Protein 9JHY (pdb70)

Radius of gyration: 32.9 Å; Cα contacts (8 Å, |Δi|>4): 1780; chains: 3; bounding box: 76×95×77 Å

Foldseek 3Di:
DFEEEEEAQPQASLLVLLLQLLQPPYAYEQEYDDLVSSVVSLVVLLVVVVVCVVVVNDPPVSSVSSSVRYHYDHCLVRAAAHAEYEYDHDPDQVVLLVVQVVVLVRYDPNHQAEYQDQQDAQQSNCPPGPAHYWYWHADVSRNPAQETEIEDEPPHDPVSSVVSCVVSVSSPHHYDYFYDDHLTPPRVPQLVQLQVLVVCCVVPVDADVVQFVCCCVVVVDPTRSPLVQLVVWLVVSQSSLVSNCVRVVDPSSHGDVLSVVCVVVVQGHPVSCHDLWHQDPVRDIDGPVD/DEEEEEALPQQSLLVLLLQLLAPPYAYEQEYPDQVSSVVSLVVSLVVVVVCVVVVNDDPVSSVSSSVRYHYDHCLPPAQAGQEYEYDHDPDLVVLQVVVVVVLVRHDPNYAAEYQDQQDAQCSSCVPGPAHYWYWHADPSNNPAQETEIEAEPPRDPVSSVVSCVVSVVSRHHYDYFHDDQRTPCRVPQLVQLQVLVVCCVVVVDADVVQFVCCCVPVVDPTRSPLVQLVVWLVVSQVSLVSNCVRPVDCSSHGDVLSVVCVVVVQTHPVSQHHQWHQDPPGDIHGPD/DEEEEADLPQASLLLLLLQLLQPPYAYEFEYDPLVSSVVSLVVLLVVLVVVVVVVNDPPVSSVSRSVRYHYDRQAEGQEYEYPDDQDQVVLLVVQVVRLVRYDVRHAAEYQHQFDFQQSSPDPHPAFYWYWHADVNRNPAQETETEGHPPHDVVNSVVSCVVSVSSRHHYDYFYRDGRTPPRVPLLVQLQVLVVCCVVPVDHPVCQFVCCCVVPVDPTGSQLVQLSVWLVSSQVSLVSVCVRVVDCSSHGRVVSVVCVVVVQTHPVSCHHCWRQDPVRDTHGPVD

Structure (mmCIF, N/CA/C/O backbone):
data_9JHY
#
_entry.id   9JHY
#
_cell.length_a   91.010
_cell.length_b   91.010
_cell.length_c   212.700
_cell.angle_alpha   90.00
_cell.angle_beta   90.00
_cell.angle_gamma   120.00
#
_symmetry.space_group_name_H-M   'P 32 1 2'
#
loop_
_entity.id
_entity.type
_entity.pdbx_description
1 polymer '3-hydroxyacyl-CoA dehydrogenase, NAD binding domain protein'
2 non-polymer 'ACETOACETYL-COENZYME A'
3 water water
#
loop_
_atom_site.group_PDB
_atom_site.id
_atom_site.type_symbol
_atom_site.label_atom_id
_atom_site.label_alt_id
_atom_site.label_comp_id
_atom_site.label_asym_id
_atom_site.label_entity_id
_atom_site.label_seq_id
_atom_site.pdbx_PDB_ins_code
_atom_site.Cartn_x
_atom_site.Cartn_y
_atom_site.Cartn_z
_atom_site.occupancy
_atom_site.B_iso_or_equiv
_atom_site.auth_seq_id
_atom_site.auth_comp_id
_atom_site.auth_asym_id
_atom_site.auth_atom_id
_atom_site.pdbx_PDB_model_num
ATOM 1 N N . ALA A 1 1 ? -32.182 14.088 -28.377 1.00 39.92 0 ALA C N 1
ATOM 2 C CA . ALA A 1 1 ? -32.480 14.901 -29.555 1.00 36.35 0 ALA C CA 1
ATOM 3 C C . ALA A 1 1 ? -32.281 16.405 -29.294 1.00 39.06 0 ALA C C 1
ATOM 4 O O . ALA A 1 1 ? -33.150 17.068 -28.725 1.00 43.72 0 ALA C O 1
ATOM 6 N N . MET A 1 2 ? -31.135 16.938 -29.720 1.00 35.75 1 MET C N 1
ATOM 7 C CA . MET A 1 2 ? -30.818 18.348 -29.543 1.00 29.84 1 MET C CA 1
ATOM 8 C C . MET A 1 2 ? -29.868 18.824 -30.636 1.00 25.42 1 MET C C 1
ATOM 9 O O . MET A 1 2 ? -28.951 18.103 -31.040 1.00 26.32 1 MET C O 1
ATOM 14 N N . LYS A 1 3 ? -30.089 20.051 -31.086 1.00 23.99 2 LYS C N 1
ATOM 15 C CA . LYS A 1 3 ? -29.240 20.709 -32.064 1.00 26.06 2 LYS C CA 1
ATOM 16 C C . LYS A 1 3 ? -28.511 21.830 -31.349 1.00 23.37 2 LYS C C 1
ATOM 17 O O . LYS A 1 3 ? -29.144 22.651 -30.680 1.00 28.83 2 LYS C O 1
ATOM 23 N N . ILE A 1 4 ? -27.192 21.864 -31.467 1.00 22.51 3 ILE C N 1
ATOM 24 C CA . ILE A 1 4 ? -26.384 22.844 -30.748 1.00 22.06 3 ILE C CA 1
ATOM 25 C C . ILE A 1 4 ? -25.487 23.568 -31.743 1.00 21.02 3 ILE C C 1
ATOM 26 O O . ILE A 1 4 ? -24.760 22.931 -32.510 1.00 23.49 3 ILE C O 1
ATOM 31 N N . GLY A 1 5 ? -25.547 24.895 -31.744 1.00 21.83 4 GLY C N 1
ATOM 32 C CA . GLY A 1 5 ? -24.671 25.713 -32.555 1.00 20.45 4 GLY C CA 1
ATOM 33 C C . GLY A 1 5 ? -23.601 26.346 -31.685 1.00 21.65 4 GLY C C 1
ATOM 34 O O . GLY A 1 5 ? -23.897 26.910 -30.636 1.00 25.32 4 GLY C O 1
ATOM 35 N N . VAL A 1 6 ? -22.365 26.252 -32.137 1.00 22.38 5 VAL C N 1
ATOM 36 C CA . VAL A 1 6 ? -21.227 26.716 -31.366 1.00 21.59 5 VAL C CA 1
ATOM 37 C C . VAL A 1 6 ? -20.514 27.785 -32.176 1.00 21.07 5 VAL C C 1
ATOM 38 O O . VAL A 1 6 ? -19.904 27.481 -33.205 1.00 23.90 5 VAL C O 1
ATOM 42 N N . ILE A 1 7 ? -20.558 29.029 -31.699 1.00 22.96 6 ILE C N 1
ATOM 43 C CA . ILE A 1 7 ? -20.018 30.190 -32.412 1.00 22.10 6 ILE C CA 1
ATOM 44 C C . ILE A 1 7 ? -18.588 30.450 -31.938 1.00 23.38 6 ILE C C 1
ATOM 45 O O . ILE A 1 7 ? -18.369 31.055 -30.886 1.00 22.68 6 ILE C O 1
ATOM 50 N N . GLY A 1 8 ? -17.607 30.021 -32.746 1.00 23.44 7 GLY C N 1
ATOM 51 C CA . GLY A 1 8 ? -16.188 30.119 -32.445 1.00 18.10 7 GLY C CA 1
ATOM 52 C C . GLY A 1 8 ? -15.489 28.807 -32.691 1.00 17.84 7 GLY C C 1
ATOM 53 O O . GLY A 1 8 ? -15.957 27.769 -32.230 1.00 22.36 7 GLY C O 1
ATOM 54 N N . ALA A 1 9 ? -14.374 28.818 -33.417 1.00 22.66 8 ALA C N 1
ATOM 55 C CA . ALA A 1 9 ? -13.776 27.576 -33.889 1.00 19.55 8 ALA C CA 1
ATOM 56 C C . ALA A 1 9 ? -12.315 27.432 -33.490 1.00 19.85 8 ALA C C 1
ATOM 57 O O . ALA A 1 9 ? -11.629 26.538 -33.991 1.00 21.74 8 ALA C O 1
ATOM 59 N N . GLY A 1 10 ? -11.830 28.262 -32.579 1.00 21.16 9 GLY C N 1
ATOM 60 C CA . GLY A 1 10 ? -10.529 28.060 -31.977 1.00 22.36 9 GLY C CA 1
ATOM 61 C C . GLY A 1 10 ? -10.547 26.923 -30.967 1.00 25.44 9 GLY C C 1
ATOM 62 O O . GLY A 1 10 ? -11.319 25.962 -31.075 1.00 26.71 9 GLY C O 1
ATOM 63 N N . THR A 1 11 ? -9.713 27.070 -29.936 1.00 28.68 10 THR C N 1
ATOM 64 C CA . THR A 1 11 ? -9.536 26.039 -28.915 1.00 28.67 10 THR C CA 1
ATOM 65 C C . THR A 1 11 ? -10.836 25.759 -28.156 1.00 24.95 10 THR C C 1
ATOM 66 O O . THR A 1 11 ? -11.315 24.620 -28.129 1.00 20.72 10 THR C O 1
ATOM 70 N N . MET A 1 12 ? -11.412 26.793 -27.519 1.00 28.87 11 MET C N 1
ATOM 71 C CA . MET A 1 12 ? -12.606 26.608 -26.687 1.00 27.31 11 MET C CA 1
ATOM 72 C C . MET A 1 12 ? -13.788 26.095 -27.493 1.00 24.35 11 MET C C 1
ATOM 73 O O . MET A 1 12 ? -14.485 25.169 -27.066 1.00 23.75 11 MET C O 1
ATOM 78 N N . GLY A 1 13 ? -14.059 26.718 -28.641 1.00 26.45 12 GLY C N 1
ATOM 79 C CA . GLY A 1 13 ? -15.213 26.317 -29.425 1.00 22.23 12 GLY C CA 1
ATOM 80 C C . GLY A 1 13 ? -15.135 24.879 -29.906 1.00 21.06 12 GLY C C 1
ATOM 81 O O . GLY A 1 13 ? -16.138 24.159 -29.901 1.00 23.80 12 GLY C O 1
ATOM 82 N N . GLN A 1 14 ? -13.943 24.434 -30.318 1.00 21.07 13 GLN C N 1
ATOM 83 C CA . GLN A 1 14 ? -13.799 23.048 -30.739 1.00 20.95 13 GLN C CA 1
ATOM 84 C C . GLN A 1 14 ? -14.064 22.093 -29.583 1.00 21.21 13 GLN C C 1
ATOM 85 O O . GLN A 1 14 ? -14.698 21.051 -29.767 1.00 21.95 13 GLN C O 1
ATOM 91 N N . GLY A 1 15 ? -13.558 22.419 -28.392 1.00 23.26 14 GLY C N 1
ATOM 92 C CA . GLY A 1 15 ? -13.801 21.568 -27.242 1.00 20.15 14 GLY C CA 1
ATOM 93 C C . GLY A 1 15 ? -15.252 21.570 -26.803 1.00 18.49 14 GLY C C 1
ATOM 94 O O . GLY A 1 15 ? -15.759 20.553 -26.331 1.00 20.21 14 GLY C O 1
ATOM 95 N N . ILE A 1 16 ? -15.933 22.712 -26.943 1.00 21.34 15 ILE C N 1
ATOM 96 C CA . ILE A 1 16 ? -17.360 22.785 -26.630 1.00 20.29 15 ILE C CA 1
ATOM 97 C C . ILE A 1 16 ? -18.190 22.012 -27.661 1.00 18.47 15 ILE C C 1
ATOM 98 O O . ILE A 1 16 ? -19.166 21.342 -27.315 1.00 20.11 15 ILE C O 1
ATOM 103 N N . ALA A 1 17 ? -17.821 22.090 -28.937 1.00 22.38 16 ALA C N 1
ATOM 104 C CA . ALA A 1 17 ? -18.474 21.267 -29.952 1.00 17.92 16 ALA C CA 1
ATOM 105 C C . ALA A 1 17 ? -18.330 19.780 -29.642 1.00 17.56 16 ALA C C 1
ATOM 106 O O . ALA A 1 17 ? -19.279 19.006 -29.800 1.00 18.45 16 ALA C O 1
ATOM 108 N N . LYS A 1 18 ? -17.145 19.372 -29.181 1.00 21.92 17 LYS C N 1
ATOM 109 C CA . LYS A 1 18 ? -16.878 17.976 -28.846 1.00 22.22 17 LYS C CA 1
ATOM 110 C C . LYS A 1 18 ? -17.659 17.512 -27.623 1.00 21.07 17 LYS C C 1
ATOM 111 O O . LYS A 1 18 ? -18.001 16.332 -27.521 1.00 21.21 17 LYS C O 1
ATOM 117 N N . ALA A 1 19 ? -17.941 18.424 -26.692 1.00 22.25 18 ALA C N 1
ATOM 118 C CA . ALA A 1 19 ? -18.634 18.073 -25.462 1.00 20.77 18 ALA C CA 1
ATOM 119 C C . ALA A 1 19 ? -20.096 17.738 -25.712 1.00 21.47 18 ALA C C 1
ATOM 120 O O . ALA A 1 19 ? -20.673 16.897 -25.012 1.00 23.83 18 ALA C O 1
ATOM 122 N N . PHE A 1 20 ? -20.717 18.384 -26.696 1.00 24.67 19 PHE C N 1
ATOM 123 C CA . PHE A 1 20 ? -22.109 18.078 -27.010 1.00 21.69 19 PHE C CA 1
ATOM 124 C C . PHE A 1 20 ? -22.203 16.900 -27.970 1.00 23.39 19 PHE C C 1
ATOM 125 O O . PHE A 1 20 ? -23.100 16.060 -27.837 1.00 27.60 19 PHE C O 1
ATOM 133 N N . ALA A 1 21 ? -21.273 16.822 -28.931 1.00 25.13 20 ALA C N 1
ATOM 134 C CA . ALA A 1 21 ? -21.293 15.774 -29.946 1.00 24.24 20 ALA C CA 1
ATOM 135 C C . ALA A 1 21 ? -20.906 14.421 -29.391 1.00 23.42 20 ALA C C 1
ATOM 136 O O . ALA A 1 21 ? -21.164 13.412 -30.049 1.00 25.09 20 ALA C O 1
ATOM 138 N N . GLN A 1 22 ? -20.283 14.379 -28.206 1.00 24.76 21 GLN C N 1
ATOM 139 C CA . GLN A 1 22 ? -19.997 13.109 -27.542 1.00 26.31 21 GLN C CA 1
ATOM 140 C C . GLN A 1 22 ? -21.263 12.408 -27.079 1.00 23.47 21 GLN C C 1
ATOM 141 O O . GLN A 1 22 ? -21.269 11.182 -26.930 1.00 31.00 21 GLN C O 1
ATOM 147 N N . VAL A 1 23 ? -22.318 13.161 -26.807 1.00 23.83 22 VAL C N 1
ATOM 148 C CA . VAL A 1 23 ? -23.583 12.600 -26.351 1.00 25.69 22 VAL C CA 1
ATOM 149 C C . VAL A 1 23 ? -24.388 12.226 -27.584 1.00 26.17 22 VAL C C 1
ATOM 150 O O . VAL A 1 23 ? -24.701 13.088 -28.409 1.00 27.32 22 VAL C O 1
ATOM 154 N N . GLU A 1 24 ? -24.701 10.943 -27.719 1.00 28.27 23 GLU C N 1
ATOM 155 C CA . GLU A 1 24 ? -25.561 10.499 -28.802 1.00 29.19 23 GLU C CA 1
ATOM 156 C C . GLU A 1 24 ? -26.888 11.235 -28.736 1.00 31.49 23 GLU C C 1
ATOM 157 O O . GLU A 1 24 ? -27.507 11.349 -27.675 1.00 38.36 23 GLU C O 1
ATOM 159 N N . GLY A 1 25 ? -27.316 11.756 -29.872 1.00 29.53 24 GLY C N 1
ATOM 160 C CA . GLY A 1 25 ? -28.542 12.513 -29.939 1.00 28.82 24 GLY C CA 1
ATOM 161 C C . GLY A 1 25 ? -28.349 13.998 -30.029 1.00 25.77 24 GLY C C 1
ATOM 162 O O . GLY A 1 25 ? -29.320 14.743 -29.893 1.00 29.17 24 GLY C O 1
ATOM 163 N N . ASN A 1 26 ? -27.129 14.452 -30.240 1.00 28.27 25 ASN C N 1
ATOM 164 C CA . ASN A 1 26 ? -26.835 15.866 -30.327 1.00 27.34 25 ASN C CA 1
ATOM 165 C C . ASN A 1 26 ? -26.095 16.081 -31.633 1.00 24.08 25 ASN C C 1
ATOM 166 O O . ASN A 1 26 ? -25.203 15.299 -31.974 1.00 25.34 25 ASN C O 1
ATOM 171 N N . THR A 1 27 ? -26.485 17.105 -32.378 1.00 26.35 26 THR C N 1
ATOM 172 C CA . THR A 1 27 ? -25.736 17.496 -33.561 1.00 21.43 26 THR C CA 1
ATOM 173 C C . THR A 1 27 ? -25.296 18.931 -33.396 1.00 19.77 26 THR C C 1
ATOM 174 O O . THR A 1 27 ? -26.073 19.788 -32.978 1.00 21.91 26 THR C O 1
ATOM 178 N N . VAL A 1 28 ? -24.055 19.176 -33.773 1.00 20.98 27 VAL C N 1
ATOM 179 C CA . VAL A 1 28 ? -23.341 20.406 -33.488 1.00 19.93 27 VAL C CA 1
ATOM 180 C C . VAL A 1 28 ? -23.102 21.161 -34.784 1.00 19.10 27 VAL C C 1
ATOM 181 O O . VAL A 1 28 ? -22.524 20.612 -35.723 1.00 20.62 27 VAL C O 1
ATOM 185 N N . ALA A 1 29 ? -23.514 22.418 -34.824 1.00 18.81 28 ALA C N 1
ATOM 186 C CA . ALA A 1 29 ? -23.140 23.331 -35.895 1.00 19.54 28 ALA C CA 1
ATOM 187 C C . ALA A 1 29 ? -21.954 24.158 -35.413 1.00 19.11 28 ALA C C 1
ATOM 188 O O . ALA A 1 29 ? -22.118 25.027 -34.556 1.00 21.09 28 ALA C O 1
ATOM 190 N N . LEU A 1 30 ? -20.755 23.876 -35.961 1.00 19.24 29 LEU C N 1
ATOM 191 C CA . LEU A 1 30 ? -19.510 24.572 -35.614 1.00 17.92 29 LEU C CA 1
ATOM 192 C C . LEU A 1 30 ? -19.276 25.725 -36.579 1.00 21.70 29 LEU C C 1
ATOM 193 O O . LEU A 1 30 ? -18.743 25.534 -37.670 1.00 23.21 29 LEU C O 1
ATOM 198 N N . CYS A 1 31 ? -19.628 26.929 -36.142 1.00 24.25 30 CYS C N 1
ATOM 199 C CA . CYS A 1 31 ? -19.668 28.126 -36.963 1.00 23.53 30 CYS C CA 1
ATOM 200 C C . CYS A 1 31 ? -18.480 29.030 -36.660 1.00 24.99 30 CYS C C 1
ATOM 201 O O . CYS A 1 31 ? -17.921 29.019 -35.563 1.00 22.76 30 CYS C O 1
ATOM 204 N N . ASP A 1 32 ? -18.096 29.817 -37.664 1.00 27.35 31 ASP C N 1
ATOM 205 C CA . ASP A 1 32 ? -17.197 30.950 -37.474 1.00 25.87 31 ASP C CA 1
ATOM 206 C C . ASP A 1 32 ? -17.459 31.971 -38.577 1.00 24.46 31 ASP C C 1
ATOM 207 O O . ASP A 1 32 ? -18.336 31.788 -39.420 1.00 29.74 31 ASP C O 1
ATOM 212 N N . ILE A 1 33 ? -16.680 33.051 -38.562 1.00 24.87 32 ILE C N 1
ATOM 213 C CA . ILE A 1 33 ? -16.924 34.192 -39.442 1.00 27.37 32 ILE C CA 1
ATOM 214 C C . ILE A 1 33 ? -16.618 33.845 -40.897 1.00 27.41 32 ILE C C 1
ATOM 215 O O . ILE A 1 33 ? -17.340 34.257 -41.812 1.00 27.61 32 ILE C O 1
ATOM 220 N N . LYS A 1 34 ? -15.545 33.107 -41.138 1.00 28.30 33 LYS C N 1
ATOM 221 C CA . LYS A 1 34 ? -15.221 32.651 -42.477 1.00 25.24 33 LYS C CA 1
ATOM 222 C C . LYS A 1 34 ? -15.400 31.145 -42.543 1.00 25.19 33 LYS C C 1
ATOM 223 O O . LYS A 1 34 ? -14.853 30.413 -41.721 1.00 29.90 33 LYS C O 1
ATOM 229 N N . GLN A 1 35 ? -16.193 30.688 -43.507 1.00 27.06 34 GLN C N 1
ATOM 230 C CA . GLN A 1 35 ? -16.452 29.262 -43.642 1.00 24.71 34 GLN C CA 1
ATOM 231 C C . GLN A 1 35 ? -15.184 28.424 -43.555 1.00 24.19 34 GLN C C 1
ATOM 232 O O . GLN A 1 35 ? -15.227 27.280 -43.089 1.00 26.88 34 GLN C O 1
ATOM 238 N N . GLU A 1 36 ? -14.047 28.969 -43.963 1.00 26.18 35 GLU C N 1
ATOM 239 C CA . GLU A 1 36 ? -12.824 28.177 -43.940 1.00 26.95 35 GLU C CA 1
ATOM 240 C C . GLU A 1 36 ? -12.218 28.112 -42.549 1.00 27.78 35 GLU C C 1
ATOM 241 O O . GLU A 1 36 ? -11.360 27.263 -42.295 1.00 27.89 35 GLU C O 1
ATOM 247 N N . TRP A 1 37 ? -12.620 29.021 -41.664 1.00 26.94 36 TRP C N 1
ATOM 248 C CA . TRP A 1 37 ? -12.203 28.968 -40.270 1.00 27.67 36 TRP C CA 1
ATOM 249 C C . TRP A 1 37 ? -12.920 27.846 -39.530 1.00 24.42 36 TRP C C 1
ATOM 250 O O . TRP A 1 37 ? -12.335 27.191 -38.666 1.00 25.72 36 TRP C O 1
ATOM 261 N N . ALA A 1 38 ? -14.180 27.592 -39.877 1.00 26.73 37 ALA C N 1
ATOM 262 C CA . ALA A 1 38 ? -14.898 26.472 -39.282 1.00 24.90 37 ALA C CA 1
ATOM 263 C C . ALA A 1 38 ? -14.373 25.135 -39.792 1.00 23.04 37 ALA C C 1
ATOM 264 O O . ALA A 1 38 ? -14.288 24.164 -39.031 1.00 21.40 37 ALA C O 1
ATOM 266 N N . GLU A 1 39 ? -14.044 25.062 -41.083 1.00 23.44 38 GLU C N 1
ATOM 267 C CA . GLU A 1 39 ? -13.487 23.847 -41.659 1.00 22.08 38 GLU C CA 1
ATOM 268 C C . GLU A 1 39 ? -12.133 23.524 -41.063 1.00 20.36 38 GLU C C 1
ATOM 269 O O . GLU A 1 39 ? -11.817 22.358 -40.825 1.00 24.09 38 GLU C O 1
ATOM 275 N N . ASN A 1 40 ? -11.303 24.540 -40.840 1.00 22.70 39 ASN C N 1
ATOM 276 C CA . ASN A 1 40 ? -10.057 24.287 -40.142 1.00 21.22 39 ASN C CA 1
ATOM 277 C C . ASN A 1 40 ? -10.325 23.843 -38.709 1.00 25.05 39 ASN C C 1
ATOM 278 O O . ASN A 1 40 ? -9.539 23.074 -38.146 1.00 26.43 39 ASN C O 1
ATOM 283 N N . GLY A 1 41 ? -11.452 24.270 -38.126 1.00 25.09 40 GLY C N 1
ATOM 284 C CA . GLY A 1 41 ? -11.793 23.835 -36.779 1.00 23.38 40 GLY C CA 1
ATOM 285 C C . GLY A 1 41 ? -12.206 22.381 -36.716 1.00 21.32 40 GLY C C 1
ATOM 286 O O . GLY A 1 41 ? -11.801 21.649 -35.812 1.00 22.32 40 GLY C O 1
ATOM 287 N N . LEU A 1 42 ? -13.029 21.946 -37.673 1.00 25.61 41 LEU C N 1
ATOM 288 C CA . LEU A 1 42 ? -13.423 20.542 -37.762 1.00 23.38 41 LEU C CA 1
ATOM 289 C C . LEU A 1 42 ? -12.261 19.636 -38.167 1.00 25.45 41 LEU C C 1
ATOM 290 O O . LEU A 1 42 ? -12.195 18.489 -37.712 1.00 27.16 41 LEU C O 1
ATOM 295 N N . ALA A 1 43 ? -11.330 20.123 -38.999 1.00 25.54 42 ALA C N 1
ATOM 296 C CA . ALA A 1 43 ? -10.136 19.334 -39.289 1.00 22.31 42 ALA C CA 1
ATOM 297 C C . ALA A 1 43 ? -9.223 19.259 -38.075 1.00 21.30 42 ALA C C 1
ATOM 298 O O . ALA A 1 43 ? -8.567 18.244 -37.842 1.00 21.63 42 ALA C O 1
ATOM 300 N N . LYS A 1 44 ? -9.150 20.336 -37.302 1.00 26.11 43 LYS C N 1
ATOM 301 C CA . LYS A 1 44 ? -8.392 20.286 -36.059 1.00 27.78 43 LYS C CA 1
ATOM 302 C C . LYS A 1 44 ? -8.998 19.280 -35.082 1.00 22.97 43 LYS C C 1
ATOM 303 O O . LYS A 1 44 ? -8.265 18.512 -34.449 1.00 28.65 43 LYS C O 1
ATOM 309 N N . ILE A 1 45 ? -10.326 19.236 -34.971 1.00 22.08 44 ILE C N 1
ATOM 310 C CA . ILE A 1 45 ? -10.946 18.201 -34.144 1.00 24.10 44 ILE C CA 1
ATOM 311 C C . ILE A 1 45 ? -10.595 16.809 -34.673 1.00 26.29 44 ILE C C 1
ATOM 312 O O . ILE A 1 45 ? -10.271 15.894 -33.904 1.00 25.50 44 ILE C O 1
ATOM 317 N N . LYS A 1 46 ? -10.623 16.636 -35.993 1.00 25.90 45 LYS C N 1
ATOM 318 C CA . LYS A 1 46 ? -10.349 15.336 -36.602 1.00 24.64 45 LYS C CA 1
ATOM 319 C C . LYS A 1 46 ? -8.892 14.916 -36.386 1.00 23.79 45 LYS C C 1
ATOM 320 O O . LYS A 1 46 ? -8.611 13.799 -35.934 1.00 26.32 45 LYS C O 1
ATOM 326 N N . LYS A 1 47 ? -7.953 15.805 -36.714 1.00 24.47 46 LYS C N 1
ATOM 327 C CA . LYS A 1 47 ? -6.538 15.565 -36.462 1.00 23.04 46 LYS C CA 1
ATOM 328 C C . LYS A 1 47 ? -6.288 15.185 -35.011 1.00 28.22 46 LYS C C 1
ATOM 329 O O . LYS A 1 47 ? -5.559 14.231 -34.730 1.00 33.10 46 LYS C O 1
ATOM 335 N N . GLY A 1 48 ? -6.881 15.928 -34.072 1.00 31.95 47 GLY C N 1
ATOM 336 C CA . GLY A 1 48 ? -6.694 15.619 -32.661 1.00 27.56 47 GLY C CA 1
ATOM 337 C C . GLY A 1 48 ? -7.215 14.246 -32.273 1.00 27.40 47 GLY C C 1
ATOM 338 O O . GLY A 1 48 ? -6.616 13.561 -31.442 1.00 29.06 47 GLY C O 1
ATOM 339 N N . TYR A 1 49 ? -8.348 13.829 -32.859 1.00 26.06 48 TYR C N 1
ATOM 340 C CA . TYR A 1 49 ? -8.867 12.482 -32.621 1.00 24.80 48 TYR C CA 1
ATOM 341 C C . TYR A 1 49 ? -8.029 11.401 -33.297 1.00 29.55 48 TYR C C 1
ATOM 342 O O . TYR A 1 49 ? -8.017 10.250 -32.844 1.00 28.51 48 TYR C O 1
ATOM 351 N N . GLU A 1 50 ? -7.337 11.730 -34.379 1.00 31.01 49 GLU C N 1
ATOM 352 C CA . GLU A 1 50 ? -6.424 10.753 -34.947 1.00 30.80 49 GLU C CA 1
ATOM 353 C C . GLU A 1 50 ? -5.258 10.456 -34.010 1.00 29.48 49 GLU C C 1
ATOM 354 O O . GLU A 1 50 ? -4.710 9.351 -34.045 1.00 30.46 49 GLU C O 1
ATOM 360 N N . LYS A 1 51 ? -4.864 11.418 -33.170 1.00 25.78 50 LYS C N 1
ATOM 361 C CA . LYS A 1 51 ? -3.759 11.178 -32.244 1.00 31.46 50 LYS C CA 1
ATOM 362 C C . LYS A 1 51 ? -4.169 10.245 -31.109 1.00 28.91 50 LYS C C 1
ATOM 363 O O . LYS A 1 51 ? -3.413 9.348 -30.727 1.00 29.39 50 LYS C O 1
ATOM 369 N N . LEU A 1 52 ? -5.356 10.442 -30.555 1.00 26.14 51 LEU C N 1
ATOM 370 C CA . LEU A 1 52 ? -5.795 9.593 -29.463 1.00 28.67 51 LEU C CA 1
ATOM 371 C C . LEU A 1 52 ? -5.952 8.154 -29.921 1.00 33.09 51 LEU C C 1
ATOM 372 O O . LEU A 1 52 ? -5.486 7.233 -29.243 1.00 36.82 51 LEU C O 1
ATOM 377 N N . VAL A 1 53 ? -6.608 7.941 -31.071 1.00 30.80 52 VAL C N 1
ATOM 378 C CA . VAL A 1 53 ? -6.762 6.588 -31.613 1.00 30.73 52 VAL C CA 1
ATOM 379 C C . VAL A 1 53 ? -5.402 5.928 -31.743 1.00 29.21 52 VAL C C 1
ATOM 380 O O . VAL A 1 53 ? -5.247 4.722 -31.519 1.00 35.08 52 VAL C O 1
ATOM 384 N N . ALA A 1 54 ? -4.403 6.713 -32.133 1.00 30.28 53 ALA C N 1
ATOM 385 C CA . ALA A 1 54 ? -3.036 6.230 -32.179 1.00 29.44 53 ALA C CA 1
ATOM 386 C C . ALA A 1 54 ? -2.545 5.887 -30.786 1.00 37.29 53 ALA C C 1
ATOM 387 O O . ALA A 1 54 ? -2.084 4.769 -30.540 1.00 38.29 53 ALA C O 1
ATOM 389 N N . LYS A 1 55 ? -2.652 6.832 -29.850 1.00 38.45 54 LYS C N 1
ATOM 390 C CA . LYS A 1 55 ? -2.168 6.540 -28.509 1.00 36.40 54 LYS C CA 1
ATOM 391 C C . LYS A 1 55 ? -3.059 5.539 -27.793 1.00 38.83 54 LYS C C 1
ATOM 392 O O . LYS A 1 55 ? -2.785 5.206 -26.635 1.00 40.01 54 LYS C O 1
ATOM 398 N N . GLY A 1 56 ? -4.110 5.063 -28.461 1.00 35.75 55 GLY C N 1
ATOM 399 C CA . GLY A 1 56 ? -4.891 3.943 -27.984 1.00 35.05 55 GLY C CA 1
ATOM 400 C C . GLY A 1 56 ? -5.941 4.265 -26.951 1.00 34.57 55 GLY C C 1
ATOM 401 O O . GLY A 1 56 ? -6.444 3.344 -26.301 1.00 40.82 55 GLY C O 1
ATOM 402 N N . LYS A 1 57 ? -6.307 5.537 -26.792 1.00 34.19 56 LYS C N 1
ATOM 403 C CA . LYS A 1 57 ? -7.190 5.967 -25.719 1.00 30.50 56 LYS C CA 1
ATOM 404 C C . LYS A 1 57 ? -8.615 6.221 -26.175 1.00 32.58 56 LYS C C 1
ATOM 405 O O . LYS A 1 57 ? -9.447 6.616 -25.359 1.00 30.36 56 LYS C O 1
ATOM 411 N N . ILE A 1 58 ? -8.929 5.999 -27.446 1.00 36.61 57 ILE C N 1
ATOM 412 C CA . ILE A 1 58 ? -10.308 6.123 -27.914 1.00 30.04 57 ILE C CA 1
ATOM 413 C C . ILE A 1 58 ? -10.455 5.189 -29.109 1.00 28.59 57 ILE C C 1
ATOM 414 O O . ILE A 1 58 ? -9.483 4.987 -29.855 1.00 29.54 57 ILE C O 1
ATOM 419 N N . PRO A 1 59 ? -11.615 4.552 -29.294 1.00 32.55 58 PRO C N 1
ATOM 420 C CA . PRO A 1 59 ? -11.817 3.704 -30.481 1.00 30.86 58 PRO C CA 1
ATOM 421 C C . PRO A 1 59 ? -12.189 4.524 -31.705 1.00 23.96 58 PRO C C 1
ATOM 422 O O . PRO A 1 59 ? -12.938 5.498 -31.620 1.00 23.34 58 PRO C O 1
ATOM 426 N N . GLN A 1 60 ? -11.683 4.090 -32.860 1.00 26.14 59 GLN C N 1
ATOM 427 C CA . GLN A 1 60 ? -11.844 4.872 -34.083 1.00 25.99 59 GLN C CA 1
ATOM 428 C C . GLN A 1 60 ? -13.313 5.058 -34.464 1.00 22.75 59 GLN C C 1
ATOM 429 O O . GLN A 1 60 ? -13.680 6.109 -35.004 1.00 22.06 59 GLN C O 1
ATOM 435 N N . GLU A 1 61 ? -14.169 4.059 -34.187 1.00 25.83 60 GLU C N 1
ATOM 436 C CA . GLU A 1 61 ? -15.597 4.203 -34.473 1.00 23.20 60 GLU C CA 1
ATOM 437 C C . GLU A 1 61 ? -16.218 5.346 -33.682 1.00 24.51 60 GLU C C 1
ATOM 438 O O . GLU A 1 61 ? -17.090 6.055 -34.196 1.00 23.75 60 GLU C O 1
ATOM 444 N N . LYS A 1 62 ? -15.798 5.521 -32.418 1.00 23.99 61 LYS C N 1
ATOM 445 C CA . LYS A 1 62 ? -16.255 6.650 -31.606 1.00 20.48 61 LYS C CA 1
ATOM 446 C C . LYS A 1 62 ? -15.829 7.968 -32.215 1.00 20.13 61 LYS C C 1
ATOM 447 O O . LYS A 1 62 ? -16.645 8.878 -32.378 1.00 21.31 61 LYS C O 1
ATOM 453 N N . ALA A 1 63 ? -14.541 8.106 -32.508 1.00 18.62 62 ALA C N 1
ATOM 454 C CA . ALA A 1 63 ? -14.067 9.331 -33.130 1.00 23.66 62 ALA C CA 1
ATOM 455 C C . ALA A 1 63 ? -14.921 9.676 -34.346 1.00 21.52 62 ALA C C 1
ATOM 456 O O . ALA A 1 63 ? -15.432 10.792 -34.466 1.00 22.67 62 ALA C O 1
ATOM 458 N N . ASP A 1 64 ? -15.137 8.687 -35.218 1.00 23.98 63 ASP C N 1
ATOM 459 C CA . ASP A 1 64 ? -15.939 8.860 -36.422 1.00 19.74 63 ASP C CA 1
ATOM 460 C C . ASP A 1 64 ? -17.366 9.252 -36.075 1.00 20.87 63 ASP C C 1
ATOM 461 O O . ASP A 1 64 ? -17.957 10.119 -36.725 1.00 23.73 63 ASP C O 1
ATOM 466 N N . ALA A 1 65 ? -17.934 8.615 -35.047 1.00 23.49 64 ALA C N 1
ATOM 467 C CA . ALA A 1 65 ? -19.281 8.930 -34.570 1.00 22.05 64 ALA C CA 1
ATOM 468 C C . ALA A 1 65 ? -19.385 10.346 -34.009 1.00 21.51 64 ALA C C 1
ATOM 469 O O . ALA A 1 65 ? -20.428 10.994 -34.155 1.00 22.45 64 ALA C O 1
ATOM 471 N N . ILE A 1 66 ? -18.332 10.826 -33.344 1.00 22.62 65 ILE C N 1
ATOM 472 C CA . ILE A 1 66 ? -18.294 12.216 -32.892 1.00 23.43 65 ILE C CA 1
ATOM 473 C C . ILE A 1 66 ? -18.188 13.167 -34.083 1.00 19.43 65 ILE C C 1
ATOM 474 O O . ILE A 1 66 ? -18.979 14.102 -34.220 1.00 21.68 65 ILE C O 1
ATOM 479 N N . VAL A 1 67 ? -17.205 12.951 -34.952 1.00 21.12 66 VAL C N 1
ATOM 480 C CA . VAL A 1 67 ? -16.979 13.880 -36.053 1.00 21.51 66 VAL C CA 1
ATOM 481 C C . VAL A 1 67 ? -18.227 14.022 -36.913 1.00 22.82 66 VAL C C 1
ATOM 482 O O . VAL A 1 67 ? -18.542 15.123 -37.388 1.00 23.70 66 VAL C O 1
ATOM 486 N N . ALA A 1 68 ? -18.986 12.932 -37.077 1.00 24.26 67 ALA C N 1
ATOM 487 C CA . ALA A 1 68 ? -20.147 12.905 -37.959 1.00 20.45 67 ALA C CA 1
ATOM 488 C C . ALA A 1 68 ? -21.283 13.783 -37.469 1.00 20.96 67 ALA C C 1
ATOM 489 O O . ALA A 1 68 ? -22.189 14.093 -38.245 1.00 19.92 67 ALA C O 1
ATOM 491 N N . ALA A 1 69 ? -21.279 14.168 -36.196 1.00 24.26 68 ALA C N 1
ATOM 492 C CA . ALA A 1 69 ? -22.344 14.987 -35.642 1.00 18.37 68 ALA C CA 1
ATOM 493 C C . ALA A 1 69 ? -21.995 16.466 -35.637 1.00 17.82 68 ALA C C 1
ATOM 494 O O . ALA A 1 69 ? -22.806 17.277 -35.198 1.00 22.70 68 ALA C O 1
ATOM 496 N N . ILE A 1 70 ? -20.823 16.837 -36.141 1.00 19.68 69 ILE C N 1
ATOM 497 C CA . ILE A 1 70 ? -20.379 18.224 -36.231 1.00 19.46 69 ILE C CA 1
ATOM 498 C C . ILE A 1 70 ? -20.390 18.680 -37.688 1.00 21.65 69 ILE C C 1
ATOM 499 O O . ILE A 1 70 ? -19.792 18.028 -38.547 1.00 22.05 69 ILE C O 1
ATOM 504 N N . THR A 1 71 ? -21.016 19.829 -37.954 1.00 21.08 70 THR C N 1
ATOM 505 C CA . THR A 1 71 ? -21.106 20.403 -39.298 1.00 20.46 70 THR C CA 1
ATOM 506 C C . THR A 1 71 ? -20.519 21.806 -39.323 1.00 20.49 70 THR C C 1
ATOM 507 O O . THR A 1 71 ? -21.116 22.717 -38.730 1.00 24.61 70 THR C O 1
ATOM 511 N N . PRO A 1 72 ? -19.421 22.067 -40.029 1.00 22.67 71 PRO C N 1
ATOM 512 C CA . PRO A 1 72 ? -18.919 23.441 -40.120 1.00 24.69 71 PRO C CA 1
ATOM 513 C C . PRO A 1 72 ? -19.722 24.293 -41.089 1.00 27.36 71 PRO C C 1
ATOM 514 O O . PRO A 1 72 ? -20.303 23.800 -42.057 1.00 27.15 71 PRO C O 1
ATOM 518 N N . GLY A 1 73 ? -19.756 25.595 -40.806 1.00 26.87 72 GLY C N 1
ATOM 519 C CA . GLY A 1 73 ? -20.547 26.492 -41.636 1.00 25.09 72 GLY C CA 1
ATOM 520 C C . GLY A 1 73 ? -20.651 27.886 -41.061 1.00 22.47 72 GLY C C 1
ATOM 521 O O . GLY A 1 73 ? -19.797 28.321 -40.287 1.00 26.80 72 GLY C O 1
ATOM 522 N N . LEU A 1 74 ? -21.719 28.574 -41.442 1.00 22.45 73 LEU C N 1
ATOM 523 C CA . LEU A 1 74 ? -21.973 29.941 -41.020 1.00 26.12 73 LEU C CA 1
ATOM 524 C C . LEU A 1 74 ? -23.298 29.969 -40.273 1.00 24.36 73 LEU C C 1
ATOM 525 O O . LEU A 1 74 ? -24.214 29.211 -40.601 1.00 24.96 73 LEU C O 1
ATOM 530 N N . LYS A 1 75 ? -23.391 30.833 -39.253 1.00 29.97 74 LYS C N 1
ATOM 531 C CA . LYS A 1 75 ? -24.554 30.815 -38.361 1.00 28.06 74 LYS C CA 1
ATOM 532 C C . LYS A 1 75 ? -25.839 31.157 -39.105 1.00 28.17 74 LYS C C 1
ATOM 533 O O . LYS A 1 75 ? -26.896 30.573 -38.836 1.00 28.19 74 LYS C O 1
ATOM 539 N N . GLU A 1 76 ? -25.766 32.089 -40.052 1.00 27.57 75 GLU C N 1
ATOM 540 C CA . GLU A 1 76 ? -26.890 32.308 -40.953 1.00 31.47 75 GLU C CA 1
ATOM 541 C C . GLU A 1 76 ? -27.404 30.997 -41.552 1.00 28.10 75 GLU C C 1
ATOM 542 O O . GLU A 1 76 ? -28.615 30.810 -41.687 1.00 31.82 75 GLU C O 1
ATOM 548 N N . ASN A 1 77 ? -26.513 30.064 -41.887 1.00 27.07 76 ASN C N 1
ATOM 549 C CA . ASN A 1 77 ? -26.972 28.871 -42.585 1.00 27.75 76 ASN C CA 1
ATOM 550 C C . ASN A 1 77 ? -27.398 27.738 -41.650 1.00 30.86 76 ASN C C 1
ATOM 551 O O . ASN A 1 77 ? -28.352 27.016 -41.968 1.00 32.47 76 ASN C O 1
ATOM 556 N N . LEU A 1 78 ? -26.747 27.574 -40.494 1.00 31.12 77 LEU C N 1
ATOM 557 C CA . LEU A 1 78 ? -26.911 26.367 -39.691 1.00 28.46 77 LEU C CA 1
ATOM 558 C C . LEU A 1 78 ? -27.677 26.537 -38.381 1.00 29.46 77 LEU C C 1
ATOM 559 O O . LEU A 1 78 ? -28.089 25.532 -37.796 1.00 30.88 77 LEU C O 1
ATOM 564 N N . CYS A 1 79 ? -27.898 27.756 -37.906 1.00 31.83 78 CYS C N 1
ATOM 565 C CA . CYS A 1 79 ? -28.383 27.961 -36.550 1.00 29.92 78 CYS C CA 1
ATOM 566 C C . CYS A 1 79 ? -29.866 28.336 -36.463 1.00 31.59 78 CYS C C 1
ATOM 567 O O . CYS A 1 79 ? -30.325 28.758 -35.393 1.00 33.32 78 CYS C O 1
ATOM 570 N N . ALA A 1 80 ? -30.636 28.161 -37.539 1.00 30.87 79 ALA C N 1
ATOM 571 C CA . ALA A 1 80 ? -32.038 28.566 -37.515 1.00 32.50 79 ALA C CA 1
ATOM 572 C C . ALA A 1 80 ? -32.803 27.801 -36.448 1.00 34.37 79 ALA C C 1
ATOM 573 O O . ALA A 1 80 ? -33.278 28.374 -35.461 1.00 34.19 79 ALA C O 1
ATOM 575 N N . ASP A 1 81 ? -32.921 26.493 -36.627 1.00 32.81 80 ASP C N 1
ATOM 576 C CA . ASP A 1 81 ? -33.641 25.642 -35.690 1.00 31.93 80 ASP C CA 1
ATOM 577 C C . ASP A 1 81 ? -32.697 25.042 -34.656 1.00 32.13 80 ASP C C 1
ATOM 578 O O . ASP A 1 81 ? -32.791 23.863 -34.308 1.00 34.76 80 ASP C O 1
ATOM 583 N N . CYS A 1 82 ? -31.763 25.845 -34.143 1.00 32.31 81 CYS C N 1
ATOM 584 C CA . CYS A 1 82 ? -30.891 25.399 -33.061 1.00 30.40 81 CYS C CA 1
ATOM 585 C C . CYS A 1 82 ? -31.584 25.557 -31.719 1.00 24.90 81 CYS C C 1
ATOM 586 O O . CYS A 1 82 ? -32.334 26.514 -31.496 1.00 23.77 81 CYS C O 1
ATOM 589 N N . ASP A 1 83 ? -31.350 24.581 -30.840 1.00 28.77 82 ASP C N 1
ATOM 590 C CA . ASP A 1 83 ? -31.960 24.570 -29.514 1.00 25.98 82 ASP C CA 1
ATOM 591 C C . ASP A 1 83 ? -31.159 25.363 -28.509 1.00 23.97 82 ASP C C 1
ATOM 592 O O . ASP A 1 83 ? -31.735 25.962 -27.593 1.00 23.29 82 ASP C O 1
ATOM 597 N N . LEU A 1 84 ? -29.845 25.375 -28.676 1.00 23.72 83 LEU C N 1
ATOM 598 C CA . LEU A 1 84 ? -28.932 26.074 -27.794 1.00 21.01 83 LEU C CA 1
ATOM 599 C C . LEU A 1 84 ? -27.822 26.710 -28.612 1.00 18.70 83 LEU C C 1
ATOM 600 O O . LEU A 1 84 ? -27.268 26.065 -29.501 1.00 20.55 83 LEU C O 1
ATOM 605 N N . ILE A 1 85 ? -27.481 27.957 -28.297 1.00 19.16 84 ILE C N 1
ATOM 606 C CA . ILE A 1 85 ? -26.310 28.625 -28.857 1.00 19.68 84 ILE C CA 1
ATOM 607 C C . ILE A 1 85 ? -25.273 28.814 -27.757 1.00 20.50 84 ILE C C 1
ATOM 608 O O . ILE A 1 85 ? -25.577 29.397 -26.711 1.00 22.13 84 ILE C O 1
ATOM 613 N N . VAL A 1 86 ? -24.052 28.318 -27.986 1.00 20.79 85 VAL C N 1
ATOM 614 C CA . VAL A 1 86 ? -22.921 28.529 -27.074 1.00 21.30 85 VAL C CA 1
ATOM 615 C C . VAL A 1 86 ? -21.788 29.195 -27.846 1.0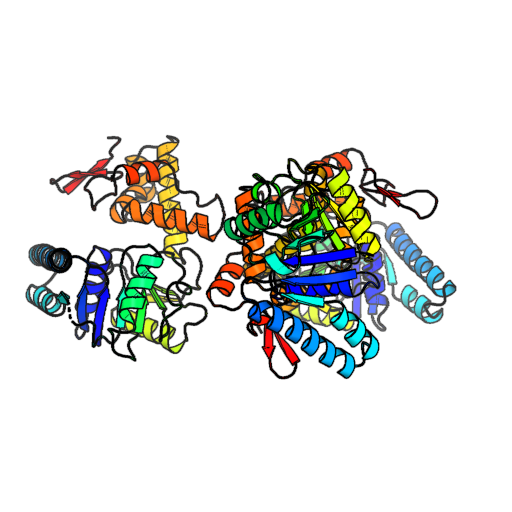0 21.47 85 VAL C C 1
ATOM 616 O O . VAL A 1 86 ? -21.091 28.541 -28.631 1.00 20.29 85 VAL C O 1
ATOM 620 N N . GLU A 1 87 ? -21.568 30.478 -27.573 1.00 21.48 86 GLU C N 1
ATOM 621 C CA . GLU A 1 87 ? -20.526 31.259 -28.218 1.00 22.23 86 GLU C CA 1
ATOM 622 C C . GLU A 1 87 ? -19.222 31.178 -27.435 1.00 23.26 86 GLU C C 1
ATOM 623 O O . GLU A 1 87 ? -19.201 31.316 -26.209 1.00 20.40 86 GLU C O 1
ATOM 629 N N . ALA A 1 88 ? -18.145 30.924 -28.159 1.00 19.48 87 ALA C N 1
ATOM 630 C CA . ALA A 1 88 ? -16.801 30.893 -27.625 1.00 22.22 87 ALA C CA 1
ATOM 631 C C . ALA A 1 88 ? -15.892 31.577 -28.629 1.00 18.00 87 ALA C C 1
ATOM 632 O O . ALA A 1 88 ? -14.831 31.083 -28.996 1.00 22.72 87 ALA C O 1
ATOM 634 N N . ALA A 1 89 ? -16.346 32.728 -29.095 1.00 23.48 88 ALA C N 1
ATOM 635 C CA . ALA A 1 89 ? -15.618 33.584 -30.009 1.00 24.06 88 ALA C CA 1
ATOM 636 C C . ALA A 1 89 ? -14.656 34.461 -29.213 1.00 27.76 88 ALA C C 1
ATOM 637 O O . ALA A 1 89 ? -14.492 34.311 -28.001 1.00 28.15 88 ALA C O 1
ATOM 639 N N . PHE A 1 90 ? -14.014 35.392 -29.898 1.00 26.81 89 PHE C N 1
ATOM 640 C CA . PHE A 1 90 ? -12.965 36.177 -29.280 1.00 27.35 89 PHE C CA 1
ATOM 641 C C . PHE A 1 90 ? -13.558 36.994 -28.138 1.00 24.37 89 PHE C C 1
ATOM 642 O O . PHE A 1 90 ? -14.743 37.328 -28.128 1.00 20.93 89 PHE C O 1
ATOM 650 N N . GLU A 1 91 ? -12.723 37.292 -27.154 1.00 26.09 90 GLU C N 1
ATOM 651 C CA . GLU A 1 91 ? -13.156 38.000 -25.961 1.00 25.97 90 GLU C CA 1
ATOM 652 C C . GLU A 1 91 ? -13.215 39.509 -26.220 1.00 24.94 90 GLU C C 1
ATOM 653 O O . GLU A 1 91 ? -12.448 40.303 -25.672 1.00 29.92 90 GLU C O 1
ATOM 659 N N . ASP A 1 92 ? -14.155 39.918 -27.074 1.00 24.53 91 ASP C N 1
ATOM 660 C CA . ASP A 1 92 ? -14.333 41.338 -27.329 1.00 23.60 91 ASP C CA 1
ATOM 661 C C . ASP A 1 92 ? -15.814 41.617 -27.170 1.00 22.03 91 ASP C C 1
ATOM 662 O O . ASP A 1 92 ? -16.646 40.826 -27.623 1.00 22.89 91 ASP C O 1
ATOM 667 N N . MET A 1 93 ? -16.143 42.735 -26.514 1.00 24.99 92 MET C N 1
ATOM 668 C CA . MET A 1 93 ? -17.537 43.020 -26.165 1.00 23.94 92 MET C CA 1
ATOM 669 C C . MET A 1 93 ? -18.385 43.211 -27.416 1.00 23.96 92 MET C C 1
ATOM 670 O O . MET A 1 93 ? -19.408 42.543 -27.587 1.00 24.12 92 MET C O 1
ATOM 675 N N . LYS A 1 94 ? -17.958 44.109 -28.312 1.00 23.53 93 LYS C N 1
ATOM 676 C CA . LYS A 1 94 ? -18.767 44.462 -29.479 1.00 28.00 93 LYS C CA 1
ATOM 677 C C . LYS A 1 94 ? -18.952 43.295 -30.453 1.00 25.38 93 LYS C C 1
ATOM 678 O O . LYS A 1 94 ? -20.013 43.163 -31.075 1.00 28.66 93 LYS C O 1
ATOM 684 N N . VAL A 1 95 ? -17.934 42.446 -30.602 1.00 28.10 94 VAL C N 1
ATOM 685 C CA . VAL A 1 95 ? -18.065 41.229 -31.405 1.00 25.81 94 VAL C CA 1
ATOM 686 C C . VAL A 1 95 ? -19.203 40.351 -30.891 1.00 27.19 94 VAL C C 1
ATOM 687 O O . VAL A 1 95 ? -20.022 39.853 -31.672 1.00 26.47 94 VAL C O 1
ATOM 691 N N . LYS A 1 96 ? -19.267 40.153 -29.565 1.00 26.66 95 LYS C N 1
ATOM 692 C CA . LYS A 1 96 ? -20.330 39.377 -28.915 1.00 26.91 95 LYS C CA 1
ATOM 693 C C . LYS A 1 96 ? -21.707 40.003 -29.120 1.00 22.10 95 LYS C C 1
ATOM 694 O O . LYS A 1 96 ? -22.673 39.299 -29.424 1.00 24.44 95 LYS C O 1
ATOM 700 N N . GLN A 1 97 ? -21.831 41.314 -28.902 1.00 24.52 96 GLN C N 1
ATOM 701 C CA . GLN A 1 97 ? -23.133 41.956 -29.044 1.00 27.09 96 GLN C CA 1
ATOM 702 C C . GLN A 1 97 ? -23.588 41.923 -30.488 1.00 25.68 96 GLN C C 1
ATOM 703 O O . GLN A 1 97 ? -24.789 41.870 -30.754 1.00 29.71 96 GLN C O 1
ATOM 709 N N . THR A 1 98 ? -22.650 41.963 -31.430 1.00 27.51 97 THR C N 1
ATOM 710 C CA . THR A 1 98 ? -23.030 41.839 -32.830 1.00 28.07 97 THR C CA 1
ATOM 711 C C . THR A 1 98 ? -23.469 40.418 -33.147 1.00 27.44 97 THR C C 1
ATOM 712 O O . THR A 1 98 ? -24.563 40.203 -33.681 1.00 30.55 97 THR C O 1
ATOM 716 N N . THR A 1 99 ? -22.636 39.432 -32.809 1.00 26.76 98 THR C N 1
ATOM 717 C CA . THR A 1 99 ? -22.992 38.036 -33.041 1.00 24.63 98 THR C CA 1
ATOM 718 C C . THR A 1 99 ? -24.394 37.739 -32.535 1.00 26.21 98 THR C C 1
ATOM 719 O O . THR A 1 99 ? -25.231 37.191 -33.261 1.00 30.05 98 THR C O 1
ATOM 723 N N . PHE A 1 100 ? -24.677 38.129 -31.293 1.00 26.41 99 PHE C N 1
ATOM 724 C CA . PHE A 1 100 ? -25.947 37.786 -30.660 1.00 25.63 99 PHE C CA 1
ATOM 725 C C . PHE A 1 100 ? -27.110 38.585 -31.231 1.00 24.15 99 PHE C C 1
ATOM 726 O O . PHE A 1 100 ? -28.246 38.094 -31.284 1.00 23.90 99 PHE C O 1
ATOM 734 N N . GLY A 1 101 ? -26.852 39.829 -31.625 1.00 29.52 100 GLY C N 1
ATOM 735 C CA . GLY A 1 101 ? -27.870 40.603 -32.303 1.00 32.59 100 GLY C CA 1
ATOM 736 C C . GLY A 1 101 ? -28.252 40.012 -33.647 1.00 29.58 100 GLY C C 1
ATOM 737 O O . GLY A 1 101 ? -29.399 40.128 -34.076 1.00 36.38 100 GLY C O 1
ATOM 738 N N . GLU A 1 102 ? -27.305 39.379 -34.339 1.00 31.79 101 GLU C N 1
ATOM 739 C CA . GLU A 1 102 ? -27.681 38.712 -35.581 1.00 30.82 101 GLU C CA 1
ATOM 740 C C . GLU A 1 102 ? -28.413 37.412 -35.290 1.00 26.59 101 GLU C C 1
ATOM 741 O O . GLU A 1 102 ? -29.485 37.149 -35.841 1.00 29.22 101 GLU C O 1
ATOM 747 N N . LEU A 1 103 ? -27.841 36.586 -34.424 1.00 29.15 102 LEU C N 1
ATOM 748 C CA . LEU A 1 103 ? -28.480 35.326 -34.079 1.00 28.84 102 LEU C CA 1
ATOM 749 C C . LEU A 1 103 ? -29.882 35.534 -33.523 1.00 27.38 102 LEU C C 1
ATOM 750 O O . LEU A 1 103 ? -30.732 34.651 -33.665 1.00 28.26 102 LEU C O 1
ATOM 755 N N . ASP A 1 104 ? -30.135 36.673 -32.872 1.00 27.62 103 ASP C N 1
ATOM 756 C CA . ASP A 1 104 ? -31.463 36.931 -32.330 1.00 28.17 103 ASP C CA 1
ATOM 757 C C . ASP A 1 104 ? -32.520 36.971 -33.420 1.00 29.83 103 ASP C C 1
ATOM 758 O O . ASP A 1 104 ? -33.671 36.586 -33.188 1.00 30.69 103 ASP C O 1
ATOM 763 N N . LYS A 1 105 ? -32.152 37.446 -34.605 1.00 33.66 104 LYS C N 1
ATOM 764 C CA . LYS A 1 105 ? -33.047 37.380 -35.745 1.00 33.29 104 LYS C CA 1
ATOM 765 C C . LYS A 1 105 ? -33.021 36.014 -36.413 1.00 32.57 104 LYS C C 1
ATOM 766 O O . LYS A 1 105 ? -34.062 35.545 -36.877 1.00 39.63 104 LYS C O 1
ATOM 772 N N . ILE A 1 106 ? -31.861 35.354 -36.451 1.00 32.75 105 ILE C N 1
ATOM 773 C CA . ILE A 1 106 ? -31.738 34.070 -37.146 1.00 33.02 105 ILE C CA 1
ATOM 774 C C . ILE A 1 106 ? -32.529 32.979 -36.422 1.00 36.17 105 ILE C C 1
ATOM 775 O O . ILE A 1 106 ? -33.322 32.254 -37.035 1.00 38.19 105 ILE C O 1
ATOM 780 N N . CYS A 1 107 ? -32.318 32.841 -35.115 1.00 35.11 106 CYS C N 1
ATOM 781 C CA . CYS A 1 107 ? -32.750 31.655 -34.404 1.00 29.38 106 CYS C CA 1
ATOM 782 C C . CYS A 1 107 ? -34.235 31.696 -34.123 1.00 25.79 106 CYS C C 1
ATOM 783 O O . CYS A 1 107 ? -34.824 32.760 -33.929 1.00 30.71 106 CYS C O 1
ATOM 786 N N . LYS A 1 108 ? -34.835 30.515 -34.099 1.00 25.44 107 LYS C N 1
ATOM 787 C CA . LYS A 1 108 ? -36.206 30.375 -33.651 1.00 29.90 107 LYS C CA 1
ATOM 788 C C . LYS A 1 108 ? -36.328 31.008 -32.273 1.00 32.20 107 LYS C C 1
ATOM 789 O O . LYS A 1 108 ? -35.312 31.200 -31.595 1.00 28.75 107 LYS C O 1
ATOM 795 N N . PRO A 1 109 ? -37.533 31.381 -31.841 1.00 32.44 108 PRO C N 1
ATOM 796 C CA . PRO A 1 109 ? -37.669 31.966 -30.500 1.00 28.30 108 PRO C CA 1
ATOM 797 C C . PRO A 1 109 ? -37.328 31.017 -29.366 1.00 31.43 108 PRO C C 1
ATOM 798 O O . PRO A 1 109 ? -36.881 31.489 -28.316 1.00 32.81 108 PRO C O 1
ATOM 802 N N . GLU A 1 110 ? -37.496 29.702 -29.540 1.00 30.63 109 GLU C N 1
ATOM 803 C CA . GLU A 1 110 ? -37.236 28.742 -28.469 1.00 27.40 109 GLU C CA 1
ATOM 804 C C . GLU A 1 110 ? -35.756 28.622 -28.109 1.00 25.81 109 GLU C C 1
ATOM 805 O O . GLU A 1 110 ? -35.426 27.962 -27.120 1.00 26.64 109 GLU C O 1
ATOM 811 N N . CYS A 1 111 ? -34.865 29.250 -28.864 1.00 26.13 110 CYS C N 1
ATOM 812 C CA . CYS A 1 111 ? -33.442 28.974 -28.742 1.00 23.06 110 CYS C CA 1
ATOM 813 C C . CYS A 1 111 ? -32.867 29.615 -27.492 1.00 23.92 110 CYS C C 1
ATOM 814 O O . CYS A 1 111 ? -33.186 30.759 -27.165 1.00 26.88 110 CYS C O 1
ATOM 817 N N . ILE A 1 112 ? -31.986 28.881 -26.817 1.00 24.37 111 ILE C N 1
ATOM 818 C CA . ILE A 1 112 ? -31.275 29.380 -25.650 1.00 22.04 111 ILE C CA 1
ATOM 819 C C . ILE A 1 112 ? -29.952 29.985 -26.101 1.00 21.82 111 ILE C C 1
ATOM 820 O O . ILE A 1 112 ? -29.161 29.326 -26.782 1.00 21.23 111 ILE C O 1
ATOM 825 N N . PHE A 1 113 ? -29.707 31.239 -25.716 1.00 23.20 112 PHE C N 1
ATOM 826 C CA . PHE A 1 113 ? -28.447 31.932 -25.967 1.00 19.58 112 PHE C CA 1
ATOM 827 C C . PHE A 1 113 ? -27.572 31.825 -24.730 1.00 22.97 112 PHE C C 1
ATOM 828 O O . PHE A 1 113 ? -27.981 32.248 -23.645 1.00 24.87 112 PHE C O 1
ATOM 836 N N . ALA A 1 114 ? -26.357 31.325 -24.914 1.00 24.03 113 ALA C N 1
ATOM 837 C CA . ALA A 1 114 ? -25.367 31.154 -23.864 1.00 21.31 113 ALA C CA 1
ATOM 838 C C . ALA A 1 114 ? -24.000 31.594 -24.381 1.00 23.62 113 ALA C C 1
ATOM 839 O O . ALA A 1 114 ? -23.726 31.496 -25.577 1.00 24.63 113 ALA C O 1
ATOM 841 N N . SER A 1 115 ? -23.135 32.067 -23.475 1.00 22.19 114 SER C N 1
ATOM 842 C CA . SER A 1 115 ? -21.783 32.524 -23.802 1.00 18.20 114 SER C CA 1
ATOM 843 C C . SER A 1 115 ? -20.766 31.943 -22.813 1.00 21.49 114 SER C C 1
ATOM 844 O O . SER A 1 115 ? -21.003 31.927 -21.604 1.00 21.45 114 SER C O 1
ATOM 847 N N . ASN A 1 116 ? -19.643 31.451 -23.333 1.00 19.57 115 ASN C N 1
ATOM 848 C CA . ASN A 1 116 ? -18.595 30.776 -22.572 1.00 19.66 115 ASN C CA 1
ATOM 849 C C . ASN A 1 116 ? -17.584 31.770 -21.997 1.00 16.32 115 ASN C C 1
ATOM 850 O O . ASN A 1 116 ? -16.585 31.361 -21.406 1.00 21.97 115 ASN C O 1
ATOM 855 N N . THR A 1 117 ? -17.843 33.066 -22.141 1.00 17.25 116 THR C N 1
ATOM 856 C CA . THR A 1 117 ? -16.894 34.088 -21.738 1.00 18.18 116 THR C CA 1
ATOM 857 C C . THR A 1 117 ? -16.527 33.979 -20.260 1.00 24.34 116 THR C C 1
ATOM 858 O O . THR A 1 117 ? -17.327 33.558 -19.412 1.00 23.13 116 THR C O 1
ATOM 862 N N . ALA A 1 118 ? -15.288 34.373 -19.970 1.00 23.77 117 ALA C N 1
ATOM 863 C CA . ALA A 1 118 ? -14.745 34.388 -18.625 1.00 22.27 117 ALA C CA 1
ATOM 864 C C . ALA A 1 118 ? -14.252 35.757 -18.199 1.00 24.35 117 ALA C C 1
ATOM 865 O O . ALA A 1 118 ? -13.824 35.904 -17.052 1.00 25.84 117 ALA C O 1
ATOM 867 N N . SER A 1 119 ? -14.264 36.748 -19.093 1.00 22.22 118 SER C N 1
ATOM 868 C CA . SER A 1 119 ? -13.694 38.055 -18.833 1.00 17.49 118 SER C CA 1
ATOM 869 C C . SER A 1 119 ? -14.701 39.179 -18.947 1.00 17.75 118 SER C C 1
ATOM 870 O O . SER A 1 119 ? -14.402 40.300 -18.535 1.00 17.54 118 SER C O 1
ATOM 873 N N . LEU A 1 120 ? -15.878 38.917 -19.496 1.00 21.17 119 LEU C N 1
ATOM 874 C CA . LEU A 1 120 ? -16.862 39.947 -19.780 1.00 21.77 119 LEU C CA 1
ATOM 875 C C . LEU A 1 120 ? -18.154 39.669 -19.031 1.00 19.69 119 LEU C C 1
ATOM 876 O O . LEU A 1 120 ? -18.436 38.541 -18.623 1.00 20.22 119 LEU C O 1
ATOM 881 N N . SER A 1 121 ? -18.946 40.727 -18.909 1.00 23.64 120 SER C N 1
ATOM 882 C CA . SER A 1 121 ? -20.239 40.686 -18.247 1.00 21.78 120 SER C CA 1
ATOM 883 C C . SER A 1 121 ? -21.260 40.016 -19.161 1.00 23.86 120 SER C C 1
ATOM 884 O O . SER A 1 121 ? -21.473 40.435 -20.308 1.00 21.04 120 SER C O 1
ATOM 887 N N . ILE A 1 122 ? -21.848 38.939 -18.642 1.00 23.50 121 ILE C N 1
ATOM 888 C CA . ILE A 1 122 ? -23.020 38.327 -19.240 1.00 20.34 121 ILE C CA 1
ATOM 889 C C . ILE A 1 122 ? -24.117 39.373 -19.340 1.00 23.29 121 ILE C C 1
ATOM 890 O O . ILE A 1 122 ? -24.864 39.440 -20.328 1.00 24.21 121 ILE C O 1
ATOM 895 N N . THR A 1 123 ? -24.188 40.243 -18.325 1.00 21.12 122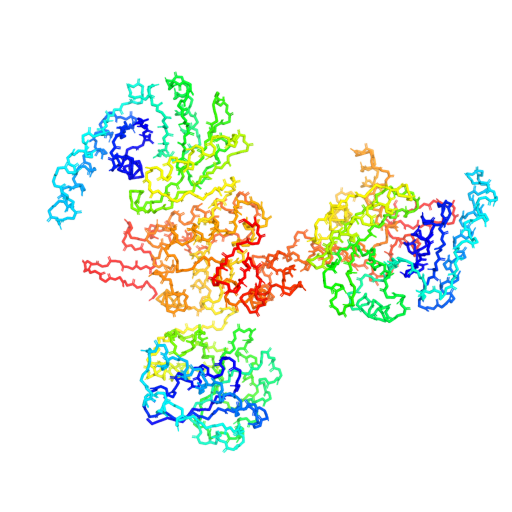 THR C N 1
ATOM 896 C CA . THR A 1 123 ? -25.239 41.243 -18.232 1.00 20.07 122 THR C CA 1
ATOM 897 C C . THR A 1 123 ? -25.141 42.255 -19.362 1.00 18.28 122 THR C C 1
ATOM 898 O O . THR A 1 123 ? -26.150 42.619 -19.966 1.00 21.12 122 THR C O 1
ATOM 902 N N . GLU A 1 124 ? -23.931 42.717 -19.663 1.00 22.02 123 GLU C N 1
ATOM 903 C CA . GLU A 1 124 ? -23.735 43.751 -20.674 1.00 22.03 123 GLU C CA 1
ATOM 904 C C . GLU A 1 124 ? -23.765 43.173 -22.089 1.00 25.13 123 GLU C C 1
ATOM 905 O O . GLU A 1 124 ? -24.079 43.905 -23.037 1.00 29.36 123 GLU C O 1
ATOM 911 N N . ILE A 1 125 ? -23.450 41.878 -22.247 1.00 22.38 124 ILE C N 1
ATOM 912 C CA . ILE A 1 125 ? -23.430 41.261 -23.576 1.00 23.98 124 ILE C CA 1
ATOM 913 C C . ILE A 1 125 ? -24.834 41.137 -24.140 1.00 25.87 124 ILE C C 1
ATOM 914 O O . ILE A 1 125 ? -25.055 41.371 -25.333 1.00 29.34 124 ILE C O 1
ATOM 919 N N . GLY A 1 126 ? -25.791 40.726 -23.312 1.00 22.78 125 GLY C N 1
ATOM 920 C CA . GLY A 1 126 ? -27.140 40.433 -23.760 1.00 23.52 125 GLY C CA 1
ATOM 921 C C . GLY A 1 126 ? -28.157 41.517 -23.480 1.00 24.25 125 GLY C C 1
ATOM 922 O O . GLY A 1 126 ? -29.363 41.259 -23.447 1.00 25.10 125 GLY C O 1
ATOM 923 N N . LYS A 1 127 ? -27.663 42.739 -23.304 1.00 25.63 126 LYS C N 1
ATOM 924 C CA . LYS A 1 127 ? -28.500 43.869 -22.923 1.00 27.46 126 LYS C CA 1
ATOM 925 C C . LYS A 1 127 ? -29.632 44.090 -23.918 1.00 31.94 126 LYS C C 1
ATOM 926 O O . LYS A 1 127 ? -30.812 43.948 -23.581 1.00 35.48 126 LYS C O 1
ATOM 932 N N . GLY A 1 128 ? -29.292 44.463 -25.147 1.00 35.63 127 GLY C N 1
ATOM 933 C CA . GLY A 1 128 ? -30.300 44.770 -26.142 1.00 34.87 127 GLY C CA 1
ATOM 934 C C . GLY A 1 128 ? -31.133 43.614 -26.680 1.00 39.94 127 GLY C C 1
ATOM 935 O O . GLY A 1 128 ? -32.044 43.859 -27.478 1.00 48.04 127 GLY C O 1
ATOM 936 N N . LEU A 1 129 ? -30.883 42.375 -26.259 1.00 33.38 128 LEU C N 1
ATOM 937 C CA . LEU A 1 129 ? -31.461 41.210 -26.910 1.00 27.54 128 LEU C CA 1
ATOM 938 C C . LEU A 1 129 ? -32.957 41.073 -26.611 1.00 30.46 128 LEU C C 1
ATOM 939 O O . LEU A 1 129 ? -33.496 41.695 -25.695 1.00 34.70 128 LEU C O 1
ATOM 944 N N . SER A 1 130 ? -33.622 40.206 -27.380 1.00 27.54 129 SER C N 1
ATOM 945 C CA . SER A 1 130 ? -35.049 39.934 -27.243 1.00 24.82 129 SER C CA 1
ATOM 946 C C . SER A 1 130 ? -35.336 38.712 -26.388 1.00 24.50 129 SER C C 1
ATOM 947 O O . SER A 1 130 ? -36.472 38.228 -26.373 1.00 21.80 129 SER C O 1
ATOM 950 N N . ARG A 1 131 ? -34.331 38.196 -25.694 1.00 27.47 130 ARG C N 1
ATOM 951 C CA . ARG A 1 131 ? -34.437 36.937 -24.969 1.00 28.33 130 ARG C CA 1
ATOM 952 C C . ARG A 1 131 ? -33.284 36.875 -23.971 1.00 26.73 130 ARG C C 1
ATOM 953 O O . ARG A 1 131 ? -32.346 37.675 -24.048 1.00 26.39 130 ARG C O 1
ATOM 961 N N . PRO A 1 132 ? -33.338 35.963 -23.000 1.00 25.28 131 PRO C N 1
ATOM 962 C CA . PRO A 1 132 ? -32.286 35.923 -21.976 1.00 26.58 131 PRO C CA 1
ATOM 963 C C . PRO A 1 132 ? -30.935 35.503 -22.543 1.00 24.91 131 PRO C C 1
ATOM 964 O O . PRO A 1 132 ? -30.838 34.550 -23.322 1.00 27.66 131 PRO C O 1
ATOM 968 N N . LEU A 1 133 ? -29.877 36.181 -22.101 1.00 24.50 132 LEU C N 1
ATOM 969 C CA . LEU A 1 133 ? -28.507 35.724 -22.313 1.00 26.18 132 LEU C CA 1
ATOM 970 C C . LEU A 1 133 ? -27.979 35.155 -21.002 1.00 24.34 132 LEU C C 1
ATOM 971 O O . LEU A 1 133 ? -28.188 35.744 -19.943 1.00 24.46 132 LEU C O 1
ATOM 976 N N . VAL A 1 134 ? -27.316 34.002 -21.075 1.00 20.21 133 VAL C N 1
ATOM 977 C CA . VAL A 1 134 ? -26.827 33.286 -19.908 1.00 20.49 133 VAL C CA 1
ATOM 978 C C . VAL A 1 134 ? -25.368 32.935 -20.156 1.00 21.58 133 VAL C C 1
ATOM 979 O O . VAL A 1 134 ? -24.866 32.941 -21.272 1.00 18.87 133 VAL C O 1
ATOM 983 N N . GLY A 1 135 ? -24.649 32.644 -19.049 1.00 20.69 134 GLY C N 1
ATOM 984 C CA . GLY A 1 135 ? -23.283 32.194 -19.125 1.00 15.94 134 GLY C CA 1
ATOM 985 C C . GLY A 1 135 ? -23.217 30.693 -18.853 1.00 18.45 134 GLY C C 1
ATOM 986 O O . GLY A 1 135 ? -23.800 30.206 -17.891 1.00 19.59 134 GLY C O 1
ATOM 987 N N . MET A 1 136 ? -22.524 29.994 -19.738 1.00 21.50 135 MET C N 1
ATOM 988 C CA . MET A 1 136 ? -22.325 28.551 -19.647 1.00 19.88 135 MET C CA 1
ATOM 989 C C . MET A 1 136 ? -20.832 28.351 -19.851 1.00 20.12 135 MET C C 1
ATOM 990 O O . MET A 1 136 ? -20.336 28.301 -20.979 1.00 20.84 135 MET C O 1
ATOM 995 N N . HIS A 1 137 ? -20.111 28.287 -18.757 1.00 16.32 136 HIS C N 1
ATOM 996 C CA . HIS A 1 137 ? -18.679 28.421 -18.786 1.00 15.21 136 HIS C CA 1
ATOM 997 C C . HIS A 1 137 ? -18.040 27.046 -18.684 1.00 18.31 136 HIS C C 1
ATOM 998 O O . HIS A 1 137 ? -18.201 26.358 -17.677 1.00 17.43 136 HIS C O 1
ATOM 1005 N N . PHE A 1 138 ? -17.318 26.659 -19.730 1.00 19.23 137 PHE C N 1
ATOM 1006 C CA . PHE A 1 138 ? -16.582 25.411 -19.827 1.00 17.78 137 PHE C CA 1
ATOM 1007 C C . PHE A 1 138 ? -15.131 25.569 -19.449 1.00 15.74 137 PHE C C 1
ATOM 1008 O O . PHE A 1 138 ? -14.584 26.666 -19.431 1.00 18.23 137 PHE C O 1
ATOM 1016 N N . PHE A 1 139 ? -14.491 24.432 -19.208 1.00 19.50 138 PHE C N 1
ATOM 1017 C CA . PHE A 1 139 ? -13.127 24.423 -18.719 1.00 21.63 138 PHE C CA 1
ATOM 1018 C C . PHE A 1 139 ? -12.318 23.485 -19.596 1.00 20.84 138 PHE C C 1
ATOM 1019 O O . PHE A 1 139 ? -12.682 22.323 -19.771 1.00 25.67 138 PHE C O 1
ATOM 1027 N N . ASN A 1 140 ? -11.257 24.012 -20.171 1.00 21.64 139 ASN C N 1
ATOM 1028 C CA . ASN A 1 140 ? -10.369 23.288 -21.062 1.00 25.79 139 ASN C CA 1
ATOM 1029 C C . ASN A 1 140 ? -9.753 22.074 -20.376 1.00 26.93 139 ASN C C 1
ATOM 1030 O O . ASN A 1 140 ? -9.060 22.237 -19.360 1.00 28.78 139 ASN C O 1
ATOM 1035 N N . PRO A 1 141 ? -9.900 20.857 -20.932 1.00 26.59 140 PRO C N 1
ATOM 1036 C CA . PRO A 1 141 ? -10.645 20.563 -22.160 1.00 26.27 140 PRO C CA 1
ATOM 1037 C C . PRO A 1 141 ? -12.119 20.287 -21.901 1.00 25.23 140 PRO C C 1
ATOM 1038 O O . PRO A 1 141 ? -12.477 19.416 -21.103 1.00 29.60 140 PRO C O 1
ATOM 1042 N N . ALA A 1 142 ? -12.965 21.065 -22.586 1.00 23.28 141 ALA C N 1
ATOM 1043 C CA . ALA A 1 142 ? -14.386 21.108 -22.264 1.00 22.18 141 ALA C CA 1
ATOM 1044 C C . ALA A 1 142 ? -15.028 19.740 -22.380 1.00 25.65 141 ALA C C 1
ATOM 1045 O O . ALA A 1 142 ? -16.029 19.464 -21.708 1.00 24.51 141 ALA C O 1
ATOM 1047 N N . ASP A 1 143 ? -14.464 18.869 -23.214 1.00 27.45 142 ASP C N 1
ATOM 1048 C CA . ASP A 1 143 ? -15.011 17.537 -23.381 1.00 26.23 142 ASP C CA 1
ATOM 1049 C C . ASP A 1 143 ? -14.590 16.593 -22.272 1.00 25.11 142 ASP C C 1
ATOM 1050 O O . ASP A 1 143 ? -15.080 15.466 -22.232 1.00 27.18 142 ASP C O 1
ATOM 1055 N N . ARG A 1 144 ? -13.696 17.012 -21.379 1.00 25.92 143 ARG C N 1
ATOM 1056 C CA . ARG A 1 144 ? -13.260 16.101 -20.332 1.00 27.27 143 ARG C CA 1
ATOM 1057 C C . ARG A 1 144 ? -13.472 16.682 -18.939 1.00 27.98 143 ARG C C 1
ATOM 1058 O O . ARG A 1 144 ? -13.705 15.933 -17.992 1.00 29.08 143 ARG C O 1
ATOM 1066 N N . MET A 1 145 ? -13.420 18.000 -18.801 1.00 27.63 144 MET C N 1
ATOM 1067 C CA . MET A 1 145 ? -13.759 18.629 -17.532 1.00 27.92 144 MET C CA 1
ATOM 1068 C C . MET A 1 145 ? -15.268 18.548 -17.304 1.00 26.91 144 MET C C 1
ATOM 1069 O O . MET A 1 145 ? -16.054 18.854 -18.208 1.00 28.09 144 MET C O 1
ATOM 1074 N N . LYS A 1 146 ? -15.682 18.133 -16.100 1.00 25.35 145 LYS C N 1
ATOM 1075 C CA . LYS A 1 146 ? -17.105 17.959 -15.807 1.00 22.12 145 LYS C CA 1
ATOM 1076 C C . LYS A 1 146 ? -17.765 19.189 -15.209 1.00 18.97 145 LYS C C 1
ATOM 1077 O O . LYS A 1 146 ? -18.988 19.193 -15.045 1.00 22.69 145 LYS C O 1
ATOM 1083 N N . LEU A 1 147 ? -17.009 20.226 -14.883 1.00 19.91 146 LEU C N 1
ATOM 1084 C CA . LEU A 1 147 ? -17.605 21.420 -14.304 1.00 20.40 146 LEU C CA 1
ATOM 1085 C C . LEU A 1 147 ? -18.162 22.331 -15.388 1.00 19.90 146 LEU C C 1
ATOM 1086 O O . LEU A 1 147 ? -17.514 22.588 -16.409 1.00 21.96 146 LEU C O 1
ATOM 1091 N N . ILE A 1 148 ? -19.362 22.832 -15.146 1.00 16.39 147 ILE C N 1
ATOM 1092 C CA . ILE A 1 148 ? -19.913 23.941 -15.892 1.00 16.99 147 ILE C CA 1
ATOM 1093 C C . ILE A 1 148 ? -20.363 24.979 -14.884 1.00 17.56 147 ILE C C 1
ATOM 1094 O O . ILE A 1 148 ? -21.171 24.672 -14.005 1.00 19.85 147 ILE C O 1
ATOM 1099 N N . GLU A 1 149 ? -19.856 26.201 -15.014 1.00 16.44 148 GLU C N 1
ATOM 1100 C CA . GLU A 1 149 ? -20.408 27.325 -14.281 1.00 17.03 148 GLU C CA 1
ATOM 1101 C C . GLU A 1 149 ? -21.522 27.955 -15.108 1.00 17.63 148 GLU C C 1
ATOM 1102 O O . GLU A 1 149 ? -21.286 28.412 -16.227 1.00 18.52 148 GLU C O 1
ATOM 1108 N N . VAL A 1 150 ? -22.728 27.980 -14.553 1.00 18.65 149 VAL C N 1
ATOM 1109 C CA . VAL A 1 150 ? -23.887 28.628 -15.155 1.00 18.97 149 VAL C CA 1
ATOM 1110 C C . VAL A 1 150 ? -24.044 29.993 -14.501 1.00 20.36 149 VAL C C 1
ATOM 1111 O O . VAL A 1 150 ? -24.408 30.091 -13.328 1.00 23.43 149 VAL C O 1
ATOM 1115 N N . ILE A 1 151 ? -23.808 31.050 -15.264 1.00 21.11 150 ILE C N 1
ATOM 1116 C CA . ILE A 1 151 ? -23.771 32.410 -14.750 1.00 17.61 150 ILE C CA 1
ATOM 1117 C C . ILE A 1 151 ? -25.115 33.070 -15.030 1.00 21.79 150 ILE C C 1
ATOM 1118 O O . ILE A 1 151 ? -25.514 33.204 -16.189 1.00 24.33 150 ILE C O 1
ATOM 1123 N N . ALA A 1 152 ? -25.817 33.491 -13.979 1.00 20.66 151 ALA C N 1
ATOM 1124 C CA . ALA A 1 152 ? -26.977 34.356 -14.123 1.00 19.35 151 ALA C CA 1
ATOM 1125 C C . ALA A 1 152 ? -26.524 35.807 -14.184 1.00 21.71 151 ALA C C 1
ATOM 1126 O O . ALA A 1 152 ? -25.705 36.245 -13.369 1.00 24.04 151 ALA C O 1
ATOM 1128 N N . GLY A 1 153 ? -27.071 36.558 -15.137 1.00 24.72 152 GLY C N 1
ATOM 1129 C CA . GLY A 1 153 ? -26.856 37.986 -15.214 1.00 21.11 152 GLY C CA 1
ATOM 1130 C C . GLY A 1 153 ? -27.932 38.747 -14.467 1.00 21.56 152 GLY C C 1
ATOM 1131 O O . GLY A 1 153 ? -28.833 38.176 -13.852 1.00 22.54 152 GLY C O 1
ATOM 1132 N N . CYS A 1 154 ? -27.846 40.069 -14.550 1.00 22.03 153 CYS C N 1
ATOM 1133 C CA . CYS A 1 154 ? -28.762 40.887 -13.775 1.00 24.77 153 CYS C CA 1
ATOM 1134 C C . CYS A 1 154 ? -30.224 40.632 -14.168 1.00 34.31 153 CYS C C 1
ATOM 1135 O O . CYS A 1 154 ? -31.127 40.789 -13.332 1.00 33.43 153 CYS C O 1
ATOM 1138 N N . ASN A 1 155 ? -30.478 40.212 -15.417 1.00 29.03 154 ASN C N 1
ATOM 1139 C CA . ASN A 1 155 ? -31.834 40.028 -15.922 1.00 23.37 154 ASN C CA 1
ATOM 1140 C C . ASN A 1 155 ? -32.114 38.621 -16.417 1.00 21.82 154 ASN C C 1
ATOM 1141 O O . ASN A 1 155 ? -33.184 38.383 -16.980 1.00 25.38 154 ASN C O 1
ATOM 1146 N N . THR A 1 156 ? -31.192 37.696 -16.236 1.00 24.67 155 THR C N 1
ATOM 1147 C CA . THR A 1 156 ? -31.366 36.319 -16.700 1.00 23.23 155 THR C CA 1
ATOM 1148 C C . THR A 1 156 ? -32.371 35.565 -15.837 1.00 29.65 155 THR C C 1
ATOM 1149 O O . THR A 1 156 ? -32.075 35.285 -14.664 1.00 32.08 155 THR C O 1
ATOM 1153 N N . PRO A 1 157 ? -33.532 35.179 -16.369 1.00 30.01 156 PRO C N 1
ATOM 1154 C CA . PRO A 1 157 ? -34.559 34.561 -15.531 1.00 24.18 156 PRO C CA 1
ATOM 1155 C C . PRO A 1 157 ? -34.111 33.212 -15.013 1.00 26.74 156 PRO C C 1
ATOM 1156 O O . PRO A 1 157 ? -33.207 32.578 -15.553 1.00 30.18 156 PRO C O 1
ATOM 1160 N N . ALA A 1 158 ? -34.788 32.765 -13.956 1.00 27.02 157 ALA C N 1
ATOM 1161 C CA . ALA A 1 158 ? -34.388 31.537 -13.277 1.00 27.57 157 ALA C CA 1
ATOM 1162 C C . ALA A 1 158 ? -34.662 30.291 -14.116 1.00 27.22 157 ALA C C 1
ATOM 1163 O O . ALA A 1 158 ? -33.902 29.320 -14.034 1.00 29.52 157 ALA C O 1
ATOM 1165 N N . GLU A 1 159 ? -35.748 30.279 -14.898 1.00 30.76 158 GLU C N 1
ATOM 1166 C CA . GLU A 1 159 ? -35.998 29.167 -15.814 1.00 30.30 158 GLU C CA 1
ATOM 1167 C C . GLU A 1 159 ? -34.847 28.980 -16.782 1.00 28.09 158 GLU C C 1
ATOM 1168 O O . GLU A 1 159 ? -34.451 27.850 -17.079 1.00 29.60 158 GLU C O 1
ATOM 1174 N N . THR A 1 160 ? -34.278 30.087 -17.255 1.00 32.49 159 THR C N 1
ATOM 1175 C CA . THR A 1 160 ? -33.145 30.027 -18.165 1.00 26.84 159 THR C CA 1
ATOM 1176 C C . THR A 1 160 ? -31.919 29.435 -17.481 1.00 28.43 159 THR C C 1
ATOM 1177 O O . THR A 1 160 ? -31.172 28.668 -18.094 1.00 29.61 159 THR C O 1
ATOM 1181 N N . VAL A 1 161 ? -31.689 29.775 -16.214 1.00 27.26 160 VAL C N 1
ATOM 1182 C CA . VAL A 1 161 ? -30.634 29.099 -15.470 1.00 24.38 160 VAL C CA 1
ATOM 1183 C C . VAL A 1 161 ? -30.987 27.633 -15.272 1.00 29.53 160 VAL C C 1
ATOM 1184 O O . VAL A 1 161 ? -30.116 26.752 -15.320 1.00 30.32 160 VAL C O 1
ATOM 1188 N N . GLU A 1 162 ? -32.267 27.343 -15.052 1.00 29.73 161 GLU C N 1
ATOM 1189 C CA . GLU A 1 162 ? -32.640 25.966 -14.771 1.00 30.14 161 GLU C CA 1
ATOM 1190 C C . GLU A 1 162 ? -32.456 25.102 -16.012 1.00 29.18 161 GLU C C 1
ATOM 1191 O O . GLU A 1 162 ? -32.003 23.960 -15.915 1.00 31.11 161 GLU C O 1
ATOM 1197 N N . LYS A 1 163 ? -32.760 25.645 -17.193 1.00 30.23 162 LYS C N 1
ATOM 1198 C CA . LYS A 1 163 ? -32.623 24.873 -18.429 1.00 31.55 162 LYS C CA 1
ATOM 1199 C C . LYS A 1 163 ? -31.162 24.508 -18.710 1.00 28.16 162 LYS C C 1
ATOM 1200 O O . LYS A 1 163 ? -30.851 23.342 -18.990 1.00 29.10 162 LYS C O 1
ATOM 1206 N N . ILE A 1 164 ? -30.249 25.480 -18.622 1.00 24.34 163 ILE C N 1
ATOM 1207 C CA . ILE A 1 164 ? -28.824 25.180 -18.792 1.00 26.79 163 ILE C CA 1
ATOM 1208 C C . ILE A 1 164 ? -28.343 24.169 -17.751 1.00 27.10 163 ILE C C 1
ATOM 1209 O O . ILE A 1 164 ? -27.462 23.339 -18.030 1.00 25.19 163 ILE C O 1
ATOM 1214 N N . LYS A 1 165 ? -28.920 24.215 -16.546 1.00 29.40 164 LYS C N 1
ATOM 1215 C CA . LYS A 1 165 ? -28.707 23.166 -15.557 1.00 27.02 164 LYS C CA 1
ATOM 1216 C C . LYS A 1 165 ? -29.081 21.786 -16.105 1.00 24.14 164 LYS C C 1
ATOM 1217 O O . LYS A 1 165 ? -28.251 20.870 -16.112 1.00 23.86 164 LYS C O 1
ATOM 1223 N N . GLU A 1 166 ? -30.321 21.612 -16.577 1.00 26.30 165 GLU C N 1
ATOM 1224 C CA . GLU A 1 166 ? -30.714 20.301 -17.101 1.00 28.62 165 GLU C CA 1
ATOM 1225 C C . GLU A 1 166 ? -29.808 19.883 -18.255 1.00 25.93 165 GLU C C 1
ATOM 1226 O O . GLU A 1 166 ? -29.385 18.725 -18.332 1.00 28.54 165 GLU C O 1
ATOM 1232 N N . ILE A 1 167 ? -29.456 20.826 -19.136 1.00 29.57 166 ILE C N 1
ATOM 1233 C CA . ILE A 1 167 ? -28.683 20.474 -20.332 1.00 28.57 166 ILE C CA 1
ATOM 1234 C C . ILE A 1 167 ? -27.284 19.987 -19.939 1.00 25.28 166 ILE C C 1
ATOM 1235 O O . ILE A 1 167 ? -26.772 19.022 -20.521 1.00 27.52 166 ILE C O 1
ATOM 1240 N N . SER A 1 168 ? -26.670 20.614 -18.903 1.00 27.72 167 SER C N 1
ATOM 1241 C CA . SER A 1 168 ? -25.328 20.242 -18.419 1.00 22.70 167 SER C CA 1
ATOM 1242 C C . SER A 1 168 ? -25.311 18.853 -17.811 1.00 20.95 167 SER C C 1
ATOM 1243 O O . SER A 1 168 ? -24.292 18.157 -17.866 1.00 22.59 167 SER C O 1
ATOM 1246 N N . VAL A 1 169 ? -26.402 18.464 -17.156 1.00 24.90 168 VAL C N 1
ATOM 1247 C CA . VAL A 1 169 ? -26.492 17.109 -16.635 1.00 23.86 168 VAL C CA 1
ATOM 1248 C C . VAL A 1 169 ? -26.726 16.136 -17.781 1.00 24.99 168 VAL C C 1
ATOM 1249 O O . VAL A 1 169 ? -26.171 15.029 -17.805 1.00 23.14 168 VAL C O 1
ATOM 1253 N N . ALA A 1 170 ? -27.535 16.553 -18.764 1.00 25.43 169 ALA C N 1
ATOM 1254 C CA . ALA A 1 170 ? -27.799 15.720 -19.933 1.00 25.49 169 ALA C CA 1
ATOM 1255 C C . ALA A 1 170 ? -26.511 15.342 -20.646 1.00 25.99 169 ALA C C 1
ATOM 1256 O O . ALA A 1 170 ? -26.362 14.209 -21.117 1.00 27.01 169 ALA C O 1
ATOM 1258 N N . ILE A 1 171 ? -25.561 16.265 -20.709 1.00 27.46 170 ILE C N 1
ATOM 1259 C CA . ILE A 1 171 ? -24.269 16.014 -21.325 1.00 23.97 170 ILE C CA 1
ATOM 1260 C C . ILE A 1 171 ? -23.231 15.554 -20.300 1.00 25.72 170 ILE C C 1
ATOM 1261 O O . ILE A 1 171 ? -22.026 15.603 -20.573 1.00 25.29 170 ILE C O 1
ATOM 1266 N N . GLY A 1 172 ? -23.674 15.128 -19.116 1.00 23.83 171 GLY C N 1
ATOM 1267 C CA . GLY A 1 172 ? -22.771 14.519 -18.158 1.00 22.19 171 GLY C CA 1
ATOM 1268 C C . GLY A 1 172 ? -21.885 15.494 -17.412 1.00 21.01 171 GLY C C 1
ATOM 1269 O O . GLY A 1 172 ? -20.841 15.094 -16.920 1.00 24.74 171 GLY C O 1
ATOM 1270 N N . LYS A 1 173 ? -22.277 16.755 -17.302 1.00 21.02 172 LYS C N 1
ATOM 1271 C CA . LYS A 1 173 ? -21.507 17.749 -16.566 1.00 21.10 172 LYS C CA 1
ATOM 1272 C C . LYS A 1 173 ? -22.207 18.035 -15.246 1.00 21.12 172 LYS C C 1
ATOM 1273 O O . LYS A 1 173 ? -23.354 17.635 -15.034 1.00 22.33 172 LYS C O 1
ATOM 1279 N N . ASN A 1 174 ? -21.492 18.720 -14.352 1.00 22.03 173 ASN C N 1
ATOM 1280 C CA . ASN A 1 174 ? -22.005 19.139 -13.047 1.00 20.27 173 ASN C CA 1
ATOM 1281 C C . ASN A 1 174 ? -22.136 20.647 -13.024 1.00 16.55 173 ASN C C 1
ATOM 1282 O O . ASN A 1 174 ? -21.124 21.350 -12.932 1.00 17.65 173 ASN C O 1
ATOM 1287 N N . PRO A 1 175 ? -23.342 21.194 -13.108 1.00 17.41 174 PRO C N 1
ATOM 1288 C CA . PRO A 1 175 ? -23.487 22.644 -13.133 1.00 16.89 174 PRO C CA 1
ATOM 1289 C C . PRO A 1 175 ? -23.336 23.229 -11.741 1.00 19.93 174 PRO C C 1
ATOM 1290 O O . PRO A 1 175 ? -23.635 22.593 -10.729 1.00 21.60 174 PRO C O 1
ATOM 1294 N N . VAL A 1 176 ? -22.866 24.467 -11.707 1.00 21.28 175 VAL C N 1
ATOM 1295 C CA . VAL A 1 176 ? -22.761 25.252 -10.487 1.00 19.51 175 VAL C CA 1
ATOM 1296 C C . VAL A 1 176 ? -23.311 26.636 -10.789 1.00 19.70 175 VAL C C 1
ATOM 1297 O O . VAL A 1 176 ? -22.780 27.338 -11.652 1.00 22.14 175 VAL C O 1
ATOM 1301 N N . GLN A 1 177 ? -24.381 27.022 -10.103 1.00 19.45 176 GLN C N 1
ATOM 1302 C CA . GLN A 1 177 ? -24.985 28.319 -10.341 1.00 18.41 176 GLN C CA 1
ATOM 1303 C C . GLN A 1 177 ? -24.149 29.421 -9.723 1.00 21.47 176 GLN C C 1
ATOM 1304 O O . GLN A 1 177 ? -23.763 29.340 -8.558 1.00 24.97 176 GLN C O 1
ATOM 1310 N N . VAL A 1 178 ? -23.885 30.457 -10.504 1.00 19.61 177 VAL C N 1
ATOM 1311 C CA . VAL A 1 178 ? -23.080 31.586 -10.082 1.00 17.06 177 VAL C CA 1
ATOM 1312 C C . VAL A 1 178 ? -23.836 32.850 -10.472 1.00 20.64 177 VAL C C 1
ATOM 1313 O O . VAL A 1 178 ? -24.310 32.961 -11.606 1.00 21.41 177 VAL C O 1
ATOM 1317 N N . ASN A 1 179 ? -23.999 33.781 -9.530 1.00 19.84 178 ASN C N 1
ATOM 1318 C CA . ASN A 1 179 ? -24.529 35.100 -9.859 1.00 19.20 178 ASN C CA 1
ATOM 1319 C C . ASN A 1 179 ? -23.387 36.022 -10.247 1.00 20.72 178 ASN C C 1
ATOM 1320 O O . ASN A 1 179 ? -22.373 36.103 -9.546 1.00 22.77 178 ASN C O 1
ATOM 1325 N N . GLU A 1 180 ? -23.569 36.727 -11.359 1.00 21.68 179 GLU C N 1
ATOM 1326 C CA . GLU A 1 180 ? -22.463 37.338 -12.081 1.00 19.10 179 GLU C CA 1
ATOM 1327 C C . GLU A 1 180 ? -21.578 38.224 -11.223 1.00 19.54 179 GLU C C 1
ATOM 1328 O O . GLU A 1 180 ? -21.997 39.290 -10.775 1.00 22.27 179 GLU C O 1
ATOM 1334 N N . ALA A 1 181 ? -20.350 37.782 -10.998 1.00 19.27 180 ALA C N 1
ATOM 1335 C CA . ALA A 1 181 ? -19.307 38.623 -10.448 1.00 19.77 180 ALA C CA 1
ATOM 1336 C C . ALA A 1 181 ? -18.024 38.246 -11.161 1.00 16.54 180 ALA C C 1
ATOM 1337 O O . ALA A 1 181 ? -17.893 37.145 -11.680 1.00 18.72 180 ALA C O 1
ATOM 1339 N N . ALA A 1 182 ? -17.085 39.172 -11.193 1.00 16.28 181 ALA C N 1
ATOM 1340 C CA . ALA A 1 182 ? -15.851 38.942 -11.918 1.00 17.05 181 ALA C CA 1
ATOM 1341 C C . ALA A 1 182 ? -15.142 37.699 -11.412 1.00 18.71 181 ALA C C 1
ATOM 1342 O O . ALA A 1 182 ? -14.982 37.502 -10.210 1.00 19.48 181 ALA C O 1
ATOM 1344 N N . GLY A 1 183 ? -14.691 36.861 -12.346 1.00 20.82 182 GLY C N 1
ATOM 1345 C CA . GLY A 1 183 ? -13.954 35.660 -12.019 1.00 14.49 182 GLY C CA 1
ATOM 1346 C C . GLY A 1 183 ? -14.796 34.454 -11.714 1.00 15.70 182 GLY C C 1
ATOM 1347 O O . GLY A 1 183 ? -14.247 33.354 -11.653 1.00 20.69 182 GLY C O 1
ATOM 1348 N N . PHE A 1 184 ? -16.101 34.630 -11.527 1.00 15.70 183 PHE C N 1
ATOM 1349 C CA . PHE A 1 184 ? -17.092 33.596 -11.205 1.00 17.71 183 PHE C CA 1
ATOM 1350 C C . PHE A 1 184 ? -16.667 32.940 -9.886 1.00 21.50 183 PHE C C 1
ATOM 1351 O O . PHE A 1 184 ? -16.390 33.646 -8.905 1.00 18.74 183 PHE C O 1
ATOM 1359 N N . VAL A 1 185 ? -16.618 31.606 -9.804 1.00 19.22 184 VAL C N 1
ATOM 1360 C CA . VAL A 1 185 ? -16.092 30.899 -8.637 1.00 18.15 184 VAL C CA 1
ATOM 1361 C C . VAL A 1 185 ? -14.678 30.407 -8.902 1.00 18.13 184 VAL C C 1
ATOM 1362 O O . VAL A 1 185 ? -13.760 30.782 -8.175 1.00 16.73 184 VAL C O 1
ATOM 1366 N N . VAL A 1 186 ? -14.474 29.613 -9.958 1.00 18.99 185 VAL C N 1
ATOM 1367 C CA . VAL A 1 186 ? -13.204 28.900 -10.126 1.00 16.08 185 VAL C CA 1
ATOM 1368 C C . VAL A 1 186 ? -12.042 29.855 -10.408 1.00 17.50 185 VAL C C 1
ATOM 1369 O O . VAL A 1 186 ? -10.954 29.714 -9.833 1.00 17.34 185 VAL C O 1
ATOM 1373 N N . ASN A 1 187 ? -12.236 30.821 -11.314 1.00 19.06 186 ASN C N 1
ATOM 1374 C CA . ASN A 1 187 ? -11.132 31.698 -11.716 1.00 17.67 186 ASN C CA 1
ATOM 1375 C C . ASN A 1 187 ? -10.753 32.683 -10.619 1.00 16.00 186 ASN C C 1
ATOM 1376 O O . ASN A 1 187 ? -9.583 33.061 -10.497 1.00 16.11 186 ASN C O 1
ATOM 1381 N N . ARG A 1 188 ? -11.743 33.135 -9.851 1.00 17.22 187 ARG C N 1
ATOM 1382 C CA . ARG A 1 188 ? -11.516 34.070 -8.761 1.00 16.02 187 ARG C CA 1
ATOM 1383 C C . ARG A 1 188 ? -10.683 33.447 -7.641 1.00 16.20 187 ARG C C 1
ATOM 1384 O O . ARG A 1 188 ? -9.943 34.155 -6.946 1.00 19.52 187 ARG C O 1
ATOM 1392 N N . ILE A 1 189 ? -10.781 32.142 -7.451 1.00 16.01 188 ILE C N 1
ATOM 1393 C CA . ILE A 1 189 ? -9.960 31.490 -6.444 1.00 16.33 188 ILE C CA 1
ATOM 1394 C C . ILE A 1 189 ? -8.616 31.072 -7.025 1.00 17.69 188 ILE C C 1
ATOM 1395 O O . ILE A 1 189 ? -7.568 31.272 -6.404 1.00 16.17 188 ILE C O 1
ATOM 1400 N N . LEU A 1 190 ? -8.629 30.523 -8.240 1.00 18.43 189 LEU C N 1
ATOM 1401 C CA . LEU A 1 190 ? -7.466 29.816 -8.762 1.00 18.59 189 LEU C CA 1
ATOM 1402 C C . LEU A 1 190 ? -6.372 30.760 -9.238 1.00 16.03 189 LEU C C 1
ATOM 1403 O O . LEU A 1 190 ? -5.190 30.508 -8.975 1.00 17.79 189 LEU C O 1
ATOM 1408 N N . ILE A 1 191 ? -6.719 31.810 -9.982 1.00 17.94 190 ILE C N 1
ATOM 1409 C CA . ILE A 1 191 ? -5.676 32.658 -10.567 1.00 17.31 190 ILE C CA 1
ATOM 1410 C C . ILE A 1 191 ? -5.009 33.494 -9.477 1.00 15.33 190 ILE C C 1
ATOM 1411 O O . ILE A 1 191 ? -3.791 33.680 -9.537 1.00 13.80 190 ILE C O 1
ATOM 1416 N N . PRO A 1 192 ? -5.734 34.013 -8.472 1.00 17.64 191 PRO C N 1
ATOM 1417 C CA . PRO A 1 192 ? -5.035 34.664 -7.347 1.00 16.99 191 PRO C CA 1
ATOM 1418 C C . PRO A 1 192 ? -4.079 33.737 -6.610 1.00 13.87 191 PRO C C 1
ATOM 1419 O O . PRO A 1 192 ? -3.126 34.218 -5.988 1.00 18.95 191 PRO C O 1
ATOM 1423 N N . MET A 1 193 ? -4.302 32.422 -6.680 1.00 13.28 192 MET C N 1
ATOM 1424 C CA . MET A 1 193 ? -3.322 31.442 -6.217 1.00 14.96 192 MET C CA 1
ATOM 1425 C C . MET A 1 193 ? -2.035 31.527 -7.013 1.00 16.66 192 MET C C 1
ATOM 1426 O O . MET A 1 193 ? -0.942 31.631 -6.449 1.00 16.99 192 MET C O 1
ATOM 1431 N N . ILE A 1 194 ? -2.146 31.377 -8.336 1.00 18.15 193 ILE C N 1
ATOM 1432 C CA . ILE A 1 194 ? -0.985 31.486 -9.209 1.00 15.31 193 ILE C CA 1
ATOM 1433 C C . ILE A 1 194 ? -0.243 32.787 -8.934 1.00 12.20 193 ILE C C 1
ATOM 1434 O O . ILE A 1 194 ? 0.992 32.829 -8.903 1.00 14.42 193 ILE C O 1
ATOM 1439 N N . ASN A 1 195 ? -0.997 33.862 -8.702 1.00 13.91 194 ASN C N 1
ATOM 1440 C CA . ASN A 1 195 ? -0.419 35.183 -8.486 1.00 13.38 194 ASN C CA 1
ATOM 1441 C C . ASN A 1 195 ? 0.348 35.267 -7.174 1.00 12.54 194 ASN C C 1
ATOM 1442 O O . ASN A 1 195 ? 1.404 35.906 -7.111 1.00 11.01 194 ASN C O 1
ATOM 1447 N N . GLU A 1 196 ? -0.188 34.662 -6.111 1.00 15.89 195 GLU C N 1
ATOM 1448 C CA . GLU A 1 196 ? 0.545 34.590 -4.849 1.00 12.85 195 GLU C CA 1
ATOM 1449 C C . GLU A 1 196 ? 1.822 33.778 -4.991 1.00 13.47 195 GLU C C 1
ATOM 1450 O O . GLU A 1 196 ? 2.872 34.170 -4.479 1.00 14.25 195 GLU C O 1
ATOM 1456 N N . ALA A 1 197 ? 1.755 32.643 -5.685 1.00 15.01 196 ALA C N 1
ATOM 1457 C CA . ALA A 1 197 ? 2.952 31.846 -5.887 1.00 12.02 196 ALA C CA 1
ATOM 1458 C C . ALA A 1 197 ? 4.002 32.622 -6.654 1.00 11.84 196 ALA C C 1
ATOM 1459 O O . ALA A 1 197 ? 5.189 32.291 -6.583 1.00 12.51 196 ALA C O 1
ATOM 1461 N N . ALA A 1 198 ? 3.586 33.656 -7.390 1.00 14.46 197 ALA C N 1
ATOM 1462 C CA . ALA A 1 198 ? 4.524 34.489 -8.139 1.00 13.34 197 ALA C CA 1
ATOM 1463 C C . ALA A 1 198 ? 5.073 35.614 -7.274 1.00 12.02 197 ALA C C 1
ATOM 1464 O O . ALA A 1 198 ? 6.208 36.052 -7.464 1.00 13.01 197 ALA C O 1
ATOM 1466 N N . PHE A 1 199 ? 4.263 36.125 -6.349 1.00 14.80 198 PHE C N 1
ATOM 1467 C CA . PHE A 1 199 ? 4.782 37.075 -5.378 1.00 13.70 198 PHE C CA 1
ATOM 1468 C C . PHE A 1 199 ? 5.841 36.414 -4.516 1.00 13.63 198 PHE C C 1
ATOM 1469 O O . PHE A 1 199 ? 6.874 37.019 -4.214 1.00 16.15 198 PHE C O 1
ATOM 1477 N N . ILE A 1 200 ? 5.606 35.150 -4.147 1.00 14.58 199 ILE C N 1
ATOM 1478 C CA . ILE A 1 200 ? 6.532 34.389 -3.310 1.00 14.86 199 ILE C CA 1
ATOM 1479 C C . ILE A 1 200 ? 7.847 34.158 -4.050 1.00 16.35 199 ILE C C 1
ATOM 1480 O O . ILE A 1 200 ? 8.931 34.145 -3.452 1.00 15.72 199 ILE C O 1
ATOM 1485 N N . LYS A 1 201 ? 7.775 33.962 -5.365 1.00 15.53 200 LYS C N 1
ATOM 1486 C CA . LYS A 1 201 ? 8.994 33.872 -6.150 1.00 11.94 200 LYS C CA 1
ATOM 1487 C C . LYS A 1 201 ? 9.697 35.216 -6.198 1.00 10.50 200 LYS C C 1
ATOM 1488 O O . LYS A 1 201 ? 10.898 35.311 -5.924 1.00 14.87 200 LYS C O 1
ATOM 1494 N N . MET A 1 202 ? 8.950 36.271 -6.542 1.00 14.54 201 MET C N 1
ATOM 1495 C CA . MET A 1 202 ? 9.504 37.620 -6.692 1.00 15.89 201 MET C CA 1
ATOM 1496 C C . MET A 1 202 ? 10.130 38.145 -5.399 1.00 16.78 201 MET C C 1
ATOM 1497 O O . MET A 1 202 ? 11.166 38.814 -5.436 1.00 17.97 201 MET C O 1
ATOM 1502 N N . GLU A 1 203 ? 9.505 37.878 -4.259 1.00 18.36 202 GLU C N 1
ATOM 1503 C CA . GLU A 1 203 ? 10.014 38.360 -2.984 1.00 17.43 202 GLU C CA 1
ATOM 1504 C C . GLU A 1 203 ? 11.127 37.506 -2.445 1.00 16.54 202 GLU C C 1
ATOM 1505 O O . GLU A 1 203 ? 11.704 37.855 -1.424 1.00 23.48 202 GLU C O 1
ATOM 1511 N N . GLY A 1 204 ? 11.483 36.438 -3.130 1.00 17.77 203 GLY C N 1
ATOM 1512 C CA . GLY A 1 204 ? 12.654 35.686 -2.756 1.00 16.65 203 GLY C CA 1
ATOM 1513 C C . GLY A 1 204 ? 12.420 34.661 -1.679 1.00 21.56 203 GLY C C 1
ATOM 1514 O O . GLY A 1 204 ? 13.386 34.125 -1.129 1.00 22.39 203 GLY C O 1
ATOM 1515 N N . VAL A 1 205 ? 11.159 34.357 -1.377 1.00 20.44 204 VAL C N 1
ATOM 1516 C CA . VAL A 1 205 ? 10.847 33.451 -0.285 1.00 17.83 204 VAL C CA 1
ATOM 1517 C C . VAL A 1 205 ? 11.273 32.031 -0.630 1.00 19.51 204 VAL C C 1
ATOM 1518 O O . VAL A 1 205 ? 11.938 31.366 0.166 1.00 19.04 204 VAL C O 1
ATOM 1522 N N . SER A 1 206 ? 10.920 31.549 -1.820 1.00 16.50 205 SER C N 1
ATOM 1523 C CA . SER A 1 206 ? 11.322 30.205 -2.212 1.00 16.68 205 SER C CA 1
ATOM 1524 C C . SER A 1 206 ? 11.520 30.169 -3.737 1.00 22.39 205 SER C C 1
ATOM 1525 O O . SER A 1 206 ? 11.228 31.144 -4.442 1.00 19.01 205 SER C O 1
ATOM 1528 N N . ASP A 1 207 ? 12.053 29.044 -4.250 1.00 23.02 206 ASP C N 1
ATOM 1529 C CA . ASP A 1 207 ? 12.335 28.901 -5.678 1.00 19.39 206 ASP C CA 1
ATOM 1530 C C . ASP A 1 207 ? 11.162 28.245 -6.390 1.00 18.55 206 ASP C C 1
ATOM 1531 O O . ASP A 1 207 ? 10.216 27.759 -5.768 1.00 18.81 206 ASP C O 1
ATOM 1536 N N . ILE A 1 208 ? 11.241 28.235 -7.728 1.00 20.40 207 ILE C N 1
ATOM 1537 C CA . ILE A 1 208 ? 10.113 27.809 -8.569 1.00 18.58 207 ILE C CA 1
ATOM 1538 C C . ILE A 1 208 ? 9.736 26.355 -8.312 1.00 19.12 207 ILE C C 1
ATOM 1539 O O . ILE A 1 208 ? 8.565 26.041 -8.086 1.00 21.18 207 ILE C O 1
ATOM 1544 N N . ALA A 1 209 ? 10.698 25.439 -8.411 1.00 17.63 208 ALA C N 1
ATOM 1545 C CA . ALA A 1 209 ? 10.357 24.050 -8.159 1.00 16.95 208 ALA C CA 1
ATOM 1546 C C . ALA A 1 209 ? 9.914 23.844 -6.714 1.00 17.60 208 ALA C C 1
ATOM 1547 O O . ALA A 1 209 ? 9.058 22.998 -6.442 1.00 19.17 208 ALA C O 1
ATOM 1549 N N . GLY A 1 210 ? 10.462 24.627 -5.783 1.00 21.66 209 GLY C N 1
ATOM 1550 C CA . GLY A 1 210 ? 10.086 24.497 -4.380 1.00 18.80 209 GLY C CA 1
ATOM 1551 C C . GLY A 1 210 ? 8.660 24.931 -4.088 1.00 16.73 209 GLY C C 1
ATOM 1552 O O . GLY A 1 210 ? 7.939 24.254 -3.356 1.00 20.72 209 GLY C O 1
ATOM 1553 N N . ILE A 1 211 ? 8.238 26.075 -4.634 1.00 19.79 210 ILE C N 1
ATOM 1554 C CA . ILE A 1 211 ? 6.841 26.503 -4.511 1.00 16.83 210 ILE C CA 1
ATOM 1555 C C . ILE A 1 211 ? 5.904 25.465 -5.104 1.00 19.20 210 ILE C C 1
ATOM 1556 O O . ILE A 1 211 ? 4.795 25.243 -4.610 1.00 21.16 210 ILE C O 1
ATOM 1561 N N . ASP A 1 212 ? 6.313 24.839 -6.196 1.00 23.93 211 ASP C N 1
ATOM 1562 C CA . ASP A 1 212 ? 5.404 23.909 -6.849 1.00 22.03 211 ASP C CA 1
ATOM 1563 C C . ASP A 1 212 ? 5.398 22.584 -6.107 1.00 19.55 211 ASP C C 1
ATOM 1564 O O . ASP A 1 212 ? 4.343 21.984 -5.889 1.00 20.52 211 ASP C O 1
ATOM 1569 N N . THR A 1 213 ? 6.584 22.142 -5.702 1.00 20.01 212 THR C N 1
ATOM 1570 C CA . THR A 1 213 ? 6.707 20.931 -4.914 1.00 21.95 212 THR C CA 1
ATOM 1571 C C . THR A 1 213 ? 5.924 21.052 -3.612 1.00 22.03 212 THR C C 1
ATOM 1572 O O . THR A 1 213 ? 5.208 20.121 -3.216 1.00 22.65 212 THR C O 1
ATOM 1576 N N . ALA A 1 214 ? 6.031 22.205 -2.943 1.00 20.47 213 ALA C N 1
ATOM 1577 C CA . ALA A 1 214 ? 5.308 22.400 -1.694 1.00 18.09 213 ALA C CA 1
ATOM 1578 C C . ALA A 1 214 ? 3.809 22.311 -1.914 1.00 19.75 213 ALA C C 1
ATOM 1579 O O . ALA A 1 214 ? 3.096 21.657 -1.146 1.00 22.96 213 ALA C O 1
ATOM 1581 N N . MET A 1 215 ? 3.314 22.924 -2.985 1.00 22.41 214 MET C N 1
ATOM 1582 C CA . MET A 1 215 ? 1.888 22.872 -3.268 1.00 20.20 214 MET C CA 1
ATOM 1583 C C . MET A 1 215 ? 1.434 21.478 -3.677 1.00 22.58 214 MET C C 1
ATOM 1584 O O . MET A 1 215 ? 0.289 21.102 -3.414 1.00 23.58 214 MET C O 1
ATOM 1589 N N . LYS A 1 216 ? 2.310 20.686 -4.294 1.00 22.87 215 LYS C N 1
ATOM 1590 C CA . LYS A 1 216 ? 1.881 19.356 -4.690 1.00 22.14 215 LYS C CA 1
ATOM 1591 C C . LYS A 1 216 ? 1.894 18.388 -3.513 1.00 22.35 215 LYS C C 1
ATOM 1592 O O . LYS A 1 216 ? 0.956 17.605 -3.354 1.00 25.58 215 LYS C O 1
ATOM 1598 N N . LEU A 1 217 ? 2.932 18.433 -2.673 1.00 26.49 216 LEU C N 1
ATOM 1599 C CA . LEU A 1 217 ? 3.042 17.534 -1.525 1.00 24.35 216 LEU C CA 1
ATOM 1600 C C . LEU A 1 217 ? 2.366 18.054 -0.260 1.00 23.39 216 LEU C C 1
ATOM 1601 O O . LEU A 1 217 ? 2.041 17.255 0.623 1.00 25.60 216 LEU C O 1
ATOM 1606 N N . GLY A 1 218 ? 2.165 19.364 -0.147 1.00 25.86 217 GLY C N 1
ATOM 1607 C CA . GLY A 1 218 ? 1.640 19.974 1.059 1.00 22.75 217 GLY C CA 1
ATOM 1608 C C . GLY A 1 218 ? 0.137 20.135 1.095 1.00 26.54 217 GLY C C 1
ATOM 1609 O O . GLY A 1 218 ? -0.471 20.082 2.169 1.00 28.56 217 GLY C O 1
ATOM 1610 N N . ALA A 1 219 ? -0.473 20.346 -0.075 1.00 24.98 218 ALA C N 1
ATOM 1611 C CA . ALA A 1 219 ? -1.919 20.465 -0.204 1.00 23.90 218 ALA C CA 1
ATOM 1612 C C . ALA A 1 219 ? -2.543 19.385 -1.075 1.00 24.27 218 ALA C C 1
ATOM 1613 O O . ALA A 1 219 ? -3.765 19.391 -1.240 1.00 25.57 218 ALA C O 1
ATOM 1615 N N . ASN A 1 220 ? -1.746 18.469 -1.636 1.00 25.55 219 ASN C N 1
ATOM 1616 C CA . ASN A 1 220 ? -2.232 17.410 -2.530 1.00 28.18 219 ASN C CA 1
ATOM 1617 C C . ASN A 1 220 ? -2.846 17.998 -3.801 1.00 28.93 219 ASN C C 1
ATOM 1618 O O . ASN A 1 220 ? -3.842 17.493 -4.328 1.00 30.69 219 ASN C O 1
ATOM 1623 N N . HIS A 1 221 ? -2.246 19.088 -4.301 1.00 26.26 220 HIS C N 1
ATOM 1624 C CA . HIS A 1 221 ? -2.764 19.608 -5.555 1.00 24.84 220 HIS C CA 1
ATOM 1625 C C . HIS A 1 221 ? -2.132 18.873 -6.730 1.00 23.59 220 HIS C C 1
ATOM 1626 O O . HIS A 1 221 ? -0.968 18.472 -6.655 1.00 25.81 220 HIS C O 1
ATOM 1633 N N . PRO A 1 222 ? -2.876 18.679 -7.830 1.00 26.11 221 PRO C N 1
ATOM 1634 C CA . PRO A 1 222 ? -2.326 17.884 -8.950 1.00 26.04 221 PRO C CA 1
ATOM 1635 C C . PRO A 1 222 ? -1.113 18.527 -9.608 1.00 22.96 221 PRO C C 1
ATOM 1636 O O . PRO A 1 222 ? -0.190 17.810 -10.015 1.00 24.62 221 PRO C O 1
ATOM 1640 N N . MET A 1 223 ? -1.069 19.857 -9.688 1.00 26.25 222 MET C N 1
ATOM 1641 C CA . MET A 1 223 ? 0.083 20.583 -10.195 1.00 24.29 222 MET C CA 1
ATOM 1642 C C . MET A 1 223 ? 0.522 21.614 -9.166 1.00 22.46 222 MET C C 1
ATOM 1643 O O . MET A 1 223 ? -0.213 21.952 -8.237 1.00 24.36 222 MET C O 1
ATOM 1648 N N . GLY A 1 224 ? 1.733 22.110 -9.342 1.00 21.58 223 GLY C N 1
ATOM 1649 C CA . GLY A 1 224 ? 2.138 23.313 -8.676 1.00 21.50 223 GLY C CA 1
ATOM 1650 C C . GLY A 1 224 ? 1.430 24.510 -9.282 1.00 23.86 223 GLY C C 1
ATOM 1651 O O . GLY A 1 224 ? 0.917 24.447 -10.405 1.00 21.96 223 GLY C O 1
ATOM 1652 N N . PRO A 1 225 ? 1.368 25.625 -8.543 1.00 24.17 224 PRO C N 1
ATOM 1653 C CA . PRO A 1 225 ? 0.686 26.807 -9.085 1.00 22.23 224 PRO C CA 1
ATOM 1654 C C . PRO A 1 225 ? 1.434 27.464 -10.247 1.00 22.04 224 PRO C C 1
ATOM 1655 O O . PRO A 1 225 ? 0.794 28.070 -11.112 1.00 21.20 224 PRO C O 1
ATOM 1659 N N . LEU A 1 226 ? 2.763 27.366 -10.291 1.00 22.25 225 LEU C N 1
ATOM 1660 C CA . LEU A 1 226 ? 3.535 27.993 -11.355 1.00 20.33 225 LEU C CA 1
ATOM 1661 C C . LEU A 1 226 ? 3.575 27.108 -12.597 1.00 23.86 225 LEU C C 1
ATOM 1662 O O . LEU A 1 226 ? 3.446 27.604 -13.718 1.00 22.57 225 LEU C O 1
ATOM 1667 N N . GLU A 1 227 ? 3.778 25.803 -12.403 1.00 25.08 226 GLU C N 1
ATOM 1668 C CA . GLU A 1 227 ? 3.506 24.811 -13.435 1.00 23.24 226 GLU C CA 1
ATOM 1669 C C . GLU A 1 227 ? 2.162 25.085 -14.094 1.00 23.95 226 GLU C C 1
ATOM 1670 O O . GLU A 1 227 ? 2.032 25.108 -15.323 1.00 24.39 226 GLU C O 1
ATOM 1676 N N . LEU A 1 228 ? 1.135 25.264 -13.265 1.00 23.72 227 LEU C N 1
ATOM 1677 C CA . LEU A 1 228 ? -0.230 25.416 -13.752 1.00 24.62 227 LEU C CA 1
ATOM 1678 C C . LEU A 1 228 ? -0.370 26.695 -14.569 1.00 22.50 227 LEU C C 1
ATOM 1679 O O . LEU A 1 228 ? -1.076 26.724 -15.583 1.00 24.25 227 LEU C O 1
ATOM 1684 N N . GLY A 1 229 ? 0.299 27.762 -14.141 1.00 19.83 228 GLY C N 1
ATOM 1685 C CA . GLY A 1 229 ? 0.203 29.020 -14.859 1.00 19.73 228 GLY C CA 1
ATOM 1686 C C . GLY A 1 229 ? 0.831 28.954 -16.234 1.00 20.27 228 GLY C C 1
ATOM 1687 O O . GLY A 1 229 ? 0.342 29.573 -17.172 1.00 22.54 228 GLY C O 1
ATOM 1688 N N . ASP A 1 230 ? 1.934 28.220 -16.361 1.00 20.36 229 ASP C N 1
ATOM 1689 C CA . ASP A 1 230 ? 2.513 27.936 -17.669 1.00 20.67 229 ASP C CA 1
ATOM 1690 C C . ASP A 1 230 ? 1.551 27.176 -18.557 1.00 22.51 229 ASP C C 1
ATOM 1691 O O . ASP A 1 230 ? 1.536 27.357 -19.778 1.00 23.93 229 ASP C O 1
ATOM 1696 N N . PHE A 1 231 ? 0.816 26.250 -17.971 1.00 24.82 230 PHE C N 1
ATOM 1697 C CA . PHE A 1 231 ? -0.066 25.396 -18.741 1.00 21.68 230 PHE C CA 1
ATOM 1698 C C . PHE A 1 231 ? -1.358 26.115 -19.115 1.00 22.55 230 PHE C C 1
ATOM 1699 O O . PHE A 1 231 ? -1.921 25.866 -20.183 1.00 23.48 230 PHE C O 1
ATOM 1707 N N . ILE A 1 232 ? -1.845 26.996 -18.240 1.00 22.69 231 ILE C N 1
ATOM 1708 C CA . ILE A 1 232 ? -2.958 27.864 -18.590 1.00 20.84 231 ILE C CA 1
ATOM 1709 C C . ILE A 1 232 ? -2.514 28.930 -19.579 1.00 19.20 231 ILE C C 1
ATOM 1710 O O . ILE A 1 232 ? -3.235 29.256 -20.526 1.00 20.54 231 ILE C O 1
ATOM 1715 N N . GLY A 1 233 ? -1.328 29.483 -19.381 1.00 20.31 232 GLY C N 1
ATOM 1716 C CA . GLY A 1 233 ? -0.833 30.565 -20.200 1.00 19.32 232 GLY C CA 1
ATOM 1717 C C . GLY A 1 233 ? -0.802 31.828 -19.384 1.00 17.18 232 GLY C C 1
ATOM 1718 O O . GLY A 1 233 ? -1.845 32.331 -18.970 1.00 19.08 232 GLY C O 1
ATOM 1719 N N . LEU A 1 234 ? 0.404 32.330 -19.136 1.00 20.94 233 LEU C N 1
ATOM 1720 C CA . LEU A 1 234 ? 0.595 33.442 -18.212 1.00 18.64 233 LEU C CA 1
ATOM 1721 C C . LEU A 1 234 ? -0.106 34.692 -18.704 1.00 21.59 233 LEU C C 1
ATOM 1722 O O . LEU A 1 234 ? -0.475 35.558 -17.906 1.00 21.25 233 LEU C O 1
ATOM 1727 N N . ASP A 1 235 ? -0.287 34.809 -20.022 1.00 23.32 234 ASP C N 1
ATOM 1728 C CA . ASP A 1 235 ? -1.040 35.931 -20.557 1.00 19.24 234 ASP C CA 1
ATOM 1729 C C . ASP A 1 235 ? -2.471 35.894 -20.061 1.00 17.06 234 ASP C C 1
ATOM 1730 O O . ASP A 1 235 ? -3.059 36.926 -19.737 1.00 19.26 234 ASP C O 1
ATOM 1735 N N . ILE A 1 236 ? -3.050 34.711 -19.996 1.00 19.26 235 ILE C N 1
ATOM 1736 C CA . ILE A 1 236 ? -4.423 34.627 -19.541 1.00 21.40 235 ILE C CA 1
ATOM 1737 C C . ILE A 1 236 ? -4.501 34.855 -18.022 1.00 21.14 235 ILE C C 1
ATOM 1738 O O . ILE A 1 236 ? -5.420 35.512 -17.532 1.00 23.24 235 ILE C O 1
ATOM 1743 N N . CYS A 1 237 ? -3.520 34.366 -17.254 1.00 19.84 236 CYS C N 1
ATOM 1744 C CA . CYS A 1 237 ? -3.499 34.666 -15.821 1.00 18.68 236 CYS C CA 1
ATOM 1745 C C . CYS A 1 237 ? -3.407 36.158 -15.574 1.00 16.22 236 CYS C C 1
ATOM 1746 O O . CYS A 1 237 ? -4.157 36.706 -14.761 1.00 19.33 236 CYS C O 1
ATOM 1749 N N . LEU A 1 238 ? -2.517 36.835 -16.287 1.00 17.03 237 LEU C N 1
ATOM 1750 C CA . LEU A 1 238 ? -2.431 38.279 -16.163 1.00 16.43 237 LEU C CA 1
ATOM 1751 C C . LEU A 1 238 ? -3.778 38.932 -16.454 1.00 18.78 237 LEU C C 1
ATOM 1752 O O . LEU A 1 238 ? -4.254 39.765 -15.674 1.00 21.34 237 LEU C O 1
ATOM 1757 N N . ALA A 1 239 ? -4.436 38.531 -17.548 1.00 19.30 238 ALA C N 1
ATOM 1758 C CA . ALA A 1 239 ? -5.684 39.181 -17.943 1.00 17.42 238 ALA C CA 1
ATOM 1759 C C . ALA A 1 239 ? -6.789 38.967 -16.917 1.00 18.64 238 ALA C C 1
ATOM 1760 O O . ALA A 1 239 ? -7.621 39.860 -16.696 1.00 17.88 238 ALA C O 1
ATOM 1762 N N . ILE A 1 240 ? -6.834 37.780 -16.313 1.00 18.64 239 ILE C N 1
ATOM 1763 C CA . ILE A 1 240 ? -7.813 37.512 -15.269 1.00 19.57 239 ILE C CA 1
ATOM 1764 C C . ILE A 1 240 ? -7.491 38.332 -14.035 1.00 17.82 239 ILE C C 1
ATOM 1765 O O . ILE A 1 240 ? -8.384 38.887 -13.383 1.00 21.62 239 ILE C O 1
ATOM 1770 N N . MET A 1 241 ? -6.220 38.405 -13.672 1.00 15.78 240 MET C N 1
ATOM 1771 C CA . MET A 1 241 ? -5.900 39.225 -12.525 1.00 14.96 240 MET C CA 1
ATOM 1772 C C . MET A 1 241 ? -6.315 40.665 -12.785 1.00 17.79 240 MET C C 1
ATOM 1773 O O . MET A 1 241 ? -7.017 41.280 -11.977 1.00 18.93 240 MET C O 1
ATOM 1778 N N . ASP A 1 242 ? -5.952 41.197 -13.955 1.00 20.62 241 ASP C N 1
ATOM 1779 C CA . ASP A 1 242 ? -6.334 42.564 -14.301 1.00 16.35 241 ASP C CA 1
ATOM 1780 C C . ASP A 1 242 ? -7.835 42.738 -14.399 1.00 14.25 241 ASP C C 1
ATOM 1781 O O . ASP A 1 242 ? -8.340 43.830 -14.159 1.00 16.28 241 ASP C O 1
ATOM 1786 N N . VAL A 1 243 ? -8.568 41.706 -14.797 1.00 18.13 242 VAL C N 1
ATOM 1787 C CA . VAL A 1 243 ? -10.018 41.858 -14.816 1.00 17.78 242 VAL C CA 1
ATOM 1788 C C . VAL A 1 243 ? -10.546 41.877 -13.387 1.00 18.08 242 VAL C C 1
ATOM 1789 O O . VAL A 1 243 ? -11.484 42.613 -13.064 1.00 18.82 242 VAL C O 1
ATOM 1793 N N . LEU A 1 244 ? -9.939 41.068 -12.512 1.00 21.46 243 LEU C N 1
ATOM 1794 C CA . LEU A 1 244 ? -10.390 40.966 -11.129 1.00 18.21 243 LEU C CA 1
ATOM 1795 C C . LEU A 1 244 ? -10.124 42.264 -10.374 1.00 15.77 243 LEU C C 1
ATOM 1796 O O . LEU A 1 244 ? -10.906 42.660 -9.513 1.00 18.54 243 LEU C O 1
ATOM 1801 N N . TYR A 1 245 ? -9.029 42.936 -10.707 1.00 15.76 244 TYR C N 1
ATOM 1802 C CA . TYR A 1 245 ? -8.670 44.230 -10.134 1.00 13.96 244 TYR C CA 1
ATOM 1803 C C . TYR A 1 245 ? -9.567 45.359 -10.635 1.00 19.01 244 TYR C C 1
ATOM 1804 O O . TYR A 1 245 ? -10.030 46.189 -9.846 1.00 20.77 244 TYR C O 1
ATOM 1813 N N . HIS A 1 246 ? -9.790 45.444 -11.951 1.00 17.60 245 HIS C N 1
ATOM 1814 C CA . HIS A 1 246 ? -10.560 46.560 -12.493 1.00 15.60 245 HIS C CA 1
ATOM 1815 C C . HIS A 1 246 ? -12.038 46.486 -12.129 1.00 16.20 245 HIS C C 1
ATOM 1816 O O . HIS A 1 246 ? -12.679 47.528 -11.962 1.00 19.14 245 HIS C O 1
ATOM 1823 N N . GLU A 1 247 ? -12.597 45.286 -12.002 1.00 16.38 246 GLU C N 1
ATOM 1824 C CA . GLU A 1 247 ? -14.015 45.175 -11.689 1.00 15.71 246 GLU C CA 1
ATOM 1825 C C . GLU A 1 247 ? -14.304 45.552 -10.240 1.00 18.80 246 GLU C C 1
ATOM 1826 O O . GLU A 1 247 ? -15.316 46.201 -9.946 1.00 18.75 246 GLU C O 1
ATOM 1832 N N . THR A 1 248 ? -13.429 45.142 -9.327 1.00 19.59 247 THR C N 1
ATOM 1833 C CA . THR A 1 248 ? -13.587 45.405 -7.907 1.00 18.01 247 THR C CA 1
ATOM 1834 C C . THR A 1 248 ? -12.975 46.725 -7.476 1.00 18.45 247 THR C C 1
ATOM 1835 O O . THR A 1 248 ? -13.511 47.367 -6.568 1.00 22.95 247 THR C O 1
ATOM 1839 N N . GLY A 1 249 ? -11.898 47.166 -8.119 1.00 18.12 248 GLY C N 1
ATOM 1840 C CA . GLY A 1 249 ? -11.179 48.331 -7.647 1.00 16.23 248 GLY C CA 1
ATOM 1841 C C . GLY A 1 249 ? -10.329 48.047 -6.438 1.00 14.18 248 GLY C C 1
ATOM 1842 O O . GLY A 1 249 ? -9.890 48.971 -5.772 1.00 16.95 248 GLY C O 1
ATOM 1843 N N . ASP A 1 250 ? -10.060 46.781 -6.166 1.00 16.88 249 ASP C N 1
ATOM 1844 C CA . ASP A 1 250 ? -9.492 46.336 -4.910 1.00 15.18 249 ASP C CA 1
ATOM 1845 C C . ASP A 1 250 ? -8.044 45.957 -5.158 1.00 15.28 249 ASP C C 1
ATOM 1846 O O . ASP A 1 250 ? -7.759 45.080 -5.976 1.00 18.42 249 ASP C O 1
ATOM 1851 N N . SER A 1 251 ? -7.144 46.624 -4.444 1.00 16.06 250 SER C N 1
ATOM 1852 C CA . SER A 1 251 ? -5.723 46.385 -4.546 1.00 13.49 250 SER C CA 1
ATOM 1853 C C . SER A 1 251 ? -5.369 44.949 -4.201 1.00 14.14 250 SER C C 1
ATOM 1854 O O . SER A 1 251 ? -4.313 44.460 -4.610 1.00 15.36 250 SER C O 1
ATOM 1857 N N . LYS A 1 252 ? -6.247 44.255 -3.480 1.00 15.48 251 LYS C N 1
ATOM 1858 C CA . LYS A 1 252 ? -6.049 42.846 -3.165 1.00 13.73 251 LYS C CA 1
ATOM 1859 C C . LYS A 1 252 ? -5.787 42.006 -4.410 1.00 15.51 251 LYS C C 1
ATOM 1860 O O . LYS A 1 252 ? -5.049 41.018 -4.349 1.00 14.73 251 LYS C O 1
ATOM 1866 N N . TYR A 1 253 ? -6.385 42.367 -5.547 1.00 17.85 252 TYR C N 1
ATOM 1867 C CA . TYR A 1 253 ? -6.225 41.572 -6.757 1.00 16.98 252 TYR C CA 1
ATOM 1868 C C . TYR A 1 253 ? -5.234 42.170 -7.734 1.00 17.97 252 TYR C C 1
ATOM 1869 O O . TYR A 1 253 ? -5.320 41.885 -8.929 1.00 19.43 252 TYR C O 1
ATOM 1878 N N . ARG A 1 254 ? -4.303 42.987 -7.265 1.00 16.58 253 ARG C N 1
ATOM 1879 C CA . ARG A 1 254 ? -3.278 43.486 -8.161 1.00 18.92 253 ARG C CA 1
ATOM 1880 C C . ARG A 1 254 ? -2.473 42.308 -8.697 1.00 21.81 253 ARG C C 1
ATOM 1881 O O . ARG A 1 254 ? -2.267 41.308 -8.005 1.00 20.99 253 ARG C O 1
ATOM 1889 N N . ALA A 1 255 ? -2.094 42.381 -9.966 1.00 17.16 254 ALA C N 1
ATOM 1890 C CA . ALA A 1 255 ? -1.272 41.322 -10.522 1.00 16.91 254 ALA C CA 1
ATOM 1891 C C . ALA A 1 255 ? 0.176 41.505 -10.095 1.00 13.52 254 ALA C C 1
ATOM 1892 O O . ALA A 1 255 ? 0.647 42.622 -9.888 1.00 16.51 254 ALA C O 1
ATOM 1894 N N . CYS A 1 256 ? 0.873 40.391 -9.940 1.00 15.54 255 CYS C N 1
ATOM 1895 C CA . CYS A 1 256 ? 2.292 40.420 -9.582 1.00 16.44 255 CYS C CA 1
ATOM 1896 C C . CYS A 1 256 ? 3.124 41.012 -10.716 1.00 18.81 255 CYS C C 1
ATOM 1897 O O . CYS A 1 256 ? 3.002 40.555 -11.854 1.00 19.52 255 CYS C O 1
ATOM 1900 N N . PRO A 1 257 ? 3.994 41.998 -10.458 1.00 20.30 256 PRO C N 1
ATOM 1901 C CA . PRO A 1 257 ? 4.718 42.619 -11.582 1.00 18.53 256 PRO C CA 1
ATOM 1902 C C . PRO A 1 257 ? 5.649 41.652 -12.288 1.00 18.55 256 PRO C C 1
ATOM 1903 O O . PRO A 1 257 ? 6.122 41.946 -13.392 1.00 18.34 256 PRO C O 1
ATOM 1907 N N . LEU A 1 258 ? 5.903 40.501 -11.677 1.00 18.42 257 LEU C N 1
ATOM 1908 C CA . LEU A 1 258 ? 6.737 39.476 -12.281 1.00 19.48 257 LEU C CA 1
ATOM 1909 C C . LEU A 1 258 ? 6.014 38.802 -13.441 1.00 18.30 257 LEU C C 1
ATOM 1910 O O . LEU A 1 258 ? 6.625 38.489 -14.461 1.00 20.77 257 LEU C O 1
ATOM 1915 N N . ILE A 1 259 ? 4.716 38.569 -13.288 1.00 19.73 258 ILE C N 1
ATOM 1916 C CA . ILE A 1 259 ? 3.907 38.004 -14.350 1.00 17.92 258 ILE C CA 1
ATOM 1917 C C . ILE A 1 259 ? 3.824 38.967 -15.514 1.00 20.16 258 ILE C C 1
ATOM 1918 O O . ILE A 1 259 ? 3.892 38.566 -16.675 1.00 22.58 258 ILE C O 1
ATOM 1923 N N . ARG A 1 260 ? 3.660 40.250 -15.226 1.00 21.88 259 ARG C N 1
ATOM 1924 C CA . ARG A 1 260 ? 3.528 41.233 -16.291 1.00 17.49 259 ARG C CA 1
ATOM 1925 C C . ARG A 1 260 ? 4.825 41.369 -17.070 1.00 19.83 259 ARG C C 1
ATOM 1926 O O . ARG A 1 260 ? 4.801 41.594 -18.283 1.00 20.47 259 ARG C O 1
ATOM 1934 N N . LYS A 1 261 ? 5.965 41.250 -16.389 1.00 18.96 260 LYS C N 1
ATOM 1935 C CA . LYS A 1 261 ? 7.252 41.396 -17.059 1.00 19.57 260 LYS C CA 1
ATOM 1936 C C . LYS A 1 261 ? 7.543 40.200 -17.965 1.00 23.75 260 LYS C C 1
ATOM 1937 O O . LYS A 1 261 ? 8.213 40.344 -18.994 1.00 23.12 260 LYS C O 1
ATOM 1943 N N . MET A 1 262 ? 7.071 39.007 -17.582 1.00 22.67 261 MET C N 1
ATOM 1944 C CA . MET A 1 262 ? 7.235 37.818 -18.413 1.00 20.95 261 MET C CA 1
ATOM 1945 C C . MET A 1 262 ? 6.305 37.849 -19.620 1.00 20.01 261 MET C C 1
ATOM 1946 O O . MET A 1 262 ? 6.705 37.489 -20.727 1.00 20.83 261 MET C O 1
ATOM 1951 N N . VAL A 1 263 ? 5.056 38.262 -19.424 1.00 19.89 262 VAL C N 1
ATOM 1952 C CA . VAL A 1 263 ? 4.140 38.401 -20.550 1.00 20.93 262 VAL C CA 1
ATOM 1953 C C . VAL A 1 263 ? 4.669 39.434 -21.547 1.00 23.18 262 VAL C C 1
ATOM 1954 O O . VAL A 1 263 ? 4.687 39.186 -22.763 1.00 28.09 262 VAL C O 1
ATOM 1958 N N . ARG A 1 264 ? 5.161 40.577 -21.054 1.00 19.58 263 ARG C N 1
ATOM 1959 C CA . ARG A 1 264 ? 5.776 41.556 -21.945 1.00 22.33 263 ARG C CA 1
ATOM 1960 C C . ARG A 1 264 ? 6.879 40.941 -22.798 1.00 25.58 263 ARG C C 1
ATOM 1961 O O . ARG A 1 264 ? 7.004 41.264 -23.984 1.00 29.14 263 ARG C O 1
ATOM 1969 N N . GLY A 1 265 ? 7.700 40.075 -22.213 1.00 23.51 264 GLY C N 1
ATOM 1970 C CA . GLY A 1 265 ? 8.791 39.470 -22.939 1.00 22.68 264 GLY C CA 1
ATOM 1971 C C . GLY A 1 265 ? 8.407 38.303 -23.798 1.00 20.36 264 GLY C C 1
ATOM 1972 O O . GLY A 1 265 ? 9.273 37.732 -24.461 1.00 26.38 264 GLY C O 1
ATOM 1973 N N . GLY A 1 266 ? 7.130 37.934 -23.797 1.00 19.77 265 GLY C N 1
ATOM 1974 C CA . GLY A 1 266 ? 6.625 36.822 -24.566 1.00 18.57 265 GLY C CA 1
ATOM 1975 C C . GLY A 1 266 ? 6.766 35.458 -23.932 1.00 23.24 265 GLY C C 1
ATOM 1976 O O . GLY A 1 266 ? 6.557 34.454 -24.620 1.00 21.91 265 GLY C O 1
ATOM 1977 N N . ASN A 1 267 ? 7.092 35.379 -22.638 1.00 25.53 266 ASN C N 1
ATOM 1978 C CA . ASN A 1 267 ? 7.289 34.095 -21.963 1.00 21.53 266 ASN C CA 1
ATOM 1979 C C . ASN A 1 267 ? 5.962 33.666 -21.353 1.00 22.24 266 ASN C C 1
ATOM 1980 O O . ASN A 1 267 ? 5.718 33.783 -20.151 1.00 24.10 266 ASN C O 1
ATOM 1985 N N . LEU A 1 268 ? 5.112 33.104 -22.195 1.00 19.31 267 LEU C N 1
ATOM 1986 C CA . LEU A 1 268 ? 3.735 32.851 -21.814 1.00 17.88 267 LEU C CA 1
ATOM 1987 C C . LEU A 1 268 ? 3.517 31.472 -21.232 1.00 16.43 267 LEU C C 1
ATOM 1988 O O . LEU A 1 268 ? 2.389 31.131 -20.876 1.00 18.57 267 LEU C O 1
ATOM 1993 N N . GLY A 1 269 ? 4.553 30.670 -21.156 1.00 19.25 268 GLY C N 1
ATOM 1994 C CA . GLY A 1 269 ? 4.429 29.360 -20.575 1.00 20.08 268 GLY C CA 1
ATOM 1995 C C . GLY A 1 269 ? 4.583 28.272 -21.599 1.00 19.32 268 GLY C C 1
ATOM 1996 O O . GLY A 1 269 ? 5.376 28.421 -22.525 1.00 25.12 268 GLY C O 1
ATOM 1997 N N . CYS A 1 270 ? 3.810 27.195 -21.454 1.00 20.32 269 CYS C N 1
ATOM 1998 C CA . CYS A 1 270 ? 3.936 26.041 -22.342 1.00 23.01 269 CYS C CA 1
ATOM 1999 C C . CYS A 1 270 ? 3.747 26.401 -23.816 1.00 23.02 269 CYS C C 1
ATOM 2000 O O . CYS A 1 270 ? 4.354 25.767 -24.683 1.00 29.79 269 CYS C O 1
ATOM 2003 N N . LYS A 1 271 ? 2.929 27.403 -24.124 1.00 22.90 270 LYS C N 1
ATOM 2004 C CA . LYS A 1 271 ? 2.638 27.684 -25.524 1.00 24.24 270 LYS C CA 1
ATOM 2005 C C . LYS A 1 271 ? 3.765 28.417 -26.234 1.00 23.67 270 LYS C C 1
ATOM 2006 O O . LYS A 1 271 ? 3.777 28.476 -27.467 1.00 23.35 270 LYS C O 1
ATOM 2012 N N . THR A 1 272 ? 4.692 28.993 -25.491 1.00 23.72 271 THR C N 1
ATOM 2013 C CA . THR A 1 272 ? 5.857 29.634 -26.053 1.00 20.41 271 THR C CA 1
ATOM 2014 C C . THR A 1 272 ? 7.119 28.858 -25.741 1.00 20.56 271 THR C C 1
ATOM 2015 O O . THR A 1 272 ? 8.211 29.282 -26.125 1.00 24.61 271 THR C O 1
ATOM 2019 N N . GLY A 1 273 ? 6.990 27.711 -25.096 1.00 18.42 272 GLY C N 1
ATOM 2020 C CA . GLY A 1 273 ? 8.129 26.948 -24.670 1.00 21.26 272 GLY C CA 1
ATOM 2021 C C . GLY A 1 273 ? 8.868 27.506 -23.479 1.00 20.91 272 GLY C C 1
ATOM 2022 O O . GLY A 1 273 ? 9.864 26.914 -23.062 1.00 22.53 272 GLY C O 1
ATOM 2023 N N . LYS A 1 274 ? 8.417 28.614 -22.910 1.00 22.69 273 LYS C N 1
ATOM 2024 C CA . LYS A 1 274 ? 9.127 29.175 -21.769 1.00 22.76 273 LYS C CA 1
ATOM 2025 C C . LYS A 1 274 ? 8.195 30.057 -20.950 1.00 22.53 273 LYS C C 1
ATOM 2026 O O . LYS A 1 274 ? 7.645 31.025 -21.474 1.00 23.14 273 LYS C O 1
ATOM 2032 N N . GLY A 1 275 ? 8.020 29.711 -19.675 1.00 20.62 274 GLY C N 1
ATOM 2033 C CA . GLY A 1 275 ? 7.402 30.574 -18.693 1.00 19.12 274 GLY C CA 1
ATOM 2034 C C . GLY A 1 275 ? 8.233 30.616 -17.428 1.00 15.89 274 GLY C C 1
ATOM 2035 O O . GLY A 1 275 ? 9.353 31.115 -17.425 1.00 17.49 274 GLY C O 1
ATOM 2036 N N . PHE A 1 276 ? 7.678 30.112 -16.332 1.00 18.94 275 PHE C N 1
ATOM 2037 C CA . PHE A 1 276 ? 8.514 29.828 -15.173 1.00 19.03 275 PHE C CA 1
ATOM 2038 C C . PHE A 1 276 ? 9.386 28.620 -15.444 1.00 18.46 275 PHE C C 1
ATOM 2039 O O . PHE A 1 276 ? 10.472 28.494 -14.871 1.00 23.08 275 PHE C O 1
ATOM 2047 N N . TYR A 1 277 ? 8.940 27.736 -16.329 1.00 18.79 276 TYR C N 1
ATOM 2048 C CA . TYR A 1 277 ? 9.733 26.605 -16.770 1.00 22.12 276 TYR C CA 1
ATOM 2049 C C . TYR A 1 277 ? 10.081 26.737 -18.249 1.00 20.59 276 TYR C C 1
ATOM 2050 O O . TYR A 1 277 ? 9.348 27.346 -19.025 1.00 20.29 276 TYR C O 1
ATOM 2059 N N . VAL A 1 278 ? 11.211 26.149 -18.615 1.00 25.46 277 VAL C N 1
ATOM 2060 C CA . VAL A 1 278 ? 11.647 26.003 -20.000 1.00 25.97 277 VAL C CA 1
ATOM 2061 C C . VAL A 1 278 ? 11.245 24.611 -20.475 1.00 25.93 277 VAL C C 1
ATOM 2062 O O . VAL A 1 278 ? 11.637 23.606 -19.873 1.00 28.78 277 VAL C O 1
ATOM 2066 N N . TYR A 1 279 ? 10.465 24.544 -21.551 1.00 26.74 278 TYR C N 1
ATOM 2067 C CA . TYR A 1 279 ? 9.972 23.280 -22.090 1.00 27.71 278 TYR C CA 1
ATOM 2068 C C . TYR A 1 279 ? 10.858 22.882 -23.272 1.00 27.50 278 TYR C C 1
ATOM 2069 O O . TYR A 1 279 ? 10.808 23.509 -24.333 1.00 29.02 278 TYR C O 1
ATOM 2078 N N . ASN A 1 280 ? 11.688 21.863 -23.076 1.00 32.04 279 ASN C N 1
ATOM 2079 C CA . ASN A 1 280 ? 12.691 21.443 -24.049 1.00 36.12 279 ASN C CA 1
ATOM 2080 C C . ASN A 1 280 ? 12.147 20.374 -24.990 1.00 33.74 279 ASN C C 1
ATOM 2081 O O . ASN A 1 280 ? 11.014 19.913 -24.860 1.00 33.19 279 ASN C O 1
ATOM 2086 N N . ALA A 1 281 ? 12.979 19.973 -25.953 1.00 34.35 280 ALA C N 1
ATOM 2087 C CA . ALA A 1 281 ? 12.551 18.915 -26.859 1.00 35.73 280 ALA C CA 1
ATOM 2088 C C . ALA A 1 281 ? 12.455 17.577 -26.129 1.00 38.99 280 ALA C C 1
ATOM 2089 O O . ALA A 1 281 ? 11.465 16.856 -26.291 1.00 38.65 280 ALA C O 1
ATOM 2091 N N . ASP A 1 282 ? 13.439 17.249 -25.266 1.00 41.21 281 ASP C N 1
ATOM 2092 C CA . ASP A 1 282 ? 13.524 15.897 -24.707 1.00 40.61 281 ASP C CA 1
ATOM 2093 C C . ASP A 1 282 ? 12.503 15.638 -23.595 1.00 38.79 281 ASP C C 1
ATOM 2094 O O . ASP A 1 282 ? 12.755 14.786 -22.736 1.00 40.09 281 ASP C O 1
ATOM 2099 N N . ARG A 1 283 ? 11.373 16.347 -23.599 1.00 36.24 282 ARG C N 1
ATOM 2100 C CA . ARG A 1 283 ? 10.237 16.147 -22.700 1.00 39.26 282 ARG C CA 1
ATOM 2101 C C . ARG A 1 283 ? 10.530 16.468 -21.244 1.00 38.18 282 ARG C C 1
ATOM 2102 O O . ARG A 1 283 ? 9.768 16.042 -20.368 1.00 42.94 282 ARG C O 1
ATOM 2110 N N . THR A 1 284 ? 11.605 17.196 -20.964 1.00 38.45 283 THR C N 1
ATOM 2111 C CA . THR A 1 284 ? 12.005 17.614 -19.629 1.00 34.52 283 THR C CA 1
ATOM 2112 C C . THR A 1 284 ? 11.737 19.103 -19.433 1.00 35.10 283 THR C C 1
ATOM 2113 O O . THR A 1 284 ? 11.867 19.892 -20.368 1.00 35.21 283 THR C O 1
ATOM 2117 N N . LYS A 1 285 ? 11.347 19.495 -18.222 1.00 32.09 284 LYS C N 1
ATOM 2118 C CA . LYS A 1 285 ? 11.154 20.910 -17.941 1.00 30.77 284 LYS C CA 1
ATOM 2119 C C . LYS A 1 285 ? 12.013 21.326 -16.758 1.00 28.81 284 LYS C C 1
ATOM 2120 O O . LYS A 1 285 ? 12.064 20.626 -15.745 1.00 31.75 284 LYS C O 1
ATOM 2126 N N . THR A 1 286 ? 12.683 22.467 -16.895 1.00 27.00 285 THR C N 1
ATOM 2127 C CA . THR A 1 286 ? 13.576 23.021 -15.895 1.00 26.70 285 THR C CA 1
ATOM 2128 C C . THR A 1 286 ? 13.139 24.434 -15.520 1.00 29.50 285 THR C C 1
ATOM 2129 O O . THR A 1 286 ? 12.883 25.255 -16.416 1.00 25.90 285 THR C O 1
ATOM 2133 N N . PRO A 1 287 ? 13.043 24.759 -14.222 1.00 25.38 286 PRO C N 1
ATOM 2134 C CA . PRO A 1 287 ? 12.592 26.097 -13.820 1.00 22.43 286 PRO C CA 1
ATOM 2135 C C . PRO A 1 287 ? 13.619 27.125 -14.247 1.00 21.46 286 PRO C C 1
ATOM 2136 O O . PRO A 1 287 ? 14.809 26.839 -14.277 1.00 26.00 286 PRO C O 1
ATOM 2140 N N . VAL A 1 288 ? 13.170 28.337 -14.584 1.00 23.62 287 VAL C N 1
ATOM 2141 C CA . VAL A 1 288 ? 14.108 29.258 -15.240 1.00 25.00 287 VAL C CA 1
ATOM 2142 C C . VAL A 1 288 ? 15.166 29.796 -14.288 1.00 24.38 287 VAL C C 1
ATOM 2143 O O . VAL A 1 288 ? 16.194 30.301 -14.739 1.00 22.93 287 VAL C O 1
ATOM 2147 N N . ASP A 1 289 ? 14.952 29.691 -12.981 1.00 27.81 288 ASP C N 1
ATOM 2148 C CA . ASP A 1 289 ? 15.973 30.009 -11.990 1.00 24.26 288 ASP C CA 1
ATOM 2149 C C . ASP A 1 289 ? 16.895 28.840 -11.714 1.00 26.69 288 ASP C C 1
ATOM 2150 O O . ASP A 1 289 ? 17.676 28.899 -10.759 1.00 31.49 288 ASP C O 1
ATOM 2155 N N . ASN A 1 290 ? 16.763 27.771 -12.495 1.00 29.50 289 ASN C N 1
ATOM 2156 C CA . ASN A 1 290 ? 17.695 26.650 -12.522 1.00 30.91 289 ASN C CA 1
ATOM 2157 C C . ASN A 1 290 ? 17.628 25.809 -11.244 1.00 31.61 289 ASN C C 1
ATOM 2158 O O . ASN A 1 290 ? 16.902 24.808 -11.185 1.00 29.73 289 ASN C O 1
ATOM 2163 N N . MET B 1 2 ? 21.117 8.182 15.028 1.00 28.64 1 MET A N 1
ATOM 2164 C CA . MET B 1 2 ? 20.794 9.568 15.343 1.00 25.02 1 MET A CA 1
ATOM 2165 C C . MET B 1 2 ? 19.720 9.630 16.451 1.00 23.87 1 MET A C 1
ATOM 2166 O O . MET B 1 2 ? 18.847 8.764 16.549 1.00 22.28 1 MET A O 1
ATOM 2171 N N . LYS B 1 3 ? 19.826 10.641 17.312 1.00 22.87 2 LYS A N 1
ATOM 2172 C CA . LYS B 1 3 ? 18.931 10.818 18.444 1.00 21.83 2 LYS A CA 1
ATOM 2173 C C . LYS B 1 3 ? 18.277 12.179 18.339 1.00 20.06 2 LYS A C 1
ATOM 2174 O O . LYS B 1 3 ? 18.967 13.196 18.226 1.00 22.91 2 LYS A O 1
ATOM 2180 N N . ILE B 1 4 ? 16.955 12.186 18.378 1.00 19.20 3 ILE A N 1
ATOM 2181 C CA . ILE B 1 4 ? 16.153 13.380 18.176 1.00 20.82 3 ILE A CA 1
ATOM 2182 C C . ILE B 1 4 ? 15.360 13.661 19.440 1.00 16.57 3 ILE A C 1
ATOM 2183 O O . ILE B 1 4 ? 14.837 12.736 20.060 1.00 19.68 3 ILE A O 1
ATOM 2188 N N . GLY B 1 5 ? 15.285 14.927 19.827 1.00 18.41 4 GLY A N 1
ATOM 2189 C CA . GLY B 1 5 ? 14.363 15.355 20.866 1.00 18.22 4 GLY A CA 1
ATOM 2190 C C . GLY B 1 5 ? 13.137 16.088 20.348 1.00 17.70 4 GLY A C 1
ATOM 2191 O O . GLY B 1 5 ? 13.267 17.048 19.594 1.00 18.62 4 GLY A O 1
ATOM 2192 N N . VAL B 1 6 ? 11.939 15.646 20.709 1.00 18.43 5 VAL A N 1
ATOM 2193 C CA . VAL B 1 6 ? 10.711 16.279 20.248 1.00 18.57 5 VAL A CA 1
ATOM 2194 C C . VAL B 1 6 ? 10.029 16.932 21.447 1.00 20.22 5 VAL A C 1
ATOM 2195 O O . VAL B 1 6 ? 9.627 16.249 22.397 1.00 21.76 5 VAL A O 1
ATOM 2199 N N . ILE B 1 7 ? 9.908 18.253 21.402 1.00 20.48 6 ILE A N 1
ATOM 2200 C CA . ILE B 1 7 ? 9.405 19.043 22.519 1.00 22.05 6 ILE A CA 1
ATOM 2201 C C . ILE B 1 7 ? 7.945 19.378 22.256 1.00 22.42 6 ILE A C 1
ATOM 2202 O O . ILE B 1 7 ? 7.623 20.229 21.424 1.00 24.12 6 ILE A O 1
ATOM 2207 N N . GLY B 1 8 ? 7.065 18.704 22.995 1.00 25.37 7 GLY A N 1
ATOM 2208 C CA . GLY B 1 8 ? 5.634 18.775 22.811 1.00 23.67 7 GLY A CA 1
ATOM 2209 C C . GLY B 1 8 ? 5.099 17.396 22.510 1.00 23.32 7 GLY A C 1
ATOM 2210 O O . GLY B 1 8 ? 5.438 16.834 21.474 1.00 23.32 7 GLY A O 1
ATOM 2211 N N . ALA B 1 9 ? 4.293 16.820 23.404 1.00 25.85 8 ALA A N 1
ATOM 2212 C CA . ALA B 1 9 ? 3.713 15.498 23.190 1.00 23.13 8 ALA A CA 1
ATOM 2213 C C . ALA B 1 9 ? 2.273 15.558 22.672 1.00 21.59 8 ALA A C 1
ATOM 2214 O O . ALA B 1 9 ? 1.571 14.548 22.694 1.00 22.29 8 ALA A O 1
ATOM 2216 N N . GLY B 1 10 ? 1.826 16.716 22.200 1.00 24.14 9 GLY A N 1
ATOM 2217 C CA . GLY B 1 10 ? 0.537 16.856 21.551 1.00 26.19 9 GLY A CA 1
ATOM 2218 C C . GLY B 1 10 ? 0.540 16.168 20.193 1.00 22.48 9 GLY A C 1
ATOM 2219 O O . GLY B 1 10 ? 1.447 15.408 19.861 1.00 25.59 9 GLY A O 1
ATOM 2220 N N . THR B 1 11 ? -0.490 16.462 19.385 1.00 26.44 10 THR A N 1
ATOM 2221 C CA . THR B 1 11 ? -0.672 15.783 18.097 1.00 23.63 10 THR A CA 1
ATOM 2222 C C . THR B 1 11 ? 0.521 15.985 17.166 1.00 20.54 10 THR A C 1
ATOM 2223 O O . THR B 1 11 ? 1.052 15.015 16.619 1.00 23.04 10 THR A O 1
ATOM 2227 N N . MET B 1 12 ? 0.947 17.234 16.964 1.00 19.58 11 MET A N 1
ATOM 2228 C CA . MET B 1 12 ? 2.099 17.492 16.110 1.00 21.05 11 MET A CA 1
ATOM 2229 C C . MET B 1 12 ? 3.350 16.814 16.633 1.00 21.89 11 MET A C 1
ATOM 2230 O O . MET B 1 12 ? 4.036 16.099 15.897 1.00 24.08 11 MET A O 1
ATOM 2235 N N . GLY B 1 13 ? 3.703 17.076 17.887 1.00 24.67 12 GLY A N 1
ATOM 2236 C CA . GLY B 1 13 ? 4.823 16.366 18.486 1.00 21.82 12 GLY A CA 1
ATOM 2237 C C . GLY B 1 13 ? 4.703 14.860 18.353 1.00 21.24 12 GLY A C 1
ATOM 2238 O O . GLY B 1 13 ? 5.684 14.170 18.079 1.00 23.50 12 GLY A O 1
ATOM 2239 N N . GLN B 1 14 ? 3.496 14.331 18.510 1.00 19.39 13 GLN A N 1
ATOM 2240 C CA . GLN B 1 14 ? 3.299 12.912 18.267 1.00 19.04 13 GLN A CA 1
ATOM 2241 C C . GLN B 1 14 ? 3.641 12.543 16.827 1.00 22.24 13 GLN A C 1
ATOM 2242 O O . GLN B 1 14 ? 4.374 11.580 16.580 1.00 21.50 13 GLN A O 1
ATOM 2248 N N . GLY B 1 15 ? 3.111 13.294 15.862 1.00 23.76 14 GLY A N 1
ATOM 2249 C CA . GLY B 1 15 ? 3.342 12.953 14.469 1.00 24.45 14 GLY A CA 1
ATOM 2250 C C . GLY B 1 15 ? 4.788 13.083 14.045 1.00 20.41 14 GLY A C 1
ATOM 2251 O O . GLY B 1 15 ? 5.246 12.342 13.178 1.00 22.21 14 GLY A O 1
ATOM 2252 N N . ILE B 1 16 ? 5.520 14.022 14.649 1.00 22.35 15 ILE A N 1
ATOM 2253 C CA . ILE B 1 16 ? 6.936 14.232 14.337 1.00 22.24 15 ILE A CA 1
ATOM 2254 C C . ILE B 1 16 ? 7.810 13.118 14.926 1.00 22.29 15 ILE A C 1
ATOM 2255 O O . ILE B 1 16 ? 8.867 12.778 14.378 1.00 20.55 15 ILE A O 1
ATOM 2260 N N . ALA B 1 17 ? 7.388 12.536 16.052 1.00 25.06 16 ALA A N 1
ATOM 2261 C CA . ALA B 1 17 ? 8.142 11.461 16.695 1.00 22.91 16 ALA A CA 1
ATOM 2262 C C . ALA B 1 17 ? 8.017 10.149 15.933 1.00 19.26 16 ALA A C 1
ATOM 2263 O O . ALA B 1 17 ? 8.973 9.366 15.873 1.00 20.73 16 ALA A O 1
ATOM 2265 N N . LYS B 1 18 ? 6.820 9.870 15.407 1.00 22.39 17 LYS A N 1
ATOM 2266 C CA . LYS B 1 18 ? 6.620 8.732 14.512 1.00 20.86 17 LYS A CA 1
ATOM 2267 C C . LYS B 1 18 ? 7.439 8.882 13.234 1.00 22.49 17 LYS A C 1
ATOM 2268 O O . LYS B 1 18 ? 8.020 7.907 12.760 1.00 26.79 17 LYS A O 1
ATOM 2274 N N . ALA B 1 19 ? 7.529 10.096 12.681 1.00 24.10 18 ALA A N 1
ATOM 2275 C CA . ALA B 1 19 ? 8.303 10.322 11.460 1.00 23.13 18 ALA A CA 1
ATOM 2276 C C . ALA B 1 19 ? 9.760 9.895 11.616 1.00 24.47 18 ALA A C 1
ATOM 2277 O O . ALA B 1 19 ? 10.345 9.278 10.716 1.00 22.06 18 ALA A O 1
ATOM 2279 N N . PHE B 1 20 ? 10.365 10.226 12.759 1.00 25.56 19 PHE A N 1
ATOM 2280 C CA . PHE B 1 20 ? 11.762 9.894 13.023 1.00 23.08 19 PHE A CA 1
ATOM 2281 C C . PHE B 1 20 ? 11.928 8.462 13.527 1.00 19.54 19 PHE A C 1
ATOM 2282 O O . PHE B 1 20 ? 12.957 7.831 13.263 1.00 22.30 19 PHE A O 1
ATOM 2290 N N . ALA B 1 21 ? 10.954 7.944 14.278 1.00 21.32 20 ALA A N 1
ATOM 2291 C CA . ALA B 1 21 ? 11.064 6.581 14.801 1.00 25.10 20 ALA A CA 1
ATOM 2292 C C . ALA B 1 21 ? 10.713 5.518 13.761 1.00 26.61 20 ALA A C 1
ATOM 2293 O O . ALA B 1 21 ? 11.134 4.362 13.890 1.00 26.03 20 ALA A O 1
ATOM 2295 N N . GLN B 1 22 ? 9.926 5.888 12.757 1.00 26.75 21 GLN A N 1
ATOM 2296 C CA . GLN B 1 22 ? 9.665 5.031 11.615 1.00 27.28 21 GLN A CA 1
ATOM 2297 C C . GLN B 1 22 ? 10.947 4.543 10.968 1.00 22.68 21 GLN A C 1
ATOM 2298 O O . GLN B 1 22 ? 10.996 3.419 10.464 1.00 34.09 21 GLN A O 1
ATOM 2304 N N . VAL B 1 23 ? 11.981 5.369 10.960 1.00 21.89 22 VAL A N 1
ATOM 2305 C CA . VAL B 1 23 ? 13.212 5.089 10.234 1.00 25.54 22 VAL A CA 1
ATOM 2306 C C . VAL B 1 23 ? 14.167 4.358 11.166 1.00 31.18 22 VAL A C 1
ATOM 2307 O O . VAL B 1 23 ? 14.403 4.789 12.302 1.00 30.12 22 VAL A O 1
ATOM 2311 N N . GLU B 1 24 ? 14.706 3.242 10.688 1.00 34.19 23 GLU A N 1
ATOM 2312 C CA . GLU B 1 24 ? 15.599 2.428 11.492 1.00 30.10 23 GLU A CA 1
ATOM 2313 C C . GLU B 1 24 ? 16.819 3.227 11.934 1.00 29.47 23 GLU A C 1
ATOM 2314 O O . GLU B 1 24 ? 17.416 3.969 11.148 1.00 29.03 23 GLU A O 1
ATOM 2316 N N . GLY B 1 25 ? 17.188 3.073 13.205 1.00 26.58 24 GLY A N 1
ATOM 2317 C CA . GLY B 1 25 ? 18.406 3.654 13.717 1.00 26.71 24 GLY A CA 1
ATOM 2318 C C . GLY B 1 25 ? 18.265 4.974 14.441 1.00 24.75 24 GLY A C 1
ATOM 2319 O O . GLY B 1 25 ? 19.257 5.465 14.990 1.00 29.25 24 GLY A O 1
ATOM 2320 N N . ASN B 1 26 ? 17.089 5.575 14.452 1.00 24.30 25 ASN A N 1
ATOM 2321 C CA . ASN B 1 26 ? 16.919 6.832 15.155 1.00 23.85 25 ASN A CA 1
ATOM 2322 C C . ASN B 1 26 ? 16.291 6.550 16.518 1.00 23.62 25 ASN A C 1
ATOM 2323 O O . ASN B 1 26 ? 15.568 5.566 16.690 1.00 23.34 25 ASN A O 1
ATOM 2328 N N . THR B 1 27 ? 16.602 7.394 17.500 1.00 23.76 26 THR A N 1
ATOM 2329 C CA . THR B 1 27 ? 15.880 7.375 18.765 1.00 22.32 26 THR A CA 1
ATOM 2330 C C . THR B 1 27 ? 15.257 8.748 18.996 1.00 19.75 26 THR A C 1
ATOM 2331 O O . THR B 1 27 ? 15.812 9.773 18.593 1.00 21.17 26 THR A O 1
ATOM 2335 N N . VAL B 1 28 ? 14.083 8.751 19.626 1.00 17.74 27 VAL A N 1
ATOM 2336 C CA . VAL B 1 28 ? 13.315 9.960 19.884 1.00 19.12 27 VAL A CA 1
ATOM 2337 C C . VAL B 1 28 ? 13.002 10.055 21.380 1.00 19.45 27 VAL A C 1
ATOM 2338 O O . VAL B 1 28 ? 12.487 9.104 21.971 1.00 20.99 27 VAL A O 1
ATOM 2342 N N . ALA B 1 29 ? 13.308 11.206 21.990 1.00 21.98 28 ALA A N 1
ATOM 2343 C CA . ALA B 1 29 ? 12.824 11.551 23.329 1.00 20.28 28 ALA A CA 1
ATOM 2344 C C . ALA B 1 29 ? 11.586 12.429 23.161 1.00 17.69 28 ALA A C 1
ATOM 2345 O O . ALA B 1 29 ? 11.679 13.550 22.662 1.00 20.65 28 ALA A O 1
ATOM 2347 N N . LEU B 1 30 ? 10.424 11.915 23.553 1.00 20.15 29 LEU A N 1
ATOM 2348 C CA . LEU B 1 30 ? 9.164 12.649 23.444 1.00 19.18 29 LEU A CA 1
ATOM 2349 C C . LEU B 1 30 ? 8.924 13.336 24.776 1.00 21.18 29 LEU A C 1
ATOM 2350 O O . LEU B 1 30 ? 8.487 12.711 25.741 1.00 23.28 29 LEU A O 1
ATOM 2355 N N . CYS B 1 31 ? 9.201 14.628 24.823 1.00 23.45 30 CYS A N 1
ATOM 2356 C CA . CYS B 1 31 ? 9.150 15.385 26.056 1.00 21.84 30 CYS A CA 1
ATOM 2357 C C . CYS B 1 31 ? 7.988 16.365 26.049 1.00 26.43 30 CYS A C 1
ATOM 2358 O O . CYS B 1 31 ? 7.506 16.812 25.006 1.00 23.95 30 CYS A O 1
ATOM 2361 N N . ASP B 1 32 ? 7.542 16.673 27.256 1.00 25.82 31 ASP A N 1
ATOM 2362 C CA . ASP B 1 32 ? 6.555 17.701 27.522 1.00 23.66 31 ASP A CA 1
ATOM 2363 C C . ASP B 1 32 ? 6.816 18.216 28.929 1.00 22.72 31 ASP A C 1
ATOM 2364 O O . ASP B 1 32 ? 7.748 17.773 29.607 1.00 24.41 31 ASP A O 1
ATOM 2369 N N . ILE B 1 33 ? 5.995 19.163 29.366 1.00 26.19 32 ILE A N 1
ATOM 2370 C CA . ILE B 1 33 ? 6.302 19.868 30.600 1.00 29.65 32 ILE A CA 1
ATOM 2371 C C . ILE B 1 33 ? 5.937 19.044 31.835 1.00 26.82 32 ILE A C 1
ATOM 2372 O O . ILE B 1 33 ? 6.422 19.340 32.932 1.00 30.63 32 ILE A O 1
ATOM 2377 N N . LYS B 1 34 ? 5.130 17.999 31.675 1.00 24.81 33 LYS A N 1
ATOM 2378 C CA . LYS B 1 34 ? 4.784 17.061 32.732 1.00 24.99 33 LYS A CA 1
ATOM 2379 C C . LYS B 1 34 ? 5.153 15.666 32.269 1.00 27.07 33 LYS A C 1
ATOM 2380 O O . LYS B 1 34 ? 4.812 15.273 31.152 1.00 29.13 33 LYS A O 1
ATOM 2386 N N . GLN B 1 35 ? 5.849 14.918 33.123 1.00 28.04 34 GLN A N 1
ATOM 2387 C CA . GLN B 1 35 ? 6.230 13.555 32.772 1.00 26.12 34 GLN A CA 1
ATOM 2388 C C . GLN B 1 35 ? 5.045 12.751 32.265 1.00 26.00 34 GLN A C 1
ATOM 2389 O O . GLN B 1 35 ? 5.170 11.961 31.326 1.00 22.30 34 GLN A O 1
ATOM 2395 N N . GLU B 1 36 ? 3.880 12.962 32.855 1.00 26.10 35 GLU A N 1
ATOM 2396 C CA . GLU B 1 36 ? 2.699 12.218 32.442 1.00 31.13 35 GLU A CA 1
ATOM 2397 C C . GLU B 1 36 ? 2.250 12.603 31.036 1.00 29.42 35 GLU A C 1
ATOM 2398 O O . GLU B 1 36 ? 1.935 11.730 30.219 1.00 31.44 35 GLU A O 1
ATOM 2404 N N . TRP B 1 37 ? 2.181 13.902 30.749 1.00 26.77 36 TRP A N 1
ATOM 2405 C CA . TRP B 1 37 ? 1.835 14.344 29.405 1.00 25.50 36 TRP A CA 1
ATOM 2406 C C . TRP B 1 37 ? 2.616 13.577 28.355 1.00 24.27 36 TRP A C 1
ATOM 2407 O O . TRP B 1 37 ? 2.038 12.993 27.438 1.00 28.90 36 TRP A O 1
ATOM 2418 N N . ALA B 1 38 ? 3.935 13.558 28.485 1.00 24.75 37 ALA A N 1
ATOM 2419 C CA . ALA B 1 38 ? 4.755 12.835 27.525 1.00 25.36 37 ALA A CA 1
ATOM 2420 C C . ALA B 1 38 ? 4.427 11.347 27.516 1.00 29.38 37 ALA A C 1
ATOM 2421 O O . ALA B 1 38 ? 4.454 10.718 26.452 1.00 29.12 37 ALA A O 1
ATOM 2423 N N . GLU B 1 39 ? 4.095 10.767 28.678 1.00 27.46 38 GLU A N 1
ATOM 2424 C CA . GLU B 1 39 ? 3.744 9.349 28.703 1.00 22.94 38 GLU A CA 1
ATOM 2425 C C . GLU B 1 39 ? 2.358 9.101 28.159 1.00 20.61 38 GLU A C 1
ATOM 2426 O O . GLU B 1 39 ? 2.075 8.000 27.686 1.00 23.21 38 GLU A O 1
ATOM 2432 N N . ASN B 1 40 ? 1.478 10.088 28.231 1.00 21.90 39 ASN A N 1
ATOM 2433 C CA . ASN B 1 40 ? 0.210 9.960 27.531 1.00 26.22 39 ASN A CA 1
ATOM 2434 C C . ASN B 1 40 ? 0.400 10.132 26.025 1.00 24.30 39 ASN A C 1
ATOM 2435 O O . ASN B 1 40 ? -0.217 9.412 25.236 1.00 24.76 39 ASN A O 1
ATOM 2440 N N . GLY B 1 41 ? 1.274 11.052 25.615 1.00 24.70 40 GLY A N 1
ATOM 2441 C CA . GLY B 1 41 ? 1.626 11.159 24.206 1.00 25.95 40 GLY A CA 1
ATOM 2442 C C . GLY B 1 41 ? 2.042 9.834 23.605 1.00 22.73 40 GLY A C 1
ATOM 2443 O O . GLY B 1 41 ? 1.510 9.407 22.580 1.00 26.82 40 GLY A O 1
ATOM 2444 N N . LEU B 1 42 ? 2.974 9.145 24.259 1.00 21.37 41 LEU A N 1
ATOM 2445 C CA . LEU B 1 42 ? 3.419 7.845 23.779 1.00 19.52 41 LEU A CA 1
ATOM 2446 C C . LEU B 1 42 ? 2.336 6.786 23.878 1.00 23.95 41 LEU A C 1
ATOM 2447 O O . LEU B 1 42 ? 2.379 5.804 23.138 1.00 26.24 41 LEU A O 1
ATOM 2452 N N . ALA B 1 43 ? 1.356 6.951 24.762 1.00 27.04 42 ALA A N 1
ATOM 2453 C CA . ALA B 1 43 ? 0.286 5.959 24.803 1.00 25.51 42 ALA A CA 1
ATOM 2454 C C . ALA B 1 43 ? -0.710 6.172 23.670 1.00 25.31 42 ALA A C 1
ATOM 2455 O O . ALA B 1 43 ? -1.245 5.200 23.119 1.00 29.08 42 ALA A O 1
ATOM 2457 N N . LYS B 1 44 ? -0.964 7.424 23.294 1.00 25.59 43 LYS A N 1
ATOM 2458 C CA . LYS B 1 44 ? -1.759 7.665 22.095 1.00 27.48 43 LYS A CA 1
ATOM 2459 C C . LYS B 1 44 ? -1.046 7.122 20.858 1.00 23.68 43 LYS A C 1
ATOM 2460 O O . LYS B 1 44 ? -1.684 6.539 19.979 1.00 26.20 43 LYS A O 1
ATOM 2466 N N . ILE B 1 45 ? 0.283 7.254 20.803 1.00 24.35 44 ILE A N 1
ATOM 2467 C CA . ILE B 1 45 ? 1.065 6.752 19.669 1.00 24.77 44 ILE A CA 1
ATOM 2468 C C . ILE B 1 45 ? 0.952 5.234 19.568 1.00 27.95 44 ILE A C 1
ATOM 2469 O O . ILE B 1 45 ? 0.772 4.663 18.485 1.00 25.25 44 ILE A O 1
ATOM 2474 N N . LYS B 1 46 ? 1.093 4.553 20.700 1.00 26.93 45 LYS A N 1
ATOM 2475 C CA . LYS B 1 46 ? 1.121 3.101 20.684 1.00 25.98 45 LYS A CA 1
ATOM 2476 C C . LYS B 1 46 ? -0.233 2.527 20.320 1.00 28.97 45 LYS A C 1
ATOM 2477 O O . LYS B 1 46 ? -0.305 1.481 19.676 1.00 30.85 45 LYS A O 1
ATOM 2483 N N . LYS B 1 47 ? -1.319 3.189 20.718 1.00 30.43 46 LYS A N 1
ATOM 2484 C CA . LYS B 1 47 ? -2.632 2.668 20.361 1.00 34.27 46 LYS A CA 1
ATOM 2485 C C . LYS B 1 47 ? -3.023 3.007 18.926 1.00 37.03 46 LYS A C 1
ATOM 2486 O O . LYS B 1 47 ? -3.756 2.236 18.295 1.00 38.88 46 LYS A O 1
ATOM 2492 N N . GLY B 1 48 ? -2.576 4.142 18.391 1.00 32.47 47 GLY A N 1
ATOM 2493 C CA . GLY B 1 48 ? -2.706 4.339 16.962 1.00 30.58 47 GLY A CA 1
ATOM 2494 C C . GLY B 1 48 ? -2.019 3.241 16.175 1.00 32.03 47 GLY A C 1
ATOM 2495 O O . GLY B 1 48 ? -2.444 2.902 15.071 1.00 36.06 47 GLY A O 1
ATOM 2496 N N . TYR B 1 49 ? -0.965 2.651 16.739 1.00 34.91 48 TYR A N 1
ATOM 2497 C CA . TYR B 1 49 ? -0.264 1.581 16.038 1.00 34.55 48 TYR A CA 1
ATOM 2498 C C . TYR B 1 49 ? -0.998 0.252 16.180 1.00 36.00 48 TYR A C 1
ATOM 2499 O O . TYR B 1 49 ? -0.895 -0.605 15.297 1.00 37.96 48 TYR A O 1
ATOM 2508 N N . GLU B 1 50 ? -1.762 0.067 17.258 1.00 37.38 49 GLU A N 1
ATOM 2509 C CA . GLU B 1 50 ? -2.528 -1.167 17.378 1.00 38.56 49 GLU A CA 1
ATOM 2510 C C . GLU B 1 50 ? -3.733 -1.182 16.460 1.00 38.44 49 GLU A C 1
ATOM 2511 O O . GLU B 1 50 ? -4.142 -2.255 16.006 1.00 40.74 49 GLU A O 1
ATOM 2517 N N . LYS B 1 51 ? -4.318 -0.028 16.166 1.00 33.99 50 LYS A N 1
ATOM 2518 C CA . LYS B 1 51 ? -5.373 -0.038 15.165 1.00 38.62 50 LYS A CA 1
ATOM 2519 C C . LYS B 1 51 ? -4.814 -0.366 13.784 1.00 40.17 50 LYS A C 1
ATOM 2520 O O . LYS B 1 51 ? -5.477 -1.036 12.988 1.00 43.83 50 LYS A O 1
ATOM 2526 N N . LEU B 1 52 ? -3.580 0.052 13.510 1.00 42.41 51 LEU A N 1
ATOM 2527 C CA . LEU B 1 52 ? -2.953 -0.232 12.227 1.00 40.63 51 LEU A CA 1
ATOM 2528 C C . LEU B 1 52 ? -2.615 -1.710 12.092 1.00 44.59 51 LEU A C 1
ATOM 2529 O O . LEU B 1 52 ? -2.762 -2.292 11.010 1.00 48.39 51 LEU A O 1
ATOM 2534 N N . VAL B 1 53 ? -2.133 -2.328 13.170 1.00 42.70 52 VAL A N 1
ATOM 2535 C CA . VAL B 1 53 ? -1.790 -3.746 13.122 1.00 44.17 52 VAL A CA 1
ATOM 2536 C C . VAL B 1 53 ? -3.037 -4.580 12.842 1.00 47.22 52 VAL A C 1
ATOM 2537 O O . VAL B 1 53 ? -3.035 -5.453 11.964 1.00 50.29 52 VAL A O 1
ATOM 2541 N N . ALA B 1 54 ? -4.128 -4.297 13.564 1.00 43.98 53 ALA A N 1
ATOM 2542 C CA . ALA B 1 54 ? -5.374 -5.028 13.357 1.00 44.35 53 ALA A CA 1
ATOM 2543 C C . ALA B 1 54 ? -5.950 -4.752 11.977 1.00 47.98 53 ALA A C 1
ATOM 2544 O O . ALA B 1 54 ? -6.542 -5.640 11.354 1.00 51.47 53 ALA A O 1
ATOM 2546 N N . LYS B 1 55 ? -5.787 -3.530 11.478 1.00 47.83 54 LYS A N 1
ATOM 2547 C CA . LYS B 1 55 ? -6.105 -3.283 10.080 1.00 46.11 54 LYS A CA 1
ATOM 2548 C C . LYS B 1 55 ? -5.138 -3.986 9.134 1.00 50.23 54 LYS A C 1
ATOM 2549 O O . LYS B 1 55 ? -5.358 -3.936 7.922 1.00 53.05 54 LYS A O 1
ATOM 2555 N N . GLY B 1 56 ? -4.079 -4.622 9.641 1.00 50.71 55 GLY A N 1
ATOM 2556 C CA . GLY B 1 56 ? -3.183 -5.391 8.798 1.00 48.14 55 GLY A CA 1
ATOM 2557 C C . GLY B 1 56 ? -2.265 -4.584 7.908 1.00 51.51 55 GLY A C 1
ATOM 2558 O O . GLY B 1 56 ? -1.737 -5.120 6.930 1.00 50.47 55 GLY A O 1
ATOM 2559 N N . LYS B 1 57 ? -2.037 -3.313 8.226 1.00 46.52 56 LYS A N 1
ATOM 2560 C CA . LYS B 1 57 ? -1.275 -2.415 7.372 1.00 39.89 56 LYS A CA 1
ATOM 2561 C C . LYS B 1 57 ? 0.095 -2.092 7.949 1.00 43.55 56 LYS A C 1
ATOM 2562 O O . LYS B 1 57 ? 0.702 -1.090 7.569 1.00 43.55 56 LYS A O 1
ATOM 2568 N N . ILE B 1 58 ? 0.599 -2.933 8.852 1.00 45.75 57 ILE A N 1
ATOM 2569 C CA . ILE B 1 58 ? 1.893 -2.739 9.515 1.00 42.44 57 ILE A CA 1
ATOM 2570 C C . ILE B 1 58 ? 2.258 -4.019 10.268 1.00 45.04 57 ILE A C 1
ATOM 2571 O O . ILE B 1 58 ? 1.412 -4.570 10.990 1.00 44.58 57 ILE A O 1
ATOM 2576 N N . PRO B 1 59 ? 3.464 -4.558 10.106 1.00 46.79 58 PRO A N 1
ATOM 2577 C CA . PRO B 1 59 ? 3.844 -5.736 10.894 1.00 44.95 58 PRO A CA 1
ATOM 2578 C C . PRO B 1 59 ? 3.804 -5.435 12.383 1.00 42.97 58 PRO A C 1
ATOM 2579 O O . PRO B 1 59 ? 4.154 -4.339 12.823 1.00 39.11 58 PRO A O 1
ATOM 2583 N N . GLN B 1 60 ? 3.383 -6.443 13.156 1.00 44.22 59 GLN A N 1
ATOM 2584 C CA . GLN B 1 60 ? 3.335 -6.334 14.613 1.00 36.93 59 GLN A CA 1
ATOM 2585 C C . GLN B 1 60 ? 4.708 -6.045 15.223 1.00 40.48 59 GLN A C 1
ATOM 2586 O O . GLN B 1 60 ? 4.792 -5.468 16.313 1.00 40.82 59 GLN A O 1
ATOM 2592 N N . GLU B 1 61 ? 5.795 -6.423 14.541 1.00 44.21 60 GLU A N 1
ATOM 2593 C CA . GLU B 1 61 ? 7.144 -6.192 15.060 1.00 43.60 60 GLU A CA 1
ATOM 2594 C C . GLU B 1 61 ? 7.760 -4.876 14.588 1.00 38.66 60 GLU A C 1
ATOM 2595 O O . GLU B 1 61 ? 8.652 -4.345 15.262 1.00 35.55 60 GLU A O 1
ATOM 2601 N N . LYS B 1 62 ? 7.356 -4.369 13.417 1.00 41.99 61 LYS A N 1
ATOM 2602 C CA . LYS B 1 62 ? 7.758 -3.022 13.019 1.00 37.63 61 LYS A CA 1
ATOM 2603 C C . LYS B 1 62 ? 7.115 -1.972 13.912 1.00 33.94 61 LYS A C 1
ATOM 2604 O O . LYS B 1 62 ? 7.752 -0.977 14.268 1.00 34.50 61 LYS A O 1
ATOM 2610 N N . ALA B 1 63 ? 5.864 -2.193 14.306 1.00 34.62 62 ALA A N 1
ATOM 2611 C CA . ALA B 1 63 ? 5.184 -1.250 15.183 1.00 33.79 62 ALA A CA 1
ATOM 2612 C C . ALA B 1 63 ? 5.791 -1.260 16.583 1.00 30.78 62 ALA A C 1
ATOM 2613 O O . ALA B 1 63 ? 6.005 -0.201 17.177 1.00 28.41 62 ALA A O 1
ATOM 2615 N N . ASP B 1 64 ? 6.065 -2.451 17.127 1.00 36.00 63 ASP A N 1
ATOM 2616 C CA . ASP B 1 64 ? 6.734 -2.555 18.422 1.00 29.92 63 ASP A CA 1
ATOM 2617 C C . ASP B 1 64 ? 8.094 -1.881 18.398 1.00 27.68 63 ASP A C 1
ATOM 2618 O O . ASP B 1 64 ? 8.467 -1.195 19.352 1.00 33.16 63 ASP A O 1
ATOM 2623 N N . ALA B 1 65 ? 8.865 -2.083 17.333 1.00 29.06 64 ALA A N 1
ATOM 2624 C CA . ALA B 1 65 ? 10.183 -1.465 17.282 1.00 27.36 64 ALA A CA 1
ATOM 2625 C C . ALA B 1 65 ? 10.088 0.053 17.180 1.00 26.95 64 ALA A C 1
ATOM 2626 O O . ALA B 1 65 ? 11.013 0.755 17.606 1.00 26.29 64 ALA A O 1
ATOM 2628 N N . ILE B 1 66 ? 8.998 0.578 16.605 1.00 28.48 65 ILE A N 1
ATOM 2629 C CA . ILE B 1 66 ? 8.806 2.027 16.562 1.00 23.40 65 ILE A CA 1
ATOM 2630 C C . ILE B 1 66 ? 8.540 2.565 17.951 1.00 24.37 65 ILE A C 1
ATOM 2631 O O . ILE B 1 66 ? 9.137 3.558 18.372 1.00 25.91 65 ILE A O 1
ATOM 2636 N N . VAL B 1 67 ? 7.608 1.937 18.664 1.00 25.59 66 VAL A N 1
ATOM 2637 C CA . VAL B 1 67 ? 7.232 2.403 19.988 1.00 23.59 66 VAL A CA 1
ATOM 2638 C C . VAL B 1 67 ? 8.411 2.306 20.932 1.00 22.63 66 VAL A C 1
ATOM 2639 O O . VAL B 1 67 ? 8.609 3.178 21.778 1.00 24.67 66 VAL A O 1
ATOM 2643 N N . ALA B 1 68 ? 9.253 1.291 20.752 1.00 24.16 67 ALA A N 1
ATOM 2644 C CA . ALA B 1 68 ? 10.447 1.097 21.564 1.00 23.34 67 ALA A CA 1
ATOM 2645 C C . ALA B 1 68 ? 11.491 2.194 21.383 1.00 26.21 67 ALA A C 1
ATOM 2646 O O . ALA B 1 68 ? 12.275 2.428 22.306 1.00 26.25 67 ALA A O 1
ATOM 2648 N N . ALA B 1 69 ? 11.502 2.892 20.242 1.00 26.03 68 ALA A N 1
ATOM 2649 C CA . ALA B 1 69 ? 12.502 3.912 19.938 1.00 22.68 68 ALA A CA 1
ATOM 2650 C C . ALA B 1 69 ? 12.174 5.287 20.517 1.00 20.06 68 ALA A C 1
ATOM 2651 O O . ALA B 1 69 ? 12.966 6.215 20.360 1.00 21.39 68 ALA A O 1
ATOM 2653 N N . ILE B 1 70 ? 11.061 5.434 21.213 1.00 21.28 69 ILE A N 1
ATOM 2654 C CA . ILE B 1 70 ? 10.578 6.713 21.713 1.00 20.43 69 ILE A CA 1
ATOM 2655 C C . ILE B 1 70 ? 10.600 6.637 23.234 1.00 23.62 69 ILE A C 1
ATOM 2656 O O . ILE B 1 70 ? 10.097 5.662 23.802 1.00 26.27 69 ILE A O 1
ATOM 2661 N N . THR B 1 71 ? 11.150 7.657 23.900 1.00 22.75 70 THR A N 1
ATOM 2662 C CA . THR B 1 71 ? 11.175 7.658 25.364 1.00 20.79 70 THR A CA 1
ATOM 2663 C C . THR B 1 71 ? 10.533 8.927 25.918 1.00 19.72 70 THR A C 1
ATOM 2664 O O . THR B 1 71 ? 10.988 10.036 25.602 1.00 21.65 70 THR A O 1
ATOM 2668 N N . PRO B 1 72 ? 9.509 8.819 26.772 1.00 22.41 71 PRO A N 1
ATOM 2669 C CA . PRO B 1 72 ? 8.870 10.011 27.334 1.00 22.57 71 PRO A CA 1
ATOM 2670 C C . PRO B 1 72 ? 9.642 10.547 28.527 1.00 20.74 71 PRO A C 1
ATOM 2671 O O . PRO B 1 72 ? 10.363 9.828 29.213 1.00 24.80 71 PRO A O 1
ATOM 2675 N N . GLY B 1 73 ? 9.478 11.831 28.770 1.00 23.25 72 GLY A N 1
ATOM 2676 C CA . GLY B 1 73 ? 10.109 12.360 29.965 1.00 19.41 72 GLY A CA 1
ATOM 2677 C C . GLY B 1 73 ? 10.180 13.867 29.934 1.00 17.58 72 GLY A C 1
ATOM 2678 O O . GLY B 1 73 ? 9.371 14.522 29.287 1.00 20.00 72 GLY A O 1
ATOM 2679 N N . LEU B 1 74 ? 11.160 14.389 30.660 1.00 20.74 73 LEU A N 1
ATOM 2680 C CA . LEU B 1 74 ? 11.458 15.810 30.703 1.00 20.33 73 LEU A CA 1
ATOM 2681 C C . LEU B 1 74 ? 12.743 16.079 29.940 1.00 21.59 73 LEU A C 1
ATOM 2682 O O . LEU B 1 74 ? 13.639 15.234 29.883 1.00 22.32 73 LEU A O 1
ATOM 2687 N N . LYS B 1 75 ? 12.812 17.260 29.318 1.00 26.43 74 LYS A N 1
ATOM 2688 C CA . LYS B 1 75 ? 13.948 17.534 28.450 1.00 24.91 74 LYS A CA 1
ATOM 2689 C C . LYS B 1 75 ? 15.223 17.571 29.259 1.00 25.11 74 LYS A C 1
ATOM 2690 O O . LYS B 1 75 ? 16.279 17.153 28.764 1.00 24.42 74 LYS A O 1
ATOM 2696 N N . GLU B 1 76 ? 15.126 18.024 30.521 1.00 25.45 75 GLU A N 1
ATOM 2697 C CA . GLU B 1 76 ? 16.290 18.104 31.399 1.00 21.57 75 GLU A CA 1
ATOM 2698 C C . GLU B 1 76 ? 16.891 16.737 31.623 1.00 20.95 75 GLU A C 1
ATOM 2699 O O . GLU B 1 76 ? 18.063 16.629 31.998 1.00 26.06 75 GLU A O 1
ATOM 2705 N N . ASN B 1 77 ? 16.104 15.684 31.404 1.00 22.13 76 ASN A N 1
ATOM 2706 C CA . ASN B 1 77 ? 16.577 14.324 31.574 1.00 22.23 76 ASN A CA 1
ATOM 2707 C C . ASN B 1 77 ? 17.031 13.679 30.268 1.00 24.16 76 ASN A C 1
ATOM 2708 O O . ASN B 1 77 ? 17.981 12.897 30.284 1.00 24.19 76 ASN A O 1
ATOM 2713 N N . LEU B 1 78 ? 16.434 14.015 29.123 1.00 26.68 77 LEU A N 1
ATOM 2714 C CA . LEU B 1 78 ? 16.599 13.169 27.951 1.00 23.79 77 LEU A CA 1
ATOM 2715 C C . LEU B 1 78 ? 17.273 13.795 26.732 1.00 25.73 77 LEU A C 1
ATOM 2716 O O . LEU B 1 78 ? 17.523 13.063 25.772 1.00 26.88 77 LEU A O 1
ATOM 2721 N N . CYS B 1 79 ? 17.608 15.088 26.727 1.00 26.83 78 CYS A N 1
ATOM 2722 C CA . CYS B 1 79 ? 17.958 15.754 25.470 1.00 24.08 78 CYS A CA 1
ATOM 2723 C C . CYS B 1 79 ? 19.399 16.257 25.377 1.00 24.90 78 CYS A C 1
ATOM 2724 O O . CYS B 1 79 ? 19.748 16.903 24.384 1.00 24.41 78 CYS A O 1
ATOM 2727 N N . ALA B 1 80 ? 20.247 15.964 26.365 1.00 24.81 79 ALA A N 1
ATOM 2728 C CA . ALA B 1 80 ? 21.571 16.580 26.428 1.00 26.83 79 ALA A CA 1
ATOM 2729 C C . ALA B 1 80 ? 22.480 16.054 25.338 1.00 27.35 79 ALA A C 1
ATOM 2730 O O . ALA B 1 80 ? 23.334 16.783 24.817 1.00 29.42 79 ALA A O 1
ATOM 2732 N N . ASP B 1 81 ? 22.341 14.776 25.017 1.00 28.67 80 ASP A N 1
ATOM 2733 C CA . ASP B 1 81 ? 23.105 14.169 23.947 1.00 28.24 80 ASP A CA 1
ATOM 2734 C C . ASP B 1 81 ? 22.257 14.015 22.701 1.00 24.90 80 ASP A C 1
ATOM 2735 O O . ASP B 1 81 ? 22.471 13.090 21.913 1.00 31.06 80 ASP A O 1
ATOM 2740 N N . CYS B 1 82 ? 21.255 14.876 22.547 1.00 24.37 81 CYS A N 1
ATOM 2741 C CA . CYS B 1 82 ? 20.449 14.889 21.336 1.00 25.14 81 CYS A CA 1
ATOM 2742 C C . CYS B 1 82 ? 21.224 15.498 20.184 1.00 20.13 81 CYS A C 1
ATOM 2743 O O . CYS B 1 82 ? 22.025 16.410 20.364 1.00 22.33 81 CYS A O 1
ATOM 2746 N N . ASP B 1 83 ? 20.985 14.949 18.993 1.00 24.79 82 ASP A N 1
ATOM 2747 C CA . ASP B 1 83 ? 21.584 15.444 17.758 1.00 24.26 82 ASP A CA 1
ATOM 2748 C C . ASP B 1 83 ? 20.716 16.483 17.064 1.00 20.63 82 ASP A C 1
ATOM 2749 O O . ASP B 1 83 ? 21.249 17.373 16.394 1.00 25.24 82 ASP A O 1
ATOM 2754 N N . LEU B 1 84 ? 19.397 16.399 17.220 1.00 20.84 83 LEU A N 1
ATOM 2755 C CA . LEU B 1 84 ? 18.470 17.333 16.598 1.00 22.64 83 LEU A CA 1
ATOM 2756 C C . LEU B 1 84 ? 17.259 17.480 17.511 1.00 17.11 83 LEU A C 1
ATOM 2757 O O . LEU B 1 84 ? 16.706 16.479 17.968 1.00 18.76 83 LEU A O 1
ATOM 2762 N N . ILE B 1 85 ? 16.856 18.723 17.769 1.00 22.26 84 ILE A N 1
ATOM 2763 C CA . ILE B 1 85 ? 15.681 19.054 18.576 1.00 18.78 84 ILE A CA 1
ATOM 2764 C C . ILE B 1 85 ? 14.641 19.676 17.647 1.00 16.86 84 ILE A C 1
ATOM 2765 O O . ILE B 1 85 ? 14.918 20.686 16.995 1.00 20.26 84 ILE A O 1
ATOM 2770 N N . VAL B 1 86 ? 13.459 19.067 17.563 1.00 16.24 85 VAL A N 1
ATOM 2771 C CA . VAL B 1 86 ? 12.322 19.633 16.835 1.00 18.76 85 VAL A CA 1
ATOM 2772 C C . VAL B 1 86 ? 11.280 20.063 17.855 1.00 18.99 85 VAL A C 1
ATOM 2773 O O . VAL B 1 86 ? 10.611 19.209 18.443 1.00 19.64 85 VAL A O 1
ATOM 2777 N N . GLU B 1 87 ? 11.094 21.363 18.055 1.00 17.36 86 GLU A N 1
ATOM 2778 C CA . GLU B 1 87 ? 10.072 21.806 18.999 1.00 19.78 86 GLU A CA 1
ATOM 2779 C C . GLU B 1 87 ? 8.706 21.857 18.328 1.00 20.24 86 GLU A C 1
ATOM 2780 O O . GLU B 1 87 ? 8.595 22.186 17.148 1.00 20.89 86 GLU A O 1
ATOM 2786 N N . ALA B 1 88 ? 7.670 21.474 19.081 1.00 22.28 87 ALA A N 1
ATOM 2787 C CA . ALA B 1 88 ? 6.300 21.418 18.583 1.00 21.21 87 ALA A CA 1
ATOM 2788 C C . ALA B 1 88 ? 5.320 21.647 19.729 1.00 24.03 87 ALA A C 1
ATOM 2789 O O . ALA B 1 88 ? 4.342 20.909 19.889 1.00 28.27 87 ALA A O 1
ATOM 2791 N N . ALA B 1 89 ? 5.564 22.682 20.524 1.00 25.47 88 ALA A N 1
ATOM 2792 C CA . ALA B 1 89 ? 4.787 22.987 21.714 1.00 30.05 88 ALA A CA 1
ATOM 2793 C C . ALA B 1 89 ? 3.939 24.246 21.479 1.00 31.40 88 ALA A C 1
ATOM 2794 O O . ALA B 1 89 ? 3.834 24.760 20.356 1.00 33.64 88 ALA A O 1
ATOM 2796 N N . PHE B 1 90 ? 3.326 24.749 22.550 1.00 35.35 89 PHE A N 1
ATOM 2797 C CA . PHE B 1 90 ? 2.288 25.770 22.430 1.00 36.59 89 PHE A CA 1
ATOM 2798 C C . PHE B 1 90 ? 2.858 26.978 21.700 1.00 30.62 89 PHE A C 1
ATOM 2799 O O . PHE B 1 90 ? 3.993 27.394 21.942 1.00 31.59 89 PHE A O 1
ATOM 2807 N N . GLU B 1 91 ? 2.077 27.524 20.777 1.00 29.94 90 GLU A N 1
ATOM 2808 C CA . GLU B 1 91 ? 2.522 28.653 19.963 1.00 29.77 90 GLU A CA 1
ATOM 2809 C C . GLU B 1 91 ? 2.444 29.959 20.745 1.00 26.41 90 GLU A C 1
ATOM 2810 O O . GLU B 1 91 ? 1.558 30.793 20.543 1.00 28.38 90 GLU A O 1
ATOM 2816 N N . ASP B 1 92 ? 3.418 30.173 21.619 1.00 29.34 91 ASP A N 1
ATOM 2817 C CA . ASP B 1 92 ? 3.483 31.463 22.283 1.00 28.99 91 ASP A CA 1
ATOM 2818 C C . ASP B 1 92 ? 4.955 31.842 22.322 1.00 25.14 91 ASP A C 1
ATOM 2819 O O . ASP B 1 92 ? 5.796 31.002 22.640 1.00 30.34 91 ASP A O 1
ATOM 2824 N N . MET B 1 93 ? 5.277 33.084 21.944 1.00 27.11 92 MET A N 1
ATOM 2825 C CA . MET B 1 93 ? 6.666 33.433 21.628 1.00 27.84 92 MET A CA 1
ATOM 2826 C C . MET B 1 93 ? 7.561 33.335 22.862 1.00 29.17 92 MET A C 1
ATOM 2827 O O . MET B 1 93 ? 8.739 32.986 22.753 1.00 28.96 92 MET A O 1
ATOM 2832 N N . LYS B 1 94 ? 7.025 33.652 24.042 1.00 32.65 93 LYS A N 1
ATOM 2833 C CA . LYS B 1 94 ? 7.822 33.636 25.265 1.00 33.46 93 LYS A CA 1
ATOM 2834 C C . LYS B 1 94 ? 8.004 32.225 25.806 1.00 27.09 93 LYS A C 1
ATOM 2835 O O . LYS B 1 94 ? 9.024 31.939 26.441 1.00 29.54 93 LYS A O 1
ATOM 2841 N N . VAL B 1 95 ? 7.038 31.338 25.552 1.00 27.75 94 VAL A N 1
ATOM 2842 C CA . VAL B 1 95 ? 7.165 29.941 25.957 1.00 25.11 94 VAL A CA 1
ATOM 2843 C C . VAL B 1 95 ? 8.199 29.235 25.093 1.00 24.46 94 VAL A C 1
ATOM 2844 O O . VAL B 1 95 ? 9.002 28.435 25.585 1.00 23.31 94 VAL A O 1
ATOM 2848 N N . LYS B 1 96 ? 8.212 29.541 23.795 1.00 21.97 95 LYS A N 1
ATOM 2849 C CA . LYS B 1 96 ? 9.215 28.997 22.890 1.00 22.72 95 LYS A CA 1
ATOM 2850 C C . LYS B 1 96 ? 10.601 29.563 23.167 1.00 21.61 95 LYS A C 1
ATOM 2851 O O . LYS B 1 96 ? 11.591 28.857 22.983 1.00 23.82 95 LYS A O 1
ATOM 2857 N N . GLN B 1 97 ? 10.704 30.821 23.615 1.00 25.35 96 GLN A N 1
ATOM 2858 C CA . GLN B 1 97 ? 12.020 31.427 23.816 1.00 22.03 96 GLN A CA 1
ATOM 2859 C C . GLN B 1 97 ? 12.717 30.869 25.050 1.00 24.46 96 GLN A C 1
ATOM 2860 O O . GLN B 1 97 ? 13.940 30.687 25.043 1.00 24.90 96 GLN A O 1
ATOM 2866 N N . THR B 1 98 ? 11.966 30.599 26.119 1.00 25.80 97 THR A N 1
ATOM 2867 C CA . THR B 1 98 ? 12.588 30.084 27.336 1.00 26.33 97 THR A CA 1
ATOM 2868 C C . THR B 1 98 ? 12.781 28.565 27.285 1.00 23.51 97 THR A C 1
ATOM 2869 O O . THR B 1 98 ? 13.756 28.057 27.854 1.00 26.67 97 THR A O 1
ATOM 2873 N N . THR B 1 99 ? 11.912 27.837 26.569 1.00 25.00 98 THR A N 1
ATOM 2874 C CA . THR B 1 99 ? 12.192 26.440 26.209 1.00 22.79 98 THR A CA 1
ATOM 2875 C C . THR B 1 99 ? 13.484 26.292 25.408 1.00 24.11 98 THR A C 1
ATOM 2876 O O . THR B 1 99 ? 14.209 25.302 25.564 1.00 26.83 98 THR A O 1
ATOM 2880 N N . PHE B 1 100 ? 13.768 27.231 24.509 1.00 23.65 99 PHE A N 1
ATOM 2881 C CA . PHE B 1 100 ? 15.012 27.146 23.774 1.00 20.95 99 PHE A CA 1
ATOM 2882 C C . PHE B 1 100 ? 16.154 27.764 24.555 1.00 20.58 99 PHE A C 1
ATOM 2883 O O . PHE B 1 100 ? 17.312 27.456 24.275 1.00 24.25 99 PHE A O 1
ATOM 2891 N N . GLY B 1 101 ? 15.856 28.629 25.521 1.00 19.69 100 GLY A N 1
ATOM 2892 C CA . GLY B 1 101 ? 16.884 29.057 26.449 1.00 17.70 100 GLY A CA 1
ATOM 2893 C C . GLY B 1 101 ? 17.335 27.925 27.352 1.00 18.84 100 GLY A C 1
ATOM 2894 O O . GLY B 1 101 ? 18.531 27.732 27.567 1.00 23.03 100 GLY A O 1
ATOM 2895 N N . GLU B 1 102 ? 16.387 27.138 27.857 1.00 22.31 101 GLU A N 1
ATOM 2896 C CA . GLU B 1 102 ? 16.738 26.010 28.713 1.00 23.12 101 GLU A CA 1
ATOM 2897 C C . GLU B 1 102 ? 17.520 24.955 27.943 1.00 22.13 101 GLU A C 1
ATOM 2898 O O . GLU B 1 102 ? 18.517 24.422 28.436 1.00 23.50 101 GLU A O 1
ATOM 2904 N N . LEU B 1 103 ? 17.085 24.655 26.719 1.00 23.38 102 LEU A N 1
ATOM 2905 C CA . LEU B 1 103 ? 17.749 23.645 25.907 1.00 19.40 102 LEU A CA 1
ATOM 2906 C C . LEU B 1 103 ? 19.129 24.094 25.476 1.00 20.73 102 LEU A C 1
ATOM 2907 O O . LEU B 1 103 ? 20.001 23.260 25.241 1.00 23.57 102 LEU A O 1
ATOM 2912 N N . ASP B 1 104 ? 19.355 25.400 25.387 1.00 21.62 103 ASP A N 1
ATOM 2913 C CA . ASP B 1 104 ? 20.680 25.897 25.046 1.00 21.56 103 ASP A CA 1
ATOM 2914 C C . ASP B 1 104 ? 21.720 25.502 26.075 1.00 28.96 103 ASP A C 1
ATOM 2915 O O . ASP B 1 104 ? 22.908 25.405 25.744 1.00 30.72 103 ASP A O 1
ATOM 2920 N N . LYS B 1 105 ? 21.308 25.312 27.328 1.00 30.43 104 LYS A N 1
ATOM 2921 C CA . LYS B 1 105 ? 22.240 24.863 28.350 1.00 26.46 104 LYS A CA 1
ATOM 2922 C C . LYS B 1 105 ? 22.295 23.354 28.451 1.00 22.73 104 LYS A C 1
ATOM 2923 O O . LYS B 1 105 ? 23.328 22.811 28.830 1.00 30.48 104 LYS A O 1
ATOM 2929 N N . ILE B 1 106 ? 21.223 22.657 28.100 1.00 23.33 105 ILE A N 1
ATOM 2930 C CA . ILE B 1 106 ? 21.227 21.212 28.251 1.00 21.58 105 ILE A CA 1
ATOM 2931 C C . ILE B 1 106 ? 21.990 20.561 27.108 1.00 24.32 105 ILE A C 1
ATOM 2932 O O . ILE B 1 106 ? 22.918 19.776 27.319 1.00 24.97 105 ILE A O 1
ATOM 2937 N N . CYS B 1 107 ? 21.617 20.892 25.878 1.00 27.62 106 CYS A N 1
ATOM 2938 C CA . CYS B 1 107 ? 21.996 20.090 24.728 1.00 22.02 106 CYS A CA 1
ATOM 2939 C C . CYS B 1 107 ? 23.440 20.354 24.353 1.00 22.07 106 CYS A C 1
ATOM 2940 O O . CYS B 1 107 ? 23.901 21.496 24.393 1.00 23.52 106 CYS A O 1
ATOM 2943 N N . LYS B 1 108 ? 24.155 19.281 24.011 1.00 26.16 107 LYS A N 1
ATOM 2944 C CA . LYS B 1 108 ? 25.538 19.396 23.589 1.00 25.36 107 LYS A CA 1
ATOM 2945 C C . LYS B 1 108 ? 25.634 20.377 22.426 1.00 29.01 107 LYS A C 1
ATOM 2946 O O . LYS B 1 108 ? 24.674 20.538 21.669 1.00 28.35 107 LYS A O 1
ATOM 2952 N N . PRO B 1 109 ? 26.776 21.062 22.273 1.00 29.21 108 PRO A N 1
ATOM 2953 C CA . PRO B 1 109 ? 26.841 22.177 21.310 1.00 26.38 108 PRO A CA 1
ATOM 2954 C C . PRO B 1 109 ? 26.394 21.807 19.905 1.00 27.27 108 PRO A C 1
ATOM 2955 O O . PRO B 1 109 ? 25.646 22.577 19.301 1.00 26.63 108 PRO A O 1
ATOM 2959 N N 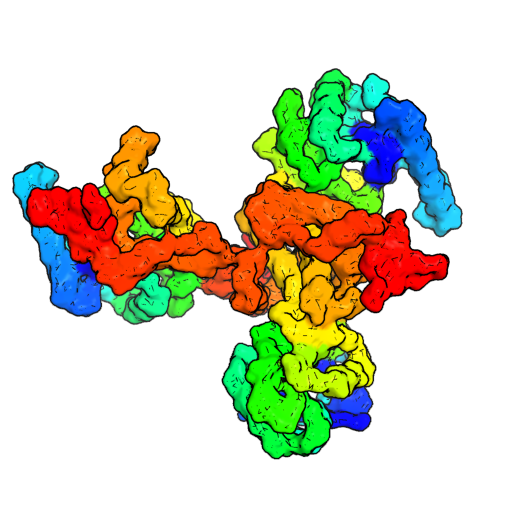. GLU B 1 110 ? 26.782 20.633 19.392 1.00 28.42 109 GLU A N 1
ATOM 2960 C CA . GLU B 1 110 ? 26.486 20.225 18.018 1.00 26.87 109 GLU A CA 1
ATOM 2961 C C . GLU B 1 110 ? 25.014 19.881 17.787 1.00 28.10 109 GLU A C 1
ATOM 2962 O O . GLU B 1 110 ? 24.611 19.634 16.641 1.00 25.61 109 GLU A O 1
ATOM 2968 N N . CYS B 1 111 ? 24.201 19.865 18.832 1.00 24.98 110 CYS A N 1
ATOM 2969 C CA . CYS B 1 111 ? 22.779 19.626 18.671 1.00 24.72 110 CYS A CA 1
ATOM 2970 C C . CYS B 1 111 ? 22.106 20.771 17.912 1.00 25.19 110 CYS A C 1
ATOM 2971 O O . CYS B 1 111 ? 22.283 21.951 18.237 1.00 25.28 110 CYS A O 1
ATOM 2974 N N . ILE B 1 112 ? 21.295 20.417 16.916 1.00 26.93 111 ILE A N 1
ATOM 2975 C CA . ILE B 1 112 ? 20.623 21.397 16.066 1.00 22.18 111 ILE A CA 1
ATOM 2976 C C . ILE B 1 112 ? 19.240 21.697 16.619 1.00 17.50 111 ILE A C 1
ATOM 2977 O O . ILE B 1 112 ? 18.481 20.779 16.912 1.00 18.56 111 ILE A O 1
ATOM 2982 N N . PHE B 1 113 ? 18.884 22.982 16.695 1.00 19.61 112 PHE A N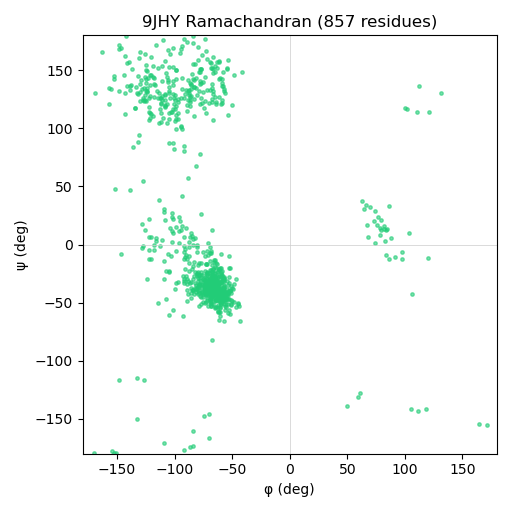 1
ATOM 2983 C CA . PHE B 1 113 ? 17.599 23.435 17.230 1.00 19.74 112 PHE A CA 1
ATOM 2984 C C . PHE B 1 113 ? 16.633 23.775 16.093 1.00 17.26 112 PHE A C 1
ATOM 2985 O O . PHE B 1 113 ? 16.912 24.664 15.289 1.00 20.22 112 PHE A O 1
ATOM 2993 N N . ALA B 1 114 ? 15.484 23.100 16.059 1.00 19.58 113 ALA A N 1
ATOM 2994 C CA . ALA B 1 114 ? 14.435 23.315 15.065 1.00 21.23 113 ALA A CA 1
ATOM 2995 C C . ALA B 1 114 ? 13.061 23.454 15.720 1.00 18.89 113 ALA A C 1
ATOM 2996 O O . ALA B 1 114 ? 12.759 22.791 16.716 1.00 22.04 113 ALA A O 1
ATOM 2998 N N . SER B 1 115 ? 12.228 24.312 15.134 1.00 18.63 114 SER A N 1
ATOM 2999 C CA . SER B 1 115 ? 10.868 24.549 15.583 1.00 17.05 114 SER A CA 1
ATOM 3000 C C . SER B 1 115 ? 9.907 24.319 14.434 1.00 18.29 114 SER A C 1
ATOM 3001 O O . SER B 1 115 ? 10.173 24.722 13.298 1.00 20.63 114 SER A O 1
ATOM 3004 N N . ASN B 1 116 ? 8.793 23.685 14.757 1.00 17.41 115 ASN A N 1
ATOM 3005 C CA . ASN B 1 116 ? 7.714 23.373 13.842 1.00 20.15 115 ASN A CA 1
ATOM 3006 C C . ASN B 1 116 ? 6.729 24.527 13.708 1.00 19.56 115 ASN A C 1
ATOM 3007 O O . ASN B 1 116 ? 5.666 24.360 13.101 1.00 23.32 115 ASN A O 1
ATOM 3012 N N . THR B 1 117 ? 7.068 25.698 14.242 1.00 19.57 116 THR A N 1
ATOM 3013 C CA . THR B 1 117 ? 6.123 26.798 14.251 1.00 20.13 116 THR A CA 1
ATOM 3014 C C . THR B 1 117 ? 5.680 27.165 12.837 1.00 25.10 116 THR A C 1
ATOM 3015 O O . THR B 1 117 ? 6.453 27.085 11.875 1.00 27.44 116 THR A O 1
ATOM 3019 N N . ALA B 1 118 ? 4.397 27.507 12.709 1.00 25.68 117 ALA A N 1
ATOM 3020 C CA . ALA B 1 118 ? 3.856 28.003 11.451 1.00 24.79 117 ALA A CA 1
ATOM 3021 C C . ALA B 1 118 ? 3.600 29.495 11.440 1.00 24.25 117 ALA A C 1
ATOM 3022 O O . ALA B 1 118 ? 3.582 30.084 10.358 1.00 29.63 117 ALA A O 1
ATOM 3024 N N . SER B 1 119 ? 3.414 30.122 12.600 1.00 25.20 118 SER A N 1
ATOM 3025 C CA . SER B 1 119 ? 2.927 31.492 12.665 1.00 25.89 118 SER A CA 1
ATOM 3026 C C . SER B 1 119 ? 3.851 32.447 13.393 1.00 22.82 118 SER A C 1
ATOM 3027 O O . SER B 1 119 ? 3.634 33.663 13.314 1.00 24.79 118 SER A O 1
ATOM 3030 N N . LEU B 1 120 ? 4.853 31.945 14.097 1.00 21.88 119 LEU A N 1
ATOM 3031 C CA . LEU B 1 120 ? 5.807 32.771 14.812 1.00 19.27 119 LEU A CA 1
ATOM 3032 C C . LEU B 1 120 ? 7.092 32.873 14.010 1.00 18.94 119 LEU A C 1
ATOM 3033 O O . LEU B 1 120 ? 7.443 31.976 13.247 1.00 17.71 119 LEU A O 1
ATOM 3038 N N . SER B 1 121 ? 7.799 33.975 14.210 1.00 18.86 120 SER A N 1
ATOM 3039 C CA . SER B 1 121 ? 9.027 34.257 13.488 1.00 18.40 120 SER A CA 1
ATOM 3040 C C . SER B 1 121 ? 10.170 33.401 14.009 1.00 24.07 120 SER A C 1
ATOM 3041 O O . SER B 1 121 ? 10.545 33.519 15.178 1.00 26.82 120 SER A O 1
ATOM 3044 N N . ILE B 1 122 ? 10.715 32.546 13.132 1.00 20.84 121 ILE A N 1
ATOM 3045 C CA . ILE B 1 122 ? 11.890 31.735 13.430 1.00 19.08 121 ILE A CA 1
ATOM 3046 C C . ILE B 1 122 ? 13.009 32.618 13.972 1.00 22.35 121 ILE A C 1
ATOM 3047 O O . ILE B 1 122 ? 13.717 32.268 14.932 1.00 25.50 121 ILE A O 1
ATOM 3052 N N . THR B 1 123 ? 13.179 33.783 13.352 1.00 20.76 122 THR A N 1
ATOM 3053 C CA . THR B 1 123 ? 14.255 34.695 13.705 1.00 20.30 122 THR A CA 1
ATOM 3054 C C . THR B 1 123 ? 14.115 35.185 15.143 1.00 23.63 122 THR A C 1
ATOM 3055 O O . THR B 1 123 ? 15.104 35.281 15.881 1.00 21.88 122 THR A O 1
ATOM 3059 N N . GLU B 1 124 ? 12.890 35.504 15.548 1.00 22.23 123 GLU A N 1
ATOM 3060 C CA . GLU B 1 124 ? 12.638 36.040 16.868 1.00 19.68 123 GLU A CA 1
ATOM 3061 C C . GLU B 1 124 ? 12.773 34.944 17.902 1.00 22.53 123 GLU A C 1
ATOM 3062 O O . GLU B 1 124 ? 13.304 35.172 18.995 1.00 26.68 123 GLU A O 1
ATOM 3068 N N . ILE B 1 125 ? 12.284 33.758 17.540 1.00 21.30 124 ILE A N 1
ATOM 3069 C CA . ILE B 1 125 ? 12.375 32.576 18.390 1.00 24.81 124 ILE A CA 1
ATOM 3070 C C . ILE B 1 125 ? 13.771 32.459 18.978 1.00 28.51 124 ILE A C 1
ATOM 3071 O O . ILE B 1 125 ? 13.946 32.323 20.197 1.00 28.92 124 ILE A O 1
ATOM 3076 N N . GLY B 1 126 ? 14.787 32.537 18.116 1.00 26.98 125 GLY A N 1
ATOM 3077 C CA . GLY B 1 126 ? 16.141 32.193 18.506 1.00 24.40 125 GLY A CA 1
ATOM 3078 C C . GLY B 1 126 ? 17.074 33.365 18.614 1.00 23.98 125 GLY A C 1
ATOM 3079 O O . GLY B 1 126 ? 18.287 33.211 18.467 1.00 27.80 125 GLY A O 1
ATOM 3080 N N . LYS B 1 127 ? 16.502 34.527 18.920 1.00 26.27 126 LYS A N 1
ATOM 3081 C CA . LYS B 1 127 ? 17.233 35.780 18.876 1.00 26.42 126 LYS A CA 1
ATOM 3082 C C . LYS B 1 127 ? 18.501 35.689 19.723 1.00 33.90 126 LYS A C 1
ATOM 3083 O O . LYS B 1 127 ? 19.623 35.812 19.214 1.00 37.32 126 LYS A O 1
ATOM 3089 N N . GLY B 1 128 ? 18.347 35.403 21.009 1.00 31.81 127 GLY A N 1
ATOM 3090 C CA . GLY B 1 128 ? 19.480 35.533 21.894 1.00 27.53 127 GLY A CA 1
ATOM 3091 C C . GLY B 1 128 ? 20.284 34.279 22.141 1.00 27.06 127 GLY A C 1
ATOM 3092 O O . GLY B 1 128 ? 21.134 34.272 23.028 1.00 31.42 127 GLY A O 1
ATOM 3093 N N . LEU B 1 129 ? 20.063 33.227 21.356 1.00 30.56 128 LEU A N 1
ATOM 3094 C CA . LEU B 1 129 ? 20.651 31.927 21.644 1.00 26.95 128 LEU A CA 1
ATOM 3095 C C . LEU B 1 129 ? 22.117 31.864 21.202 1.00 26.75 128 LEU A C 1
ATOM 3096 O O . LEU B 1 129 ? 22.640 32.751 20.522 1.00 29.12 128 LEU A O 1
ATOM 3101 N N . SER B 1 130 ? 22.781 30.786 21.619 1.00 26.49 129 SER A N 1
ATOM 3102 C CA . SER B 1 130 ? 24.193 30.532 21.353 1.00 29.39 129 SER A CA 1
ATOM 3103 C C . SER B 1 130 ? 24.423 29.758 20.063 1.00 28.61 129 SER A C 1
ATOM 3104 O O . SER B 1 130 ? 25.571 29.615 19.629 1.00 30.56 129 SER A O 1
ATOM 3107 N N . ARG B 1 131 ? 23.357 29.259 19.459 1.00 30.28 130 ARG A N 1
ATOM 3108 C CA . ARG B 1 131 ? 23.397 28.420 18.276 1.00 28.35 130 ARG A CA 1
ATOM 3109 C C . ARG B 1 131 ? 22.262 28.841 17.357 1.00 26.51 130 ARG A C 1
ATOM 3110 O O . ARG B 1 131 ? 21.285 29.453 17.805 1.00 24.98 130 ARG A O 1
ATOM 3118 N N . PRO B 1 132 ? 22.374 28.550 16.067 1.00 28.43 131 PRO A N 1
ATOM 3119 C CA . PRO B 1 132 ? 21.305 28.895 15.133 1.00 26.07 131 PRO A CA 1
ATOM 3120 C C . PRO B 1 132 ? 20.003 28.170 15.433 1.00 22.29 131 PRO A C 1
ATOM 3121 O O . PRO B 1 132 ? 19.967 27.101 16.039 1.00 24.21 131 PRO A O 1
ATOM 3125 N N . LEU B 1 133 ? 18.921 28.778 14.960 1.00 23.68 132 LEU A N 1
ATOM 3126 C CA . LEU B 1 133 ? 17.567 28.265 15.082 1.00 21.88 132 LEU A CA 1
ATOM 3127 C C . LEU B 1 133 ? 16.965 28.223 13.683 1.00 21.81 132 LEU A C 1
ATOM 3128 O O . LEU B 1 133 ? 16.918 29.251 13.000 1.00 25.67 132 LEU A O 1
ATOM 3133 N N . VAL B 1 134 ? 16.507 27.048 13.262 1.00 23.49 133 VAL A N 1
ATOM 3134 C CA . VAL B 1 134 ? 15.965 26.846 11.921 1.00 23.91 133 VAL A CA 1
ATOM 3135 C C . VAL B 1 134 ? 14.516 26.411 12.060 1.00 21.81 133 VAL A C 1
ATOM 3136 O O . VAL B 1 134 ? 14.116 25.876 13.101 1.00 21.19 133 VAL A O 1
ATOM 3140 N N . GLY B 1 135 ? 13.711 26.700 11.037 1.00 17.32 134 GLY A N 1
ATOM 3141 C CA . GLY B 1 135 ? 12.371 26.163 10.975 1.00 15.49 134 GLY A CA 1
ATOM 3142 C C . GLY B 1 135 ? 12.389 24.787 10.331 1.00 18.46 134 GLY A C 1
ATOM 3143 O O . GLY B 1 135 ? 13.083 24.563 9.347 1.00 20.29 134 GLY A O 1
ATOM 3144 N N . MET B 1 136 ? 11.620 23.865 10.918 1.00 18.16 135 MET A N 1
ATOM 3145 C CA . MET B 1 136 ? 11.408 22.513 10.400 1.00 18.07 135 MET A CA 1
ATOM 3146 C C . MET B 1 136 ? 9.923 22.198 10.532 1.00 20.82 135 MET A C 1
ATOM 3147 O O . MET B 1 136 ? 9.468 21.560 11.485 1.00 23.00 135 MET A O 1
ATOM 3152 N N . HIS B 1 137 ? 9.170 22.649 9.537 1.00 22.00 136 HIS A N 1
ATOM 3153 C CA . HIS B 1 137 ? 7.716 22.700 9.584 1.00 19.93 136 HIS A CA 1
ATOM 3154 C C . HIS B 1 137 ? 7.113 21.499 8.866 1.00 23.19 136 HIS A C 1
ATOM 3155 O O . HIS B 1 137 ? 6.974 21.494 7.639 1.00 23.38 136 HIS A O 1
ATOM 3162 N N . PHE B 1 138 ? 6.715 20.502 9.645 1.00 21.38 137 PHE A N 1
ATOM 3163 C CA . PHE B 1 138 ? 6.043 19.327 9.139 1.00 19.22 137 PHE A CA 1
ATOM 3164 C C . PHE B 1 138 ? 4.607 19.635 8.743 1.00 18.78 137 PHE A C 1
ATOM 3165 O O . PHE B 1 138 ? 4.088 20.730 8.921 1.00 21.58 137 PHE A O 1
ATOM 3173 N N . PHE B 1 139 ? 3.950 18.627 8.214 1.00 21.24 138 PHE A N 1
ATOM 3174 C CA . PHE B 1 139 ? 2.555 18.729 7.866 1.00 21.60 138 PHE A CA 1
ATOM 3175 C C . PHE B 1 139 ? 1.883 17.520 8.476 1.00 22.54 138 PHE A C 1
ATOM 3176 O O . PHE B 1 139 ? 2.382 16.402 8.348 1.00 27.66 138 PHE A O 1
ATOM 3184 N N . ASN B 1 140 ? 0.793 17.754 9.164 1.00 28.01 139 ASN A N 1
ATOM 3185 C CA . ASN B 1 140 ? 0.072 16.718 9.893 1.00 29.34 139 ASN A CA 1
ATOM 3186 C C . ASN B 1 140 ? -0.777 15.891 8.929 1.00 29.96 139 ASN A C 1
ATOM 3187 O O . ASN B 1 140 ? -1.495 16.457 8.102 1.00 30.65 139 ASN A O 1
ATOM 3192 N N . PRO B 1 141 ? -0.720 14.555 8.996 1.00 29.82 140 PRO A N 1
ATOM 3193 C CA . PRO B 1 141 ? 0.123 13.761 9.897 1.00 29.19 140 PRO A CA 1
ATOM 3194 C C . PRO B 1 141 ? 1.591 13.770 9.493 1.00 28.85 140 PRO A C 1
ATOM 3195 O O . PRO B 1 141 ? 1.883 13.396 8.363 1.00 31.83 140 PRO A O 1
ATOM 3199 N N . ALA B 1 142 ? 2.490 14.191 10.389 1.00 25.43 141 ALA A N 1
ATOM 3200 C CA . ALA B 1 142 ? 3.895 14.352 10.021 1.00 23.33 141 ALA A CA 1
ATOM 3201 C C . ALA B 1 142 ? 4.510 13.046 9.546 1.00 26.33 141 ALA A C 1
ATOM 3202 O O . ALA B 1 142 ? 5.396 13.051 8.680 1.00 27.67 141 ALA A O 1
ATOM 3204 N N . ASP B 1 143 ? 4.059 11.917 10.085 1.00 24.78 142 ASP A N 1
ATOM 3205 C CA . ASP B 1 143 ? 4.615 10.654 9.633 1.00 27.58 142 ASP A CA 1
ATOM 3206 C C . ASP B 1 143 ? 4.196 10.321 8.205 1.00 29.04 142 ASP A C 1
ATOM 3207 O O . ASP B 1 143 ? 4.888 9.546 7.544 1.00 31.66 142 ASP A O 1
ATOM 3212 N N . ARG B 1 144 ? 3.094 10.889 7.708 1.00 29.37 143 ARG A N 1
ATOM 3213 C CA . ARG B 1 144 ? 2.579 10.513 6.393 1.00 33.15 143 ARG A CA 1
ATOM 3214 C C . ARG B 1 144 ? 2.735 11.575 5.313 1.00 30.77 143 ARG A C 1
ATOM 3215 O O . ARG B 1 144 ? 2.870 11.211 4.145 1.00 31.20 143 ARG A O 1
ATOM 3223 N N . MET B 1 145 ? 2.729 12.863 5.644 1.00 28.01 144 MET A N 1
ATOM 3224 C CA . MET B 1 145 ? 2.919 13.869 4.609 1.00 24.95 144 MET A CA 1
ATOM 3225 C C . MET B 1 145 ? 4.389 13.950 4.252 1.00 27.30 144 MET A C 1
ATOM 3226 O O . MET B 1 145 ? 5.256 13.860 5.121 1.00 27.82 144 MET A O 1
ATOM 3231 N N . LYS B 1 146 ? 4.672 14.119 2.963 1.00 29.72 145 LYS A N 1
ATOM 3232 C CA . LYS B 1 146 ? 6.039 14.000 2.497 1.00 23.63 145 LYS A CA 1
ATOM 3233 C C . LYS B 1 146 ? 6.777 15.324 2.486 1.00 21.98 145 LYS A C 1
ATOM 3234 O O . LYS B 1 146 ? 8.005 15.332 2.371 1.00 26.67 145 LYS A O 1
ATOM 3240 N N . LEU B 1 147 ? 6.075 16.434 2.632 1.00 22.67 146 LEU A N 1
ATOM 3241 C CA . LEU B 1 147 ? 6.704 17.740 2.535 1.00 20.28 146 LEU A CA 1
ATOM 3242 C C . LEU B 1 147 ? 7.223 18.185 3.892 1.00 16.68 146 LEU A C 1
ATOM 3243 O O . LEU B 1 147 ? 6.599 17.940 4.919 1.00 20.48 146 LEU A O 1
ATOM 3248 N N . ILE B 1 148 ? 8.378 18.826 3.883 1.00 17.33 147 ILE A N 1
ATOM 3249 C CA . ILE B 1 148 ? 8.913 19.521 5.037 1.00 19.38 147 ILE A CA 1
ATOM 3250 C C . ILE B 1 148 ? 9.399 20.874 4.540 1.00 19.90 147 ILE A C 1
ATOM 3251 O O . ILE B 1 148 ? 10.281 20.935 3.679 1.00 25.73 147 ILE A O 1
ATOM 3256 N N . GLU B 1 149 ? 8.804 21.952 5.041 1.00 18.35 148 GLU A N 1
ATOM 3257 C CA . GLU B 1 149 ? 9.338 23.279 4.788 1.00 19.74 148 GLU A CA 1
ATOM 3258 C C . GLU B 1 149 ? 10.453 23.573 5.781 1.00 21.31 148 GLU A C 1
ATOM 3259 O O . GLU B 1 149 ? 10.254 23.476 6.998 1.00 19.68 148 GLU A O 1
ATOM 3265 N N . VAL B 1 150 ? 11.620 23.924 5.244 1.00 22.60 149 VAL A N 1
ATOM 3266 C CA . VAL B 1 150 ? 12.810 24.296 5.998 1.00 19.55 149 VAL A CA 1
ATOM 3267 C C . VAL B 1 150 ? 12.934 25.822 5.944 1.00 20.65 149 VAL A C 1
ATOM 3268 O O . VAL B 1 150 ? 13.135 26.398 4.867 1.00 20.71 149 VAL A O 1
ATOM 3272 N N . ILE B 1 151 ? 12.791 26.485 7.092 1.00 16.13 150 ILE A N 1
ATOM 3273 C CA . ILE B 1 151 ? 12.714 27.942 7.161 1.00 16.30 150 ILE A CA 1
ATOM 3274 C C . ILE B 1 151 ? 14.040 28.510 7.627 1.00 20.72 150 ILE A C 1
ATOM 3275 O O . ILE B 1 151 ? 14.459 28.298 8.771 1.00 20.10 150 ILE A O 1
ATOM 3280 N N . ALA B 1 152 ? 14.696 29.239 6.736 1.00 18.94 151 ALA A N 1
ATOM 3281 C CA . ALA B 1 152 ? 15.908 29.932 7.102 1.00 18.27 151 ALA A CA 1
ATOM 3282 C C . ALA B 1 152 ? 15.522 31.218 7.804 1.00 20.14 151 ALA A C 1
ATOM 3283 O O . ALA B 1 152 ? 14.684 31.984 7.315 1.00 19.48 151 ALA A O 1
ATOM 3285 N N . GLY B 1 153 ? 16.110 31.432 8.975 1.00 24.64 152 GLY A N 1
ATOM 3286 C CA . GLY B 1 153 ? 15.989 32.693 9.657 1.00 19.76 152 GLY A CA 1
ATOM 3287 C C . GLY B 1 153 ? 16.991 33.678 9.145 1.00 19.07 152 GLY A C 1
ATOM 3288 O O . GLY B 1 153 ? 17.891 33.356 8.374 1.00 19.28 152 GLY A O 1
ATOM 3289 N N . CYS B 1 154 ? 16.838 34.905 9.630 1.00 21.10 153 CYS A N 1
ATOM 3290 C CA . CYS B 1 154 ? 17.674 36.009 9.186 1.00 25.23 153 CYS A CA 1
ATOM 3291 C C . CYS B 1 154 ? 19.130 35.810 9.567 1.00 27.86 153 CYS A C 1
ATOM 3292 O O . CYS B 1 154 ? 20.005 36.434 8.960 1.00 28.67 153 CYS A O 1
ATOM 3295 N N . ASN B 1 155 ? 19.413 34.944 10.541 1.00 27.60 154 ASN A N 1
ATOM 3296 C CA . ASN B 1 155 ? 20.781 34.657 10.950 1.00 23.43 154 ASN A CA 1
ATOM 3297 C C . ASN B 1 155 ? 21.084 33.169 10.969 1.00 18.78 154 ASN A C 1
ATOM 3298 O O . ASN B 1 155 ? 22.067 32.766 11.578 1.00 25.92 154 ASN A O 1
ATOM 3303 N N . THR B 1 156 ? 20.277 32.354 10.310 1.00 20.98 155 THR A N 1
ATOM 3304 C CA . THR B 1 156 ? 20.479 30.906 10.216 1.00 25.14 155 THR A CA 1
ATOM 3305 C C . THR B 1 156 ? 21.461 30.551 9.110 1.00 26.01 155 THR A C 1
ATOM 3306 O O . THR B 1 156 ? 21.102 30.634 7.932 1.00 27.10 155 THR A O 1
ATOM 3310 N N . PRO B 1 157 ? 22.658 30.076 9.435 1.00 27.04 156 PRO A N 1
ATOM 3311 C CA . PRO B 1 157 ? 23.679 29.894 8.404 1.00 28.01 156 PRO A CA 1
ATOM 3312 C C . PRO B 1 157 ? 23.241 28.894 7.354 1.00 29.52 156 PRO A C 1
ATOM 3313 O O . PRO B 1 157 ? 22.380 28.042 7.581 1.00 29.85 156 PRO A O 1
ATOM 3317 N N . ALA B 1 158 ? 23.867 29.010 6.184 1.00 29.56 157 ALA A N 1
ATOM 3318 C CA . ALA B 1 158 ? 23.547 28.100 5.101 1.00 26.29 157 ALA A CA 1
ATOM 3319 C C . ALA B 1 158 ? 23.889 26.671 5.469 1.00 30.12 157 ALA A C 1
ATOM 3320 O O . ALA B 1 158 ? 23.224 25.744 5.001 1.00 35.49 157 ALA A O 1
ATOM 3322 N N . GLU B 1 159 ? 24.908 26.461 6.307 1.00 32.54 158 GLU A N 1
ATOM 3323 C CA . GLU B 1 159 ? 25.257 25.088 6.675 1.00 36.66 158 GLU A CA 1
ATOM 3324 C C . GLU B 1 159 ? 24.136 24.441 7.475 1.00 34.41 158 GLU A C 1
ATOM 3325 O O . GLU B 1 159 ? 23.810 23.266 7.266 1.00 35.24 158 GLU A O 1
ATOM 3331 N N . THR B 1 160 ? 23.512 25.200 8.375 1.00 32.30 159 THR A N 1
ATOM 3332 C CA . THR B 1 160 ? 22.421 24.641 9.156 1.00 29.91 159 THR A CA 1
ATOM 3333 C C . THR B 1 160 ? 21.254 24.245 8.260 1.00 28.23 159 THR A C 1
ATOM 3334 O O . THR B 1 160 ? 20.641 23.187 8.461 1.00 25.98 159 THR A O 1
ATOM 3338 N N . VAL B 1 161 ? 20.959 25.061 7.243 1.00 31.60 160 VAL A N 1
ATOM 3339 C CA . VAL B 1 161 ? 19.819 24.785 6.369 1.00 28.06 160 VAL A CA 1
ATOM 3340 C C . VAL B 1 161 ? 20.048 23.499 5.563 1.00 26.16 160 VAL A C 1
ATOM 3341 O O . VAL B 1 161 ? 19.153 22.653 5.454 1.00 26.10 160 VAL A O 1
ATOM 3345 N N . GLU B 1 162 ? 21.261 23.317 5.021 1.00 28.24 161 GLU A N 1
ATOM 3346 C CA . GLU B 1 162 ? 21.598 22.105 4.268 1.00 27.93 161 GLU A CA 1
ATOM 3347 C C . GLU B 1 162 ? 21.469 20.839 5.104 1.00 25.36 161 GLU A C 1
ATOM 3348 O O . GLU B 1 162 ? 20.976 19.820 4.626 1.00 26.47 161 GLU A O 1
ATOM 3354 N N . LYS B 1 163 ? 21.935 20.866 6.345 1.00 28.23 162 LYS A N 1
ATOM 3355 C CA . LYS B 1 163 ? 21.936 19.647 7.146 1.00 27.12 162 LYS A CA 1
ATOM 3356 C C . LYS B 1 163 ? 20.512 19.208 7.493 1.00 23.11 162 LYS A C 1
ATOM 3357 O O . LYS B 1 163 ? 20.248 18.005 7.614 1.00 25.45 162 LYS A O 1
ATOM 3363 N N . ILE B 1 164 ? 19.584 20.172 7.627 1.00 25.72 163 ILE A N 1
ATOM 3364 C CA . ILE B 1 164 ? 18.164 19.881 7.852 1.00 21.35 163 ILE A CA 1
ATOM 3365 C C . ILE B 1 164 ? 17.505 19.367 6.575 1.00 22.58 163 ILE A C 1
ATOM 3366 O O . ILE B 1 164 ? 16.597 18.530 6.627 1.00 22.28 163 ILE A O 1
ATOM 3371 N N . LYS B 1 165 ? 17.930 19.877 5.412 1.00 25.25 164 LYS A N 1
ATOM 3372 C CA . LYS B 1 165 ? 17.579 19.262 4.132 1.00 21.86 164 LYS A CA 1
ATOM 3373 C C . LYS B 1 165 ? 18.010 17.794 4.078 1.00 20.83 164 LYS A C 1
ATOM 3374 O O . LYS B 1 165 ? 17.242 16.918 3.664 1.00 21.52 164 LYS A O 1
ATOM 3380 N N . GLU B 1 166 ? 19.260 17.514 4.452 1.00 22.27 165 GLU A N 1
ATOM 3381 C CA . GLU B 1 166 ? 19.754 16.147 4.375 1.00 20.90 165 GLU A CA 1
ATOM 3382 C C . GLU B 1 166 ? 19.033 15.242 5.366 1.00 23.09 165 GLU A C 1
ATOM 3383 O O . GLU B 1 166 ? 18.775 14.072 5.065 1.00 22.68 165 GLU A O 1
ATOM 3389 N N . ILE B 1 167 ? 18.669 15.765 6.538 1.00 22.73 166 ILE A N 1
ATOM 3390 C CA . ILE B 1 167 ? 17.907 14.955 7.478 1.00 22.56 166 ILE A CA 1
ATOM 3391 C C . ILE B 1 167 ? 16.515 14.666 6.918 1.00 21.55 166 ILE A C 1
ATOM 3392 O O . ILE B 1 167 ? 16.052 13.522 6.951 1.00 26.57 166 ILE A O 1
ATOM 3397 N N . SER B 1 168 ? 15.846 15.679 6.345 1.00 24.07 167 SER A N 1
ATOM 3398 C CA . SER B 1 168 ? 14.502 15.474 5.794 1.00 22.83 167 SER A CA 1
ATOM 3399 C C . SER B 1 168 ? 14.480 14.366 4.758 1.00 21.11 167 SER A C 1
ATOM 3400 O O . SER B 1 168 ? 13.556 13.546 4.744 1.00 21.66 167 SER A O 1
ATOM 3403 N N . VAL B 1 169 ? 15.474 14.327 3.869 1.00 24.26 168 VAL A N 1
ATOM 3404 C CA . VAL B 1 169 ? 15.489 13.213 2.928 1.00 22.54 168 VAL A CA 1
ATOM 3405 C C . VAL B 1 169 ? 15.886 11.930 3.637 1.00 22.75 168 VAL A C 1
ATOM 3406 O O . VAL B 1 169 ? 15.386 10.858 3.293 1.00 25.73 168 VAL A O 1
ATOM 3410 N N . ALA B 1 170 ? 16.745 12.008 4.661 1.00 26.17 169 ALA A N 1
ATOM 3411 C CA . ALA B 1 170 ? 17.157 10.794 5.361 1.00 22.60 169 ALA A CA 1
ATOM 3412 C C . ALA B 1 170 ? 16.014 10.142 6.121 1.00 21.78 169 ALA A C 1
ATOM 3413 O O . ALA B 1 170 ? 16.093 8.947 6.420 1.00 24.12 169 ALA A O 1
ATOM 3415 N N . ILE B 1 171 ? 14.956 10.888 6.444 1.00 22.55 170 ILE A N 1
ATOM 3416 C CA . ILE B 1 171 ? 13.730 10.286 6.954 1.00 19.78 170 ILE A CA 1
ATOM 3417 C C . ILE B 1 171 ? 12.657 10.221 5.877 1.00 18.37 170 ILE A C 1
ATOM 3418 O O . ILE B 1 171 ? 11.494 9.980 6.178 1.00 20.01 170 ILE A O 1
ATOM 3423 N N . GLY B 1 172 ? 13.018 10.465 4.628 1.00 24.58 171 GLY A N 1
ATOM 3424 C CA . GLY B 1 172 ? 12.088 10.210 3.545 1.00 23.93 171 GLY A CA 1
ATOM 3425 C C . GLY B 1 172 ? 11.126 11.329 3.233 1.00 20.05 171 GLY A C 1
ATOM 3426 O O . GLY B 1 172 ? 9.978 11.072 2.858 1.00 23.45 171 GLY A O 1
ATOM 3427 N N . LYS B 1 173 ? 11.550 12.562 3.398 1.00 21.52 172 LYS A N 1
ATOM 3428 C CA . LYS B 1 173 ? 10.734 13.712 3.073 1.00 24.43 172 LYS A CA 1
ATOM 3429 C C . LYS B 1 173 ? 11.398 14.491 1.955 1.00 23.68 172 LYS A C 1
ATOM 3430 O O . LYS B 1 173 ? 12.537 14.227 1.573 1.00 24.33 172 LYS A O 1
ATOM 3436 N N . ASN B 1 174 ? 10.665 15.463 1.446 1.00 22.62 173 ASN A N 1
ATOM 3437 C CA . ASN B 1 174 ? 11.162 16.325 0.393 1.00 21.04 173 ASN A CA 1
ATOM 3438 C C . ASN B 1 174 ? 11.304 17.718 0.969 1.00 19.02 173 ASN A C 1
ATOM 3439 O O . ASN B 1 174 ? 10.287 18.390 1.176 1.00 19.67 173 ASN A O 1
ATOM 3444 N N . PRO B 1 175 ? 12.506 18.198 1.263 1.00 20.60 174 PRO A N 1
ATOM 3445 C CA . PRO B 1 175 ? 12.633 19.557 1.786 1.00 21.29 174 PRO A CA 1
ATOM 3446 C C . PRO B 1 175 ? 12.512 20.637 0.717 1.00 24.31 174 PRO A C 1
ATOM 3447 O O . PRO B 1 175 ? 13.040 20.521 -0.390 1.00 26.81 174 PRO A O 1
ATOM 3451 N N . VAL B 1 176 ? 11.782 21.688 1.079 1.00 23.71 175 VAL A N 1
ATOM 3452 C CA . VAL B 1 176 ? 11.594 22.890 0.280 1.00 18.97 175 VAL A CA 1
ATOM 3453 C C . VAL B 1 176 ? 12.102 24.045 1.123 1.00 20.24 175 VAL A C 1
ATOM 3454 O O . VAL B 1 176 ? 11.478 24.397 2.127 1.00 26.51 175 VAL A O 1
ATOM 3458 N N . GLN B 1 177 ? 13.239 24.619 0.738 1.00 22.56 176 GLN A N 1
ATOM 3459 C CA . GLN B 1 177 ? 13.837 25.705 1.503 1.00 22.76 176 GLN A CA 1
ATOM 3460 C C . GLN B 1 177 ? 12.982 26.958 1.405 1.00 24.66 176 GLN A C 1
ATOM 3461 O O . GLN B 1 177 ? 12.521 27.334 0.322 1.00 21.98 176 GLN A O 1
ATOM 3467 N N . VAL B 1 178 ? 12.739 27.585 2.551 1.00 20.48 177 VAL A N 1
ATOM 3468 C CA . VAL B 1 178 ? 11.932 28.790 2.629 1.00 18.34 177 VAL A CA 1
ATOM 3469 C C . VAL B 1 178 ? 12.752 29.813 3.402 1.00 19.33 177 VAL A C 1
ATOM 3470 O O . VAL B 1 178 ? 13.393 29.479 4.401 1.00 20.49 177 VAL A O 1
ATOM 3474 N N . ASN B 1 179 ? 12.812 31.034 2.892 1.00 20.93 178 ASN A N 1
ATOM 3475 C CA . ASN B 1 179 ? 13.414 32.128 3.632 1.00 19.77 178 ASN A CA 1
ATOM 3476 C C . ASN B 1 179 ? 12.290 32.844 4.350 1.00 18.49 178 ASN A C 1
ATOM 3477 O O . ASN B 1 179 ? 11.311 33.252 3.724 1.00 18.16 178 ASN A O 1
ATOM 3482 N N . GLU B 1 180 ? 12.439 32.995 5.655 1.00 18.80 179 GLU A N 1
ATOM 3483 C CA . GLU B 1 180 ? 11.300 33.289 6.514 1.00 15.92 179 GLU A CA 1
ATOM 3484 C C . GLU B 1 180 ? 10.471 34.451 5.991 1.00 13.91 179 GLU A C 1
ATOM 3485 O O . GLU B 1 180 ? 10.955 35.572 5.854 1.00 20.48 179 GLU A O 1
ATOM 3491 N N . ALA B 1 181 ? 9.210 34.186 5.715 1.00 16.12 180 ALA A N 1
ATOM 3492 C CA . ALA B 1 181 ? 8.230 35.244 5.625 1.00 16.46 180 ALA A CA 1
ATOM 3493 C C . ALA B 1 181 ? 6.913 34.676 6.124 1.00 13.15 180 ALA A C 1
ATOM 3494 O O . ALA B 1 181 ? 6.772 33.474 6.339 1.00 15.33 180 ALA A O 1
ATOM 3496 N N . ALA B 1 182 ? 5.952 35.556 6.336 1.00 17.45 181 ALA A N 1
ATOM 3497 C CA . ALA B 1 182 ? 4.700 35.131 6.938 1.00 17.49 181 ALA A CA 1
ATOM 3498 C C . ALA B 1 182 ? 3.967 34.148 6.034 1.00 20.11 181 ALA A C 1
ATOM 3499 O O . ALA B 1 182 ? 3.660 34.460 4.878 1.00 21.11 181 ALA A O 1
ATOM 3501 N N . GLY B 1 183 ? 3.685 32.962 6.571 1.00 18.27 182 GLY A N 1
ATOM 3502 C CA . GLY B 1 183 ? 2.911 31.965 5.877 1.00 16.06 182 GLY A CA 1
ATOM 3503 C C . GLY B 1 183 ? 3.721 30.912 5.178 1.00 14.28 182 GLY A C 1
ATOM 3504 O O . GLY B 1 183 ? 3.145 29.908 4.756 1.00 18.49 182 GLY A O 1
ATOM 3505 N N . PHE B 1 184 ? 5.024 31.122 5.049 1.00 16.54 183 PHE A N 1
ATOM 3506 C CA . PHE B 1 184 ? 5.976 30.241 4.367 1.00 18.54 183 PHE A CA 1
ATOM 3507 C C . PHE B 1 184 ? 5.521 30.162 2.902 1.00 16.69 183 PHE A C 1
ATOM 3508 O O . PHE B 1 184 ? 5.345 31.209 2.272 1.00 14.87 183 PHE A O 1
ATOM 3516 N N . VAL B 1 185 ? 5.342 28.975 2.327 1.00 18.69 184 VAL A N 1
ATOM 3517 C CA . VAL B 1 185 ? 4.749 28.820 0.989 1.00 19.16 184 VAL A CA 1
ATOM 3518 C C . VAL B 1 185 ? 3.310 28.308 1.086 1.00 17.56 184 VAL A C 1
ATOM 3519 O O . VAL B 1 185 ? 2.379 29.007 0.701 1.00 21.28 184 VAL A O 1
ATOM 3523 N N . VAL B 1 186 ? 3.107 27.123 1.665 1.00 17.21 185 VAL A N 1
ATOM 3524 C CA . VAL B 1 186 ? 1.815 26.446 1.608 1.00 16.48 185 VAL A CA 1
ATOM 3525 C C . VAL B 1 186 ? 0.710 27.288 2.238 1.00 18.56 185 VAL A C 1
ATOM 3526 O O . VAL B 1 186 ? -0.375 27.426 1.671 1.00 18.88 185 VAL A O 1
ATOM 3530 N N . ASN B 1 187 ? 0.939 27.805 3.449 1.00 22.20 186 ASN A N 1
ATOM 3531 C CA . ASN B 1 187 ? -0.093 28.571 4.152 1.00 20.85 186 ASN A CA 1
ATOM 3532 C C . ASN B 1 187 ? -0.373 29.901 3.463 1.00 17.17 186 ASN A C 1
ATOM 3533 O O . ASN B 1 187 ? -1.501 30.399 3.513 1.00 18.83 186 ASN A O 1
ATOM 3538 N N . ARG B 1 188 ? 0.643 30.504 2.854 1.00 14.30 187 ARG A N 1
ATOM 3539 C CA . ARG B 1 188 ? 0.453 31.788 2.199 1.00 15.43 187 ARG A CA 1
ATOM 3540 C C . ARG B 1 188 ? -0.360 31.653 0.911 1.00 18.11 187 ARG A C 1
ATOM 3541 O O . ARG B 1 188 ? -1.030 32.607 0.498 1.00 17.94 187 ARG A O 1
ATOM 3549 N N . ILE B 1 189 ? -0.277 30.506 0.239 1.00 17.54 188 ILE A N 1
ATOM 3550 C CA . ILE B 1 189 ? -1.154 30.245 -0.900 1.00 17.17 188 ILE A CA 1
ATOM 3551 C C . ILE B 1 189 ? -2.492 29.669 -0.446 1.00 16.93 188 ILE A C 1
ATOM 3552 O O . ILE B 1 189 ? -3.557 30.135 -0.863 1.00 17.53 188 ILE A O 1
ATOM 3557 N N . LEU B 1 190 ? -2.461 28.690 0.460 1.00 17.77 189 LEU A N 1
ATOM 3558 C CA . LEU B 1 190 ? -3.629 27.852 0.699 1.00 15.44 189 LEU A CA 1
ATOM 3559 C C . LEU B 1 190 ? -4.698 28.499 1.573 1.00 15.66 189 LEU A C 1
ATOM 3560 O O . LEU B 1 190 ? -5.885 28.236 1.366 1.00 16.19 189 LEU A O 1
ATOM 3565 N N . ILE B 1 191 ? -4.332 29.309 2.564 1.00 17.03 190 ILE A N 1
ATOM 3566 C CA . ILE B 1 191 ? -5.344 29.901 3.455 1.00 15.87 190 ILE A CA 1
ATOM 3567 C C . ILE B 1 191 ? -6.058 31.097 2.820 1.00 13.66 190 ILE A C 1
ATOM 3568 O O . ILE B 1 191 ? -7.272 31.241 3.006 1.00 13.94 190 ILE A O 1
ATOM 3573 N N . PRO B 1 192 ? -5.384 31.980 2.076 1.00 13.97 191 PRO A N 1
ATOM 3574 C CA . PRO B 1 192 ? -6.135 32.999 1.338 1.00 14.59 191 PRO A CA 1
ATOM 3575 C C . PRO B 1 192 ? -7.141 32.386 0.371 1.00 13.30 191 PRO A C 1
ATOM 3576 O O . PRO B 1 192 ? -8.194 32.977 0.138 1.00 15.86 191 PRO A O 1
ATOM 3580 N N . MET B 1 193 ? -6.837 31.201 -0.175 1.00 13.75 192 MET A N 1
ATOM 3581 C CA . MET B 1 193 ? -7.780 30.424 -0.983 1.00 16.20 192 MET A CA 1
ATOM 3582 C C . MET B 1 193 ? -9.103 30.194 -0.269 1.00 15.86 192 MET A C 1
ATOM 3583 O O . MET B 1 193 ? -10.181 30.431 -0.826 1.00 15.51 192 MET A O 1
ATOM 3588 N N . ILE B 1 194 ? -9.024 29.600 0.923 1.00 15.65 193 ILE A N 1
ATOM 3589 C CA . ILE B 1 194 ? -10.186 29.356 1.764 1.00 15.62 193 ILE A CA 1
ATOM 3590 C C . ILE B 1 194 ? -10.918 30.664 2.019 1.00 13.51 193 ILE A C 1
ATOM 3591 O O . ILE B 1 194 ? -12.148 30.749 1.948 1.00 15.06 193 ILE A O 1
ATOM 3596 N N . ASN B 1 195 ? -10.152 31.695 2.351 1.00 14.28 194 ASN A N 1
ATOM 3597 C CA . ASN B 1 195 ? -10.690 33.011 2.649 1.00 12.79 194 ASN A CA 1
ATOM 3598 C C . ASN B 1 195 ? -11.497 33.555 1.474 1.00 15.27 194 ASN A C 1
ATOM 3599 O O . ASN B 1 195 ? -12.548 34.173 1.665 1.00 12.71 194 ASN A O 1
ATOM 3604 N N . GLU B 1 196 ? -11.026 33.301 0.239 1.00 18.71 195 GLU A N 1
ATOM 3605 C CA . GLU B 1 196 ? -11.662 33.853 -0.960 1.00 13.45 195 GLU A CA 1
ATOM 3606 C C . GLU B 1 196 ? -12.981 33.141 -1.234 1.00 12.27 195 GLU A C 1
ATOM 3607 O O . GLU B 1 196 ? -13.985 33.775 -1.564 1.00 15.63 195 GLU A O 1
ATOM 3613 N N . ALA B 1 197 ? -13.003 31.821 -1.069 1.00 13.67 196 ALA A N 1
ATOM 3614 C CA . ALA B 1 197 ? -14.236 31.064 -1.227 1.00 13.64 196 ALA A CA 1
ATOM 3615 C C . ALA B 1 197 ? -15.297 31.538 -0.252 1.00 16.32 196 ALA A C 1
ATOM 3616 O O . ALA B 1 197 ? -16.494 31.519 -0.568 1.00 15.28 196 ALA A O 1
ATOM 3618 N N . ALA B 1 198 ? -14.863 31.995 0.929 1.00 16.65 197 ALA A N 1
ATOM 3619 C CA . ALA B 1 198 ? -15.786 32.515 1.930 1.00 13.97 197 ALA A CA 1
ATOM 3620 C C . ALA B 1 198 ? -16.336 33.874 1.527 1.00 11.88 197 ALA A C 1
ATOM 3621 O O . ALA B 1 198 ? -17.526 34.133 1.683 1.00 17.13 197 ALA A O 1
ATOM 3623 N N . PHE B 1 199 ? -15.482 34.764 1.021 1.00 15.64 198 PHE A N 1
ATOM 3624 C CA . PHE B 1 199 ? -15.957 36.024 0.446 1.00 15.18 198 PHE A CA 1
ATOM 3625 C C . PHE B 1 199 ? -16.953 35.772 -0.682 1.00 14.49 198 PHE A C 1
ATOM 3626 O O . PHE B 1 199 ? -17.959 36.476 -0.793 1.00 18.98 198 PHE A O 1
ATOM 3634 N N . ILE B 1 200 ? -16.682 34.773 -1.531 1.00 15.71 199 ILE A N 1
ATOM 3635 C CA . ILE B 1 200 ? -17.611 34.408 -2.595 1.00 14.91 199 ILE A CA 1
ATOM 3636 C C . ILE B 1 200 ? -18.949 33.991 -2.006 1.00 17.59 199 ILE A C 1
ATOM 3637 O O . ILE B 1 200 ? -20.017 34.347 -2.526 1.00 16.74 199 ILE A O 1
ATOM 3642 N N . LYS B 1 201 ? -18.913 33.215 -0.917 1.00 16.15 200 LYS A N 1
ATOM 3643 C CA . LYS B 1 201 ? -20.145 32.891 -0.204 1.00 15.31 200 LYS A CA 1
ATOM 3644 C C . LYS B 1 201 ? -20.772 34.137 0.399 1.00 14.32 200 LYS A C 1
ATOM 3645 O O . LYS B 1 201 ? -21.974 34.373 0.253 1.00 14.89 200 LYS A O 1
ATOM 3651 N N . MET B 1 202 ? -19.968 34.948 1.078 1.00 16.48 201 MET A N 1
ATOM 3652 C CA . MET B 1 202 ? -20.500 36.136 1.725 1.00 15.08 201 MET A CA 1
ATOM 3653 C C . MET B 1 202 ? -21.204 37.034 0.729 1.00 18.05 201 MET A C 1
ATOM 3654 O O . MET B 1 202 ? -22.309 37.524 0.987 1.00 20.18 201 MET A O 1
ATOM 3659 N N . GLU B 1 203 ? -20.586 37.253 -0.419 1.00 21.44 202 GLU A N 1
ATOM 3660 C CA . GLU B 1 203 ? -21.114 38.214 -1.373 1.00 19.00 202 GLU A CA 1
ATOM 3661 C C . GLU B 1 203 ? -22.230 37.667 -2.260 1.00 17.62 202 GLU A C 1
ATOM 3662 O O . GLU B 1 203 ? -22.676 38.393 -3.149 1.00 21.38 202 GLU A O 1
ATOM 3668 N N . GLY B 1 204 ? -22.707 36.445 -2.042 1.00 15.16 203 GLY A N 1
ATOM 3669 C CA . GLY B 1 204 ? -23.861 35.951 -2.772 1.00 18.42 203 GLY A CA 1
ATOM 3670 C C . GLY B 1 204 ? -23.595 35.464 -4.179 1.00 20.54 203 GLY A C 1
ATOM 3671 O O . GLY B 1 204 ? -24.522 35.399 -4.991 1.00 18.99 203 GLY A O 1
ATOM 3672 N N . VAL B 1 205 ? -22.351 35.113 -4.478 1.00 22.57 204 VAL A N 1
ATOM 3673 C CA . VAL B 1 205 ? -21.969 34.698 -5.822 1.00 19.30 204 VAL A CA 1
ATOM 3674 C C . VAL B 1 205 ? -22.425 33.269 -6.072 1.00 20.50 204 VAL A C 1
ATOM 3675 O O . VAL B 1 205 ? -23.141 32.979 -7.037 1.00 20.06 204 VAL A O 1
ATOM 3679 N N . SER B 1 206 ? -22.087 32.375 -5.155 1.00 18.77 205 SER A N 1
ATOM 3680 C CA . SER B 1 206 ? -22.477 30.990 -5.247 1.00 15.87 205 SER A CA 1
ATOM 3681 C C . SER B 1 206 ? -22.815 30.495 -3.840 1.00 20.99 205 SER A C 1
ATOM 3682 O O . SER B 1 206 ? -22.728 31.244 -2.861 1.00 20.61 205 SER A O 1
ATOM 3685 N N . ASP B 1 207 ? -23.211 29.223 -3.751 1.00 21.87 206 ASP A N 1
ATOM 3686 C CA . ASP B 1 207 ? -23.574 28.551 -2.513 1.00 19.33 206 ASP A CA 1
ATOM 3687 C C . ASP B 1 207 ? -22.443 27.620 -2.071 1.00 20.16 206 ASP A C 1
ATOM 3688 O O . ASP B 1 207 ? -21.527 27.306 -2.837 1.00 21.04 206 ASP A O 1
ATOM 3693 N N . ILE B 1 208 ? -22.504 27.200 -0.805 1.00 20.09 207 ILE A N 1
ATOM 3694 C CA . ILE B 1 208 ? -21.361 26.526 -0.190 1.00 17.65 207 ILE A CA 1
ATOM 3695 C C . ILE B 1 208 ? -21.027 25.252 -0.941 1.00 16.31 207 ILE A C 1
ATOM 3696 O O . ILE B 1 208 ? -19.882 25.035 -1.348 1.00 17.62 207 ILE A O 1
ATOM 3701 N N . ALA B 1 209 ? -22.013 24.384 -1.120 1.00 15.90 208 ALA A N 1
ATOM 3702 C CA . ALA B 1 209 ? -21.794 23.194 -1.930 1.00 18.94 208 ALA A CA 1
ATOM 3703 C C . ALA B 1 209 ? -21.251 23.555 -3.312 1.00 17.62 208 ALA A C 1
ATOM 3704 O O . ALA B 1 209 ? -20.292 22.942 -3.789 1.00 21.86 208 ALA A O 1
ATOM 3706 N N . GLY B 1 210 ? -21.816 24.589 -3.937 1.00 20.95 209 GLY A N 1
ATOM 3707 C CA . GLY B 1 210 ? -21.389 24.972 -5.276 1.00 20.17 209 GLY A CA 1
ATOM 3708 C C . GLY B 1 210 ? -19.957 25.472 -5.340 1.00 21.47 209 GLY A C 1
ATOM 3709 O O . GLY B 1 210 ? -19.199 25.090 -6.234 1.00 21.67 209 GLY A O 1
ATOM 3710 N N . ILE B 1 211 ? -19.562 26.337 -4.403 1.00 21.58 210 ILE A N 1
ATOM 3711 C CA . ILE B 1 211 ? -18.165 26.758 -4.358 1.00 18.82 210 ILE A CA 1
ATOM 3712 C C . ILE B 1 211 ? -17.247 25.546 -4.248 1.00 18.61 210 ILE A C 1
ATOM 3713 O O . ILE B 1 211 ? -16.202 25.473 -4.908 1.00 18.82 210 ILE A O 1
ATOM 3718 N N . ASP B 1 212 ? -17.632 24.557 -3.438 1.00 19.49 211 ASP A N 1
ATOM 3719 C CA . ASP B 1 212 ? -16.755 23.406 -3.241 1.00 18.98 211 ASP A CA 1
ATOM 3720 C C . ASP B 1 212 ? -16.758 22.468 -4.450 1.00 21.13 211 ASP A C 1
ATOM 3721 O O . ASP B 1 212 ? -15.699 21.975 -4.853 1.00 20.80 211 ASP A O 1
ATOM 3726 N N . THR B 1 213 ? -17.930 22.204 -5.036 1.00 21.68 212 THR A N 1
ATOM 3727 C CA . THR B 1 213 ? -17.982 21.353 -6.222 1.00 20.38 212 THR A CA 1
ATOM 3728 C C . THR B 1 213 ? -17.207 21.978 -7.384 1.00 19.09 212 THR A C 1
ATOM 3729 O O . THR B 1 213 ? -16.470 21.282 -8.080 1.00 22.86 212 THR A O 1
ATOM 3733 N N . ALA B 1 214 ? -17.297 23.305 -7.550 1.00 20.31 213 ALA A N 1
ATOM 3734 C CA . ALA B 1 214 ? -16.634 24.001 -8.655 1.00 17.72 213 ALA A CA 1
ATOM 3735 C C . ALA B 1 214 ? -15.121 23.877 -8.612 1.00 19.09 213 ALA A C 1
ATOM 3736 O O . ALA B 1 214 ? -14.476 23.799 -9.659 1.00 18.46 213 ALA A O 1
ATOM 3738 N N . MET B 1 215 ? -14.532 23.883 -7.423 1.00 20.70 214 MET A N 1
ATOM 3739 C CA . MET B 1 215 ? -13.081 23.812 -7.281 1.00 19.32 214 MET A CA 1
ATOM 3740 C C . MET B 1 215 ? -12.550 22.398 -7.464 1.00 18.63 214 MET A C 1
ATOM 3741 O O . MET B 1 215 ? -11.387 22.218 -7.833 1.00 20.75 214 MET A O 1
ATOM 3746 N N . LYS B 1 216 ? -13.350 21.383 -7.150 1.00 20.21 215 LYS A N 1
ATOM 3747 C CA . LYS B 1 216 ? -12.855 20.032 -7.368 1.00 23.61 215 LYS A CA 1
ATOM 3748 C C . LYS B 1 216 ? -13.093 19.565 -8.800 1.00 19.49 215 LYS A C 1
ATOM 3749 O O . LYS B 1 216 ? -12.232 18.895 -9.375 1.00 22.15 215 LYS A O 1
ATOM 3755 N N . LEU B 1 217 ? -14.246 19.890 -9.390 1.00 21.05 216 LEU A N 1
ATOM 3756 C CA . LEU B 1 217 ? -14.496 19.548 -10.796 1.00 24.68 216 LEU A CA 1
ATOM 3757 C C . LEU B 1 217 ? -14.015 20.591 -11.799 1.00 23.50 216 LEU A C 1
ATOM 3758 O O . LEU B 1 217 ? -14.010 20.304 -13.000 1.00 27.76 216 LEU A O 1
ATOM 3763 N N . GLY B 1 218 ? -13.602 21.775 -11.351 1.00 22.57 217 GLY A N 1
ATOM 3764 C CA . GLY B 1 218 ? -13.056 22.769 -12.256 1.00 20.18 217 GLY A CA 1
ATOM 3765 C C . GLY B 1 218 ? -11.552 22.945 -12.209 1.00 22.93 217 GLY A C 1
ATOM 3766 O O . GLY B 1 218 ? -10.957 23.430 -13.175 1.00 26.79 217 GLY A O 1
ATOM 3767 N N . ALA B 1 219 ? -10.922 22.571 -11.092 1.00 21.54 218 ALA A N 1
ATOM 3768 C CA . ALA B 1 219 ? -9.497 22.791 -10.881 1.00 23.83 218 ALA A CA 1
ATOM 3769 C C . ALA B 1 219 ? -8.750 21.528 -10.480 1.00 24.34 218 ALA A C 1
ATOM 3770 O O . ALA B 1 219 ? -7.528 21.579 -10.286 1.00 28.72 218 ALA A O 1
ATOM 3772 N N . ASN B 1 220 ? -9.457 20.407 -10.336 1.00 26.43 219 ASN A N 1
ATOM 3773 C CA . ASN B 1 220 ? -8.890 19.097 -10.043 1.00 27.58 219 ASN A CA 1
ATOM 3774 C C . ASN B 1 220 ? -8.341 19.025 -8.621 1.00 22.93 219 ASN A C 1
ATOM 3775 O O . ASN B 1 220 ? -7.381 18.303 -8.351 1.00 25.56 219 ASN A O 1
ATOM 3780 N N . HIS B 1 221 ? -8.972 19.761 -7.706 1.00 25.15 220 HIS A N 1
ATOM 3781 C CA . HIS B 1 221 ? -8.600 19.773 -6.302 1.00 24.08 220 HIS A CA 1
ATOM 3782 C C . HIS B 1 221 ? -9.286 18.645 -5.551 1.00 22.46 220 HIS A C 1
ATOM 3783 O O . HIS B 1 221 ? -10.462 18.360 -5.788 1.00 23.02 220 HIS A O 1
ATOM 3790 N N . PRO B 1 222 ? -8.525 18.015 -4.661 1.00 21.17 221 PRO A N 1
ATOM 3791 C CA . PRO B 1 222 ? -9.088 16.889 -3.907 1.00 23.67 221 PRO A CA 1
ATOM 3792 C C . PRO B 1 222 ? -10.206 17.306 -2.958 1.00 21.46 221 PRO A C 1
ATOM 3793 O O . PRO B 1 222 ? -11.224 16.608 -2.861 1.00 20.97 221 PRO A O 1
ATOM 3797 N N . MET B 1 223 ? -10.089 18.458 -2.308 1.00 26.13 222 MET A N 1
ATOM 3798 C CA . MET B 1 223 ? -11.197 18.999 -1.535 1.00 23.03 222 MET A CA 1
ATOM 3799 C C . MET B 1 223 ? -11.552 20.401 -1.997 1.00 21.56 222 MET A C 1
ATOM 3800 O O . MET B 1 223 ? -10.696 21.159 -2.456 1.00 23.02 222 MET A O 1
ATOM 3805 N N . GLY B 1 224 ? -12.832 20.731 -1.863 1.00 21.29 223 GLY A N 1
ATOM 3806 C CA . GLY B 1 224 ? -13.280 22.086 -2.000 1.00 18.60 223 GLY A CA 1
ATOM 3807 C C . GLY B 1 224 ? -12.622 22.935 -0.942 1.00 22.43 223 GLY A C 1
ATOM 3808 O O . GLY B 1 224 ? -12.153 22.433 0.081 1.00 23.44 223 GLY A O 1
ATOM 3809 N N . PRO B 1 225 ? -12.535 24.242 -1.178 1.00 21.66 224 PRO A N 1
ATOM 3810 C CA . PRO B 1 225 ? -11.944 25.105 -0.161 1.00 20.18 224 PRO A CA 1
ATOM 3811 C C . PRO B 1 225 ? -12.835 25.299 1.047 1.00 18.83 224 PRO A C 1
ATOM 3812 O O . PRO B 1 225 ? -12.310 25.562 2.128 1.00 23.38 224 PRO A O 1
ATOM 3816 N N . LEU B 1 226 ? -14.146 25.151 0.931 1.00 19.33 225 LEU A N 1
ATOM 3817 C CA . LEU B 1 226 ? -14.942 25.306 2.138 1.00 19.92 225 LEU A CA 1
ATOM 3818 C C . LEU B 1 226 ? -14.928 24.048 2.984 1.00 21.09 225 LEU A C 1
ATOM 3819 O O . LEU B 1 226 ? -14.884 24.150 4.205 1.00 24.18 225 LEU A O 1
ATOM 3824 N N . GLU B 1 227 ? -14.948 22.863 2.367 1.00 18.33 226 GLU A N 1
ATOM 3825 C CA . GLU B 1 227 ? -14.738 21.632 3.125 1.00 20.67 226 GLU A CA 1
ATOM 3826 C C . GLU B 1 227 ? -13.387 21.650 3.834 1.00 23.20 226 GLU A C 1
ATOM 3827 O O . GLU B 1 227 ? -13.255 21.154 4.963 1.00 24.56 226 GLU A O 1
ATOM 3833 N N . LEU B 1 228 ? -12.359 22.186 3.160 1.00 23.10 227 LEU A N 1
ATOM 3834 C CA . LEU B 1 228 ? -10.985 22.132 3.658 1.00 21.90 227 LEU A CA 1
ATOM 3835 C C . LEU B 1 228 ? -10.779 23.059 4.849 1.00 23.10 227 LEU A C 1
ATOM 3836 O O . LEU B 1 228 ? -10.085 22.697 5.808 1.00 20.86 227 LEU A O 1
ATOM 3841 N N . GLY B 1 229 ? -11.344 24.266 4.791 1.00 20.79 228 GLY A N 1
ATOM 3842 C CA . GLY B 1 229 ? -11.296 25.146 5.947 1.00 22.90 228 GLY A CA 1
ATOM 3843 C C . GLY B 1 229 ? -12.043 24.570 7.137 1.00 22.83 228 GLY A C 1
ATOM 3844 O O . GLY B 1 229 ? -11.686 24.824 8.286 1.00 23.47 228 GLY A O 1
ATOM 3845 N N . ASP B 1 230 ? -13.100 23.795 6.870 1.00 21.71 229 ASP A N 1
ATOM 3846 C CA . ASP B 1 230 ? -13.740 22.985 7.896 1.00 20.73 229 ASP A CA 1
ATOM 3847 C C . ASP B 1 230 ? -12.813 21.895 8.404 1.00 21.02 229 ASP A C 1
ATOM 3848 O O . ASP B 1 230 ? -12.852 21.548 9.584 1.00 25.82 229 ASP A O 1
ATOM 3853 N N . PHE B 1 231 ? -12.013 21.301 7.528 1.00 22.16 230 PHE A N 1
ATOM 3854 C CA . PHE B 1 231 ? -11.159 20.219 7.986 1.00 19.19 230 PHE A CA 1
ATOM 3855 C C . PHE B 1 231 ? -9.923 20.743 8.705 1.00 21.92 230 PHE A C 1
ATOM 3856 O O . PHE B 1 231 ? -9.457 20.129 9.671 1.00 23.77 230 PHE A O 1
ATOM 3864 N N . ILE B 1 232 ? -9.366 21.858 8.236 1.00 19.60 231 ILE A N 1
ATOM 3865 C CA . ILE B 1 232 ? -8.243 22.493 8.915 1.00 21.05 231 ILE A CA 1
ATOM 3866 C C . ILE B 1 232 ? -8.677 23.112 10.234 1.00 21.01 231 ILE A C 1
ATOM 3867 O O . ILE B 1 232 ? -7.888 23.195 11.181 1.00 22.48 231 ILE A O 1
ATOM 3872 N N . GLY B 1 233 ? -9.921 23.549 10.322 1.00 20.65 232 GLY A N 1
ATOM 3873 C CA . GLY B 1 233 ? -10.368 24.351 11.433 1.00 20.73 232 GLY A CA 1
ATOM 3874 C C . GLY B 1 233 ? -10.449 25.799 11.035 1.00 17.31 232 GLY A C 1
ATOM 3875 O O . GLY B 1 233 ? -9.433 26.398 10.695 1.00 20.26 232 GLY A O 1
ATOM 3876 N N . LEU B 1 234 ? -11.648 26.372 11.052 1.00 17.32 233 LEU A N 1
ATOM 3877 C CA . LEU B 1 234 ? -11.780 27.791 10.750 1.00 17.94 233 LEU A CA 1
ATOM 3878 C C . LEU B 1 234 ? -11.033 28.683 11.733 1.00 21.57 233 LEU A C 1
ATOM 3879 O O . LEU B 1 234 ? -10.702 29.822 11.388 1.00 18.15 233 LEU A O 1
ATOM 3884 N N . ASP B 1 235 ? -10.751 28.195 12.942 1.00 20.09 234 ASP A N 1
ATOM 3885 C CA . ASP B 1 235 ? -9.969 29.008 13.860 1.00 18.91 234 ASP A CA 1
ATOM 3886 C C . ASP B 1 235 ? -8.519 29.080 13.412 1.00 17.87 234 ASP A C 1
ATOM 3887 O O . ASP B 1 235 ? -7.885 30.132 13.510 1.00 20.46 234 ASP A O 1
ATOM 3892 N N . ILE B 1 236 ? -7.988 27.973 12.901 1.00 19.14 235 ILE A N 1
ATOM 3893 C CA . ILE B 1 236 ? -6.650 27.960 12.324 1.00 18.05 235 ILE A CA 1
ATOM 3894 C C . ILE B 1 236 ? -6.593 28.869 11.094 1.00 18.63 235 ILE A C 1
ATOM 3895 O O . ILE B 1 236 ? -5.577 29.508 10.827 1.00 18.24 235 ILE A O 1
ATOM 3900 N N . CYS B 1 237 ? -7.681 28.917 10.315 1.00 22.10 236 CYS A N 1
ATOM 3901 C CA . CYS B 1 237 ? -7.711 29.694 9.076 1.00 17.88 236 CYS A CA 1
ATOM 3902 C C . CYS B 1 237 ? -7.836 31.175 9.375 1.00 17.43 236 CYS A C 1
ATOM 3903 O O . CYS B 1 237 ? -7.153 32.001 8.763 1.00 19.12 236 CYS A O 1
ATOM 3906 N N . LEU B 1 238 ? -8.732 31.530 10.296 1.00 17.48 237 LEU A N 1
ATOM 3907 C CA . LEU B 1 238 ? -8.816 32.911 10.760 1.00 17.11 237 LEU A CA 1
ATOM 3908 C C . LEU B 1 238 ? -7.481 33.412 11.286 1.00 16.73 237 LEU A C 1
ATOM 3909 O O . LEU B 1 238 ? -7.075 34.536 10.993 1.00 19.23 237 LEU A O 1
ATOM 3914 N N . ALA B 1 239 ? -6.783 32.587 12.067 1.00 19.59 238 ALA A N 1
ATOM 3915 C CA . ALA B 1 239 ? -5.568 33.039 12.731 1.00 16.53 238 ALA A CA 1
ATOM 3916 C C . ALA B 1 239 ? -4.433 33.242 11.740 1.00 15.44 238 ALA A C 1
ATOM 3917 O O . ALA B 1 239 ? -3.638 34.168 11.889 1.00 16.11 238 ALA A O 1
ATOM 3919 N N . ILE B 1 240 ? -4.348 32.385 10.723 1.00 16.17 239 ILE A N 1
ATOM 3920 C CA . ILE B 1 240 ? -3.315 32.516 9.700 1.00 14.99 239 ILE A CA 1
ATOM 3921 C C . ILE B 1 240 ? -3.558 33.769 8.853 1.00 14.40 239 ILE A C 1
ATOM 3922 O O . ILE B 1 240 ? -2.630 34.546 8.610 1.00 17.83 239 ILE A O 1
ATOM 3927 N N . MET B 1 241 ? -4.801 33.969 8.369 1.00 17.18 240 MET A N 1
ATOM 3928 C CA . MET B 1 241 ? -5.223 35.255 7.788 1.00 14.15 240 MET A CA 1
ATOM 3929 C C . MET B 1 241 ? -4.788 36.473 8.592 1.00 15.45 240 MET A C 1
ATOM 3930 O O . MET B 1 241 ? -4.200 37.408 8.042 1.00 17.31 240 MET A O 1
ATOM 3935 N N . ASP B 1 242 ? -5.093 36.501 9.890 1.00 19.29 241 ASP A N 1
ATOM 3936 C CA . ASP B 1 242 ? -4.698 37.632 10.722 1.00 15.80 241 ASP A CA 1
ATOM 3937 C C . ASP B 1 242 ? -3.186 37.731 10.890 1.00 12.92 241 ASP A C 1
ATOM 3938 O O . ASP B 1 242 ? -2.669 38.826 11.072 1.00 15.22 241 ASP A O 1
ATOM 3943 N N . VAL B 1 243 ? -2.452 36.625 10.807 1.00 14.77 242 VAL A N 1
ATOM 3944 C CA . VAL B 1 243 ? -0.994 36.723 10.814 1.00 15.04 242 VAL A CA 1
ATOM 3945 C C . VAL B 1 243 ? -0.497 37.377 9.529 1.00 15.66 242 VAL A C 1
ATOM 3946 O O . VAL B 1 243 ? 0.285 38.332 9.562 1.00 16.41 242 VAL A O 1
ATOM 3950 N N . LEU B 1 244 ? -0.924 36.842 8.381 1.00 17.43 243 LEU A N 1
ATOM 3951 C CA . LEU B 1 244 ? -0.587 37.411 7.076 1.00 16.34 243 LEU A CA 1
ATOM 3952 C C . LEU B 1 244 ? -0.893 38.898 7.027 1.00 12.98 243 LEU A C 1
ATOM 3953 O O . LEU B 1 244 ? -0.075 39.700 6.573 1.00 16.18 243 LEU A O 1
ATOM 3958 N N . TYR B 1 245 ? -2.089 39.274 7.476 1.00 14.68 244 TYR A N 1
ATOM 3959 C CA . TYR B 1 245 ? -2.478 40.675 7.497 1.00 13.85 244 TYR A CA 1
ATOM 3960 C C . TYR B 1 245 ? -1.531 41.496 8.356 1.00 17.32 244 TYR A C 1
ATOM 3961 O O . TYR B 1 245 ? -1.049 42.552 7.931 1.00 17.61 244 TYR A O 1
ATOM 3970 N N . HIS B 1 246 ? -1.259 41.027 9.583 1.00 16.75 245 HIS A N 1
ATOM 3971 C CA . HIS B 1 246 ? -0.496 41.832 10.532 1.00 14.99 245 HIS A CA 1
ATOM 3972 C C . HIS B 1 246 ? 0.985 41.859 10.209 1.00 13.37 245 HIS A C 1
ATOM 3973 O O . HIS B 1 246 ? 1.647 42.859 10.490 1.00 16.30 245 HIS A O 1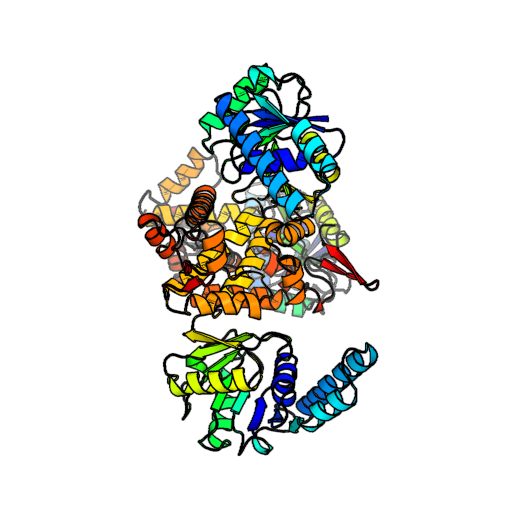
ATOM 3980 N N . GLU B 1 247 ? 1.511 40.798 9.602 1.00 14.42 246 GLU A N 1
ATOM 3981 C CA . GLU B 1 247 ? 2.923 40.751 9.245 1.00 14.91 246 GLU A CA 1
ATOM 3982 C C . GLU B 1 247 ? 3.229 41.545 7.988 1.00 15.37 246 GLU A C 1
ATOM 3983 O O . GLU B 1 247 ? 4.366 41.987 7.802 1.00 17.49 246 GLU A O 1
ATOM 3989 N N . THR B 1 248 ? 2.240 41.712 7.114 1.00 18.28 247 THR A N 1
ATOM 3990 C CA . THR B 1 248 ? 2.412 42.436 5.859 1.00 18.48 247 THR A CA 1
ATOM 3991 C C . THR B 1 248 ? 1.909 43.874 5.916 1.00 15.13 247 THR A C 1
ATOM 3992 O O . THR B 1 248 ? 2.560 44.757 5.361 1.00 18.22 247 THR A O 1
ATOM 3996 N N . GLY B 1 249 ? 0.797 44.143 6.586 1.00 16.43 248 GLY A N 1
ATOM 3997 C CA . GLY B 1 249 ? 0.228 45.471 6.566 1.00 16.00 248 GLY A CA 1
ATOM 3998 C C . GLY B 1 249 ? -0.712 45.701 5.417 1.00 16.43 248 GLY A C 1
ATOM 3999 O O . GLY B 1 249 ? -1.231 46.811 5.266 1.00 20.12 248 GLY A O 1
ATOM 4000 N N . ASP B 1 250 ? -0.996 44.658 4.649 1.00 18.87 249 ASP A N 1
ATOM 4001 C CA . ASP B 1 250 ? -1.604 44.751 3.330 1.00 16.41 249 ASP A CA 1
ATOM 4002 C C . ASP B 1 250 ? -3.035 44.254 3.435 1.00 15.52 249 ASP A C 1
ATOM 4003 O O . ASP B 1 250 ? -3.272 43.106 3.821 1.00 18.89 249 ASP A O 1
ATOM 4008 N N . SER B 1 251 ? -3.978 45.135 3.110 1.00 16.62 250 SER A N 1
ATOM 4009 C CA . SER B 1 251 ? -5.394 44.804 3.103 1.00 16.13 250 SER A CA 1
ATOM 4010 C C . SER B 1 251 ? -5.704 43.574 2.277 1.00 13.89 250 SER A C 1
ATOM 4011 O O . SER B 1 251 ? -6.761 42.985 2.453 1.00 14.99 250 SER A O 1
ATOM 4014 N N . LYS B 1 252 ? -4.818 43.183 1.365 1.00 16.30 251 LYS A N 1
ATOM 4015 C CA . LYS B 1 252 ? -5.071 42.007 0.545 1.00 14.99 251 LYS A CA 1
ATOM 4016 C C . LYS B 1 252 ? -5.436 40.801 1.397 1.00 15.58 251 LYS A C 1
ATOM 4017 O O . LYS B 1 252 ? -6.345 40.037 1.060 1.00 16.35 251 LYS A O 1
ATOM 4023 N N . TYR B 1 253 ? -4.761 40.640 2.536 1.00 21.17 252 TYR A N 1
ATOM 4024 C CA . TYR B 1 253 ? -4.915 39.482 3.407 1.00 15.88 252 TYR A CA 1
ATOM 4025 C C . TYR B 1 253 ? -5.902 39.704 4.536 1.00 16.58 252 TYR A C 1
ATOM 4026 O O . TYR B 1 253 ? -5.847 38.981 5.531 1.00 19.46 252 TYR A O 1
ATOM 4035 N N . ARG B 1 254 ? -6.790 40.678 4.405 1.00 15.35 253 ARG A N 1
ATOM 4036 C CA . ARG B 1 254 ? -7.863 40.845 5.367 1.00 14.59 253 ARG A CA 1
ATOM 4037 C C . ARG B 1 254 ? -8.760 39.604 5.379 1.00 18.76 253 ARG A C 1
ATOM 4038 O O . ARG B 1 254 ? -9.190 39.105 4.332 1.00 15.10 253 ARG A O 1
ATOM 4046 N N . ALA B 1 255 ? -8.972 39.041 6.562 1.00 13.99 254 ALA A N 1
ATOM 4047 C CA . ALA B 1 255 ? -9.837 37.888 6.649 1.00 10.72 254 ALA A CA 1
ATOM 4048 C C . ALA B 1 255 ? -11.261 38.282 6.304 1.00 12.60 254 ALA A C 1
ATOM 4049 O O . ALA B 1 255 ? -11.683 39.422 6.491 1.00 14.98 254 ALA A O 1
ATOM 4051 N N . CYS B 1 256 ? -11.989 37.329 5.773 1.00 14.81 255 CYS A N 1
ATOM 4052 C CA . CYS B 1 256 ? -13.392 37.501 5.461 1.00 15.43 255 CYS A CA 1
ATOM 4053 C C . CYS B 1 256 ? -14.232 37.577 6.730 1.00 18.19 255 CYS A C 1
ATOM 4054 O O . CYS B 1 256 ? -14.229 36.622 7.520 1.00 20.04 255 CYS A O 1
ATOM 4057 N N . PRO B 1 257 ? -14.978 38.661 6.949 1.00 17.40 256 PRO A N 1
ATOM 4058 C CA . PRO B 1 257 ? -15.799 38.766 8.165 1.00 17.58 256 PRO A CA 1
ATOM 4059 C C . PRO B 1 257 ? -16.722 37.586 8.413 1.00 19.73 256 PRO A C 1
ATOM 4060 O O . PRO B 1 257 ? -17.026 37.298 9.574 1.00 24.52 256 PRO A O 1
ATOM 4064 N N . LEU B 1 258 ? -17.164 36.881 7.371 1.00 21.82 257 LEU A N 1
ATOM 4065 C CA . LEU B 1 258 ? -17.980 35.688 7.563 1.00 18.41 257 LEU A CA 1
ATOM 4066 C C . LEU B 1 258 ? -17.242 34.661 8.421 1.00 19.55 257 LEU A C 1
ATOM 4067 O O . LEU B 1 258 ? -17.809 34.111 9.371 1.00 23.19 257 LEU A O 1
ATOM 4072 N N . ILE B 1 259 ? -15.972 34.392 8.106 1.00 22.66 258 ILE A N 1
ATOM 4073 C CA . ILE B 1 259 ? -15.204 33.437 8.903 1.00 23.11 258 ILE A CA 1
ATOM 4074 C C . ILE B 1 259 ? -15.034 33.930 10.343 1.00 22.85 258 ILE A C 1
ATOM 4075 O O . ILE B 1 259 ? -15.091 33.139 11.294 1.00 23.54 258 ILE A O 1
ATOM 4080 N N . ARG B 1 260 ? -14.840 35.234 10.528 1.00 20.86 259 ARG A N 1
ATOM 4081 C CA . ARG B 1 260 ? -14.730 35.777 11.877 1.00 21.49 259 ARG A CA 1
ATOM 4082 C C . ARG B 1 260 ? -16.030 35.622 12.672 1.00 23.82 259 ARG A C 1
ATOM 4083 O O . ARG B 1 260 ? -15.988 35.416 13.891 1.00 21.89 259 ARG A O 1
ATOM 4091 N N . LYS B 1 261 ? -17.190 35.720 12.009 1.00 25.11 260 LYS A N 1
ATOM 4092 C CA . LYS B 1 261 ? -18.462 35.541 12.708 1.00 21.64 260 LYS A CA 1
ATOM 4093 C C . LYS B 1 261 ? -18.673 34.094 13.100 1.00 23.28 260 LYS A C 1
ATOM 4094 O O . LYS B 1 261 ? -19.258 33.807 14.151 1.00 25.00 260 LYS A O 1
ATOM 4100 N N . MET B 1 262 ? -18.257 33.167 12.238 1.00 20.34 261 MET A N 1
ATOM 4101 C CA . MET B 1 262 ? -18.450 31.763 12.548 1.00 19.28 261 MET A CA 1
ATOM 4102 C C . MET B 1 262 ? -17.514 31.314 13.647 1.00 18.54 261 MET A C 1
ATOM 4103 O O . MET B 1 262 ? -17.891 30.491 14.480 1.00 21.10 261 MET A O 1
ATOM 4108 N N . VAL B 1 263 ? -16.305 31.855 13.692 1.00 21.41 262 VAL A N 1
ATOM 4109 C CA . VAL B 1 263 ? -15.421 31.484 14.786 1.00 22.34 262 VAL A CA 1
ATOM 4110 C C . VAL B 1 263 ? -15.941 32.032 16.112 1.00 20.68 262 VAL A C 1
ATOM 4111 O O . VAL B 1 263 ? -15.818 31.372 17.144 1.00 24.14 262 VAL A O 1
ATOM 4115 N N . ARG B 1 264 ? -16.567 33.208 16.107 1.00 20.04 263 ARG A N 1
ATOM 4116 C CA . ARG B 1 264 ? -17.093 33.754 17.352 1.00 20.36 263 ARG A CA 1
ATOM 4117 C C . ARG B 1 264 ? -18.259 32.933 17.884 1.00 22.38 263 ARG A C 1
ATOM 4118 O O . ARG B 1 264 ? -18.515 32.937 19.093 1.00 26.01 263 ARG A O 1
ATOM 4126 N N . GLY B 1 265 ? -18.969 32.230 17.014 1.00 19.46 264 GLY A N 1
ATOM 4127 C CA . GLY B 1 265 ? -20.055 31.378 17.427 1.00 19.79 264 GLY A CA 1
ATOM 4128 C C . GLY B 1 265 ? -19.705 29.934 17.704 1.00 20.78 264 GLY A C 1
ATOM 4129 O O . GLY B 1 265 ? -20.616 29.134 17.931 1.00 27.78 264 GLY A O 1
ATOM 4130 N N . GLY B 1 266 ? -18.429 29.558 17.691 1.00 21.21 265 GLY A N 1
ATOM 4131 C CA . GLY B 1 266 ? -18.039 28.174 17.893 1.00 21.46 265 GLY A CA 1
ATOM 4132 C C . GLY B 1 266 ? -18.192 27.240 16.705 1.00 20.08 265 GLY A C 1
ATOM 4133 O O . GLY B 1 266 ? -18.018 26.028 16.870 1.00 19.93 265 GLY A O 1
ATOM 4134 N N . ASN B 1 267 ? -18.504 27.763 15.519 1.00 24.61 266 ASN A N 1
ATOM 4135 C CA . ASN B 1 267 ? -18.673 26.971 14.300 1.00 22.36 266 ASN A CA 1
ATOM 4136 C C . ASN B 1 267 ? -17.324 26.918 13.583 1.00 18.63 266 ASN A C 1
ATOM 4137 O O . ASN B 1 267 ? -17.028 27.710 12.688 1.00 19.37 266 ASN A O 1
ATOM 4142 N N . LEU B 1 268 ? -16.494 25.969 13.993 1.00 17.86 267 LEU A N 1
ATOM 4143 C CA . LEU B 1 268 ? -15.105 25.900 13.571 1.00 18.54 267 LEU A CA 1
ATOM 4144 C C . LEU B 1 268 ? -14.845 24.841 12.515 1.00 14.22 267 LEU A C 1
ATOM 4145 O O . LEU B 1 268 ? -13.738 24.780 11.992 1.00 18.84 267 LEU A O 1
ATOM 4150 N N . GLY B 1 269 ? -15.817 23.976 12.232 1.00 17.03 268 GLY A N 1
ATOM 4151 C CA . GLY B 1 269 ? -15.641 22.891 11.292 1.00 19.56 268 GLY A CA 1
ATOM 4152 C C . GLY B 1 269 ? -15.810 21.531 11.957 1.00 19.94 268 GLY A C 1
ATOM 4153 O O . GLY B 1 269 ? -16.678 21.347 12.822 1.00 22.62 268 GLY A O 1
ATOM 4154 N N . CYS B 1 270 ? -14.983 20.576 11.533 1.00 20.33 269 CYS A N 1
ATOM 4155 C CA . CYS B 1 270 ? -15.137 19.196 11.973 1.00 22.52 269 CYS A CA 1
ATOM 4156 C C . CYS B 1 270 ? -14.958 19.063 13.480 1.00 27.98 269 CYS A C 1
ATOM 4157 O O . CYS B 1 270 ? -15.664 18.283 14.123 1.00 31.03 269 CYS A O 1
ATOM 4160 N N . LYS B 1 271 ? -13.998 19.794 14.055 1.00 24.13 270 LYS A N 1
ATOM 4161 C CA . LYS B 1 271 ? -13.680 19.641 15.470 1.00 24.57 270 LYS A CA 1
ATOM 4162 C C . LYS B 1 271 ? -14.838 20.023 16.387 1.00 27.38 270 LYS A C 1
ATOM 4163 O O . LYS B 1 271 ? -14.882 19.544 17.522 1.00 30.75 270 LYS A O 1
ATOM 4169 N N . THR B 1 272 ? -15.772 20.867 15.934 1.00 27.72 271 THR A N 1
ATOM 4170 C CA . THR B 1 272 ? -16.976 21.183 16.692 1.00 22.69 271 THR A CA 1
ATOM 4171 C C . THR B 1 272 ? -18.237 20.660 16.033 1.00 23.39 271 THR A C 1
ATOM 4172 O O . THR B 1 272 ? -19.329 20.840 16.581 1.00 27.31 271 THR A O 1
ATOM 4176 N N . GLY B 1 273 ? -18.120 20.018 14.877 1.00 24.24 272 GLY A N 1
ATOM 4177 C CA . GLY B 1 273 ? -19.257 19.397 14.254 1.00 22.01 272 GLY A CA 1
ATOM 4178 C C . GLY B 1 273 ? -20.126 20.326 13.444 1.00 21.81 272 GLY A C 1
ATOM 4179 O O . GLY B 1 273 ? -21.165 19.888 12.938 1.00 22.21 272 GLY A O 1
ATOM 4180 N N . LYS B 1 274 ? -19.756 21.596 13.326 1.00 22.82 273 LYS A N 1
ATOM 4181 C CA . LYS B 1 274 ? -20.461 22.494 12.427 1.00 23.53 273 LYS A CA 1
ATOM 4182 C C . LYS B 1 274 ? -19.513 23.613 12.029 1.00 24.68 273 LYS A C 1
ATOM 4183 O O . LYS B 1 274 ? -18.805 24.162 12.878 1.00 24.98 273 LYS A O 1
ATOM 4189 N N . GLY B 1 275 ? -19.475 23.905 10.730 1.00 20.88 274 GLY A N 1
ATOM 4190 C CA . GLY B 1 275 ? -18.809 25.061 10.177 1.00 18.02 274 GLY A CA 1
ATOM 4191 C C . GLY B 1 275 ? -19.564 25.519 8.945 1.00 22.48 274 GLY A C 1
ATOM 4192 O O . GLY B 1 275 ? -20.736 25.900 9.028 1.00 23.99 274 GLY A O 1
ATOM 4193 N N . PHE B 1 276 ? -18.912 25.465 7.786 1.00 21.05 275 PHE A N 1
ATOM 4194 C CA . PHE B 1 276 ? -19.667 25.581 6.549 1.00 19.35 275 PHE A CA 1
ATOM 4195 C C . PHE B 1 276 ? -20.521 24.344 6.308 1.00 19.34 275 PHE A C 1
ATOM 4196 O O . PHE B 1 276 ? -21.539 24.430 5.618 1.00 22.39 275 PHE A O 1
ATOM 4204 N N . TYR B 1 277 ? -20.146 23.199 6.880 1.00 21.68 276 TYR A N 1
ATOM 4205 C CA . TYR B 1 277 ? -20.938 21.979 6.792 1.00 23.52 276 TYR A CA 1
ATOM 4206 C C . TYR B 1 277 ? -21.373 21.516 8.170 1.00 22.12 276 TYR A C 1
ATOM 4207 O O . TYR B 1 277 ? -20.630 21.652 9.140 1.00 22.71 276 TYR A O 1
ATOM 4216 N N . VAL B 1 278 ? -22.580 20.975 8.232 1.00 25.96 277 VAL A N 1
ATOM 4217 C CA . VAL B 1 278 ? -23.071 20.202 9.370 1.00 26.28 277 VAL A CA 1
ATOM 4218 C C . VAL B 1 278 ? -22.618 18.762 9.193 1.00 29.19 277 VAL A C 1
ATOM 4219 O O . VAL B 1 278 ? -22.864 18.168 8.144 1.00 34.61 277 VAL A O 1
ATOM 4223 N N . TYR B 1 279 ? -21.970 18.184 10.208 1.00 29.19 278 TYR A N 1
ATOM 4224 C CA . TYR B 1 279 ? -21.470 16.811 10.113 1.00 26.99 278 TYR A CA 1
ATOM 4225 C C . TYR B 1 279 ? -22.343 15.881 10.955 1.00 36.42 278 TYR A C 1
ATOM 4226 O O . TYR B 1 279 ? -22.222 15.841 12.180 1.00 39.05 278 TYR A O 1
ATOM 4235 N N . ASN B 1 280 ? -23.198 15.102 10.291 1.00 37.56 279 ASN A N 1
ATOM 4236 C CA . ASN B 1 280 ? -24.267 14.367 10.960 1.00 41.46 279 ASN A CA 1
ATOM 4237 C C . ASN B 1 280 ? -23.779 13.041 11.533 1.00 42.99 279 ASN A C 1
ATOM 4238 O O . ASN B 1 280 ? -22.615 12.661 11.396 1.00 45.32 279 ASN A O 1
ATOM 4243 N N . ALA B 1 281 ? -24.699 12.312 12.179 1.00 50.20 280 ALA A N 1
ATOM 4244 C CA . ALA B 1 281 ? -24.299 11.116 12.916 1.00 49.12 280 ALA A CA 1
ATOM 4245 C C . ALA B 1 281 ? -23.970 9.967 11.964 1.00 54.31 280 ALA A C 1
ATOM 4246 O O . ALA B 1 281 ? -23.090 9.149 12.250 1.00 57.67 280 ALA A O 1
ATOM 4248 N N . ASP B 1 282 ? -24.591 9.930 10.792 1.00 54.31 281 ASP A N 1
ATOM 4249 C CA . ASP B 1 282 ? -24.087 9.042 9.755 1.00 53.30 281 ASP A CA 1
ATOM 4250 C C . ASP B 1 282 ? -22.759 9.577 9.252 1.00 51.83 281 ASP A C 1
ATOM 4251 O O . ASP B 1 282 ? -21.983 10.142 10.026 1.00 56.71 281 ASP A O 1
ATOM 4256 N N . ARG B 1 283 ? -22.468 9.405 7.975 1.00 53.01 282 ARG A N 1
ATOM 4257 C CA . ARG B 1 283 ? -21.255 9.989 7.422 1.00 56.53 282 ARG A CA 1
ATOM 4258 C C . ARG B 1 283 ? -21.502 11.205 6.550 1.00 51.71 282 ARG A C 1
ATOM 4259 O O . ARG B 1 283 ? -20.540 11.893 6.204 1.00 53.25 282 ARG A O 1
ATOM 4267 N N . THR B 1 284 ? -22.750 11.524 6.231 1.00 46.94 283 THR A N 1
ATOM 4268 C CA . THR B 1 284 ? -22.981 12.656 5.354 1.00 44.81 283 THR A CA 1
ATOM 4269 C C . THR B 1 284 ? -22.603 13.961 6.052 1.00 43.92 283 THR A C 1
ATOM 4270 O O . THR B 1 284 ? -22.571 14.060 7.280 1.00 41.68 283 THR A O 1
ATOM 4274 N N . LYS B 1 285 ? -22.293 14.968 5.242 1.00 44.13 284 LYS A N 1
ATOM 4275 C CA . LYS B 1 285 ? -22.165 16.338 5.713 1.00 34.53 284 LYS A CA 1
ATOM 4276 C C . LYS B 1 285 ? -23.121 17.218 4.927 1.00 33.37 284 LYS A C 1
ATOM 4277 O O . LYS B 1 285 ? -23.378 16.965 3.749 1.00 35.23 284 LYS A O 1
ATOM 4283 N N . THR B 1 286 ? -23.703 18.204 5.595 1.00 28.15 285 THR A N 1
ATOM 4284 C CA . THR B 1 286 ? -24.755 19.001 5.007 1.00 24.76 285 THR A CA 1
ATOM 4285 C C . THR B 1 286 ? -24.330 20.460 5.001 1.00 25.70 285 THR A C 1
ATOM 4286 O O . THR B 1 286 ? -23.888 20.968 6.042 1.00 26.87 285 THR A O 1
ATOM 4290 N N . PRO B 1 287 ? -24.385 21.150 3.854 1.00 28.36 286 PRO A N 1
ATOM 4291 C CA . PRO B 1 287 ? -24.037 22.577 3.834 1.00 23.39 286 PRO A CA 1
ATOM 4292 C C . PRO B 1 287 ? -25.055 23.404 4.599 1.00 20.93 286 PRO A C 1
ATOM 4293 O O . PRO B 1 287 ? -26.264 23.236 4.440 1.00 23.14 286 PRO A O 1
ATOM 4297 N N . VAL B 1 288 ? -24.544 24.311 5.431 1.00 23.53 287 VAL A N 1
ATOM 4298 C CA . VAL B 1 288 ? -25.409 25.175 6.219 1.00 24.05 287 VAL A CA 1
ATOM 4299 C C . VAL B 1 288 ? -26.220 26.124 5.338 1.00 25.51 287 VAL A C 1
ATOM 4300 O O . VAL B 1 288 ? -27.292 26.579 5.754 1.00 22.28 287 VAL A O 1
ATOM 4304 N N . ASP B 1 289 ? -25.737 26.422 4.125 1.00 28.06 288 ASP A N 1
ATOM 4305 C CA . ASP B 1 289 ? -26.532 27.018 3.041 1.00 22.17 288 ASP A CA 1
ATOM 4306 C C . ASP B 1 289 ? -27.981 26.598 3.002 1.00 19.20 288 ASP A C 1
ATOM 4307 O O . ASP B 1 289 ? -28.281 25.503 2.557 1.00 21.57 288 ASP A O 1
ATOM 4312 N N . MET C 1 2 ? 33.294 58.091 -31.141 1.00 44.01 1 MET B N 1
ATOM 4313 C CA . MET C 1 2 ? 32.061 57.352 -31.377 1.00 33.87 1 MET B CA 1
ATOM 4314 C C . MET C 1 2 ? 31.029 58.368 -31.785 1.00 28.89 1 MET B C 1
ATOM 4315 O O . MET C 1 2 ? 31.137 59.535 -31.411 1.00 28.53 1 MET B O 1
ATOM 4320 N N . LYS C 1 3 ? 30.077 57.938 -32.606 1.00 28.66 2 LYS B N 1
ATOM 4321 C CA . LYS C 1 3 ? 28.941 58.753 -32.994 1.00 27.35 2 LYS B CA 1
ATOM 4322 C C . LYS C 1 3 ? 27.756 58.360 -32.129 1.00 28.05 2 LYS B C 1
ATOM 4323 O O . LYS C 1 3 ? 27.582 57.185 -31.778 1.00 29.48 2 LYS B O 1
ATOM 4325 N N . ILE C 1 4 ? 26.962 59.353 -31.757 1.00 25.01 3 ILE B N 1
ATOM 4326 C CA . ILE C 1 4 ? 25.914 59.184 -30.758 1.00 25.75 3 ILE B CA 1
ATOM 4327 C C . ILE C 1 4 ? 24.741 60.027 -31.212 1.00 21.49 3 ILE B C 1
ATOM 4328 O O . ILE C 1 4 ? 24.923 61.192 -31.566 1.00 24.42 3 ILE B O 1
ATOM 4333 N N . GLY C 1 5 ? 23.549 59.443 -31.237 1.00 24.59 4 GLY B N 1
ATOM 4334 C CA . GLY C 1 5 ? 22.363 60.233 -31.510 1.00 26.02 4 GLY B CA 1
ATOM 4335 C C . GLY C 1 5 ? 21.404 60.307 -30.341 1.00 22.86 4 GLY B C 1
ATOM 4336 O O . GLY C 1 5 ? 21.003 59.266 -29.830 1.00 27.99 4 GLY B O 1
ATOM 4337 N N . VAL C 1 6 ? 21.028 61.523 -29.919 1.00 26.95 5 VAL B N 1
ATOM 4338 C CA . VAL C 1 6 ? 20.100 61.761 -28.814 1.00 26.12 5 VAL B CA 1
ATOM 4339 C C . VAL C 1 6 ? 18.738 62.105 -29.401 1.00 31.43 5 VAL B C 1
ATOM 4340 O O . VAL C 1 6 ? 18.636 62.982 -30.264 1.00 34.99 5 VAL B O 1
ATOM 4344 N N . ILE C 1 7 ? 17.688 61.429 -28.943 1.00 32.24 6 ILE B N 1
ATOM 4345 C CA . ILE C 1 7 ? 16.331 61.651 -29.438 1.00 30.10 6 ILE B CA 1
ATOM 4346 C C . ILE C 1 7 ? 15.569 62.442 -28.379 1.00 31.88 6 ILE B C 1
ATOM 4347 O O . ILE C 1 7 ? 15.300 61.936 -27.284 1.00 32.53 6 ILE B O 1
ATOM 4352 N N . GLY C 1 8 ? 15.222 63.689 -28.711 1.00 33.51 7 GLY B N 1
ATOM 4353 C CA . GLY C 1 8 ? 14.636 64.641 -27.786 1.00 28.74 7 GLY B CA 1
ATOM 4354 C C . GLY C 1 8 ? 15.596 65.780 -27.522 1.00 29.04 7 GLY B C 1
ATOM 4355 O O . GLY C 1 8 ? 16.789 65.543 -27.342 1.00 29.58 7 GLY B O 1
ATOM 4356 N N . ALA C 1 9 ? 15.110 67.019 -27.506 1.00 30.13 8 ALA B N 1
ATOM 4357 C CA . ALA C 1 9 ? 15.991 68.172 -27.361 1.00 33.63 8 ALA B CA 1
ATOM 4358 C C . ALA C 1 9 ? 15.640 69.034 -26.150 1.00 32.36 8 ALA B C 1
ATOM 4359 O O . ALA C 1 9 ? 16.012 70.210 -26.111 1.00 33.81 8 ALA B O 1
ATOM 4361 N N . GLY C 1 10 ? 14.943 68.470 -25.164 1.00 28.30 9 GLY B N 1
ATOM 4362 C CA . GLY C 1 10 ? 14.599 69.168 -23.942 1.00 32.61 9 GLY B CA 1
ATOM 4363 C C . GLY C 1 10 ? 15.720 69.130 -22.926 1.00 31.02 9 GLY B C 1
ATOM 4364 O O . GLY C 1 10 ? 16.880 68.878 -23.258 1.00 28.88 9 GLY B O 1
ATOM 4365 N N . THR C 1 11 ? 15.362 69.377 -21.658 1.00 32.48 10 THR B N 1
ATOM 4366 C CA . THR C 1 11 ? 16.381 69.392 -20.614 1.00 30.82 10 THR B CA 1
ATOM 4367 C C . THR C 1 11 ? 17.220 68.132 -20.678 1.00 25.66 10 THR B C 1
ATOM 4368 O O . THR C 1 11 ? 18.449 68.199 -20.752 1.00 31.09 10 THR B O 1
ATOM 4372 N N . MET C 1 12 ? 16.573 66.968 -20.682 1.00 27.58 11 MET B N 1
ATOM 4373 C CA . MET C 1 12 ? 17.343 65.734 -20.647 1.00 25.54 11 MET B CA 1
ATOM 4374 C C . MET C 1 12 ? 18.038 65.464 -21.959 1.00 22.43 11 MET B C 1
ATOM 4375 O O . MET C 1 12 ? 19.190 65.027 -21.972 1.00 22.12 11 MET B O 1
ATOM 4380 N N . GLY C 1 13 ? 17.351 65.700 -23.066 1.00 24.45 12 GLY B N 1
ATOM 4381 C CA . GLY C 1 13 ? 18.008 65.557 -24.347 1.00 24.67 12 GLY B CA 1
ATOM 4382 C C . GLY C 1 13 ? 19.237 66.429 -24.441 1.00 25.64 12 GLY B C 1
ATOM 4383 O O . GLY C 1 13 ? 20.312 65.978 -24.840 1.00 26.11 12 GLY B O 1
ATOM 4384 N N . GLN C 1 14 ? 19.103 67.691 -24.045 1.00 28.57 13 GLN B N 1
ATOM 4385 C CA . GLN C 1 14 ? 20.248 68.587 -24.076 1.00 26.51 13 GLN B CA 1
ATOM 4386 C C . GLN C 1 14 ? 21.348 68.108 -23.145 1.00 25.64 13 GLN B C 1
ATOM 4387 O O . GLN C 1 14 ? 22.533 68.147 -23.495 1.00 27.53 13 GLN B O 1
ATOM 4393 N N . GLY C 1 15 ? 20.982 67.652 -21.951 1.00 27.31 14 GLY B N 1
ATOM 4394 C CA . GLY C 1 15 ? 22.000 67.287 -20.984 1.00 22.75 14 GLY B CA 1
ATOM 4395 C C . GLY C 1 15 ? 22.724 66.013 -21.353 1.00 19.29 14 GLY B C 1
ATOM 4396 O O . GLY C 1 15 ? 23.924 65.892 -21.126 1.00 20.05 14 GLY B O 1
ATOM 4397 N N . ILE C 1 16 ? 21.999 65.041 -21.912 1.00 23.63 15 ILE B N 1
ATOM 4398 C CA . ILE C 1 16 ? 22.612 63.795 -22.371 1.00 23.05 15 ILE B CA 1
ATOM 4399 C C . ILE C 1 16 ? 23.586 64.073 -23.515 1.00 20.98 15 ILE B C 1
ATOM 4400 O O . ILE C 1 16 ? 24.636 63.429 -23.630 1.00 19.71 15 ILE B O 1
ATOM 4405 N N . ALA C 1 17 ? 23.250 65.042 -24.371 1.00 21.48 16 ALA B N 1
ATOM 4406 C CA . ALA C 1 17 ? 24.143 65.469 -25.446 1.00 21.99 16 ALA B CA 1
ATOM 4407 C C . ALA C 1 17 ? 25.421 66.090 -24.894 1.00 20.54 16 ALA B C 1
ATOM 4408 O O . ALA C 1 17 ? 26.525 65.789 -25.353 1.00 20.84 16 ALA B O 1
ATOM 4410 N N . LYS C 1 18 ? 25.274 67.000 -23.930 1.00 24.83 17 LYS B N 1
ATOM 4411 C CA . LYS C 1 18 ? 26.416 67.563 -23.215 1.00 20.15 17 LYS B CA 1
ATOM 4412 C C . LYS C 1 18 ? 27.285 66.475 -22.604 1.00 20.42 17 LYS B C 1
ATOM 4413 O O . LYS C 1 18 ? 28.515 66.554 -22.648 1.00 24.42 17 LYS B O 1
ATOM 4419 N N . ALA C 1 19 ? 26.660 65.465 -21.997 1.00 21.69 18 ALA B N 1
ATOM 4420 C CA . ALA C 1 19 ? 27.403 64.428 -21.290 1.00 22.06 18 ALA B CA 1
ATOM 4421 C C . ALA C 1 19 ? 28.311 63.643 -22.220 1.00 24.05 18 ALA B C 1
ATOM 4422 O O . ALA C 1 19 ? 29.387 63.197 -21.803 1.00 23.60 18 ALA B O 1
ATOM 4424 N N . PHE C 1 20 ? 27.887 63.440 -23.471 1.00 22.66 19 PHE B N 1
ATOM 4425 C CA . PHE C 1 20 ? 28.709 62.716 -24.432 1.00 20.31 19 PHE B CA 1
ATOM 4426 C C . PHE C 1 20 ? 29.733 63.615 -25.097 1.00 21.36 19 PHE B C 1
ATOM 4427 O O . PHE C 1 20 ? 30.869 63.200 -25.332 1.00 25.48 19 PHE B O 1
ATOM 4435 N N . ALA C 1 21 ? 29.345 64.844 -25.410 1.00 25.35 20 ALA B N 1
ATOM 4436 C CA . ALA C 1 21 ? 30.214 65.705 -26.193 1.00 27.04 20 ALA B CA 1
ATOM 4437 C C . ALA C 1 21 ? 31.335 66.288 -25.350 1.00 26.55 20 ALA B C 1
ATOM 4438 O O . ALA C 1 21 ? 32.368 66.674 -25.897 1.00 25.53 20 ALA B O 1
ATOM 4440 N N . GLN C 1 22 ? 31.148 66.380 -24.029 1.00 25.26 21 GLN B N 1
ATOM 4441 C CA . GLN C 1 22 ? 32.194 66.927 -23.179 1.00 25.85 21 GLN B CA 1
ATOM 4442 C C . GLN C 1 22 ? 33.374 65.974 -23.025 1.00 22.60 21 GLN B C 1
ATOM 4443 O O . GLN C 1 22 ? 34.461 66.421 -22.660 1.00 26.61 21 GLN B O 1
ATOM 4449 N N . VAL C 1 23 ? 33.210 64.700 -23.347 1.00 24.85 22 VAL B N 1
ATOM 4450 C CA . VAL C 1 23 ? 34.317 63.749 -23.377 1.00 26.76 22 VAL B CA 1
ATOM 4451 C C . VAL C 1 23 ? 34.992 63.787 -24.739 1.00 32.03 22 VAL B C 1
ATOM 4452 O O . VAL C 1 23 ? 34.353 63.542 -25.769 1.00 33.04 22 VAL B O 1
ATOM 4456 N N . GLU C 1 24 ? 36.291 64.059 -24.736 1.00 35.85 23 GLU B N 1
ATOM 4457 C CA . GLU C 1 24 ? 37.019 64.254 -25.978 1.0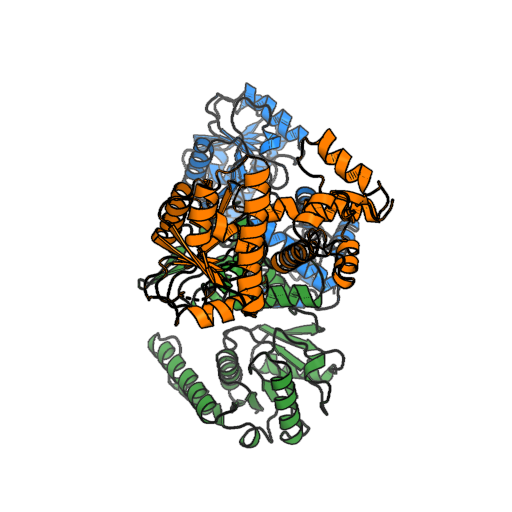0 35.39 23 GLU B CA 1
ATOM 4458 C C . GLU C 1 24 ? 36.910 63.013 -26.846 1.00 39.76 23 GLU B C 1
ATOM 4459 O O . GLU C 1 24 ? 37.287 61.916 -26.426 1.00 43.74 23 GLU B O 1
ATOM 4461 N N . GLY C 1 25 ? 36.377 63.188 -28.049 1.00 38.52 24 GLY B N 1
ATOM 4462 C CA . GLY C 1 25 ? 36.342 62.143 -29.048 1.00 34.05 24 GLY B CA 1
ATOM 4463 C C . GLY C 1 25 ? 34.957 61.763 -29.510 1.00 34.41 24 GLY B C 1
ATOM 4464 O O . GLY C 1 25 ? 34.834 61.039 -30.507 1.00 36.30 24 GLY B O 1
ATOM 4465 N N . ASN C 1 26 ? 33.907 62.211 -28.834 1.00 34.38 25 ASN B N 1
ATOM 4466 C CA . ASN C 1 26 ? 32.555 61.783 -29.145 1.00 28.61 25 ASN B CA 1
ATOM 4467 C C . ASN C 1 26 ? 31.870 62.838 -29.999 1.00 28.84 25 ASN B C 1
ATOM 4468 O O . ASN C 1 26 ? 32.157 64.031 -29.895 1.00 29.86 25 ASN B O 1
ATOM 4473 N N . THR C 1 27 ? 30.950 62.392 -30.842 1.00 29.76 26 THR B N 1
ATOM 4474 C CA . THR C 1 27 ? 30.121 63.307 -31.605 1.00 30.32 26 THR B CA 1
ATOM 4475 C C . THR C 1 27 ? 28.667 62.909 -31.427 1.00 25.03 26 THR B C 1
ATOM 4476 O O . THR C 1 27 ? 28.344 61.721 -31.378 1.00 31.38 26 THR B O 1
ATOM 4480 N N . VAL C 1 28 ? 27.804 63.912 -31.328 1.00 23.75 27 VAL B N 1
ATOM 4481 C CA . VAL C 1 28 ? 26.403 63.730 -30.990 1.00 27.27 27 VAL B CA 1
ATOM 4482 C C . VAL C 1 28 ? 25.535 64.372 -32.064 1.00 26.26 27 VAL B C 1
ATOM 4483 O O . VAL C 1 28 ? 25.872 65.424 -32.609 1.00 26.33 27 VAL B O 1
ATOM 4487 N N . ALA C 1 29 ? 24.418 63.714 -32.379 1.00 29.03 28 ALA B N 1
ATOM 4488 C CA . ALA C 1 29 ? 23.356 64.262 -33.220 1.00 29.65 28 ALA B CA 1
ATOM 4489 C C . ALA C 1 29 ? 22.144 64.568 -32.342 1.00 30.21 28 ALA B C 1
ATOM 4490 O O . ALA C 1 29 ? 21.576 63.664 -31.721 1.00 35.00 28 ALA B O 1
ATOM 4492 N N . LEU C 1 30 ? 21.736 65.831 -32.300 1.00 29.15 29 LEU B N 1
ATOM 4493 C CA . LEU C 1 30 ? 20.604 66.237 -31.480 1.00 30.59 29 LEU B CA 1
ATOM 4494 C C . LEU C 1 30 ? 19.358 66.402 -32.344 1.00 33.85 29 LEU B C 1
ATOM 4495 O O . LEU C 1 30 ? 19.421 66.910 -33.463 1.00 32.76 29 LEU B O 1
ATOM 4500 N N . CYS C 1 31 ? 18.217 65.967 -31.804 1.00 42.91 30 CYS B N 1
ATOM 4501 C CA . CYS C 1 31 ? 16.991 65.794 -32.575 1.00 40.46 30 CYS B CA 1
ATOM 4502 C C . CYS C 1 31 ? 15.792 66.190 -31.719 1.00 42.76 30 CYS B C 1
ATOM 4503 O O . CYS C 1 31 ? 15.885 66.286 -30.490 1.00 43.06 30 CYS B O 1
ATOM 4506 N N . ASP C 1 32 ? 14.667 66.442 -32.398 1.00 42.63 31 ASP B N 1
ATOM 4507 C CA . ASP C 1 32 ? 13.372 66.758 -31.790 1.00 40.04 31 ASP B CA 1
ATOM 4508 C C . ASP C 1 32 ? 12.308 66.738 -32.894 1.00 48.03 31 ASP B C 1
ATOM 4509 O O . ASP C 1 32 ? 12.600 66.436 -34.054 1.00 49.42 31 ASP B O 1
ATOM 4514 N N . ILE C 1 33 ? 11.057 67.028 -32.520 1.00 52.70 32 ILE B N 1
ATOM 4515 C CA . ILE C 1 33 ? 9.944 67.098 -33.476 1.00 53.38 32 ILE B CA 1
ATOM 4516 C C . ILE C 1 33 ? 10.114 68.288 -34.420 1.00 58.97 32 ILE B C 1
ATOM 4517 O O . ILE C 1 33 ? 10.587 68.140 -35.557 1.00 53.25 32 ILE B O 1
ATOM 4522 N N . LYS C 1 34 ? 9.710 69.472 -33.959 1.00 59.03 33 LYS B N 1
ATOM 4523 C CA . LYS C 1 34 ? 9.969 70.695 -34.701 1.00 52.43 33 LYS B CA 1
ATOM 4524 C C . LYS C 1 34 ? 11.473 70.974 -34.700 1.00 56.11 33 LYS B C 1
ATOM 4525 O O . LYS C 1 34 ? 12.107 71.003 -33.640 1.00 54.20 33 LYS B O 1
ATOM 4531 N N . GLN C 1 35 ? 12.055 71.141 -35.898 1.00 54.92 34 GLN B N 1
ATOM 4532 C CA . GLN C 1 35 ? 13.475 71.483 -36.007 1.00 48.53 34 GLN B CA 1
ATOM 4533 C C . GLN C 1 35 ? 13.809 72.769 -35.262 1.00 47.45 34 GLN B C 1
ATOM 4534 O O . GLN C 1 35 ? 14.882 72.886 -34.662 1.00 45.79 34 GLN B O 1
ATOM 4540 N N . GLU C 1 36 ? 12.926 73.763 -35.335 1.00 52.60 35 GLU B N 1
ATOM 4541 C CA . GLU C 1 36 ? 13.122 74.996 -34.582 1.00 50.36 35 GLU B CA 1
ATOM 4542 C C . GLU C 1 36 ? 13.249 74.716 -33.086 1.00 52.11 35 GLU B C 1
ATOM 4543 O O . GLU C 1 36 ? 13.919 75.468 -32.366 1.00 49.77 35 GLU B O 1
ATOM 4549 N N . TRP C 1 37 ? 12.633 73.624 -32.612 1.00 53.63 36 TRP B N 1
ATOM 4550 C CA . TRP C 1 37 ? 12.849 73.147 -31.247 1.00 50.14 36 TRP B CA 1
ATOM 4551 C C . TRP C 1 37 ? 14.178 72.405 -31.101 1.00 45.47 36 TRP B C 1
ATOM 4552 O O . TRP C 1 37 ? 14.777 72.422 -30.020 1.00 41.72 36 TRP B O 1
ATOM 4563 N N . ALA C 1 38 ? 14.649 71.743 -32.162 1.00 43.92 37 ALA B N 1
ATOM 4564 C CA . ALA C 1 38 ? 15.923 71.023 -32.118 1.00 41.49 37 ALA B CA 1
ATOM 4565 C C . ALA C 1 38 ? 17.126 71.922 -32.359 1.00 41.18 37 ALA B C 1
ATOM 4566 O O . ALA C 1 38 ? 18.266 71.511 -32.100 1.00 36.84 37 ALA B O 1
ATOM 4568 N N . GLU C 1 39 ? 16.898 73.125 -32.874 1.00 47.10 38 GLU B N 1
ATOM 4569 C CA . GLU C 1 39 ? 17.899 74.176 -32.798 1.00 42.09 38 GLU B CA 1
ATOM 4570 C C . GLU C 1 39 ? 17.720 75.024 -31.555 1.00 39.27 38 GLU B C 1
ATOM 4571 O O . GLU C 1 39 ? 18.711 75.483 -30.984 1.00 38.85 38 GLU B O 1
ATOM 4577 N N . ASN C 1 40 ? 16.479 75.214 -31.102 1.00 42.19 39 ASN B N 1
ATOM 4578 C CA . ASN C 1 40 ? 16.266 75.763 -29.769 1.00 45.15 39 ASN B CA 1
ATOM 4579 C C . ASN C 1 40 ? 16.989 74.948 -28.712 1.00 40.98 39 ASN B C 1
ATOM 4580 O O . ASN C 1 40 ? 17.414 75.492 -27.688 1.00 42.54 39 ASN B O 1
ATOM 4585 N N . GLY C 1 41 ? 17.123 73.647 -28.930 1.00 41.03 40 GLY B N 1
ATOM 4586 C CA . GLY C 1 41 ? 17.936 72.827 -28.062 1.00 39.07 40 GLY B CA 1
ATOM 4587 C C . GLY C 1 41 ? 19.371 73.292 -28.072 1.00 34.14 40 GLY B C 1
ATOM 4588 O O . GLY C 1 41 ? 19.898 73.709 -27.040 1.00 31.37 40 GLY B O 1
ATOM 4589 N N . LEU C 1 42 ? 20.010 73.251 -29.244 1.00 36.63 41 LEU B N 1
ATOM 4590 C CA . LEU C 1 42 ? 21.413 73.632 -29.330 1.00 32.60 41 LEU B CA 1
ATOM 4591 C C . LEU C 1 42 ? 21.618 75.094 -28.970 1.00 31.82 41 LEU B C 1
ATOM 4592 O O . LEU C 1 42 ? 22.754 75.502 -28.713 1.00 32.59 41 LEU B O 1
ATOM 4597 N N . ALA C 1 43 ? 20.547 75.891 -28.976 1.00 33.75 42 ALA B N 1
ATOM 4598 C CA . ALA C 1 43 ? 20.631 77.280 -28.538 1.00 33.07 42 ALA B CA 1
ATOM 4599 C C . ALA C 1 43 ? 20.794 77.366 -27.024 1.00 32.96 42 ALA B C 1
ATOM 4600 O O . ALA C 1 43 ? 21.651 78.102 -26.524 1.00 31.20 42 ALA B O 1
ATOM 4602 N N . LYS C 1 44 ? 19.988 76.603 -26.277 1.00 37.12 43 LYS B N 1
ATOM 4603 C CA . LYS C 1 44 ? 20.096 76.580 -24.821 1.00 35.00 43 LYS B CA 1
ATOM 4604 C C . LYS C 1 44 ? 21.419 75.976 -24.360 1.00 32.98 43 LYS B C 1
ATOM 4605 O O . LYS C 1 44 ? 21.792 76.151 -23.200 1.00 33.60 43 LYS B O 1
ATOM 4611 N N . ILE C 1 45 ? 22.137 75.285 -25.252 1.00 35.70 44 ILE B N 1
ATOM 4612 C CA . ILE C 1 45 ? 23.429 74.678 -24.931 1.00 31.77 44 ILE B CA 1
ATOM 4613 C C . ILE C 1 45 ? 24.559 75.695 -25.063 1.00 32.34 44 ILE B C 1
ATOM 4614 O O . ILE C 1 45 ? 25.504 75.706 -24.267 1.00 35.87 44 ILE B O 1
ATOM 4619 N N . LYS C 1 46 ? 24.502 76.555 -26.075 1.00 33.24 45 LYS B N 1
ATOM 4620 C CA . LYS C 1 46 ? 25.519 77.591 -26.161 1.00 32.10 45 LYS B CA 1
ATOM 4621 C C . LYS C 1 46 ? 25.285 78.691 -25.130 1.00 33.00 45 LYS B C 1
ATOM 4622 O O . LYS C 1 46 ? 26.245 79.230 -24.569 1.00 37.99 45 LYS B O 1
ATOM 4628 N N . LYS C 1 47 ? 24.019 79.016 -24.858 1.00 38.37 46 LYS B N 1
ATOM 4629 C CA . LYS C 1 47 ? 23.670 80.032 -23.866 1.00 37.02 46 LYS B CA 1
ATOM 4630 C C . LYS C 1 47 ? 24.189 79.669 -22.476 1.00 39.04 46 LYS B C 1
ATOM 4631 O O . LYS C 1 47 ? 24.733 80.521 -21.762 1.00 40.89 46 LYS B O 1
ATOM 4637 N N . GLY C 1 48 ? 24.029 78.410 -22.075 1.00 37.31 47 GLY B N 1
ATOM 4638 C CA . GLY C 1 48 ? 24.538 77.989 -20.782 1.00 37.70 47 GLY B CA 1
ATOM 4639 C C . GLY C 1 48 ? 26.052 77.919 -20.736 1.00 36.84 47 GLY B C 1
ATOM 4640 O O . GLY C 1 48 ? 26.664 78.281 -19.729 1.00 41.89 47 GLY B O 1
ATOM 4641 N N . TYR C 1 49 ? 26.684 77.438 -21.812 1.00 33.97 48 TYR B N 1
ATOM 4642 C CA . TYR C 1 49 ? 28.141 77.429 -21.826 1.00 34.07 48 TYR B CA 1
ATOM 4643 C C . TYR C 1 49 ? 28.711 78.830 -21.815 1.00 36.20 48 TYR B C 1
ATOM 4644 O O . TYR C 1 49 ? 29.806 79.042 -21.293 1.00 39.92 48 TYR B O 1
ATOM 4653 N N . GLU C 1 50 ? 27.980 79.800 -22.345 1.00 37.33 49 GLU B N 1
ATOM 4654 C CA . GLU C 1 50 ? 28.444 81.175 -22.253 1.00 42.43 49 GLU B CA 1
ATOM 4655 C C . GLU C 1 50 ? 28.426 81.677 -20.807 1.00 38.44 49 GLU B C 1
ATOM 4656 O O . GLU C 1 50 ? 29.393 82.297 -20.351 1.00 40.94 49 GLU B O 1
ATOM 4662 N N . LYS C 1 51 ? 27.346 81.405 -20.062 1.00 38.87 50 LYS B N 1
ATOM 4663 C CA . LYS C 1 51 ? 27.276 81.879 -18.681 1.00 44.67 50 LYS B CA 1
ATOM 4664 C C . LYS C 1 51 ? 28.333 81.234 -17.792 1.00 40.86 50 LYS B C 1
ATOM 4665 O O . LYS C 1 51 ? 28.749 81.835 -16.796 1.00 43.79 50 LYS B O 1
ATOM 4671 N N . LEU C 1 52 ? 28.787 80.029 -18.127 1.00 37.63 51 LEU B N 1
ATOM 4672 C CA . LEU C 1 52 ? 29.838 79.414 -17.326 1.00 42.41 51 LEU B CA 1
ATOM 4673 C C . LEU C 1 52 ? 31.222 79.918 -17.701 1.00 45.74 51 LEU B C 1
ATOM 4674 O O . LEU C 1 52 ? 32.058 80.134 -16.822 1.00 48.18 51 LEU B O 1
ATOM 4679 N N . VAL C 1 53 ? 31.502 80.082 -18.990 1.00 48.20 52 VAL B N 1
ATOM 4680 C CA . VAL C 1 53 ? 32.785 80.659 -19.373 1.00 45.66 52 VAL B CA 1
ATOM 4681 C C . VAL C 1 53 ? 32.920 82.053 -18.774 1.00 43.68 52 VAL B C 1
ATOM 4682 O O . VAL C 1 53 ? 33.982 82.417 -18.258 1.00 46.76 52 VAL B O 1
ATOM 4686 N N . ALA C 1 54 ? 31.834 82.832 -18.790 1.00 44.94 53 ALA B N 1
ATOM 4687 C CA . ALA C 1 54 ? 31.821 84.115 -18.096 1.00 47.12 53 ALA B CA 1
ATOM 4688 C C . ALA C 1 54 ? 32.175 83.939 -16.627 1.00 53.69 53 ALA B C 1
ATOM 4689 O O . ALA C 1 54 ? 33.107 84.572 -16.122 1.00 56.31 53 ALA B O 1
ATOM 4691 N N . LYS C 1 55 ? 31.460 83.058 -15.929 1.00 56.39 54 LYS B N 1
ATOM 4692 C CA . LYS C 1 55 ? 31.778 82.747 -14.534 1.00 47.39 54 LYS B CA 1
ATOM 4693 C C . LYS C 1 55 ? 33.107 82.009 -14.376 1.00 47.36 54 LYS B C 1
ATOM 4694 O O . LYS C 1 55 ? 33.362 81.476 -13.294 1.00 54.49 54 LYS B O 1
ATOM 4700 N N . GLY C 1 56 ? 33.960 81.921 -15.396 1.00 46.30 55 GLY B N 1
ATOM 4701 C CA . GLY C 1 56 ? 35.256 81.298 -15.264 1.00 42.01 55 GLY B CA 1
ATOM 4702 C C . GLY C 1 56 ? 35.253 79.804 -15.036 1.00 45.60 55 GLY B C 1
ATOM 4703 O O . GLY C 1 56 ? 36.327 79.227 -14.824 1.00 45.35 55 GLY B O 1
ATOM 4704 N N . LYS C 1 57 ? 34.098 79.141 -15.096 1.00 49.96 56 LYS B N 1
ATOM 4705 C CA . LYS C 1 57 ? 34.104 77.714 -14.803 1.00 48.92 56 LYS B CA 1
ATOM 4706 C C . LYS C 1 57 ? 34.603 76.884 -15.983 1.00 47.65 56 LYS B C 1
ATOM 4707 O O . LYS C 1 57 ? 35.161 75.799 -15.785 1.00 46.33 56 LYS B O 1
ATOM 4713 N N . ILE C 1 58 ? 34.458 77.387 -17.205 1.00 48.92 57 ILE B N 1
ATOM 4714 C CA . ILE C 1 58 ? 34.858 76.673 -18.424 1.00 43.11 57 ILE B CA 1
ATOM 4715 C C . ILE C 1 58 ? 35.799 77.562 -19.238 1.00 39.07 57 ILE B C 1
ATOM 4716 O O . ILE C 1 58 ? 35.601 78.789 -19.234 1.00 38.75 57 ILE B O 1
ATOM 4721 N N . PRO C 1 59 ? 36.816 77.023 -19.926 1.00 43.74 58 PRO B N 1
ATOM 4722 C CA . PRO C 1 59 ? 37.547 77.824 -20.908 1.00 40.42 58 PRO B CA 1
ATOM 4723 C C . PRO C 1 59 ? 36.813 77.882 -22.238 1.00 34.83 58 PRO B C 1
ATOM 4724 O O . PRO C 1 59 ? 36.329 76.866 -22.743 1.00 36.37 58 PRO B O 1
ATOM 4728 N N . GLN C 1 60 ? 36.737 79.093 -22.803 1.00 31.83 59 GLN B N 1
ATOM 4729 C CA . GLN C 1 60 ? 35.975 79.312 -24.035 1.00 35.62 59 GLN B CA 1
ATOM 4730 C C . GLN C 1 60 ? 36.304 78.282 -25.110 1.00 36.79 59 GLN B C 1
ATOM 4731 O O . GLN C 1 60 ? 35.427 77.850 -25.868 1.00 35.34 59 GLN B O 1
ATOM 4737 N N . GLU C 1 61 ? 37.551 77.840 -25.153 1.00 39.08 60 GLU B N 1
ATOM 4738 C CA . GLU C 1 61 ? 37.973 76.904 -26.180 1.00 37.81 60 GLU B CA 1
ATOM 4739 C C . GLU C 1 61 ? 37.378 75.523 -25.943 1.00 39.51 60 GLU B C 1
ATOM 4740 O O . GLU C 1 61 ? 37.114 74.786 -26.901 1.00 35.01 60 GLU B O 1
ATOM 4746 N N . LYS C 1 62 ? 37.166 75.156 -24.673 1.00 43.67 61 LYS B N 1
ATOM 4747 C CA . LYS C 1 62 ? 36.505 73.888 -24.370 1.00 36.81 61 LYS B CA 1
ATOM 4748 C C . LYS C 1 62 ? 35.009 73.989 -24.599 1.00 29.74 61 LYS B C 1
ATOM 4749 O O . LYS C 1 62 ? 34.399 73.060 -25.137 1.00 32.26 61 LYS B O 1
ATOM 4755 N N . ALA C 1 63 ? 34.406 75.113 -24.202 1.00 30.59 62 ALA B N 1
ATOM 4756 C CA . ALA C 1 63 ? 33.009 75.347 -24.530 1.00 29.89 62 ALA B CA 1
ATOM 4757 C C . ALA C 1 63 ? 32.797 75.293 -26.038 1.00 34.86 62 ALA B C 1
ATOM 4758 O O . ALA C 1 63 ? 31.782 74.763 -26.505 1.00 32.46 62 ALA B O 1
ATOM 4760 N N . ASP C 1 64 ? 33.779 75.779 -26.818 1.00 33.75 63 ASP B N 1
ATOM 4761 C CA . ASP C 1 64 ? 33.656 75.807 -28.276 1.00 31.72 63 ASP B CA 1
ATOM 4762 C C . ASP C 1 64 ? 33.964 74.458 -28.914 1.00 30.81 63 ASP B C 1
ATOM 4763 O O . ASP C 1 64 ? 33.475 74.168 -30.010 1.00 29.06 63 ASP B O 1
ATOM 4768 N N . ALA C 1 65 ? 34.762 73.628 -28.247 1.00 31.18 64 ALA B N 1
ATOM 4769 C CA . ALA C 1 65 ? 35.048 72.280 -28.719 1.00 28.76 64 ALA B CA 1
ATOM 4770 C C . ALA C 1 65 ? 33.880 71.314 -28.535 1.00 29.25 64 ALA B C 1
ATOM 4771 O O . ALA C 1 65 ? 33.822 70.289 -29.221 1.00 29.18 64 ALA B O 1
ATOM 4773 N N . ILE C 1 66 ? 32.956 71.579 -27.619 1.00 28.09 65 ILE B N 1
ATOM 4774 C CA . ILE C 1 66 ? 31.906 70.596 -27.435 1.00 28.06 65 ILE B CA 1
ATOM 4775 C C . ILE C 1 66 ? 30.646 71.017 -28.183 1.00 26.94 65 ILE B C 1
ATOM 4776 O O . ILE C 1 66 ? 29.898 70.160 -28.654 1.00 26.26 65 ILE B O 1
ATOM 4781 N N . VAL C 1 67 ? 30.367 72.321 -28.286 1.00 29.95 66 VAL B N 1
ATOM 4782 C CA . VAL C 1 67 ? 29.210 72.748 -29.070 1.00 34.17 66 VAL B CA 1
ATOM 4783 C C . VAL C 1 67 ? 29.454 72.556 -30.558 1.00 31.86 66 VAL B C 1
ATOM 4784 O O . VAL C 1 67 ? 28.526 72.694 -31.357 1.00 34.15 66 VAL B O 1
ATOM 4788 N N . ALA C 1 68 ? 30.682 72.229 -30.947 1.00 31.75 67 ALA B N 1
ATOM 4789 C CA . ALA C 1 68 ? 30.981 71.862 -32.322 1.00 34.71 67 ALA B CA 1
ATOM 4790 C C . ALA C 1 68 ? 30.859 70.360 -32.574 1.00 33.39 67 ALA B C 1
ATOM 4791 O O . ALA C 1 68 ? 30.880 69.938 -33.735 1.00 32.61 67 ALA B O 1
ATOM 4793 N N . ALA C 1 69 ? 30.720 69.549 -31.517 1.00 31.97 68 ALA B N 1
ATOM 4794 C CA . ALA C 1 69 ? 30.478 68.117 -31.636 1.00 30.90 68 ALA B CA 1
ATOM 4795 C C . ALA C 1 69 ? 28.992 67.758 -31.661 1.00 26.56 68 ALA B C 1
ATOM 4796 O O . ALA C 1 69 ? 28.665 66.588 -31.863 1.00 30.49 68 ALA B O 1
ATOM 4798 N N . ILE C 1 70 ? 28.094 68.726 -31.495 1.00 26.15 69 ILE B N 1
ATOM 4799 C CA . ILE C 1 70 ? 26.653 68.506 -31.463 1.00 26.31 69 ILE B CA 1
ATOM 4800 C C . ILE C 1 70 ? 26.051 69.058 -32.757 1.00 29.13 69 ILE B C 1
ATOM 4801 O O . ILE C 1 70 ? 26.245 70.236 -33.076 1.00 29.77 69 ILE B O 1
ATOM 4806 N N . THR C 1 71 ? 25.326 68.214 -33.494 1.00 31.62 70 THR B N 1
ATOM 4807 C CA . THR C 1 71 ? 24.722 68.565 -34.790 1.00 30.90 70 THR B CA 1
ATOM 4808 C C . THR C 1 71 ? 23.210 68.360 -34.764 1.00 25.05 70 THR B C 1
ATOM 4809 O O . THR C 1 71 ? 22.754 67.211 -34.601 1.00 30.12 70 THR B O 1
ATOM 4813 N N . PRO C 1 72 ? 22.398 69.404 -34.962 1.00 26.78 71 PRO B N 1
ATOM 4814 C CA . PRO C 1 72 ? 20.939 69.214 -34.939 1.00 32.35 71 PRO B CA 1
ATOM 4815 C C . PRO C 1 72 ? 20.467 68.586 -36.241 1.00 34.12 71 PRO B C 1
ATOM 4816 O O . PRO C 1 72 ? 20.727 69.128 -37.312 1.00 36.02 71 PRO B O 1
ATOM 4820 N N . GLY C 1 73 ? 19.742 67.472 -36.151 1.00 37.84 72 GLY B N 1
ATOM 4821 C CA . GLY C 1 73 ? 19.412 66.716 -37.344 1.00 39.23 72 GLY B CA 1
ATOM 4822 C C . GLY C 1 73 ? 17.965 66.293 -37.488 1.00 36.14 72 GLY B C 1
ATOM 4823 O O . GLY C 1 73 ? 17.118 66.836 -36.801 1.00 35.61 72 GLY B O 1
ATOM 4824 N N . LEU C 1 78 ? 21.577 62.342 -40.148 1.00 53.49 77 LEU B N 1
ATOM 4825 C CA . LEU C 1 78 ? 22.597 62.357 -39.105 1.00 53.16 77 LEU B CA 1
ATOM 4826 C C . LEU C 1 78 ? 22.538 61.079 -38.284 1.00 47.62 77 LEU B C 1
ATOM 4827 O O . LEU C 1 78 ? 23.566 60.483 -37.965 1.00 46.62 77 LEU B O 1
ATOM 4829 N N . CYS C 1 79 ? 21.320 60.648 -37.956 1.00 46.70 78 CYS B N 1
ATOM 4830 C CA . CYS C 1 79 ? 21.157 59.435 -37.162 1.00 51.11 78 CYS B CA 1
ATOM 4831 C C . CYS C 1 79 ? 21.540 58.173 -37.916 1.00 43.24 78 CYS B C 1
ATOM 4832 O O . CYS C 1 79 ? 21.586 57.099 -37.309 1.00 42.87 78 CYS B O 1
ATOM 4835 N N . ALA C 1 80 ? 21.827 58.285 -39.212 1.00 49.25 79 ALA B N 1
ATOM 4836 C CA . ALA C 1 80 ? 22.002 57.104 -40.039 1.00 42.84 79 ALA B CA 1
ATOM 4837 C C . ALA C 1 80 ? 23.255 56.329 -39.666 1.00 44.74 79 ALA B C 1
ATOM 4838 O O . ALA C 1 80 ? 23.334 55.128 -39.943 1.00 45.27 79 ALA B O 1
ATOM 4840 N N . ASP C 1 81 ? 24.230 56.982 -39.023 1.00 48.97 80 ASP B N 1
ATOM 4841 C CA . ASP C 1 81 ? 25.562 56.411 -38.816 1.00 50.72 80 ASP B CA 1
ATOM 4842 C C . ASP C 1 81 ? 25.971 56.286 -37.345 1.00 42.73 80 ASP B C 1
ATOM 4843 O O . ASP C 1 81 ? 27.123 55.931 -37.054 1.00 40.87 80 ASP B O 1
ATOM 4848 N N . CYS C 1 82 ? 25.080 56.563 -36.405 1.00 41.06 81 CYS B N 1
ATOM 4849 C CA . CYS C 1 82 ? 25.488 56.493 -35.015 1.00 30.26 81 CYS B CA 1
ATOM 4850 C C . CYS C 1 82 ? 25.801 55.066 -34.603 1.00 29.45 81 CYS B C 1
ATOM 4851 O O . CYS C 1 82 ? 25.283 54.102 -35.159 1.00 34.28 81 CYS B O 1
ATOM 4854 N N . ASP C 1 83 ? 26.685 54.943 -33.625 1.00 32.52 82 ASP B N 1
ATOM 4855 C CA . ASP C 1 83 ? 26.955 53.672 -32.976 1.00 32.34 82 ASP B CA 1
ATOM 4856 C C . ASP C 1 83 ? 26.049 53.422 -31.783 1.00 30.36 82 ASP B C 1
ATOM 4857 O O . ASP C 1 83 ? 25.996 52.291 -31.287 1.00 31.32 82 ASP B O 1
ATOM 4862 N N . LEU C 1 84 ? 25.336 54.448 -31.321 1.00 33.02 83 LEU B N 1
ATOM 4863 C CA . LEU C 1 84 ? 24.497 54.349 -30.139 1.00 27.64 83 LEU B CA 1
ATOM 4864 C C . LEU C 1 84 ? 23.426 55.430 -30.219 1.00 26.31 83 LEU B C 1
ATOM 4865 O O . LEU C 1 84 ? 23.719 56.579 -30.551 1.00 25.75 83 LEU B O 1
ATOM 4870 N N . ILE C 1 85 ? 22.187 55.047 -29.917 1.00 29.10 84 ILE B N 1
ATOM 4871 C CA . ILE C 1 85 ? 21.030 55.940 -29.889 1.00 26.63 84 ILE B CA 1
ATOM 4872 C C . ILE C 1 85 ? 20.551 56.034 -28.436 1.00 24.09 84 ILE B C 1
ATOM 4873 O O . ILE C 1 85 ? 20.380 55.004 -27.778 1.00 27.11 84 ILE B O 1
ATOM 4878 N N . VAL C 1 86 ? 20.348 57.252 -27.928 1.00 23.87 85 VAL B N 1
ATOM 4879 C CA . VAL C 1 86 ? 19.677 57.470 -26.641 1.00 25.92 85 VAL B CA 1
ATOM 4880 C C . VAL C 1 86 ? 18.463 58.342 -26.909 1.00 23.11 85 VAL B C 1
ATOM 4881 O O . VAL C 1 86 ? 18.602 59.515 -27.272 1.00 25.84 85 VAL B O 1
ATOM 4885 N N . GLU C 1 87 ? 17.276 57.778 -26.719 1.00 25.41 86 GLU B N 1
ATOM 4886 C CA . GLU C 1 87 ? 16.047 58.550 -26.788 1.00 28.80 86 GLU B CA 1
ATOM 4887 C C . GLU C 1 87 ? 15.750 59.147 -25.423 1.00 27.65 86 GLU B C 1
ATOM 4888 O O . GLU C 1 87 ? 15.828 58.465 -24.398 1.00 24.98 86 GLU B O 1
ATOM 4894 N N . ALA C 1 88 ? 15.482 60.435 -25.416 1.00 27.39 87 ALA B N 1
ATOM 4895 C CA . ALA C 1 88 ? 14.953 61.131 -24.265 1.00 30.54 87 ALA B CA 1
ATOM 4896 C C . ALA C 1 88 ? 13.713 61.884 -24.699 1.00 29.21 87 ALA B C 1
ATOM 4897 O O . ALA C 1 88 ? 13.608 63.102 -24.573 1.00 30.45 87 ALA B O 1
ATOM 4899 N N . ALA C 1 89 ? 12.784 61.137 -25.287 1.00 31.35 88 ALA B N 1
ATOM 4900 C CA . ALA C 1 89 ? 11.529 61.657 -25.796 1.00 34.17 88 ALA B CA 1
ATOM 4901 C C . ALA C 1 89 ? 10.501 61.677 -24.666 1.00 34.62 88 ALA B C 1
ATOM 4902 O O . ALA C 1 89 ? 10.821 61.407 -23.507 1.00 32.89 88 ALA B O 1
ATOM 4904 N N . PHE C 1 90 ? 9.259 62.022 -24.997 1.00 35.20 89 PHE B N 1
ATOM 4905 C CA . PHE C 1 90 ? 8.180 62.109 -24.019 1.00 39.33 89 PHE B CA 1
ATOM 4906 C C . PHE C 1 90 ? 7.897 60.718 -23.443 1.00 37.86 89 PHE B C 1
ATOM 4907 O O . PHE C 1 90 ? 8.059 59.700 -24.121 1.00 38.86 89 PHE B O 1
ATOM 4915 N N . GLU C 1 91 ? 7.473 60.674 -22.177 1.00 39.37 90 GLU B N 1
ATOM 4916 C CA . GLU C 1 91 ? 7.373 59.417 -21.427 1.00 36.13 90 GLU B CA 1
ATOM 4917 C C . GLU C 1 91 ? 5.989 58.773 -21.639 1.00 39.74 90 GLU B C 1
ATOM 4918 O O . GLU C 1 91 ? 5.226 58.495 -20.705 1.00 34.29 90 GLU B O 1
ATOM 4924 N N . ASP C 1 92 ? 5.671 58.532 -22.921 1.00 42.83 91 ASP B N 1
ATOM 4925 C CA . ASP C 1 92 ? 4.435 57.873 -23.350 1.00 45.47 91 ASP B CA 1
ATOM 4926 C C . ASP C 1 92 ? 4.806 56.667 -24.212 1.00 44.57 91 ASP B C 1
ATOM 4927 O O . ASP C 1 92 ? 5.627 56.780 -25.128 1.00 38.54 91 ASP B O 1
ATOM 4932 N N . MET C 1 93 ? 4.207 55.515 -23.923 1.00 44.49 92 MET B N 1
ATOM 4933 C CA . MET C 1 93 ? 4.746 54.263 -24.443 1.00 39.84 92 MET B CA 1
ATOM 4934 C C . MET C 1 93 ? 4.657 54.201 -25.962 1.00 39.71 92 MET B C 1
ATOM 4935 O O . MET C 1 93 ? 5.659 53.983 -26.649 1.00 39.04 92 MET B O 1
ATOM 4940 N N . LYS C 1 94 ? 3.464 54.397 -26.513 1.00 44.85 93 LYS B N 1
ATOM 4941 C CA . LYS C 1 94 ? 3.345 54.402 -27.968 1.00 46.71 93 LYS B CA 1
ATOM 4942 C C . LYS C 1 94 ? 4.202 55.496 -28.595 1.00 43.26 93 LYS B C 1
ATOM 4943 O O . LYS C 1 94 ? 4.664 55.344 -29.733 1.00 42.36 93 LYS B O 1
ATOM 4949 N N . VAL C 1 95 ? 4.456 56.580 -27.854 1.00 43.54 94 VAL B N 1
ATOM 4950 C CA . VAL C 1 95 ? 5.386 57.611 -28.310 1.00 43.54 94 VAL B CA 1
ATOM 4951 C C . VAL C 1 95 ? 6.785 57.032 -28.506 1.00 40.49 94 VAL B C 1
ATOM 4952 O O . VAL C 1 95 ? 7.467 57.353 -29.487 1.00 36.41 94 VAL B O 1
ATOM 4956 N N . LYS C 1 96 ? 7.225 56.150 -27.587 1.00 40.66 95 LYS B N 1
ATOM 4957 C CA . LYS C 1 96 ? 8.547 55.517 -27.676 1.00 39.09 95 LYS B CA 1
ATOM 4958 C C . LYS C 1 96 ? 8.604 54.347 -28.658 1.00 39.61 95 LYS B C 1
ATOM 4959 O O . LYS C 1 96 ? 9.621 54.172 -29.342 1.00 36.04 95 LYS B O 1
ATOM 4965 N N . GLN C 1 97 ? 7.569 53.502 -28.709 1.00 42.11 96 GLN B N 1
ATOM 4966 C CA . GLN C 1 97 ? 7.542 52.443 -29.718 1.00 41.69 96 GLN B CA 1
ATOM 4967 C C . GLN C 1 97 ? 7.631 53.014 -31.132 1.00 39.13 96 GLN B C 1
ATOM 4968 O O . GLN C 1 97 ? 8.424 52.542 -31.953 1.00 40.20 96 GLN B O 1
ATOM 4974 N N . THR C 1 98 ? 6.812 54.032 -31.428 1.00 42.45 97 THR B N 1
ATOM 4975 C CA . THR C 1 98 ? 6.753 54.633 -32.760 1.00 39.95 97 THR B CA 1
ATOM 4976 C C . THR C 1 98 ? 8.090 55.228 -33.177 1.00 36.78 97 THR B C 1
ATOM 4977 O O . THR C 1 98 ? 8.633 54.875 -34.227 1.00 35.44 97 THR B O 1
ATOM 4981 N N . THR C 1 99 ? 8.615 56.164 -32.384 1.00 37.55 98 THR B N 1
ATOM 4982 C CA . THR C 1 99 ? 9.984 56.637 -32.568 1.00 35.32 98 THR B CA 1
ATOM 4983 C C . THR C 1 99 ? 10.952 55.484 -32.844 1.00 39.25 98 THR B C 1
ATOM 4984 O O . THR C 1 99 ? 11.501 55.375 -33.946 1.00 40.01 98 THR B O 1
ATOM 4988 N N . PHE C 1 100 ? 11.159 54.598 -31.855 1.00 40.83 99 PHE B N 1
ATOM 4989 C CA . PHE C 1 100 ? 12.028 53.432 -32.049 1.00 36.63 99 PHE B CA 1
ATOM 4990 C C . PHE C 1 100 ? 11.616 52.608 -33.266 1.00 37.13 99 PHE B C 1
ATOM 4991 O O . PHE C 1 100 ? 12.472 52.109 -34.007 1.00 35.76 99 PHE B O 1
ATOM 4999 N N . GLY C 1 101 ? 10.317 52.409 -33.450 1.00 36.54 100 GLY B N 1
ATOM 5000 C CA . GLY C 1 101 ? 9.791 51.892 -34.690 1.00 38.68 100 GLY B CA 1
ATOM 5001 C C . GLY C 1 101 ? 10.303 52.685 -35.866 1.00 36.56 100 GLY B C 1
ATOM 5002 O O . GLY C 1 101 ? 10.973 52.112 -36.724 1.00 40.21 100 GLY B O 1
ATOM 5003 N N . GLU C 1 102 ? 10.034 53.995 -35.913 1.00 35.33 101 GLU B N 1
ATOM 5004 C CA . GLU C 1 102 ? 10.570 54.777 -37.019 1.00 38.43 101 GLU B CA 1
ATOM 5005 C C . GLU C 1 102 ? 12.091 54.742 -37.086 1.00 39.31 101 GLU B C 1
ATOM 5006 O O . GLU C 1 102 ? 12.643 55.159 -38.108 1.00 37.94 101 GLU B O 1
ATOM 5012 N N . LEU C 1 103 ? 12.772 54.166 -36.084 1.00 40.27 102 LEU B N 1
ATOM 5013 C CA . LEU C 1 103 ? 14.215 54.307 -35.937 1.00 39.03 102 LEU B CA 1
ATOM 5014 C C . LEU C 1 103 ? 15.016 53.062 -36.275 1.00 35.14 102 LEU B C 1
ATOM 5015 O O . LEU C 1 103 ? 16.208 53.190 -36.556 1.00 35.00 102 LEU B O 1
ATOM 5020 N N . ASP C 1 104 ? 14.410 51.869 -36.223 1.00 39.99 103 ASP B N 1
ATOM 5021 C CA . ASP C 1 104 ? 15.102 50.644 -36.629 1.00 37.19 103 ASP B CA 1
ATOM 5022 C C . ASP C 1 104 ? 15.456 50.640 -38.105 1.00 39.86 103 ASP B C 1
ATOM 5023 O O . ASP C 1 104 ? 16.461 50.034 -38.492 1.00 38.98 103 ASP B O 1
ATOM 5028 N N . LYS C 1 105 ? 14.633 51.270 -38.943 1.00 40.75 104 LYS B N 1
ATOM 5029 C CA . LYS C 1 105 ? 15.070 51.577 -40.299 1.00 43.11 104 LYS B CA 1
ATOM 5030 C C . LYS C 1 105 ? 16.272 52.511 -40.280 1.00 42.56 104 LYS B C 1
ATOM 5031 O O . LYS C 1 105 ? 17.343 52.171 -40.791 1.00 45.57 104 LYS B O 1
ATOM 5037 N N . ILE C 1 106 ? 16.120 53.685 -39.658 1.00 38.01 105 ILE B N 1
ATOM 5038 C CA . ILE C 1 106 ? 16.995 54.803 -39.986 1.00 37.42 105 ILE B CA 1
ATOM 5039 C C . ILE C 1 106 ? 18.434 54.516 -39.577 1.00 41.23 105 ILE B C 1
ATOM 5040 O O . ILE C 1 106 ? 19.371 54.869 -40.295 1.00 48.28 105 ILE B O 1
ATOM 5045 N N . CYS C 1 107 ? 18.646 53.864 -38.446 1.00 38.80 106 CYS B N 1
ATOM 5046 C CA . CYS C 1 107 ? 20.028 53.725 -38.028 1.00 39.43 106 CYS B CA 1
ATOM 5047 C C . CYS C 1 107 ? 20.669 52.531 -38.705 1.00 39.06 106 CYS B C 1
ATOM 5048 O O . CYS C 1 107 ? 20.002 51.580 -39.116 1.00 37.92 106 CYS B O 1
ATOM 5051 N N . LYS C 1 108 ? 21.988 52.605 -38.810 1.00 46.05 107 LYS B N 1
ATOM 5052 C CA . LYS C 1 108 ? 22.851 51.510 -39.206 1.00 38.90 107 LYS B CA 1
ATOM 5053 C C . LYS C 1 108 ? 22.391 50.230 -38.546 1.00 38.07 107 LYS B C 1
ATOM 5054 O O . LYS C 1 108 ? 21.840 50.262 -37.448 1.00 38.94 107 LYS B O 1
ATOM 5056 N N . PRO C 1 109 ? 22.574 49.097 -39.204 1.00 43.09 108 PRO B N 1
ATOM 5057 C CA . PRO C 1 109 ? 22.092 47.835 -38.626 1.00 43.89 108 PRO B CA 1
ATOM 5058 C C . PRO C 1 109 ? 22.664 47.569 -37.248 1.00 43.96 108 PRO B C 1
ATOM 5059 O O . PRO C 1 109 ? 21.917 47.329 -36.297 1.00 39.97 108 PRO B O 1
ATOM 5063 N N . GLU C 1 110 ? 23.982 47.646 -37.104 1.00 42.08 109 GLU B N 1
ATOM 5064 C CA . GLU C 1 110 ? 24.612 47.348 -35.826 1.00 40.74 109 GLU B CA 1
ATOM 5065 C C . GLU C 1 110 ? 24.944 48.682 -35.176 1.00 43.90 109 GLU B C 1
ATOM 5066 O O . GLU C 1 110 ? 26.039 49.226 -35.338 1.00 52.45 109 GLU B O 1
ATOM 5072 N N . CYS C 1 111 ? 23.970 49.202 -34.444 1.00 38.65 110 CYS B N 1
ATOM 5073 C CA . CYS C 1 111 ? 24.105 50.359 -33.584 1.00 34.60 110 CYS B CA 1
ATOM 5074 C C . CYS C 1 111 ? 23.224 50.057 -32.383 1.00 36.52 110 CYS B C 1
ATOM 5075 O O . CYS C 1 111 ? 22.194 49.392 -32.529 1.00 37.57 110 CYS B O 1
ATOM 5078 N N . ILE C 1 112 ? 23.630 50.508 -31.197 1.00 37.63 111 ILE B N 1
ATOM 5079 C CA . ILE C 1 112 ? 22.928 50.132 -29.968 1.00 30.63 111 ILE B CA 1
ATOM 5080 C C . ILE C 1 112 ? 21.792 51.098 -29.691 1.00 28.85 111 ILE B C 1
ATOM 5081 O O . ILE C 1 112 ? 21.964 52.316 -29.770 1.00 31.86 111 ILE B O 1
ATOM 5086 N N . PHE C 1 113 ? 20.624 50.542 -29.366 1.00 27.13 112 PHE B N 1
ATOM 5087 C CA . PHE C 1 113 ? 19.423 51.301 -29.045 1.00 24.77 112 PHE B CA 1
ATOM 5088 C C . PHE C 1 113 ? 19.286 51.340 -27.524 1.00 25.62 112 PHE B C 1
ATOM 5089 O O . PHE C 1 113 ? 19.288 50.287 -26.878 1.00 23.23 112 PHE B O 1
ATOM 5097 N N . ALA C 1 114 ? 19.170 52.551 -26.963 1.00 27.56 113 ALA B N 1
ATOM 5098 C CA . ALA C 1 114 ? 19.030 52.779 -25.525 1.00 24.32 113 ALA B CA 1
ATOM 5099 C C . ALA C 1 114 ? 17.986 53.861 -25.252 1.00 23.22 113 ALA B C 1
ATOM 5100 O O . ALA C 1 114 ? 17.971 54.896 -25.919 1.00 26.95 113 ALA B O 1
ATOM 5102 N N . SER C 1 115 ? 17.130 53.642 -24.251 1.00 23.21 114 SER B N 1
ATOM 5103 C CA . SER C 1 115 ? 16.099 54.604 -23.880 1.00 21.42 114 SER B CA 1
ATOM 5104 C C . SER C 1 115 ? 16.433 55.216 -22.522 1.00 20.82 114 SER B C 1
ATOM 5105 O O . SER C 1 115 ? 16.943 54.527 -21.635 1.00 22.55 114 SER B O 1
ATOM 5108 N N . ASN C 1 116 ? 16.186 56.519 -22.367 1.00 22.01 115 ASN B N 1
ATOM 5109 C CA . ASN C 1 116 ? 16.378 57.206 -21.089 1.00 23.19 115 ASN B CA 1
ATOM 5110 C C . ASN C 1 116 ? 15.073 57.306 -20.315 1.00 21.29 115 ASN B C 1
ATOM 5111 O O . ASN C 1 116 ? 14.925 58.164 -19.439 1.00 26.53 115 ASN B O 1
ATOM 5116 N N . THR C 1 117 ? 14.135 56.407 -20.595 1.00 25.88 116 THR B N 1
ATOM 5117 C CA . THR C 1 117 ? 12.848 56.424 -19.916 1.00 27.16 116 THR B CA 1
ATOM 5118 C C . THR C 1 117 ? 13.020 56.385 -18.401 1.00 25.28 116 THR B C 1
ATOM 5119 O O . THR C 1 117 ? 14.014 55.874 -17.874 1.00 27.02 116 THR B O 1
ATOM 5123 N N . ALA C 1 118 ? 12.036 56.964 -17.710 1.00 25.69 117 ALA B N 1
ATOM 5124 C CA . ALA C 1 118 ? 12.105 57.138 -16.265 1.00 24.17 117 ALA B CA 1
ATOM 5125 C C . ALA C 1 118 ? 11.605 55.905 -15.512 1.00 24.04 117 ALA B C 1
ATOM 5126 O O . ALA C 1 118 ? 12.220 55.494 -14.526 1.00 23.95 117 ALA B O 1
ATOM 5128 N N . SER C 1 119 ? 10.514 55.291 -15.970 1.00 24.87 118 SER B N 1
ATOM 5129 C CA . SER C 1 119 ? 9.964 54.134 -15.278 1.00 25.37 118 SER B CA 1
ATOM 5130 C C . SER C 1 119 ? 9.317 53.096 -16.185 1.00 28.61 118 SER B C 1
ATOM 5131 O O . SER C 1 119 ? 8.986 52.016 -15.685 1.00 29.33 118 SER B O 1
ATOM 5134 N N . LEU C 1 120 ? 9.143 53.366 -17.487 1.00 30.70 119 LEU B N 1
ATOM 5135 C CA . LEU C 1 120 ? 8.425 52.469 -18.394 1.00 26.61 119 LEU B CA 1
ATOM 5136 C C . LEU C 1 120 ? 9.189 51.175 -18.626 1.00 22.45 119 LEU B C 1
ATOM 5137 O O . LEU C 1 120 ? 10.417 51.121 -18.545 1.00 21.81 119 LEU B O 1
ATOM 5142 N N . SER C 1 121 ? 8.442 50.122 -18.919 1.00 23.56 120 SER B N 1
ATOM 5143 C CA . SER C 1 121 ? 9.082 48.841 -19.110 1.00 23.85 120 SER B CA 1
ATOM 5144 C C . SER C 1 121 ? 9.967 48.950 -20.324 1.00 24.84 120 SER B C 1
ATOM 5145 O O . SER C 1 121 ? 9.541 49.431 -21.371 1.00 27.83 120 SER B O 1
ATOM 5148 N N . ILE C 1 122 ? 11.228 48.583 -20.145 1.00 31.79 121 ILE B N 1
ATOM 5149 C CA . ILE C 1 122 ? 12.157 48.477 -21.260 1.00 26.67 121 ILE B CA 1
ATOM 5150 C C . ILE C 1 122 ? 11.711 47.380 -22.218 1.00 27.94 121 ILE B C 1
ATOM 5151 O O . ILE C 1 122 ? 11.781 47.542 -23.440 1.00 28.19 121 ILE B O 1
ATOM 5156 N N . THR C 1 123 ? 11.186 46.277 -21.674 1.00 27.75 122 THR B N 1
ATOM 5157 C CA . THR C 1 123 ? 10.895 45.086 -22.468 1.00 28.19 122 THR B CA 1
ATOM 5158 C C . THR C 1 123 ? 9.770 45.324 -23.464 1.00 26.58 122 THR B C 1
ATOM 5159 O O . THR C 1 123 ? 9.796 44.808 -24.590 1.00 25.77 122 THR B O 1
ATOM 5163 N N . GLU C 1 124 ? 8.750 46.059 -23.052 1.00 25.83 123 GLU B N 1
ATOM 5164 C CA . GLU C 1 124 ? 7.685 46.390 -23.981 1.00 26.68 123 GLU B CA 1
ATOM 5165 C C . GLU C 1 124 ? 8.137 47.469 -24.953 1.00 28.78 123 GLU B C 1
ATOM 5166 O O . GLU C 1 124 ? 7.729 47.457 -26.116 1.00 32.84 123 GLU B O 1
ATOM 5172 N N . ILE C 1 125 ? 9.007 48.388 -24.516 1.00 27.63 124 ILE B N 1
ATOM 5173 C CA . ILE C 1 125 ? 9.472 49.443 -25.416 1.00 27.83 124 ILE B CA 1
ATOM 5174 C C . ILE C 1 125 ? 10.066 48.836 -26.680 1.00 28.48 124 ILE B C 1
ATOM 5175 O O . ILE C 1 125 ? 9.739 49.245 -27.798 1.00 37.59 124 ILE B O 1
ATOM 5180 N N . GLY C 1 126 ? 10.915 47.830 -26.522 1.00 26.09 125 GLY B N 1
ATOM 5181 C CA . GLY C 1 126 ? 11.529 47.153 -27.641 1.00 27.53 125 GLY B CA 1
ATOM 5182 C C . GLY C 1 126 ? 10.906 45.799 -27.886 1.00 30.08 125 GLY B C 1
ATOM 5183 O O . GLY C 1 126 ? 11.366 44.784 -27.356 1.00 38.08 125 GLY B O 1
ATOM 5184 N N . LYS C 1 127 ? 9.838 45.781 -28.676 1.00 32.24 126 LYS B N 1
ATOM 5185 C CA . LYS C 1 127 ? 9.131 44.565 -29.065 1.00 32.54 126 LYS B CA 1
ATOM 5186 C C . LYS C 1 127 ? 9.217 44.264 -30.550 1.00 35.15 126 LYS B C 1
ATOM 5187 O O . LYS C 1 127 ? 9.548 43.132 -30.923 1.00 38.20 126 LYS B O 1
ATOM 5193 N N . GLY C 1 128 ? 8.914 45.230 -31.409 1.00 33.20 127 GLY B N 1
ATOM 5194 C CA . GLY C 1 128 ? 9.035 44.983 -32.832 1.00 38.15 127 GLY B CA 1
ATOM 5195 C C . GLY C 1 128 ? 10.406 45.173 -33.447 1.00 39.01 127 GLY B C 1
ATOM 5196 O O . GLY C 1 128 ? 10.562 45.051 -34.668 1.00 44.02 127 GLY B O 1
ATOM 5197 N N . LEU C 1 129 ? 11.412 45.459 -32.633 1.00 35.91 128 LEU B N 1
ATOM 5198 C CA . LEU C 1 129 ? 12.687 45.921 -33.146 1.00 35.75 128 LEU B CA 1
ATOM 5199 C C . LEU C 1 129 ? 13.531 44.761 -33.671 1.00 36.78 128 LEU B C 1
ATOM 5200 O O . LEU C 1 129 ? 13.334 43.598 -33.321 1.00 36.37 128 LEU B O 1
ATOM 5205 N N . SER C 1 130 ? 14.481 45.109 -34.542 1.00 38.63 129 SER B N 1
ATOM 5206 C CA . SER C 1 130 ? 15.447 44.158 -35.083 1.00 36.77 129 SER B CA 1
ATOM 5207 C C . SER C 1 130 ? 16.558 43.827 -34.094 1.00 35.86 129 SER B C 1
ATOM 5208 O O . SER C 1 130 ? 17.155 42.748 -34.172 1.00 36.29 129 SER B O 1
ATOM 5211 N N . ARG C 1 131 ? 16.853 44.739 -33.185 1.00 35.02 130 ARG B N 1
ATOM 5212 C CA . ARG C 1 131 ? 18.017 44.687 -32.319 1.00 35.23 130 ARG B CA 1
ATOM 5213 C C . ARG C 1 131 ? 17.580 44.788 -30.866 1.00 32.72 130 ARG B C 1
ATOM 5214 O O . ARG C 1 131 ? 16.516 45.345 -30.572 1.00 29.10 130 ARG B O 1
ATOM 5222 N N . PRO C 1 132 ? 18.383 44.258 -29.933 1.00 32.39 131 PRO B N 1
ATOM 5223 C CA . PRO C 1 132 ? 18.133 44.494 -28.505 1.00 30.56 131 PRO B CA 1
ATOM 5224 C C . PRO C 1 132 ? 17.891 45.956 -28.172 1.00 30.00 131 PRO B C 1
ATOM 5225 O O . PRO C 1 132 ? 18.458 46.864 -28.779 1.00 32.22 131 PRO B O 1
ATOM 5229 N N . LEU C 1 133 ? 17.026 46.168 -27.190 1.00 31.87 132 LEU B N 1
ATOM 5230 C CA . LEU C 1 133 ? 16.771 47.485 -26.635 1.00 27.30 132 LEU B CA 1
ATOM 5231 C C . LEU C 1 133 ? 17.191 47.444 -25.175 1.00 26.54 132 LEU B C 1
ATOM 5232 O O . LEU C 1 133 ? 16.934 46.452 -24.487 1.00 33.70 132 LEU B O 1
ATOM 5237 N N . VAL C 1 134 ? 17.869 48.488 -24.713 1.00 26.48 133 VAL B N 1
ATOM 5238 C CA . VAL C 1 134 ? 18.432 48.519 -23.374 1.00 25.24 133 VAL B CA 1
ATOM 5239 C C . VAL C 1 134 ? 18.008 49.830 -22.733 1.00 24.68 133 VAL B C 1
ATOM 5240 O O . VAL C 1 134 ? 17.525 50.743 -23.403 1.00 26.80 133 VAL B O 1
ATOM 5244 N N . GLY C 1 135 ? 18.180 49.912 -21.417 1.00 26.05 134 GLY B N 1
ATOM 5245 C CA . GLY C 1 135 ? 17.905 51.127 -20.662 1.00 20.47 134 GLY B CA 1
ATOM 5246 C C . GLY C 1 135 ? 19.206 51.766 -20.207 1.00 18.56 134 GLY B C 1
ATOM 5247 O O . GLY C 1 135 ? 20.062 51.103 -19.633 1.00 22.16 134 GLY B O 1
ATOM 5248 N N . MET C 1 136 ? 19.340 53.055 -20.502 1.00 21.31 135 MET B N 1
ATOM 5249 C CA . MET C 1 136 ? 20.497 53.892 -20.160 1.00 21.66 135 MET B CA 1
ATOM 5250 C C . MET C 1 136 ? 20.013 55.189 -19.537 1.00 19.53 135 MET B C 1
ATOM 5251 O O . MET C 1 136 ? 19.869 56.191 -20.230 1.00 23.18 135 MET B O 1
ATOM 5256 N N . HIS C 1 137 ? 19.835 55.208 -18.237 1.00 18.11 136 HIS B N 1
ATOM 5257 C CA . HIS C 1 137 ? 19.071 56.263 -17.589 1.00 19.99 136 HIS B CA 1
ATOM 5258 C C . HIS C 1 137 ? 19.986 57.330 -16.979 1.00 19.13 136 HIS B C 1
ATOM 5259 O O . HIS C 1 137 ? 20.780 57.038 -16.079 1.00 18.92 136 HIS B O 1
ATOM 5266 N N . PHE C 1 138 ? 19.881 58.558 -17.486 1.00 20.66 137 PHE B N 1
ATOM 5267 C CA . PHE C 1 138 ? 20.622 59.697 -16.967 1.00 18.03 137 PHE B CA 1
ATOM 5268 C C . PHE C 1 138 ? 19.777 60.448 -15.950 1.00 17.25 137 PHE B C 1
ATOM 5269 O O . PHE C 1 138 ? 18.565 60.265 -15.852 1.00 20.25 137 PHE B O 1
ATOM 5277 N N . PHE C 1 139 ? 20.421 61.349 -15.227 1.00 19.62 138 PHE B N 1
ATOM 5278 C CA . PHE C 1 139 ? 19.783 62.000 -14.092 1.00 19.30 138 PHE B CA 1
ATOM 5279 C C . PHE C 1 139 ? 20.009 63.492 -14.194 1.00 15.27 138 PHE B C 1
ATOM 5280 O O . PHE C 1 139 ? 21.142 63.927 -14.391 1.00 22.21 138 PHE B O 1
ATOM 5288 N N . ASN C 1 140 ? 18.940 64.260 -14.086 1.00 16.71 139 ASN B N 1
ATOM 5289 C CA . ASN C 1 140 ? 18.999 65.703 -14.238 1.00 18.88 139 ASN B CA 1
ATOM 5290 C C . ASN C 1 140 ? 19.845 66.347 -13.154 1.00 23.76 139 ASN B C 1
ATOM 5291 O O . ASN C 1 140 ? 19.516 66.216 -11.970 1.00 24.53 139 ASN B O 1
ATOM 5296 N N . PRO C 1 141 ? 20.915 67.080 -13.505 1.00 24.89 140 PRO B N 1
ATOM 5297 C CA . PRO C 1 141 ? 21.426 67.326 -14.865 1.00 21.68 140 PRO B CA 1
ATOM 5298 C C . PRO C 1 141 ? 22.389 66.258 -15.401 1.00 20.61 140 PRO B C 1
ATOM 5299 O O . PRO C 1 141 ? 23.374 65.911 -14.760 1.00 23.65 140 PRO B O 1
ATOM 5303 N N . ALA C 1 142 ? 22.092 65.732 -16.593 1.00 22.83 141 ALA B N 1
ATOM 5304 C CA . ALA C 1 142 ? 22.793 64.553 -17.093 1.00 18.24 141 ALA B CA 1
ATOM 5305 C C . ALA C 1 142 ? 24.281 64.773 -17.236 1.00 16.82 141 ALA B C 1
ATOM 5306 O O . ALA C 1 142 ? 25.034 63.798 -17.273 1.00 20.71 141 ALA B O 1
ATOM 5308 N N . ASP C 1 143 ? 24.729 66.022 -17.310 1.00 21.25 142 ASP B N 1
ATOM 5309 C CA . ASP C 1 143 ? 26.149 66.279 -17.510 1.00 24.16 142 ASP B CA 1
ATOM 5310 C C . ASP C 1 143 ? 26.943 66.338 -16.207 1.00 24.46 142 ASP B C 1
ATOM 5311 O O . ASP C 1 143 ? 28.170 66.257 -16.250 1.00 27.32 142 ASP B O 1
ATOM 5316 N N . ARG C 1 144 ? 26.273 66.485 -15.067 1.00 26.32 143 ARG B N 1
ATOM 5317 C CA . ARG C 1 144 ? 26.877 66.517 -13.738 1.00 26.31 143 ARG B CA 1
ATOM 5318 C C . ARG C 1 144 ? 26.621 65.260 -12.928 1.00 24.21 143 ARG B C 1
ATOM 5319 O O . ARG C 1 144 ? 27.558 64.728 -12.341 1.00 27.29 143 ARG B O 1
ATOM 5327 N N . MET C 1 145 ? 25.371 64.786 -12.881 1.00 24.93 144 MET B N 1
ATOM 5328 C CA . MET C 1 145 ? 24.998 63.620 -12.089 1.00 19.77 144 MET B CA 1
ATOM 5329 C C . MET C 1 145 ? 25.763 62.389 -12.524 1.00 23.20 144 MET B C 1
ATOM 5330 O O . MET C 1 145 ? 25.630 61.940 -13.662 1.00 26.13 144 MET B O 1
ATOM 5335 N N . LYS C 1 146 ? 26.502 61.792 -11.600 1.00 23.83 145 LYS B N 1
ATOM 5336 C CA . LYS C 1 146 ? 27.391 60.706 -11.966 1.00 22.94 145 LYS B CA 1
ATOM 5337 C C . LYS C 1 146 ? 26.691 59.385 -12.235 1.00 19.16 145 LYS B C 1
ATOM 5338 O O . LYS C 1 146 ? 27.353 58.448 -12.675 1.00 25.33 145 LYS B O 1
ATOM 5344 N N . LEU C 1 147 ? 25.397 59.261 -12.010 1.00 17.25 146 LEU B N 1
ATOM 5345 C CA . LEU C 1 147 ? 24.812 57.936 -12.054 1.00 18.12 146 LEU B CA 1
ATOM 5346 C C . LEU C 1 147 ? 24.258 57.627 -13.447 1.00 16.84 146 LEU B C 1
ATOM 5347 O O . LEU C 1 147 ? 23.708 58.491 -14.125 1.00 19.39 146 LEU B O 1
ATOM 5352 N N . ILE C 1 148 ? 24.405 56.381 -13.860 1.00 16.92 147 ILE B N 1
ATOM 5353 C CA . ILE C 1 148 ? 23.624 55.812 -14.941 1.00 17.95 147 ILE B CA 1
ATOM 5354 C C . ILE C 1 148 ? 22.999 54.549 -14.379 1.00 14.63 147 ILE B C 1
ATOM 5355 O O . ILE C 1 148 ? 23.722 53.682 -13.890 1.00 16.40 147 ILE B O 1
ATOM 5360 N N . GLU C 1 149 ? 21.671 54.439 -14.446 1.00 16.13 148 GLU B N 1
ATOM 5361 C CA . GLU C 1 149 ? 20.988 53.159 -14.248 1.00 17.81 148 GLU B CA 1
ATOM 5362 C C . GLU C 1 149 ? 20.899 52.396 -15.560 1.00 18.37 148 GLU B C 1
ATOM 5363 O O . GLU C 1 149 ? 20.351 52.903 -16.543 1.00 19.86 148 GLU B O 1
ATOM 5369 N N . VAL C 1 150 ? 21.413 51.172 -15.557 1.00 20.02 149 VAL B N 1
ATOM 5370 C CA . VAL C 1 150 ? 21.472 50.316 -16.732 1.00 22.33 149 VAL B CA 1
ATOM 5371 C C . VAL C 1 150 ? 20.406 49.240 -16.590 1.00 22.88 149 VAL B C 1
ATOM 5372 O O . VAL C 1 150 ? 20.555 48.312 -15.791 1.00 25.87 149 VAL B O 1
ATOM 5376 N N . ILE C 1 151 ? 19.342 49.341 -17.381 1.00 21.70 150 ILE B N 1
ATOM 5377 C CA . ILE C 1 151 ? 18.194 48.447 -17.286 1.00 20.98 150 ILE B CA 1
ATOM 5378 C C . ILE C 1 151 ? 18.111 47.567 -18.532 1.00 27.53 150 ILE B C 1
ATOM 5379 O O . ILE C 1 151 ? 17.999 48.074 -19.655 1.00 24.60 150 ILE B O 1
ATOM 5384 N N . ALA C 1 152 ? 18.143 46.247 -18.329 1.00 32.62 151 ALA B N 1
ATOM 5385 C CA . ALA C 1 152 ? 18.022 45.257 -19.394 1.00 28.36 151 ALA B CA 1
ATOM 5386 C C . ALA C 1 152 ? 16.645 44.611 -19.365 1.00 29.86 151 ALA B C 1
ATOM 5387 O O . ALA C 1 152 ? 16.104 44.345 -18.287 1.00 29.08 151 ALA B O 1
ATOM 5389 N N . GLY C 1 153 ? 16.074 44.356 -20.570 1.00 31.41 152 GLY B N 1
ATOM 5390 C CA . GLY C 1 153 ? 14.799 43.672 -20.689 1.00 31.83 152 GLY B CA 1
ATOM 5391 C C . GLY C 1 153 ? 14.979 42.169 -20.776 1.00 31.44 152 GLY B C 1
ATOM 5392 O O . GLY C 1 153 ? 16.100 41.688 -20.847 1.00 32.59 152 GLY B O 1
ATOM 5393 N N . CYS C 1 154 ? 13.859 41.428 -20.777 1.00 30.71 153 CYS B N 1
ATOM 5394 C CA . CYS C 1 154 ? 13.970 39.968 -20.806 1.00 31.74 153 CYS B CA 1
ATOM 5395 C C . CYS C 1 154 ? 14.748 39.483 -22.019 1.00 36.89 153 CYS B C 1
ATOM 5396 O O . CYS C 1 154 ? 15.386 38.426 -21.973 1.00 35.53 153 CYS B O 1
ATOM 5399 N N . ASN C 1 155 ? 14.694 40.219 -23.112 1.00 36.27 154 ASN B N 1
ATOM 5400 C CA . ASN C 1 155 ? 15.350 39.824 -24.347 1.00 35.55 154 ASN B CA 1
ATOM 5401 C C . ASN C 1 155 ? 16.474 40.783 -24.693 1.00 36.35 154 ASN B C 1
ATOM 5402 O O . ASN C 1 155 ? 16.677 41.129 -25.860 1.00 38.80 154 ASN B O 1
ATOM 5407 N N . THR C 1 156 ? 17.206 41.233 -23.671 1.00 36.94 155 THR B N 1
ATOM 5408 C CA . THR C 1 156 ? 18.388 42.078 -23.842 1.00 38.37 155 THR B CA 1
ATOM 5409 C C . THR C 1 156 ? 19.633 41.262 -23.516 1.00 34.74 155 THR B C 1
ATOM 5410 O O . THR C 1 156 ? 19.755 40.792 -22.376 1.00 36.56 155 THR B O 1
ATOM 5414 N N . PRO C 1 157 ? 20.562 41.056 -24.455 1.00 33.95 156 PRO B N 1
ATOM 5415 C CA . PRO C 1 157 ? 21.738 40.213 -24.181 1.00 36.73 156 PRO B CA 1
ATOM 5416 C C . PRO C 1 157 ? 22.773 40.919 -23.319 1.00 43.04 156 PRO B C 1
ATOM 5417 O O . PRO C 1 157 ? 22.788 42.142 -23.191 1.00 46.07 156 PRO B O 1
ATOM 5421 N N . ALA C 1 158 ? 23.675 40.121 -22.741 1.00 42.91 157 ALA B N 1
ATOM 5422 C CA . ALA C 1 158 ? 24.663 40.679 -21.818 1.00 41.09 157 ALA B CA 1
ATOM 5423 C C . ALA C 1 158 ? 25.726 41.493 -22.538 1.00 39.41 157 ALA B C 1
ATOM 5424 O O . ALA C 1 158 ? 26.225 42.477 -21.983 1.00 42.75 157 ALA B O 1
ATOM 5426 N N . GLU C 1 159 ? 26.110 41.085 -23.748 1.00 38.39 158 GLU B N 1
ATOM 5427 C CA . GLU C 1 159 ? 27.004 41.907 -24.553 1.00 40.88 158 GLU B CA 1
ATOM 5428 C C . GLU C 1 159 ? 26.510 43.339 -24.675 1.00 39.73 158 GLU B C 1
ATOM 5429 O O . GLU C 1 159 ? 27.319 44.271 -24.708 1.00 39.73 158 GLU B O 1
ATOM 5435 N N . THR C 1 160 ? 25.197 43.540 -24.751 1.00 41.51 159 THR B N 1
ATOM 5436 C CA . THR C 1 160 ? 24.690 44.899 -24.832 1.00 37.82 159 THR B CA 1
ATOM 5437 C C . THR C 1 160 ? 24.629 45.549 -23.455 1.00 38.86 159 THR B C 1
ATOM 5438 O O . THR C 1 160 ? 24.943 46.735 -23.316 1.00 39.84 159 THR B O 1
ATOM 5442 N N . VAL C 1 161 ? 24.250 44.796 -22.425 1.00 37.39 160 VAL B N 1
ATOM 5443 C CA . VAL C 1 161 ? 24.269 45.354 -21.077 1.00 36.22 160 VAL B CA 1
ATOM 5444 C C . VAL C 1 161 ? 25.686 45.783 -20.708 1.00 34.78 160 VAL B C 1
ATOM 5445 O O . VAL C 1 161 ? 25.899 46.867 -20.152 1.00 36.07 160 VAL B O 1
ATOM 5449 N N . GLU C 1 162 ? 26.682 44.964 -21.056 1.00 37.76 161 GLU B N 1
ATOM 5450 C CA . GLU C 1 162 ? 28.069 45.287 -20.729 1.00 36.72 161 GLU B CA 1
ATOM 5451 C C . GLU C 1 162 ? 28.636 46.395 -21.612 1.00 33.99 161 GLU B C 1
ATOM 5452 O O . GLU C 1 162 ? 29.435 47.214 -21.146 1.00 35.49 161 GLU B O 1
ATOM 5458 N N . LYS C 1 163 ? 28.255 46.428 -22.889 1.00 35.47 162 LYS B N 1
ATOM 5459 C CA . LYS C 1 163 ? 28.704 47.508 -23.762 1.00 37.73 162 LYS B CA 1
ATOM 5460 C C . LYS C 1 163 ? 28.206 48.863 -23.268 1.00 34.42 162 LYS B C 1
ATOM 5461 O O . LYS C 1 163 ? 28.818 49.895 -23.561 1.00 33.56 162 LYS B O 1
ATOM 5467 N N . ILE C 1 164 ? 27.121 48.880 -22.495 1.00 33.49 163 ILE B N 1
ATOM 5468 C CA . ILE C 1 164 ? 26.637 50.133 -21.926 1.00 30.94 163 ILE B CA 1
ATOM 5469 C C . ILE C 1 164 ? 27.408 50.483 -20.663 1.00 31.55 163 ILE B C 1
ATOM 5470 O O . ILE C 1 164 ? 27.719 51.651 -20.417 1.00 32.00 163 ILE B O 1
ATOM 5475 N N . LYS C 1 165 ? 27.753 49.474 -19.863 1.00 30.92 164 LYS B N 1
ATOM 5476 C CA . LYS C 1 165 ? 28.548 49.701 -18.666 1.00 26.11 164 LYS B CA 1
ATOM 5477 C C . LYS C 1 165 ? 29.895 50.314 -19.007 1.00 25.06 164 LYS B C 1
ATOM 5478 O O . LYS C 1 165 ? 30.354 51.226 -18.313 1.00 26.04 164 LYS B O 1
ATOM 5484 N N . GLU C 1 166 ? 30.548 49.831 -20.074 1.00 30.88 165 GLU B N 1
ATOM 5485 C CA . GLU C 1 166 ? 31.847 50.392 -20.451 1.00 31.36 165 GLU B CA 1
ATOM 5486 C C . GLU C 1 166 ? 31.713 51.809 -20.989 1.00 28.56 165 GLU B C 1
ATOM 5487 O O . GLU C 1 166 ? 32.505 52.687 -20.634 1.00 28.60 165 GLU B O 1
ATOM 5493 N N . ILE C 1 167 ? 30.758 52.031 -21.900 1.00 30.58 166 ILE B N 1
ATOM 5494 C CA . ILE C 1 167 ? 30.501 53.379 -22.407 1.00 28.21 166 ILE B CA 1
ATOM 5495 C C . ILE C 1 167 ? 30.261 54.336 -21.251 1.00 28.16 166 ILE B C 1
ATOM 5496 O O . ILE C 1 167 ? 30.741 55.478 -21.260 1.00 25.39 166 ILE B O 1
ATOM 5501 N N . SER C 1 168 ? 29.533 53.882 -20.228 1.00 26.21 167 SER B N 1
ATOM 5502 C CA . SER C 1 168 ? 29.282 54.736 -19.077 1.00 24.11 167 SER B CA 1
ATOM 5503 C C . SER C 1 168 ? 30.586 55.160 -18.417 1.00 20.23 167 SER B C 1
ATOM 5504 O O . SER C 1 168 ? 30.811 56.350 -18.193 1.00 21.71 167 SER B O 1
ATOM 5507 N N . VAL C 1 169 ? 31.463 54.203 -18.109 1.00 23.31 168 VAL B N 1
ATOM 5508 C CA . VAL C 1 169 ? 32.710 54.557 -17.447 1.00 24.02 168 VAL B CA 1
ATOM 5509 C C . VAL C 1 169 ? 33.590 55.363 -18.386 1.00 22.76 168 VAL B C 1
ATOM 5510 O O . VAL C 1 169 ? 34.423 56.160 -17.947 1.00 22.38 168 VAL B O 1
ATOM 5514 N N . ALA C 1 170 ? 33.376 55.224 -19.691 1.00 30.89 169 ALA B N 1
ATOM 5515 C CA . ALA C 1 170 ? 34.149 55.984 -20.663 1.00 26.20 169 ALA B CA 1
ATOM 5516 C C . ALA C 1 170 ? 33.783 57.461 -20.682 1.00 22.16 169 ALA B C 1
ATOM 5517 O O . ALA C 1 170 ? 34.616 58.272 -21.088 1.00 27.84 169 ALA B O 1
ATOM 5519 N N . ILE C 1 171 ? 32.572 57.836 -20.256 1.00 24.67 170 ILE B N 1
ATOM 5520 C CA . ILE C 1 171 ? 32.202 59.250 -20.168 1.00 25.19 170 ILE B CA 1
ATOM 5521 C C . ILE C 1 171 ? 32.106 59.680 -18.710 1.00 22.73 170 ILE B C 1
ATOM 5522 O O . ILE C 1 171 ? 31.321 60.570 -18.365 1.00 22.01 170 ILE B O 1
ATOM 5527 N N . GLY C 1 172 ? 32.910 59.058 -17.854 1.00 25.56 171 GLY B N 1
ATOM 5528 C CA . GLY C 1 172 ? 33.014 59.476 -16.468 1.00 25.50 171 GLY B CA 1
ATOM 5529 C C . GLY C 1 172 ? 31.774 59.287 -15.629 1.00 22.75 171 GLY B C 1
ATOM 5530 O O . GLY C 1 172 ? 31.515 60.097 -14.746 1.00 28.04 171 GLY B O 1
ATOM 5531 N N . LYS C 1 173 ? 30.995 58.246 -15.876 1.00 24.33 172 LYS B N 1
ATOM 5532 C CA . LYS C 1 173 ? 29.806 57.959 -15.083 1.00 24.99 172 LYS B CA 1
ATOM 5533 C C . LYS C 1 173 ? 30.025 56.706 -14.243 1.00 21.54 172 LYS B C 1
ATOM 5534 O O . LYS C 1 173 ? 31.072 56.065 -14.314 1.00 25.54 172 LYS B O 1
ATOM 5540 N N . ASN C 1 174 ? 29.045 56.382 -13.407 1.00 24.06 173 ASN B N 1
ATOM 5541 C CA . ASN C 1 174 ? 29.057 55.126 -12.651 1.00 23.59 173 ASN B CA 1
ATOM 5542 C C . ASN C 1 174 ? 27.852 54.309 -13.052 1.00 16.58 173 ASN B C 1
ATOM 5543 O O . ASN C 1 174 ? 26.719 54.696 -12.721 1.00 18.89 173 ASN B O 1
ATOM 5548 N N . PRO C 1 175 ? 28.019 53.199 -13.742 1.00 20.87 174 PRO B N 1
ATOM 5549 C CA . PRO C 1 175 ? 26.850 52.406 -14.147 1.00 21.73 174 PRO B CA 1
ATOM 5550 C C . PRO C 1 175 ? 26.434 51.365 -13.121 1.00 19.49 174 PRO B C 1
ATOM 5551 O O . PRO C 1 175 ? 27.171 50.411 -12.865 1.00 23.59 174 PRO B O 1
ATOM 5555 N N . VAL C 1 176 ? 25.255 51.520 -12.540 1.00 19.41 175 VAL B N 1
ATOM 5556 C CA . VAL C 1 176 ? 24.679 50.502 -11.674 1.00 23.65 175 VAL B CA 1
ATOM 5557 C C . VAL C 1 176 ? 23.652 49.709 -12.465 1.00 23.23 175 VAL B C 1
ATOM 5558 O O . VAL C 1 176 ? 22.721 50.289 -13.036 1.00 23.02 175 VAL B O 1
ATOM 5562 N N . GLN C 1 177 ? 23.823 48.383 -12.512 1.00 25.93 176 GLN B N 1
ATOM 5563 C CA . GLN C 1 177 ? 22.868 47.532 -13.212 1.00 24.86 176 GLN B CA 1
ATOM 5564 C C . GLN C 1 177 ? 21.679 47.239 -12.298 1.00 27.39 176 GLN B C 1
ATOM 5565 O O . GLN C 1 177 ? 21.839 46.968 -11.102 1.00 32.82 176 GLN B O 1
ATOM 5571 N N . VAL C 1 178 ? 20.480 47.342 -12.864 1.00 25.03 177 VAL B N 1
ATOM 5572 C CA . VAL C 1 178 ? 19.222 47.255 -12.136 1.00 25.55 177 VAL B CA 1
ATOM 5573 C C . VAL C 1 178 ? 18.239 46.433 -12.958 1.00 28.40 177 VAL B C 1
ATOM 5574 O O . VAL C 1 178 ? 18.123 46.619 -14.172 1.00 29.58 177 VAL B O 1
ATOM 5578 N N . ASN C 1 179 ? 17.522 45.531 -12.296 1.00 30.82 178 ASN B N 1
ATOM 5579 C CA . ASN C 1 179 ? 16.549 44.685 -12.972 1.00 29.42 178 ASN B CA 1
ATOM 5580 C C . ASN C 1 179 ? 15.270 45.463 -13.267 1.00 27.00 178 ASN B C 1
ATOM 5581 O O . ASN C 1 179 ? 14.893 46.385 -12.534 1.00 27.59 178 ASN B O 1
ATOM 5586 N N . GLU C 1 180 ? 14.590 45.060 -14.340 1.00 20.18 179 GLU B N 1
ATOM 5587 C CA . GLU C 1 180 ? 13.402 45.751 -14.816 1.00 23.91 179 GLU B CA 1
ATOM 5588 C C . GLU C 1 180 ? 12.238 45.643 -13.844 1.00 20.85 179 GLU B C 1
ATOM 5589 O O . GLU C 1 180 ? 11.619 44.589 -13.718 1.00 22.05 179 GLU B O 1
ATOM 5595 N N . ALA C 1 181 ? 11.930 46.736 -13.165 1.00 21.08 180 ALA B N 1
ATOM 5596 C CA . ALA C 1 181 ? 10.708 46.861 -12.396 1.00 17.75 180 ALA B CA 1
ATOM 5597 C C . ALA C 1 181 ? 10.339 48.321 -12.450 1.00 16.04 180 ALA B C 1
ATOM 5598 O O . ALA C 1 181 ? 11.135 49.155 -12.881 1.00 21.98 180 ALA B O 1
ATOM 5600 N N . ALA C 1 182 ? 9.127 48.624 -12.018 1.00 16.62 181 ALA B N 1
ATOM 5601 C CA . ALA C 1 182 ? 8.603 49.961 -12.179 1.00 13.02 181 ALA B CA 1
ATOM 5602 C C . ALA C 1 182 ? 9.369 50.961 -11.319 1.00 16.82 181 ALA B C 1
ATOM 5603 O O . ALA C 1 182 ? 9.478 50.805 -10.099 1.00 18.06 181 ALA B O 1
ATOM 5605 N N . GLY C 1 183 ? 9.919 51.980 -11.979 1.00 16.46 182 GLY B N 1
ATOM 5606 C CA . GLY C 1 183 ? 10.656 53.038 -11.341 1.00 15.29 182 GLY B CA 1
ATOM 5607 C C . GLY C 1 183 ? 12.143 52.821 -11.221 1.00 13.87 182 GLY B C 1
ATOM 5608 O O . GLY C 1 183 ? 12.859 53.774 -10.907 1.00 17.69 182 GLY B O 1
ATOM 5609 N N . PHE C 1 184 ? 12.629 51.613 -11.502 1.00 15.49 183 PHE B N 1
ATOM 5610 C CA . PHE C 1 184 ? 13.998 51.148 -11.264 1.00 17.96 183 PHE B CA 1
ATOM 5611 C C . PHE C 1 184 ? 14.344 51.487 -9.804 1.00 18.86 183 PHE B C 1
ATOM 5612 O O . PHE C 1 184 ? 13.491 51.294 -8.936 1.00 18.56 183 PHE B O 1
ATOM 5620 N N . VAL C 1 185 ? 15.553 51.956 -9.494 1.00 17.54 184 VAL B N 1
ATOM 5621 C CA . VAL C 1 185 ? 15.887 52.223 -8.096 1.00 18.68 184 VAL B CA 1
ATOM 5622 C C . VAL C 1 185 ? 15.581 53.688 -7.771 1.00 17.47 184 VAL B C 1
ATOM 5623 O O . VAL C 1 185 ? 14.687 53.973 -6.967 1.00 19.69 184 VAL B O 1
ATOM 5627 N N . VAL C 1 186 ? 16.244 54.627 -8.444 1.00 17.56 185 VAL B N 1
ATOM 5628 C CA . VAL C 1 186 ? 16.285 55.997 -7.941 1.00 15.42 185 VAL B CA 1
ATOM 5629 C C . VAL C 1 186 ? 14.914 56.660 -7.987 1.00 21.19 185 VAL B C 1
ATOM 5630 O O . VAL C 1 186 ? 14.519 57.345 -7.029 1.00 19.37 185 VAL B O 1
ATOM 5634 N N . ASN C 1 187 ? 14.159 56.482 -9.085 1.00 20.35 186 ASN B N 1
ATOM 5635 C CA . ASN C 1 187 ? 12.882 57.189 -9.193 1.00 16.93 186 ASN B CA 1
ATOM 5636 C C . ASN C 1 187 ? 11.820 56.564 -8.295 1.00 12.75 186 ASN B C 1
ATOM 5637 O O . ASN C 1 187 ? 10.965 57.271 -7.769 1.00 14.19 186 ASN B O 1
ATOM 5642 N N . ARG C 1 188 ? 11.857 55.243 -8.138 1.00 14.26 187 ARG B N 1
ATOM 5643 C CA . ARG C 1 188 ? 10.914 54.530 -7.286 1.00 14.21 187 ARG B CA 1
ATOM 5644 C C . ARG C 1 188 ? 10.999 54.995 -5.832 1.00 15.67 187 ARG B C 1
ATOM 5645 O O . ARG C 1 188 ? 10.011 54.932 -5.093 1.00 16.02 187 ARG B O 1
ATOM 5653 N N . ILE C 1 189 ? 12.179 55.428 -5.408 1.00 17.56 188 ILE B N 1
ATOM 5654 C CA . ILE C 1 189 ? 12.410 55.992 -4.080 1.00 17.54 188 ILE B CA 1
ATOM 5655 C C . ILE C 1 189 ? 12.178 57.501 -4.082 1.00 17.83 188 ILE B C 1
ATOM 5656 O O . ILE C 1 189 ? 11.426 58.025 -3.260 1.00 19.69 188 ILE B O 1
ATOM 5661 N N . LEU C 1 190 ? 12.767 58.217 -5.053 1.00 19.60 189 LEU B N 1
ATOM 5662 C CA . LEU C 1 190 ? 12.825 59.680 -5.018 1.00 15.01 189 LEU B CA 1
ATOM 5663 C C . LEU C 1 190 ? 11.482 60.343 -5.321 1.00 14.59 189 LEU B C 1
ATOM 5664 O O . LEU C 1 190 ? 11.178 61.400 -4.763 1.00 15.62 189 LEU B O 1
ATOM 5669 N N . ILE C 1 191 ? 10.677 59.778 -6.216 1.00 14.94 190 ILE B N 1
ATOM 5670 C CA . ILE C 1 191 ? 9.438 60.436 -6.653 1.00 13.65 190 ILE B CA 1
ATOM 5671 C C . ILE C 1 191 ? 8.303 60.314 -5.636 1.00 9.42 190 ILE B C 1
ATOM 5672 O O . ILE C 1 191 ? 7.595 61.295 -5.419 1.00 12.90 190 ILE B O 1
ATOM 5677 N N . PRO C 1 192 ? 8.043 59.157 -5.030 1.00 12.38 191 PRO B N 1
ATOM 5678 C CA . PRO C 1 192 ? 7.078 59.130 -3.923 1.00 13.56 191 PRO B CA 1
ATOM 5679 C C . PRO C 1 192 ? 7.470 60.035 -2.787 1.00 14.01 191 PRO B C 1
ATOM 5680 O O . PRO C 1 192 ? 6.610 60.424 -2.004 1.00 20.27 191 PRO B O 1
ATOM 5684 N N . MET C 1 193 ? 8.753 60.363 -2.679 1.00 16.76 192 MET B N 1
ATOM 5685 C CA . MET C 1 193 ? 9.263 61.281 -1.671 1.00 15.76 192 MET B CA 1
ATOM 5686 C C . MET C 1 193 ? 8.789 62.705 -1.964 1.00 18.11 192 MET B C 1
ATOM 5687 O O . MET C 1 193 ? 8.429 63.455 -1.049 1.00 16.32 192 MET B O 1
ATOM 5692 N N . ILE C 1 194 ? 8.791 63.086 -3.251 1.00 16.21 193 ILE B N 1
ATOM 5693 C CA . ILE C 1 194 ? 8.211 64.341 -3.716 1.00 12.79 193 ILE B CA 1
ATOM 5694 C C . ILE C 1 194 ? 6.709 64.316 -3.546 1.00 10.31 193 ILE B C 1
ATOM 5695 O O . ILE C 1 194 ? 6.089 65.322 -3.209 1.00 14.13 193 ILE B O 1
ATOM 5700 N N . ASN C 1 195 ? 6.101 63.169 -3.805 1.00 13.10 194 ASN B N 1
ATOM 5701 C CA . ASN C 1 195 ? 4.658 63.018 -3.701 1.00 12.06 194 ASN B CA 1
ATOM 5702 C C . ASN C 1 195 ? 4.205 63.147 -2.251 1.00 12.34 194 ASN B C 1
ATOM 5703 O O . ASN C 1 195 ? 3.198 63.801 -1.962 1.00 12.11 194 ASN B O 1
ATOM 5708 N N . GLU C 1 196 ? 4.959 62.532 -1.336 1.00 15.30 195 GLU B N 1
ATOM 5709 C CA . GLU C 1 196 ? 4.681 62.631 0.094 1.00 15.41 195 GLU B CA 1
ATOM 5710 C C . GLU C 1 196 ? 4.759 64.073 0.575 1.00 11.99 195 GLU B C 1
ATOM 5711 O O . GLU C 1 196 ? 3.878 64.537 1.298 1.00 17.09 195 GLU B O 1
ATOM 5717 N N . ALA C 1 197 ? 5.802 64.797 0.188 1.00 11.43 196 ALA B N 1
ATOM 5718 C CA . ALA C 1 197 ? 5.923 66.183 0.606 1.00 11.45 196 ALA B CA 1
ATOM 5719 C C . ALA C 1 197 ? 4.734 67.013 0.154 1.00 15.15 196 ALA B C 1
ATOM 5720 O O . ALA C 1 197 ? 4.383 68.000 0.810 1.00 16.01 196 ALA B O 1
ATOM 5722 N N . ALA C 1 198 ? 4.089 66.612 -0.951 1.00 16.92 197 ALA B N 1
ATOM 5723 C CA . ALA C 1 198 ? 2.928 67.322 -1.479 1.00 14.79 197 ALA B CA 1
ATOM 5724 C C . ALA C 1 198 ? 1.677 67.040 -0.656 1.00 12.27 197 ALA B C 1
ATOM 5725 O O . ALA C 1 198 ? 0.853 67.928 -0.440 1.00 15.08 197 ALA B O 1
ATOM 5727 N N . PHE C 1 199 ? 1.491 65.786 -0.268 1.00 14.61 198 PHE B N 1
ATOM 5728 C CA . PHE C 1 199 ? 0.463 65.424 0.690 1.00 14.92 198 PHE B CA 1
ATOM 5729 C C . PHE C 1 199 ? 0.668 66.147 2.025 1.00 16.65 198 PHE B C 1
ATOM 5730 O O . PHE C 1 199 ? -0.304 66.568 2.662 1.00 17.50 198 PHE B O 1
ATOM 5738 N N . ILE C 1 200 ? 1.931 66.315 2.454 1.00 16.83 199 ILE B N 1
ATOM 5739 C CA . ILE C 1 200 ? 2.221 67.071 3.675 1.00 18.42 199 ILE B CA 1
ATOM 5740 C C . ILE C 1 200 ? 1.786 68.529 3.544 1.00 18.53 199 ILE B C 1
ATOM 5741 O O . ILE C 1 200 ? 1.281 69.121 4.502 1.00 20.17 199 ILE B O 1
ATOM 5746 N N . LYS C 1 201 ? 1.986 69.142 2.378 1.00 18.44 200 LYS B N 1
ATOM 5747 C CA . LYS C 1 201 ? 1.483 70.507 2.194 1.00 17.18 200 LYS B CA 1
ATOM 5748 C C . LYS C 1 201 ? -0.042 70.536 2.107 1.00 16.24 200 LYS B C 1
ATOM 5749 O O . LYS C 1 201 ? -0.688 71.478 2.578 1.00 19.58 200 LYS B O 1
ATOM 5755 N N . MET C 1 202 ? -0.622 69.515 1.482 1.00 18.84 201 MET B N 1
ATOM 5756 C CA . MET C 1 202 ? -2.059 69.447 1.229 1.00 19.99 201 MET B CA 1
ATOM 5757 C C . MET C 1 202 ? -2.865 69.260 2.506 1.00 19.48 201 MET B C 1
ATOM 5758 O O . MET C 1 202 ? -3.982 69.785 2.614 1.00 17.59 201 MET B O 1
ATOM 5763 N N . GLU C 1 203 ? -2.342 68.466 3.441 1.00 19.86 202 GLU B N 1
ATOM 5764 C CA . GLU C 1 203 ? -2.973 68.242 4.731 1.00 21.00 202 GLU B CA 1
ATOM 5765 C C . GLU C 1 203 ? -2.583 69.274 5.768 1.00 20.19 202 GLU B C 1
ATOM 5766 O O . GLU C 1 203 ? -3.018 69.171 6.920 1.00 23.83 202 GLU B O 1
ATOM 5772 N N . GLY C 1 204 ? -1.776 70.254 5.389 1.00 20.70 203 GLY B N 1
ATOM 5773 C CA . GLY C 1 204 ? -1.514 71.397 6.229 1.00 22.71 203 GLY B CA 1
ATOM 5774 C C . GLY C 1 204 ? -0.507 71.183 7.338 1.00 24.66 203 GLY B C 1
ATOM 5775 O O . GLY C 1 204 ? -0.410 72.027 8.232 1.00 26.54 203 GLY B O 1
ATOM 5776 N N . VAL C 1 205 ? 0.244 70.085 7.308 1.00 22.78 204 VAL B N 1
ATOM 5777 C CA . VAL C 1 205 ? 1.192 69.805 8.371 1.00 21.23 204 VAL B CA 1
ATOM 5778 C C . VAL C 1 205 ? 2.253 70.890 8.421 1.00 25.66 204 VAL B C 1
ATOM 5779 O O . VAL C 1 205 ? 2.676 71.316 9.503 1.00 25.91 204 VAL B O 1
ATOM 5783 N N . SER C 1 206 ? 2.665 71.393 7.258 1.00 22.14 205 SER B N 1
ATOM 5784 C CA . SER C 1 206 ? 3.594 72.507 7.190 1.00 19.59 205 SER B CA 1
ATOM 5785 C C . SER C 1 206 ? 3.316 73.272 5.902 1.00 20.74 205 SER B C 1
ATOM 5786 O O . SER C 1 206 ? 2.418 72.918 5.129 1.00 20.82 205 SER B O 1
ATOM 5789 N N . ASP C 1 207 ? 4.091 74.326 5.675 1.00 21.96 206 ASP B N 1
ATOM 5790 C CA . ASP C 1 207 ? 4.019 75.096 4.442 1.00 20.60 206 ASP B CA 1
ATOM 5791 C C . ASP C 1 207 ? 5.170 74.702 3.505 1.00 23.83 206 ASP B C 1
ATOM 5792 O O . ASP C 1 207 ? 6.092 73.971 3.878 1.00 23.64 206 ASP B O 1
ATOM 5797 N N . ILE C 1 208 ? 5.082 75.171 2.254 1.00 22.71 207 ILE B N 1
ATOM 5798 C CA . ILE C 1 208 ? 6.047 74.782 1.223 1.00 21.61 207 ILE B CA 1
ATOM 5799 C C . ILE C 1 208 ? 7.473 75.036 1.694 1.00 20.00 207 ILE B C 1
ATOM 5800 O O . ILE C 1 208 ? 8.336 74.152 1.637 1.00 19.76 207 ILE B O 1
ATOM 5805 N N . ALA C 1 209 ? 7.727 76.251 2.179 1.00 20.99 208 ALA B N 1
ATOM 5806 C CA . ALA C 1 209 ? 9.046 76.620 2.676 1.00 20.30 208 ALA B CA 1
ATOM 5807 C C . ALA C 1 209 ? 9.518 75.672 3.774 1.00 18.75 208 ALA B C 1
ATOM 5808 O O . ALA C 1 209 ? 10.606 75.102 3.688 1.00 17.32 208 ALA B O 1
ATOM 5810 N N . GLY C 1 210 ? 8.700 75.478 4.810 1.00 21.59 209 GLY B N 1
ATOM 5811 C CA . GLY C 1 210 ? 9.110 74.634 5.927 1.00 18.91 209 GLY B CA 1
ATOM 5812 C C . GLY C 1 210 ? 9.482 73.213 5.538 1.00 17.53 209 GLY B C 1
ATOM 5813 O O . GLY C 1 210 ? 10.459 72.667 6.042 1.00 17.19 209 GLY B O 1
ATOM 5814 N N . ILE C 1 211 ? 8.697 72.588 4.650 1.00 19.27 210 ILE B N 1
ATOM 5815 C CA . ILE C 1 211 ? 8.977 71.219 4.210 1.00 14.56 210 ILE B CA 1
ATOM 5816 C C . ILE C 1 211 ? 10.332 71.131 3.540 1.00 14.48 210 ILE B C 1
ATOM 5817 O O . ILE C 1 211 ? 11.084 70.184 3.761 1.00 18.77 210 ILE B O 1
ATOM 5822 N N . ASP C 1 212 ? 10.655 72.101 2.693 1.00 17.75 211 ASP B N 1
ATOM 5823 C CA . ASP C 1 212 ? 11.906 72.048 1.948 1.00 18.41 211 ASP B CA 1
ATOM 5824 C C . ASP C 1 212 ? 13.103 72.330 2.843 1.00 16.94 211 ASP B C 1
ATOM 5825 O O . ASP C 1 212 ? 14.085 71.586 2.818 1.00 19.88 211 ASP B O 1
ATOM 5830 N N . THR C 1 213 ? 13.051 73.404 3.634 1.00 18.75 212 THR B N 1
ATOM 5831 C CA . THR C 1 213 ? 14.160 73.638 4.551 1.00 19.38 212 THR B CA 1
ATOM 5832 C C . THR C 1 213 ? 14.216 72.557 5.624 1.00 18.62 212 THR B C 1
ATOM 5833 O O . THR C 1 213 ? 15.296 72.254 6.128 1.00 23.76 212 THR B O 1
ATOM 5837 N N . ALA C 1 214 ? 13.082 71.945 5.963 1.00 20.61 213 ALA B N 1
ATOM 5838 C CA . ALA C 1 214 ? 13.116 70.780 6.837 1.00 16.11 213 ALA B CA 1
ATOM 5839 C C . ALA C 1 214 ? 13.995 69.708 6.247 1.00 17.80 213 ALA B C 1
ATOM 5840 O O . ALA C 1 214 ? 14.871 69.154 6.916 1.00 19.17 213 ALA B O 1
ATOM 5842 N N . MET C 1 215 ? 13.815 69.425 4.976 1.00 20.16 214 MET B N 1
ATOM 5843 C CA . MET C 1 215 ? 14.540 68.278 4.493 1.00 18.72 214 MET B CA 1
ATOM 5844 C C . MET C 1 215 ? 15.945 68.630 4.103 1.00 15.74 214 MET B C 1
ATOM 5845 O O . MET C 1 215 ? 16.781 67.743 3.977 1.00 19.00 214 MET B O 1
ATOM 5850 N N . LYS C 1 216 ? 16.217 69.900 3.883 1.00 16.64 215 LYS B N 1
ATOM 5851 C CA . LYS C 1 216 ? 17.595 70.292 3.705 1.00 18.51 215 LYS B CA 1
ATOM 5852 C C . LYS C 1 216 ? 18.336 70.271 5.039 1.00 18.94 215 LYS B C 1
ATOM 5853 O O . LYS C 1 216 ? 19.376 69.622 5.167 1.00 20.16 215 LYS B O 1
ATOM 5859 N N . LEU C 1 217 ? 17.774 70.904 6.065 1.00 23.92 216 LEU B N 1
ATOM 5860 C CA . LEU C 1 217 ? 18.476 71.014 7.338 1.00 20.97 216 LEU B CA 1
ATOM 5861 C C . LEU C 1 217 ? 18.324 69.777 8.205 1.00 20.70 216 LEU B C 1
ATOM 5862 O O . LEU C 1 217 ? 19.186 69.532 9.056 1.00 23.06 216 LEU B O 1
ATOM 5867 N N . GLY C 1 218 ? 17.260 68.998 7.994 1.00 20.09 217 GLY B N 1
ATOM 5868 C CA . GLY C 1 218 ? 17.009 67.780 8.727 1.00 17.24 217 GLY B CA 1
ATOM 5869 C C . GLY C 1 218 ? 17.597 66.545 8.085 1.00 21.54 217 GLY B C 1
ATOM 5870 O O . GLY C 1 218 ? 17.830 65.540 8.763 1.00 22.37 217 GLY B O 1
ATOM 5871 N N . ALA C 1 219 ? 17.875 66.606 6.779 1.00 23.59 218 ALA B N 1
ATOM 5872 C CA . ALA C 1 219 ? 18.345 65.441 6.043 1.00 18.44 218 ALA B CA 1
ATOM 5873 C C . ALA C 1 219 ? 19.607 65.676 5.236 1.00 19.14 218 ALA B C 1
ATOM 5874 O O . ALA C 1 219 ? 20.098 64.733 4.624 1.00 21.73 218 ALA B O 1
ATOM 5876 N N . ASN C 1 220 ? 20.141 66.893 5.210 1.00 22.75 219 ASN B N 1
ATOM 5877 C CA . ASN C 1 220 ? 21.354 67.193 4.465 1.00 23.31 219 ASN B CA 1
ATOM 5878 C C . ASN C 1 220 ? 21.138 67.013 2.959 1.00 19.97 219 ASN B C 1
ATOM 5879 O O . ASN C 1 220 ? 22.064 66.653 2.225 1.00 21.52 219 ASN B O 1
ATOM 5884 N N . HIS C 1 221 ? 19.908 67.251 2.495 1.00 23.31 220 HIS B N 1
ATOM 5885 C CA . HIS C 1 221 ? 19.548 67.123 1.085 1.00 20.68 220 HIS B CA 1
ATOM 5886 C C . HIS C 1 221 ? 19.866 68.407 0.331 1.00 18.26 220 HIS B C 1
ATOM 5887 O O . HIS C 1 221 ? 19.595 69.496 0.829 1.00 20.95 220 HIS B O 1
ATOM 5894 N N . PRO C 1 222 ? 20.411 68.296 -0.887 1.00 23.44 221 PRO B N 1
ATOM 5895 C CA . PRO C 1 222 ? 20.799 69.511 -1.616 1.00 21.77 221 PRO B CA 1
ATOM 5896 C C . PRO C 1 222 ? 19.617 70.345 -2.048 1.00 18.25 221 PRO B C 1
ATOM 5897 O O . PRO C 1 222 ? 19.705 71.573 -2.055 1.00 21.51 221 PRO B O 1
ATOM 5901 N N . MET C 1 223 ? 18.497 69.715 -2.363 1.00 24.83 222 MET B N 1
ATOM 5902 C CA . MET C 1 223 ? 17.236 70.403 -2.563 1.00 23.59 222 MET B CA 1
ATOM 5903 C C . MET C 1 223 ? 16.172 69.800 -1.655 1.00 19.53 222 MET B C 1
ATOM 5904 O O . MET C 1 223 ? 16.229 68.619 -1.313 1.00 18.53 222 MET B O 1
ATOM 5909 N N . GLY C 1 224 ? 15.211 70.634 -1.258 1.00 18.46 223 GLY B N 1
ATOM 5910 C CA . GLY C 1 224 ? 13.999 70.168 -0.635 1.00 21.35 223 GLY B CA 1
ATOM 5911 C C . GLY C 1 224 ? 13.140 69.436 -1.642 1.00 21.14 223 GLY B C 1
ATOM 5912 O O . GLY C 1 224 ? 13.275 69.635 -2.846 1.00 21.23 223 GLY B O 1
ATOM 5913 N N . PRO C 1 225 ? 12.248 68.564 -1.177 1.00 21.15 224 PRO B N 1
ATOM 5914 C CA . PRO C 1 225 ? 11.497 67.721 -2.122 1.00 20.31 224 PRO B CA 1
ATOM 5915 C C . PRO C 1 225 ? 10.583 68.496 -3.042 1.00 19.18 224 PRO B C 1
ATOM 5916 O O . PRO C 1 225 ? 10.234 67.981 -4.110 1.00 18.80 224 PRO B O 1
ATOM 5920 N N . LEU C 1 226 ? 10.215 69.718 -2.684 1.00 17.61 225 LEU B N 1
ATOM 5921 C CA . LEU C 1 226 ? 9.310 70.515 -3.492 1.00 18.74 225 LEU B CA 1
ATOM 5922 C C . LEU C 1 226 ? 10.054 71.363 -4.525 1.00 20.72 225 LEU B C 1
ATOM 5923 O O . LEU C 1 226 ? 9.588 71.478 -5.663 1.00 20.38 225 LEU B O 1
ATOM 5928 N N . GLU C 1 227 ? 11.206 71.937 -4.157 1.00 18.81 226 GLU B N 1
ATOM 5929 C CA . GLU C 1 227 ? 12.094 72.524 -5.154 1.00 19.29 226 GLU B CA 1
ATOM 5930 C C . GLU C 1 227 ? 12.519 71.479 -6.167 1.00 21.02 226 GLU B C 1
ATOM 5931 O O . GLU C 1 227 ? 12.625 71.763 -7.366 1.00 22.52 226 GLU B O 1
ATOM 5937 N N . LEU C 1 228 ? 12.815 70.272 -5.682 1.00 19.44 227 LEU B N 1
ATOM 5938 C CA . LEU C 1 228 ? 13.255 69.183 -6.542 1.00 19.59 227 LEU B CA 1
ATOM 5939 C C . LEU C 1 228 ? 12.155 68.772 -7.511 1.00 18.57 227 LEU B C 1
ATOM 5940 O O . LEU C 1 228 ? 12.433 68.430 -8.663 1.00 23.42 227 LEU B O 1
ATOM 5945 N N . GLY C 1 229 ? 10.901 68.823 -7.080 1.00 16.84 228 GLY B N 1
ATOM 5946 C CA . GLY C 1 229 ? 9.815 68.580 -8.005 1.00 17.72 228 GLY B CA 1
ATOM 5947 C C . GLY C 1 229 ? 9.739 69.615 -9.112 1.00 20.12 228 GLY B C 1
ATOM 5948 O O . GLY C 1 229 ? 9.507 69.272 -10.275 1.00 20.66 228 GLY B O 1
ATOM 5949 N N . ASP C 1 230 ? 9.923 70.894 -8.761 1.00 20.89 229 ASP B N 1
ATOM 5950 C CA . ASP C 1 230 ? 9.865 71.981 -9.736 1.00 19.43 229 ASP B CA 1
ATOM 5951 C C . ASP C 1 230 ? 10.999 71.910 -10.730 1.00 19.94 229 ASP B C 1
ATOM 5952 O O . ASP C 1 230 ? 10.865 72.383 -11.861 1.00 24.29 229 ASP B O 1
ATOM 5957 N N . PHE C 1 231 ? 12.146 71.420 -10.271 1.00 21.40 230 PHE B N 1
ATOM 5958 C CA . PHE C 1 231 ? 13.333 71.224 -11.092 1.00 19.14 230 PHE B CA 1
ATOM 5959 C C . PHE C 1 231 ? 13.205 70.004 -11.984 1.00 20.47 230 PHE B C 1
ATOM 5960 O O . PHE C 1 231 ? 13.719 69.989 -13.104 1.00 20.67 230 PHE B O 1
ATOM 5968 N N . ILE C 1 232 ? 12.581 68.946 -11.479 1.00 19.27 231 ILE B N 1
ATOM 5969 C CA . ILE C 1 232 ? 12.371 67.784 -12.320 1.00 21.31 231 ILE B CA 1
ATOM 5970 C C . ILE C 1 232 ? 11.272 68.085 -13.331 1.00 23.79 231 ILE B C 1
ATOM 5971 O O . ILE C 1 232 ? 11.306 67.595 -14.467 1.00 24.13 231 ILE B O 1
ATOM 5976 N N . GLY C 1 233 ? 10.300 68.907 -12.941 1.00 19.96 232 GLY B N 1
ATOM 5977 C CA . GLY C 1 233 ? 9.054 69.091 -13.644 1.00 17.90 232 GLY B CA 1
ATOM 5978 C C . GLY C 1 233 ? 7.931 68.298 -13.009 1.00 17.64 232 GLY B C 1
ATOM 5979 O O . GLY C 1 233 ? 7.963 67.069 -12.985 1.00 19.00 232 GLY B O 1
ATOM 5980 N N . LEU C 1 234 ? 6.907 68.984 -12.510 1.00 20.80 233 LEU B N 1
ATOM 5981 C CA . LEU C 1 234 ? 5.811 68.285 -11.856 1.00 16.35 233 LEU B CA 1
ATOM 5982 C C . LEU C 1 234 ? 5.014 67.404 -12.805 1.00 20.27 233 LEU B C 1
ATOM 5983 O O . LEU C 1 234 ? 4.212 66.586 -12.341 1.00 18.81 233 LEU B O 1
ATOM 5988 N N . ASP C 1 235 ? 5.201 67.563 -14.118 1.00 20.16 234 ASP B N 1
ATOM 5989 C CA . ASP C 1 235 ? 4.515 66.694 -15.066 1.00 18.89 234 ASP B CA 1
ATOM 5990 C C . ASP C 1 235 ? 5.215 65.342 -15.182 1.00 16.29 234 ASP B C 1
ATOM 5991 O O . ASP C 1 235 ? 4.560 64.315 -15.380 1.00 16.04 234 ASP B O 1
ATOM 5996 N N . ILE C 1 236 ? 6.548 65.331 -15.089 1.00 17.21 235 ILE B N 1
ATOM 5997 C CA . ILE C 1 236 ? 7.284 64.075 -15.041 1.00 17.83 235 ILE B CA 1
ATOM 5998 C C . ILE C 1 236 ? 7.009 63.342 -13.730 1.00 18.11 235 ILE B C 1
ATOM 5999 O O . ILE C 1 236 ? 6.881 62.111 -13.709 1.00 17.81 235 ILE B O 1
ATOM 6004 N N . CYS C 1 237 ? 6.900 64.082 -12.617 1.00 21.18 236 CYS B N 1
ATOM 6005 C CA . CYS C 1 237 ? 6.637 63.446 -11.326 1.00 14.39 236 CYS B CA 1
ATOM 6006 C C . CYS C 1 237 ? 5.278 62.771 -11.297 1.00 13.62 236 CYS B C 1
ATOM 6007 O O . CYS C 1 237 ? 5.168 61.618 -10.876 1.00 16.52 236 CYS B O 1
ATOM 6010 N N . LEU C 1 238 ? 4.234 63.471 -11.752 1.00 15.50 237 LEU B N 1
ATOM 6011 C CA . LEU C 1 238 ? 2.910 62.871 -11.879 1.00 13.52 237 LEU B CA 1
ATOM 6012 C C . LEU C 1 238 ? 2.941 61.603 -12.716 1.00 16.47 237 LEU B C 1
ATOM 6013 O O . LEU C 1 238 ? 2.333 60.591 -12.352 1.00 17.22 237 LEU B O 1
ATOM 6018 N N . ALA C 1 239 ? 3.615 61.660 -13.871 1.00 20.04 238 ALA B N 1
ATOM 6019 C CA . ALA C 1 239 ? 3.707 60.519 -14.779 1.00 15.88 238 ALA B CA 1
ATOM 6020 C C . ALA C 1 239 ? 4.262 59.300 -14.074 1.00 14.18 238 ALA B C 1
ATOM 6021 O O . ALA C 1 239 ? 3.681 58.217 -14.138 1.00 17.52 238 ALA B O 1
ATOM 6023 N N . ILE C 1 240 ? 5.403 59.470 -13.400 1.00 15.66 239 ILE B N 1
ATOM 6024 C CA . ILE C 1 240 ? 6.067 58.363 -12.721 1.00 15.09 239 ILE B CA 1
ATOM 6025 C C . ILE C 1 240 ? 5.198 57.808 -11.600 1.00 14.62 239 ILE B C 1
ATOM 6026 O O . ILE C 1 240 ? 5.129 56.593 -11.408 1.00 16.27 239 ILE B O 1
ATOM 6031 N N . MET C 1 241 ? 4.515 58.681 -10.857 1.00 16.57 240 MET B N 1
ATOM 6032 C CA . MET C 1 241 ? 3.600 58.229 -9.820 1.00 15.31 240 MET B CA 1
ATOM 6033 C C . MET C 1 241 ? 2.512 57.378 -10.437 1.00 14.91 240 MET B C 1
ATOM 6034 O O . MET C 1 241 ? 2.238 56.265 -9.987 1.00 14.37 240 MET B O 1
ATOM 6039 N N . ASP C 1 242 ? 1.908 57.889 -11.513 1.00 17.17 241 ASP B N 1
ATOM 6040 C CA . ASP C 1 242 ? 0.866 57.167 -12.244 1.00 16.67 241 ASP B CA 1
ATOM 6041 C C . ASP C 1 242 ? 1.356 55.833 -12.780 1.00 13.96 241 ASP B C 1
ATOM 6042 O O . ASP C 1 242 ? 0.677 54.818 -12.642 1.00 17.20 241 ASP B O 1
ATOM 6047 N N . VAL C 1 243 ? 2.532 55.818 -13.394 1.00 13.98 242 VAL B N 1
ATOM 6048 C CA . VAL C 1 243 ? 3.131 54.567 -13.831 1.00 13.23 242 VAL B CA 1
ATOM 6049 C C . VAL C 1 243 ? 3.394 53.638 -12.666 1.00 14.88 242 VAL B C 1
ATOM 6050 O O . VAL C 1 243 ? 3.243 52.420 -12.792 1.00 16.26 242 VAL B O 1
ATOM 6054 N N . LEU C 1 244 ? 3.930 54.168 -11.566 1.00 17.45 243 LEU B N 1
ATOM 6055 C CA . LEU C 1 244 ? 4.067 53.356 -10.354 1.00 15.87 243 LEU B CA 1
ATOM 6056 C C . LEU C 1 244 ? 2.736 52.730 -9.969 1.00 11.52 243 LEU B C 1
ATOM 6057 O O . LEU C 1 244 ? 2.656 51.526 -9.734 1.00 13.75 243 LEU B O 1
ATOM 6062 N N . TYR C 1 245 ? 1.675 53.534 -9.967 1.00 13.87 244 TYR B N 1
ATOM 6063 C CA . TYR C 1 245 ? 0.368 53.085 -9.515 1.00 14.05 244 TYR B CA 1
ATOM 6064 C C . TYR C 1 245 ? -0.229 52.078 -10.476 1.00 16.36 244 TYR B C 1
ATOM 6065 O O . TYR C 1 245 ? -0.936 51.147 -10.075 1.00 14.26 244 TYR B O 1
ATOM 6074 N N . HIS C 1 246 ? 0.025 52.258 -11.755 1.00 17.43 245 HIS B N 1
ATOM 6075 C CA . HIS C 1 246 ? -0.585 51.363 -12.713 1.00 14.99 245 HIS B CA 1
ATOM 6076 C C . HIS C 1 246 ? 0.222 50.073 -12.866 1.00 13.22 245 HIS B C 1
ATOM 6077 O O . HIS C 1 246 ? -0.364 49.007 -13.082 1.00 18.26 245 HIS B O 1
ATOM 6084 N N . GLU C 1 247 ? 1.532 50.115 -12.625 1.00 14.99 246 GLU B N 1
ATOM 6085 C CA . GLU C 1 247 ? 2.322 48.900 -12.746 1.00 16.72 246 GLU B CA 1
ATOM 6086 C C . GLU C 1 247 ? 2.115 47.978 -11.551 1.00 18.26 246 GLU B C 1
ATOM 6087 O O . GLU C 1 247 ? 2.017 46.757 -11.710 1.00 18.75 246 GLU B O 1
ATOM 6093 N N . THR C 1 248 ? 2.041 48.534 -10.344 1.00 20.26 247 THR B N 1
ATOM 6094 C CA . THR C 1 248 ? 1.900 47.675 -9.174 1.00 18.03 247 THR B CA 1
ATOM 6095 C C . THR C 1 248 ? 0.454 47.383 -8.847 1.00 14.62 247 THR B C 1
ATOM 6096 O O . THR C 1 248 ? 0.153 46.292 -8.368 1.00 19.24 247 THR B O 1
ATOM 6100 N N . GLY C 1 249 ? -0.450 48.294 -9.167 1.00 13.81 248 GLY B N 1
ATOM 6101 C CA . GLY C 1 249 ? -1.814 48.189 -8.717 1.00 15.89 248 GLY B CA 1
ATOM 6102 C C . GLY C 1 249 ? -2.031 48.597 -7.282 1.00 15.43 248 GLY B C 1
ATOM 6103 O O . GLY C 1 249 ? -3.116 48.364 -6.745 1.00 17.42 248 GLY B O 1
ATOM 6104 N N . ASP C 1 250 ? -1.059 49.270 -6.684 1.00 18.45 249 ASP B N 1
ATOM 6105 C CA . ASP C 1 250 ? -0.954 49.455 -5.247 1.00 17.29 249 ASP B CA 1
ATOM 6106 C C . ASP C 1 250 ? -1.194 50.930 -4.956 1.00 15.99 249 ASP B C 1
ATOM 6107 O O . ASP C 1 250 ? -0.379 51.776 -5.325 1.00 18.41 249 ASP B O 1
ATOM 6112 N N . SER C 1 251 ? -2.303 51.225 -4.279 1.00 17.01 250 SER B N 1
ATOM 6113 C CA . SER C 1 251 ? -2.676 52.567 -3.846 1.00 16.65 250 SER B CA 1
ATOM 6114 C C . SER C 1 251 ? -1.590 53.277 -3.064 1.00 15.92 250 SER B C 1
ATOM 6115 O O . SER C 1 251 ? -1.733 54.459 -2.751 1.00 17.75 250 SER B O 1
ATOM 6118 N N . LYS C 1 252 ? -0.539 52.559 -2.691 1.00 16.56 251 LYS B N 1
ATOM 6119 C CA . LYS C 1 252 ? 0.586 53.205 -2.041 1.00 15.20 251 LYS B CA 1
ATOM 6120 C C . LYS C 1 252 ? 1.177 54.286 -2.927 1.00 17.85 251 LYS B C 1
ATOM 6121 O O . LYS C 1 252 ? 1.674 55.304 -2.429 1.00 19.78 251 LYS B O 1
ATOM 6127 N N . TYR C 1 253 ? 1.097 54.104 -4.244 1.00 19.43 252 TYR B N 1
ATOM 6128 C CA . TYR C 1 253 ? 1.748 54.982 -5.207 1.00 15.63 252 TYR B CA 1
ATOM 6129 C C . TYR C 1 253 ? 0.792 55.979 -5.852 1.00 16.34 252 TYR B C 1
ATOM 6130 O O . TYR C 1 253 ? 1.196 56.669 -6.785 1.00 21.84 252 TYR B O 1
ATOM 6139 N N . ARG C 1 254 ? -0.443 56.099 -5.364 1.00 17.95 253 ARG B N 1
ATOM 6140 C CA . ARG C 1 254 ? -1.375 57.079 -5.902 1.00 14.77 253 ARG B CA 1
ATOM 6141 C C . ARG C 1 254 ? -0.764 58.465 -5.818 1.00 17.79 253 ARG B C 1
ATOM 6142 O O . ARG C 1 254 ? -0.195 58.850 -4.796 1.00 21.10 253 ARG B O 1
ATOM 6150 N N . ALA C 1 255 ? -0.796 59.183 -6.928 1.00 16.99 254 ALA B N 1
ATOM 6151 C CA . ALA C 1 255 ? -0.228 60.513 -6.959 1.00 13.97 254 ALA B CA 1
ATOM 6152 C C . ALA C 1 255 ? -1.017 61.414 -6.022 1.00 13.09 254 ALA B C 1
ATOM 6153 O O . ALA C 1 255 ? -2.200 61.192 -5.763 1.00 14.85 254 ALA B O 1
ATOM 6155 N N . CYS C 1 256 ? -0.366 62.445 -5.526 1.00 15.61 255 CYS B N 1
ATOM 6156 C CA . CYS C 1 256 ? -1.053 63.374 -4.652 1.00 14.38 255 CYS B CA 1
ATOM 6157 C C . CYS C 1 256 ? -1.928 64.313 -5.476 1.00 15.86 255 CYS B C 1
ATOM 6158 O O . CYS C 1 256 ? -1.409 65.044 -6.322 1.00 16.84 255 CYS B O 1
ATOM 6161 N N . PRO C 1 257 ? -3.237 64.348 -5.240 1.00 17.06 256 PRO B N 1
ATOM 6162 C CA . PRO C 1 257 ? -4.140 65.165 -6.078 1.00 18.92 256 PRO B CA 1
ATOM 6163 C C . PRO C 1 257 ? -3.736 66.622 -6.243 1.00 19.79 256 PRO B C 1
ATOM 6164 O O . PRO C 1 257 ? -4.198 67.292 -7.174 1.00 19.51 256 PRO B O 1
ATOM 6168 N N . LEU C 1 258 ? -2.906 67.145 -5.353 1.00 20.14 257 LEU B N 1
ATOM 6169 C CA . LEU C 1 258 ? -2.483 68.524 -5.486 1.00 17.61 257 LEU B CA 1
ATOM 6170 C C . LEU C 1 258 ? -1.507 68.671 -6.636 1.00 15.93 257 LEU B C 1
ATOM 6171 O O . LEU C 1 258 ? -1.443 69.730 -7.252 1.00 17.67 257 LEU B O 1
ATOM 6176 N N . ILE C 1 259 ? -0.756 67.611 -6.940 1.00 18.58 258 ILE B N 1
ATOM 6177 C CA . ILE C 1 259 ? 0.161 67.598 -8.077 1.00 18.80 258 ILE B CA 1
ATOM 6178 C C . ILE C 1 259 ? -0.579 67.384 -9.398 1.00 16.87 258 ILE B C 1
ATOM 6179 O O . ILE C 1 259 ? -0.169 67.916 -10.431 1.00 17.54 258 ILE B O 1
ATOM 6184 N N . ARG C 1 260 ? -1.663 66.606 -9.390 1.00 17.56 259 ARG B N 1
ATOM 6185 C CA . ARG C 1 260 ? -2.480 66.467 -10.590 1.00 16.85 259 ARG B CA 1
ATOM 6186 C C . ARG C 1 260 ? -3.212 67.763 -10.898 1.00 18.32 259 ARG B C 1
ATOM 6187 O O . ARG C 1 260 ? -3.375 68.123 -12.061 1.00 20.25 259 ARG B O 1
ATOM 6195 N N . LYS C 1 261 ? -3.639 68.492 -9.873 1.00 20.55 260 LYS B N 1
ATOM 6196 C CA . LYS C 1 261 ? -4.273 69.785 -10.098 1.00 19.22 260 LYS B CA 1
ATOM 6197 C C . LYS C 1 261 ? -3.293 70.788 -10.676 1.00 17.79 260 LYS B C 1
ATOM 6198 O O . LYS C 1 261 ? -3.663 71.600 -11.527 1.00 19.90 260 LYS B O 1
ATOM 6204 N N . MET C 1 262 ? -2.041 70.764 -10.218 1.00 16.35 261 MET B N 1
ATOM 6205 C CA . MET C 1 262 ? -1.076 71.755 -10.682 1.00 16.95 261 MET B CA 1
ATOM 6206 C C . MET C 1 262 ? -0.569 71.461 -12.092 1.00 17.94 261 MET B C 1
ATOM 6207 O O . MET C 1 262 ? -0.250 72.388 -12.833 1.00 19.50 261 MET B O 1
ATOM 6212 N N . VAL C 1 263 ? -0.441 70.189 -12.454 1.00 18.11 262 VAL B N 1
ATOM 6213 C CA . VAL C 1 263 ? -0.109 69.802 -13.823 1.00 19.37 262 VAL B CA 1
ATOM 6214 C C . VAL C 1 263 ? -1.245 70.167 -14.783 1.00 20.39 262 VAL B C 1
ATOM 6215 O O . VAL C 1 263 ? -1.006 70.587 -15.919 1.00 25.09 262 VAL B O 1
ATOM 6219 N N . ARG C 1 264 ? -2.493 70.054 -14.328 1.00 22.71 263 ARG B N 1
ATOM 6220 C CA . ARG C 1 264 ? -3.635 70.430 -15.154 1.00 20.35 263 ARG B CA 1
ATOM 6221 C C . ARG C 1 264 ? -3.650 71.918 -15.439 1.00 21.99 263 ARG B C 1
ATOM 6222 O O . ARG C 1 264 ? -4.122 72.348 -16.498 1.00 23.33 263 ARG B O 1
ATOM 6230 N N . GLY C 1 265 ? -3.143 72.713 -14.514 1.00 20.59 264 GLY B N 1
ATOM 6231 C CA . GLY C 1 265 ? -3.016 74.136 -14.679 1.00 20.29 264 GLY B CA 1
ATOM 6232 C C . GLY C 1 265 ? -1.750 74.589 -15.335 1.00 19.05 264 GLY B C 1
ATOM 6233 O O . GLY C 1 265 ? -1.579 75.786 -15.561 1.00 24.28 264 GLY B O 1
ATOM 6234 N N . GLY C 1 266 ? -0.851 73.674 -15.655 1.00 20.43 265 GLY B N 1
ATOM 6235 C CA . GLY C 1 266 ? 0.411 74.063 -16.232 1.00 18.96 265 GLY B CA 1
ATOM 6236 C C . GLY C 1 266 ? 1.387 74.681 -15.269 1.00 21.08 265 GLY B C 1
ATOM 6237 O O . GLY C 1 266 ? 2.212 75.498 -15.684 1.00 22.99 265 GLY B O 1
ATOM 6238 N N . ASN C 1 267 ? 1.320 74.319 -13.992 1.00 21.78 266 ASN B N 1
ATOM 6239 C CA . ASN C 1 267 ? 2.287 74.764 -12.990 1.00 21.42 266 ASN B CA 1
ATOM 6240 C C . ASN C 1 267 ? 3.264 73.617 -12.787 1.00 20.26 266 ASN B C 1
ATOM 6241 O O . ASN C 1 267 ? 3.153 72.805 -11.873 1.00 20.22 266 ASN B O 1
ATOM 6246 N N . LEU C 1 268 ? 4.228 73.557 -13.689 1.00 21.88 267 LEU B N 1
ATOM 6247 C CA . LEU C 1 268 ? 5.095 72.408 -13.840 1.00 19.78 267 LEU B CA 1
ATOM 6248 C C . LEU C 1 268 ? 6.432 72.573 -13.155 1.00 16.87 267 LEU B C 1
ATOM 6249 O O . LEU C 1 268 ? 7.230 71.637 -13.169 1.00 18.34 267 LEU B O 1
ATOM 6254 N N . GLY C 1 269 ? 6.714 73.742 -12.600 1.00 20.89 268 GLY B N 1
ATOM 6255 C CA . GLY C 1 269 ? 8.003 73.979 -11.994 1.00 21.78 268 GLY B CA 1
ATOM 6256 C C . GLY C 1 269 ? 8.894 74.865 -12.826 1.00 21.33 268 GLY B C 1
ATOM 6257 O O . GLY C 1 269 ? 8.417 75.802 -13.462 1.00 25.99 268 GLY B O 1
ATOM 6258 N N . CYS C 1 270 ? 10.190 74.569 -12.861 1.00 22.71 269 CYS B N 1
ATOM 6259 C CA . CYS C 1 270 ? 11.113 75.530 -13.453 1.00 25.56 269 CYS B CA 1
ATOM 6260 C C . CYS C 1 270 ? 10.875 75.728 -14.950 1.00 25.39 269 CYS B C 1
ATOM 6261 O O . CYS C 1 270 ? 11.039 76.845 -15.441 1.00 25.29 269 CYS B O 1
ATOM 6264 N N . LYS C 1 271 ? 10.421 74.699 -15.673 1.00 24.66 270 LYS B N 1
ATOM 6265 C CA . LYS C 1 271 ? 10.207 74.851 -17.111 1.00 26.29 270 LYS B CA 1
ATOM 6266 C C . LYS C 1 271 ? 9.071 75.816 -17.475 1.00 27.33 270 LYS B C 1
ATOM 6267 O O . LYS C 1 271 ? 9.060 76.339 -18.593 1.00 28.51 270 LYS B O 1
ATOM 6273 N N . THR C 1 272 ? 8.128 76.085 -16.570 1.00 31.16 271 THR B N 1
ATOM 6274 C CA . THR C 1 272 ? 7.062 77.047 -16.826 1.00 24.75 271 THR B CA 1
ATOM 6275 C C . THR C 1 272 ? 7.114 78.247 -15.891 1.00 25.08 271 THR B C 1
ATOM 6276 O O . THR C 1 272 ? 6.239 79.114 -15.973 1.00 27.71 271 THR B O 1
ATOM 6280 N N . GLY C 1 273 ? 8.120 78.332 -15.022 1.00 24.81 272 GLY B N 1
ATOM 6281 C CA . GLY C 1 273 ? 8.326 79.500 -14.188 1.00 25.35 272 GLY B CA 1
ATOM 6282 C C . GLY C 1 273 ? 7.501 79.520 -12.926 1.00 26.03 272 GLY B C 1
ATOM 6283 O O . GLY C 1 273 ? 7.726 80.383 -12.068 1.00 28.37 272 GLY B O 1
ATOM 6284 N N . LYS C 1 274 ? 6.562 78.588 -12.795 1.00 24.29 273 LYS B N 1
ATOM 6285 C CA . LYS C 1 274 ? 5.675 78.448 -11.648 1.00 24.95 273 LYS B CA 1
ATOM 6286 C C . LYS C 1 274 ? 5.444 76.974 -11.373 1.00 22.59 273 LYS B C 1
ATOM 6287 O O . LYS C 1 274 ? 4.815 76.283 -12.171 1.00 22.03 273 LYS B O 1
ATOM 6293 N N . GLY C 1 275 ? 5.951 76.501 -10.251 1.00 23.13 274 GLY B N 1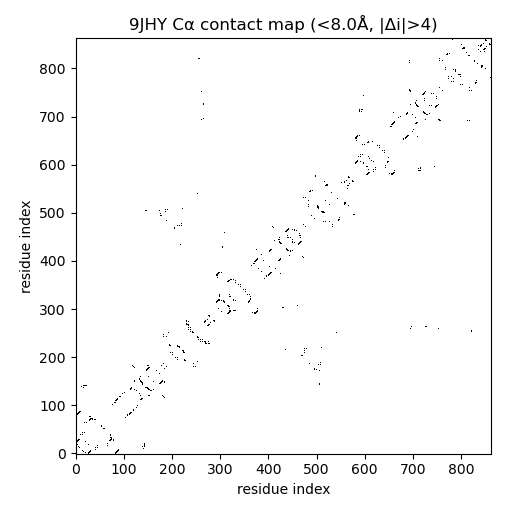
ATOM 6294 C CA . GLY C 1 275 ? 5.569 75.200 -9.758 1.00 21.22 274 GLY B CA 1
ATOM 6295 C C . GLY C 1 275 ? 5.098 75.316 -8.327 1.00 19.45 274 GLY B C 1
ATOM 6296 O O . GLY C 1 275 ? 4.091 75.965 -8.056 1.00 20.94 274 GLY B O 1
ATOM 6297 N N . PHE C 1 276 ? 5.811 74.683 -7.402 1.00 21.70 275 PHE B N 1
ATOM 6298 C CA . PHE C 1 276 ? 5.638 75.038 -6.005 1.00 18.05 275 PHE B CA 1
ATOM 6299 C C . PHE C 1 276 ? 6.255 76.399 -5.714 1.00 18.86 275 PHE B C 1
ATOM 6300 O O . PHE C 1 276 ? 5.821 77.082 -4.783 1.00 20.59 275 PHE B O 1
ATOM 6308 N N . TYR C 1 277 ? 7.224 76.833 -6.512 1.00 20.57 276 TYR B N 1
ATOM 6309 C CA . TYR C 1 277 ? 7.792 78.165 -6.383 1.00 21.02 276 TYR B CA 1
ATOM 6310 C C . TYR C 1 277 ? 7.522 78.942 -7.668 1.00 23.00 276 TYR B C 1
ATOM 6311 O O . TYR C 1 277 ? 7.510 78.377 -8.765 1.00 24.48 276 TYR B O 1
ATOM 6320 N N . VAL C 1 278 ? 7.264 80.233 -7.530 1.00 27.89 277 VAL B N 1
ATOM 6321 C CA . VAL C 1 278 ? 7.347 81.143 -8.661 1.00 26.54 277 VAL B CA 1
ATOM 6322 C C . VAL C 1 278 ? 8.779 81.614 -8.751 1.00 28.23 277 VAL B C 1
ATOM 6323 O O . VAL C 1 278 ? 9.366 82.058 -7.755 1.00 28.79 277 VAL B O 1
ATOM 6327 N N . TYR C 1 279 ? 9.339 81.496 -9.940 1.00 29.18 278 TYR B N 1
ATOM 6328 C CA . TYR C 1 279 ? 10.726 81.804 -10.200 1.00 28.40 278 TYR B CA 1
ATOM 6329 C C . TYR C 1 279 ? 10.726 83.192 -10.814 1.00 29.87 278 TYR B C 1
ATOM 6330 O O . TYR C 1 279 ? 9.928 83.475 -11.711 1.00 31.17 278 TYR B O 1
ATOM 6339 N N . ASN C 1 280 ? 11.537 84.074 -10.264 1.00 33.62 279 ASN B N 1
ATOM 6340 C CA . ASN C 1 280 ? 11.584 85.462 -10.693 1.00 36.75 279 ASN B CA 1
ATOM 6341 C C . ASN C 1 280 ? 12.871 85.753 -11.444 1.00 41.92 279 ASN B C 1
ATOM 6342 O O . ASN C 1 280 ? 13.871 85.044 -11.312 1.00 42.90 279 ASN B O 1
ATOM 6347 N N . ALA C 1 281 ? 12.828 86.812 -12.252 1.00 43.43 280 ALA B N 1
ATOM 6348 C CA . ALA C 1 281 ? 14.016 87.208 -12.993 1.00 42.52 280 ALA B CA 1
ATOM 6349 C C . ALA C 1 281 ? 15.141 87.633 -12.065 1.00 50.93 280 ALA B C 1
ATOM 6350 O O . ALA C 1 281 ? 16.299 87.690 -12.494 1.00 54.00 280 ALA B O 1
ATOM 6352 N N . ASP C 1 282 ? 14.833 87.913 -10.794 1.00 49.60 281 ASP B N 1
ATOM 6353 C CA . ASP C 1 282 ? 15.872 88.344 -9.870 1.00 47.30 281 ASP B CA 1
ATOM 6354 C C . ASP C 1 282 ? 16.800 87.173 -9.583 1.00 51.57 281 ASP B C 1
ATOM 6355 O O . ASP C 1 282 ? 17.928 87.374 -9.127 1.00 51.95 281 ASP B O 1
ATOM 6360 N N . ARG C 1 283 ? 16.370 85.965 -9.946 1.00 52.89 282 ARG B N 1
ATOM 6361 C CA . ARG C 1 283 ? 16.960 84.657 -9.638 1.00 52.93 282 ARG B CA 1
ATOM 6362 C C . ARG C 1 283 ? 16.554 84.175 -8.253 1.00 47.45 282 ARG B C 1
ATOM 6363 O O . ARG C 1 283 ? 17.152 83.216 -7.743 1.00 45.73 282 ARG B O 1
ATOM 6371 N N . THR C 1 284 ? 15.553 84.807 -7.642 1.00 48.50 283 THR B N 1
ATOM 6372 C CA . THR C 1 284 ? 14.912 84.354 -6.413 1.00 43.65 283 THR B CA 1
ATOM 6373 C C . THR C 1 284 ? 13.569 83.667 -6.663 1.00 39.72 283 THR B C 1
ATOM 6374 O O . THR C 1 284 ? 12.739 84.158 -7.436 1.00 38.16 283 THR B O 1
ATOM 6378 N N . LYS C 1 285 ? 13.336 82.558 -5.955 1.00 37.65 284 LYS B N 1
ATOM 6379 C CA . LYS C 1 285 ? 12.096 81.799 -6.066 1.00 30.42 284 LYS B CA 1
ATOM 6380 C C . LYS C 1 285 ? 11.238 82.047 -4.841 1.00 32.21 284 LYS B C 1
ATOM 6381 O O . LYS C 1 285 ? 11.753 82.119 -3.723 1.00 38.22 284 LYS B O 1
ATOM 6387 N N . THR C 1 286 ? 9.934 82.187 -5.058 1.00 32.77 285 THR B N 1
ATOM 6388 C CA . THR C 1 286 ? 8.994 82.445 -3.987 1.00 30.21 285 THR B CA 1
ATOM 6389 C C . THR C 1 286 ? 7.994 81.304 -3.897 1.00 27.56 285 THR B C 1
ATOM 6390 O O . THR C 1 286 ? 7.351 80.976 -4.905 1.00 24.44 285 THR B O 1
ATOM 6394 N N . PRO C 1 287 ? 7.813 80.700 -2.718 1.00 30.38 286 PRO B N 1
ATOM 6395 C CA . PRO C 1 287 ? 6.755 79.694 -2.557 1.00 25.26 286 PRO B CA 1
ATOM 6396 C C . PRO C 1 287 ? 5.389 80.293 -2.876 1.00 25.61 286 PRO B C 1
ATOM 6397 O O . PRO C 1 287 ? 5.091 81.431 -2.509 1.00 28.67 286 PRO B O 1
ATOM 6401 N N . VAL C 1 288 ? 4.551 79.524 -3.577 1.00 25.32 287 VAL B N 1
ATOM 6402 C CA . VAL C 1 288 ? 3.289 80.105 -4.038 1.00 27.06 287 VAL B CA 1
ATOM 6403 C C . VAL C 1 288 ? 2.279 80.289 -2.924 1.00 27.37 287 VAL B C 1
ATOM 6404 O O . VAL C 1 288 ? 1.244 80.929 -3.139 1.00 30.68 287 VAL B O 1
ATOM 6408 N N . ASP C 1 289 ? 2.540 79.737 -1.749 1.00 30.73 288 ASP B N 1
ATOM 6409 C CA . ASP C 1 289 ? 1.784 80.051 -0.547 1.00 28.10 288 ASP B CA 1
ATOM 6410 C C . ASP C 1 289 ? 2.377 81.228 0.229 1.00 28.26 288 ASP B C 1
ATOM 6411 O O . ASP C 1 289 ? 1.976 81.469 1.366 1.00 31.79 288 ASP B O 1
ATOM 6416 N N . ASN C 1 290 ? 3.273 81.991 -0.389 1.00 29.70 289 ASN B N 1
ATOM 6417 C CA . ASN C 1 290 ? 4.083 83.011 0.265 1.00 26.72 289 ASN B CA 1
ATOM 6418 C C . ASN C 1 290 ? 4.678 82.545 1.580 1.00 32.45 289 ASN B C 1
ATOM 6419 O O . ASN C 1 290 ? 5.866 82.757 1.818 1.00 35.25 289 ASN B O 1
#

Organism: Faecalibacterium duncaniae (strain DSM 17677 / JCM 31915 / A2-165) (NCBI:txid411483)

Sequence (863 aa):
AMKIGVIGAGTMGQGIAKAFAQVEGNTVALCDIKQEWAENGLAKIKKGYEKLVAKGKIPQEKADAIVAAITPGLKENLCADCDLIVEAAFEDMKVKQTTFGELDKICKPECIFASNTASLSITEIGKGLSRPLVGMHFFNPADRMKLIEVIAGCNTPAETVEKIKEISVAIGKNPVQVNEAAGFVVNRILIPMINEAAFIKMEGVSDIAGIDTAMKLGANHPMGPLELGDFIGLDICLAIMDVLYHETGDSKYRACPLIRKMVRGGNLGCKTGKGFYVYNADRTKTPVDNMKIGVIGAGTMGQGIAKAFAQVEGNTVALCDIKQEWAENGLAKIKKGYEKLVAKGKIPQEKADAIVAAITPGLKENLCADCDLIVEAAFEDMKVKQTTFGELDKICKPECIFASNTASLSITEIGKGLSRPLVGMHFFNPADRMKLIEVIAGCNTPAETVEKIKEISVAIGKNPVQVNEAAGFVVNRILIPMINEAAFIKMEGVSDIAGIDTAMKLGANHPMGPLELGDFIGLDICLAIMDVLYHETGDSKYRACPLIRKMVRGGNLGCKTGKGFYVYNADRTKTPVDMKIGVIGAGTMGQGIAKAFAQVEGNTVALCDIKQEWAENGLAKIKKGYEKLVAKGKIPQEKADAIVAAITPGLCADCDLIVEAAFEDMKVKQTTFGELDKICKPECIFASNTASLSITEIGKGLSRPLVGMHFFNPADRMKLIEVIAGCNTPAETVEKIKEISVAIGKNPVQVNEAAGFVVNRILIPMINEAAFIKMEGVSDIAGIDTAMKLGANHPMGPLELGDFIGLDICLAIMDVLYHETGDSKYRACPLIRKMVRGGNLGCKTGKGFYVYNADRTKTPVDN

Secondary structure (DSSP, 8-state):
-EEEEE--SHHHHHHHHHHHSSTT-EEEEE-SSHHHHHHHHHHHHHHHHHHHHTTSS-HHHHHHHHHTEEEE-HHHH-TT-SEEEE-----HHHHHHHHHHHHHHS-TTPEEEE--SSS-HHHHTTT-SS-EEEEE--SSTTT--EEEEEE-TT--HHHHHHHHHHHHHTT-EEEEEE--TTTTHHHHHHHHHHHHHHHHHTTSS-HHHHHHHHHHHH--SS-HHHHHHHH-HHHHHHHHHHHHHHH--GGGPPPHHHHHHHHTT--BTTTTBSSEEE-SSS-EEE--/-EEEEE--SHHHHHHHHHHHTSTT-EEEEE-SSHHHHHHHHHHHHHHHHHHHHTTSS-HHHHHHHTTSEEE--GGG-SEEEE---S-HHHHHHHHHHHHHHS-SS-EEEE--SSS-HHHHSSS-SS-EEEEE--SSTTT--EEEEEE-TT--HHHHHHHHHHHHHTT-EEEEEES-TTTTHHHHHHHHHHHHHHHHHTTSS-HHHHHHHHHHHH--SS-HHHHHHHH-HHHHHHHHHHHHHHH--GGGPPPHHHHHHHHTT--BGGGTBSSEEE-TTS-EEETT-/-EEEEEE--SHHHHHHHHHHHTSTTEEEEEE-SSHHHHHHHHHHHHHHHHHHHHHTSS-HHHHHHHHTTEEEE-HHHH-TT-SEEEE---S-HHHHHHHHHHHHHHS-TTPEEEE--SSS-HHHHTTT-SS-EEEEE--SSTTT--EEEEEE-TT--HHHHHHHHHHHHHTT-EEEEEES-TTTTHHHHHHHHHHHHHHHHHTTSS-HHHHHHHHHHHS--SS-HHHHHHHH-HHHHHHHHHHHHHHH--GGGPPPHHHHHHHHTT--BGGGTBSSEEE-TTS-EEETT-

Solvent-accessible surface area: 38475 Å² total; per-residue (Å²): 138,43,115,1,0,0,11,3,8,46,102,51,0,20,8,0,0,40,2,0,7,59,45,104,44,16,58,2,10,0,1,28,132,97,75,92,102,0,79,96,2,25,55,104,1,101,148,20,10,75,137,56,42,73,160,62,156,31,81,71,144,90,1,80,60,3,16,87,19,8,69,22,3,52,31,94,107,56,0,53,102,2,38,0,0,0,0,17,25,152,71,49,37,160,57,2,68,78,14,0,22,68,0,23,175,44,7,44,118,127,6,25,0,0,0,12,5,17,36,42,30,2,46,91,2,14,165,81,33,95,36,49,9,0,0,0,11,5,22,94,43,2,29,160,30,113,1,0,0,0,0,10,12,106,124,19,59,78,118,13,5,77,98,0,60,105,18,0,95,72,15,50,16,66,31,5,63,0,71,58,30,25,3,6,0,2,21,15,2,12,3,28,8,0,3,6,0,0,13,0,52,82,100,42,6,9,67,2,39,6,0,1,36,0,0,72,54,7,18,99,16,77,61,0,1,0,16,31,0,1,134,50,1,0,45,84,0,18,50,8,2,27,33,2,30,135,123,74,63,32,27,20,10,29,2,0,34,34,0,36,52,16,34,51,11,35,25,34,0,54,115,64,26,87,1,3,11,41,58,67,108,100,228,73,93,58,17,57,57,156,80,82,1,0,0,11,4,7,39,82,49,0,18,5,0,0,46,2,0,5,57,48,94,68,18,66,2,10,0,2,34,118,101,56,84,134,0,86,93,3,22,53,127,3,106,138,38,13,79,154,63,40,91,152,64,141,34,79,97,129,73,4,81,59,2,30,84,18,7,70,27,2,54,12,99,104,58,0,50,79,4,39,0,0,0,1,17,34,151,64,48,34,153,65,2,53,87,18,0,22,80,0,27,178,42,6,47,114,123,3,31,0,0,0,15,4,25,39,36,33,1,44,75,2,13,155,74,38,96,28,54,10,0,0,0,18,3,23,85,63,0,27,187,53,96,0,0,1,0,0,12,11,103,126,16,62,87,128,20,6,80,89,0,56,84,6,0,88,71,14,38,14,56,33,6,60,0,68,56,33,23,4,5,0,2,22,17,2,11,3,28,9,0,2,9,0,0,15,0,51,93,98,43,6,11,59,2,39,7,0,4,44,0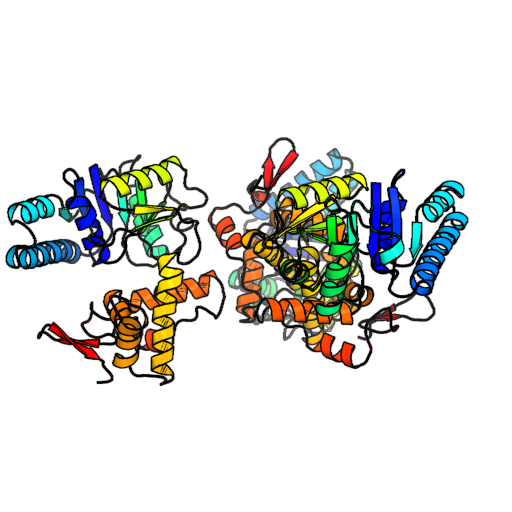,0,71,49,7,15,94,12,65,68,0,3,0,11,34,0,1,136,52,2,0,40,83,1,18,55,15,2,29,36,0,78,139,120,70,64,33,62,23,9,84,10,0,74,39,1,75,150,21,36,193,56,38,41,27,0,56,121,68,28,89,2,2,10,47,66,56,116,81,232,85,81,64,40,67,80,79,29,1,0,0,19,8,4,39,98,39,1,19,4,0,0,49,0,0,6,62,44,98,67,20,71,5,8,0,21,49,151,122,100,126,125,0,92,82,1,16,49,111,3,104,113,31,26,117,150,76,32,86,148,61,138,44,87,82,150,82,3,74,58,4,23,84,15,7,76,34,53,86,16,61,108,4,63,0,0,0,1,18,31,138,22,43,39,151,51,2,59,75,28,0,37,116,12,29,185,100,4,29,115,174,8,30,0,0,1,14,3,11,3,15,13,1,9,44,1,24,124,78,34,97,27,49,9,1,0,0,9,4,24,44,46,0,27,168,86,116,44,0,2,0,1,22,10,54,102,20,65,78,146,21,8,84,78,0,64,78,4,0,91,65,11,52,13,92,30,76,87,18,122,10,48,14,0,9,73,40,13,110,120,48,1,30,54,0,7,98,4,0,32,57,54,90,120,56,111,43,72,4,38,26,10,1,65,54,59,61,152,71,40,141,62,126,60,0,4,0,13,25,0,1,72,39,1,0,38,49,1,17,27,2,0,27,26,1,65,120,28,26,4,38,46,142,13,134,11,0,76,38,2,73,140,21,35,188,57,36,32,27,0,58,120,66,26,92,1,2,9,47,64,66,113,110,234,73,84,59,20,62,54,151

B-factor: mean 26.12, std 9.48, range [9.42, 95.02]

InterPro domains:
  IPR006108 3-hydroxyacyl-CoA dehydrogenase, C-terminal [PF00725] (182-278)
  IPR006176 3-hydroxyacyl-CoA dehydrogenase, NAD binding [PF02737] (2-179)
  IPR008927 6-phosphogluconate dehydrogenase-like, C-terminal domain superfamily [SSF48179] (182-284)
  IPR013328 6-phosphogluconate dehydrogenase, domain 2 [G3DSA:1.10.1040.10] (184-290)
  IPR022694 3-hydroxyacyl-CoA dehydrogenase [PIRSF000105] (1-287)
  IPR036291 NAD(P)-binding domain superfamily [SSF51735] (2-179)

Nearest PDB structures (foldseek):
  9jhy-assembly1_C  TM=1.003E+00  e=6.169E-60  Faecalibacterium duncaniae
  9jhz-assembly1_C  TM=1.003E+00  e=1.660E-57  Faecalibacterium duncaniae
  9jhe-assembly1_E  TM=9.951E-01  e=5.236E-52  Faecalibacterium duncaniae
  9jhy-assembly1_B-2  TM=9.408E-01  e=1.433E-52  Faecalibacterium duncaniae
  4kug-assembly2_C  TM=9.612E-01  e=1.479E-37  Clostridium butyricum E4 str. BoNT E BL5262